Protein 2JN9 (pdb70)

Foldseek 3Di:
DADWKDWPHHTDAFDAWDFDPPPWTKIKTWDAADPPCFVVQLQAALPWKTFIAGVVVRDTDIATAPDGDPRRGDDPGNDHHHTDMRITTHHDCPVHDDDPPDDDD

Solvent-accessible surface area: 7684 Å² total; per-residue (Å²): 196,22,158,68,2,99,4,89,136,71,91,5,98,61,69,52,50,124,46,100,60,127,138,73,105,76,12,13,1,25,0,14,0,30,74,140,69,67,141,98,0,38,110,49,86,12,81,109,75,11,28,0,38,3,70,95,120,122,48,86,27,147,0,43,9,55,63,190,36,122,10,72,0,13,41,109,144,30,42,89,80,30,132,32,128,0,21,0,23,46,87,72,167,137,80,88,96,127,159,152,133,171,149,163,185

Organism: Bacillus subtilis (strain 168) (NCBI:txid224308)

Secondary structure (DSSP, 8-state):
-TT-EEETTEEE--SEEEEE-SSS-EEEEEEEE-TTTHHHHTT-BS-S-EEEEETTTTEEEEEB--S-SS--B--S-B-SSEEEEEEEB---S-S--S----S--

Structure (mmCIF, N/CA/C/O backbone):
data_2JN9
#
_entry.id   2JN9
#
loop_
_atom_site.group_PDB
_atom_site.id
_atom_site.type_symbol
_atom_site.label_atom_id
_atom_site.label_alt_id
_atom_site.label_comp_id
_atom_site.label_asym_id
_atom_site.label_entity_id
_atom_site.label_seq_id
_atom_site.pdbx_PDB_ins_code
_atom_site.Cartn_x
_atom_site.Cartn_y
_atom_site.Cartn_z
_atom_site.occupancy
_atom_site.B_iso_or_equiv
_atom_site.auth_seq_id
_atom_site.auth_comp_id
_atom_site.auth_asym_id
_atom_site.auth_atom_id
_atom_site.pdbx_PDB_model_num
ATOM 1 N N . MET A 1 1 ? 14.147 4.945 2.264 1.00 0.00 1 MET A N 1
ATOM 2 C CA . MET A 1 1 ? 13.010 5.888 2.355 1.00 0.00 1 MET A CA 1
ATOM 3 C C . MET A 1 1 ? 11.996 5.575 1.264 1.00 0.00 1 MET A C 1
ATOM 4 O O . MET A 1 1 ? 12.172 5.960 0.107 1.00 0.00 1 MET A O 1
ATOM 20 N N . VAL A 1 2 ? 10.938 4.874 1.637 1.00 0.00 2 VAL A N 1
ATOM 21 C CA . VAL A 1 2 ? 9.955 4.415 0.670 1.00 0.00 2 VAL A CA 1
ATOM 22 C C . VAL A 1 2 ? 9.031 5.552 0.252 1.00 0.00 2 VAL A C 1
ATOM 23 O O . VAL A 1 2 ? 7.946 5.724 0.803 1.00 0.00 2 VAL A O 1
ATOM 36 N N . LYS A 1 3 ? 9.499 6.360 -0.684 1.00 0.00 3 LYS A N 1
ATOM 37 C CA . LYS A 1 3 ? 8.679 7.405 -1.271 1.00 0.00 3 LYS A CA 1
ATOM 38 C C . LYS A 1 3 ? 8.199 6.963 -2.645 1.00 0.00 3 LYS A C 1
ATOM 39 O O . LYS A 1 3 ? 7.028 7.128 -2.995 1.00 0.00 3 LYS A O 1
ATOM 58 N N . THR A 1 4 ? 9.115 6.396 -3.417 1.00 0.00 4 THR A N 1
ATOM 59 C CA . THR A 1 4 ? 8.787 5.886 -4.735 1.00 0.00 4 THR A CA 1
ATOM 60 C C . THR A 1 4 ? 8.110 4.524 -4.619 1.00 0.00 4 THR A C 1
ATOM 61 O O . THR A 1 4 ? 8.770 3.484 -4.584 1.00 0.00 4 THR A O 1
ATOM 72 N N . LEU A 1 5 ? 6.794 4.548 -4.515 1.00 0.00 5 LEU A N 1
ATOM 73 C CA . LEU A 1 5 ? 6.016 3.333 -4.385 1.00 0.00 5 LEU A CA 1
ATOM 74 C C . LEU A 1 5 ? 5.020 3.241 -5.529 1.00 0.00 5 LEU A C 1
ATOM 75 O O . LEU A 1 5 ? 4.301 4.199 -5.808 1.00 0.00 5 LEU A O 1
ATOM 91 N N . ARG A 1 6 ? 4.992 2.106 -6.207 1.00 0.00 6 ARG A N 1
ATOM 92 C CA . ARG A 1 6 ? 4.060 1.917 -7.305 1.00 0.00 6 ARG A CA 1
ATOM 93 C C . ARG A 1 6 ? 3.223 0.666 -7.103 1.00 0.00 6 ARG A C 1
ATOM 94 O O . ARG A 1 6 ? 3.747 -0.408 -6.812 1.00 0.00 6 ARG A O 1
ATOM 115 N N . LEU A 1 7 ? 1.918 0.824 -7.256 1.00 0.00 7 LEU A N 1
ATOM 116 C CA . LEU A 1 7 ? 0.992 -0.289 -7.169 1.00 0.00 7 LEU A CA 1
ATOM 117 C C . LEU A 1 7 ? 0.498 -0.653 -8.560 1.00 0.00 7 LEU A C 1
ATOM 118 O O . LEU A 1 7 ? -0.505 -0.120 -9.032 1.00 0.00 7 LEU A O 1
ATOM 134 N N . ASN A 1 8 ? 1.241 -1.533 -9.219 1.00 0.00 8 ASN A N 1
ATOM 135 C CA . ASN A 1 8 ? 0.923 -1.978 -10.577 1.00 0.00 8 ASN A CA 1
ATOM 136 C C . ASN A 1 8 ? 0.798 -0.788 -11.534 1.00 0.00 8 ASN A C 1
ATOM 137 O O . ASN A 1 8 ? -0.303 -0.410 -11.931 1.00 0.00 8 ASN A O 1
ATOM 148 N N . ASN A 1 9 ? 1.947 -0.191 -11.868 1.00 0.00 9 ASN A N 1
ATOM 149 C CA . ASN A 1 9 ? 2.037 0.951 -12.798 1.00 0.00 9 ASN A CA 1
ATOM 150 C C . ASN A 1 9 ? 1.515 2.253 -12.185 1.00 0.00 9 ASN A C 1
ATOM 151 O O . ASN A 1 9 ? 1.797 3.337 -12.694 1.00 0.00 9 ASN A O 1
ATOM 162 N N . VAL A 1 10 ? 0.767 2.151 -11.098 1.00 0.00 10 VAL A N 1
ATOM 163 C CA . VAL A 1 10 ? 0.184 3.323 -10.465 1.00 0.00 10 VAL A CA 1
ATOM 164 C C . VAL A 1 10 ? 1.083 3.828 -9.346 1.00 0.00 10 VAL A C 1
ATOM 165 O O . VAL A 1 10 ? 1.230 3.175 -8.314 1.00 0.00 10 VAL A O 1
ATOM 178 N N . THR A 1 11 ? 1.701 4.977 -9.567 1.00 0.00 11 THR A N 1
ATOM 179 C CA . THR A 1 11 ? 2.554 5.576 -8.559 1.00 0.00 11 THR A CA 1
ATOM 180 C C . THR A 1 11 ? 1.703 6.100 -7.400 1.00 0.00 11 THR A C 1
ATOM 181 O O . THR A 1 11 ? 0.616 6.646 -7.613 1.00 0.00 11 THR A O 1
ATOM 192 N N . LEU A 1 12 ? 2.186 5.920 -6.180 1.00 0.00 12 LEU A N 1
ATOM 193 C CA . LEU A 1 12 ? 1.382 6.191 -5.002 1.00 0.00 12 LEU A CA 1
ATOM 194 C C . LEU A 1 12 ? 2.114 7.067 -3.991 1.00 0.00 12 LEU A C 1
ATOM 195 O O . LEU A 1 12 ? 3.331 6.976 -3.827 1.00 0.00 12 LEU A O 1
ATOM 211 N N . GLU A 1 13 ? 1.349 7.916 -3.323 1.00 0.00 13 GLU A N 1
ATOM 212 C CA . GLU A 1 13 ? 1.826 8.650 -2.165 1.00 0.00 13 GLU A CA 1
ATOM 213 C C . GLU A 1 13 ? 1.034 8.204 -0.939 1.00 0.00 13 GLU A C 1
ATOM 214 O O . GLU A 1 13 ? 0.011 7.535 -1.071 1.00 0.00 13 GLU A O 1
ATOM 226 N N . MET A 1 14 ? 1.491 8.573 0.245 1.00 0.00 14 MET A N 1
ATOM 227 C CA . MET A 1 14 ? 0.833 8.158 1.474 1.00 0.00 14 MET A CA 1
ATOM 228 C C . MET A 1 14 ? 1.154 9.124 2.598 1.00 0.00 14 MET A C 1
ATOM 229 O O . MET A 1 14 ? 1.873 10.105 2.404 1.00 0.00 14 MET A O 1
ATOM 243 N N . ALA A 1 15 ? 0.621 8.837 3.766 1.00 0.00 15 ALA A N 1
ATOM 244 C CA . ALA A 1 15 ? 0.841 9.672 4.928 1.00 0.00 15 ALA A CA 1
ATOM 245 C C . ALA A 1 15 ? 1.530 8.878 6.020 1.00 0.00 15 ALA A C 1
ATOM 246 O O . ALA A 1 15 ? 2.470 9.353 6.652 1.00 0.00 15 ALA A O 1
ATOM 253 N N . ALA A 1 16 ? 1.053 7.661 6.232 1.00 0.00 16 ALA A N 1
ATOM 254 C CA . ALA A 1 16 ? 1.653 6.767 7.202 1.00 0.00 16 ALA A CA 1
ATOM 255 C C . ALA A 1 16 ? 1.882 5.389 6.590 1.00 0.00 16 ALA A C 1
ATOM 256 O O . ALA A 1 16 ? 1.048 4.493 6.701 1.00 0.00 16 ALA A O 1
ATOM 263 N N . TYR A 1 17 ? 2.980 5.262 5.862 1.00 0.00 17 TYR A N 1
ATOM 264 C CA . TYR A 1 17 ? 3.434 3.965 5.377 1.00 0.00 17 TYR A CA 1
ATOM 265 C C . TYR A 1 17 ? 4.070 3.170 6.518 1.00 0.00 17 TYR A C 1
ATOM 266 O O . TYR A 1 17 ? 5.106 3.564 7.054 1.00 0.00 17 TYR A O 1
ATOM 284 N N . GLN A 1 18 ? 3.437 2.071 6.897 1.00 0.00 18 GLN A N 1
ATOM 285 C CA . GLN A 1 18 ? 3.957 1.217 7.955 1.00 0.00 18 GLN A CA 1
ATOM 286 C C . GLN A 1 18 ? 3.952 -0.244 7.519 1.00 0.00 18 GLN A C 1
ATOM 287 O O . GLN A 1 18 ? 2.896 -0.853 7.355 1.00 0.00 18 GLN A O 1
ATOM 301 N N . GLU A 1 19 ? 5.133 -0.800 7.312 1.00 0.00 19 GLU A N 1
ATOM 302 C CA . GLU A 1 19 ? 5.251 -2.198 6.933 1.00 0.00 19 GLU A CA 1
ATOM 303 C C . GLU A 1 19 ? 5.782 -3.023 8.095 1.00 0.00 19 GLU A C 1
ATOM 304 O O . GLU A 1 19 ? 6.763 -2.650 8.742 1.00 0.00 19 GLU A O 1
ATOM 316 N N . GLU A 1 20 ? 5.101 -4.119 8.383 1.00 0.00 20 GLU A N 1
ATOM 317 C CA . GLU A 1 20 ? 5.544 -5.040 9.409 1.00 0.00 20 GLU A CA 1
ATOM 318 C C . GLU A 1 20 ? 6.488 -6.045 8.779 1.00 0.00 20 GLU A C 1
ATOM 319 O O . GLU A 1 20 ? 6.073 -6.880 7.984 1.00 0.00 20 GLU A O 1
ATOM 331 N N . SER A 1 21 ? 7.760 -5.937 9.119 1.00 0.00 21 SER A N 1
ATOM 332 C CA . SER A 1 21 ? 8.798 -6.710 8.454 1.00 0.00 21 SER A CA 1
ATOM 333 C C . SER A 1 21 ? 8.913 -8.132 9.003 1.00 0.00 21 SER A C 1
ATOM 334 O O . SER A 1 21 ? 9.652 -8.952 8.455 1.00 0.00 21 SER A O 1
ATOM 342 N N . GLU A 1 22 ? 8.193 -8.431 10.078 1.00 0.00 22 GLU A N 1
ATOM 343 C CA . GLU A 1 22 ? 8.315 -9.740 10.718 1.00 0.00 22 GLU A CA 1
ATOM 344 C C . GLU A 1 22 ? 6.967 -10.404 10.906 1.00 0.00 22 GLU A C 1
ATOM 345 O O . GLU A 1 22 ? 5.946 -9.761 10.676 1.00 0.00 22 GLU A O 1
ATOM 357 N N . PRO A 1 23 ? 6.962 -11.622 11.512 1.00 0.00 23 PRO A N 1
ATOM 358 C CA . PRO A 1 23 ? 6.238 -12.815 11.092 1.00 0.00 23 PRO A CA 1
ATOM 359 C C . PRO A 1 23 ? 5.381 -12.764 9.814 1.00 0.00 23 PRO A C 1
ATOM 360 O O . PRO A 1 23 ? 5.176 -13.791 9.164 1.00 0.00 23 PRO A O 1
ATOM 371 N N . LYS A 1 24 ? 4.896 -11.608 9.457 1.00 0.00 24 LYS A N 1
ATOM 372 C CA . LYS A 1 24 ? 4.091 -11.425 8.276 1.00 0.00 24 LYS A CA 1
ATOM 373 C C . LYS A 1 24 ? 4.337 -10.041 7.728 1.00 0.00 24 LYS A C 1
ATOM 374 O O . LYS A 1 24 ? 3.951 -9.049 8.343 1.00 0.00 24 LYS A O 1
ATOM 393 N N . ARG A 1 25 ? 4.997 -9.970 6.586 1.00 0.00 25 ARG A N 1
ATOM 394 C CA . ARG A 1 25 ? 5.295 -8.683 5.981 1.00 0.00 25 ARG A CA 1
ATOM 395 C C . ARG A 1 25 ? 4.022 -8.028 5.473 1.00 0.00 25 ARG A C 1
ATOM 396 O O . ARG A 1 25 ? 3.588 -8.259 4.347 1.00 0.00 25 ARG A O 1
ATOM 417 N N . LYS A 1 26 ? 3.409 -7.240 6.341 1.00 0.00 26 LYS A N 1
ATOM 418 C CA . LYS A 1 26 ? 2.177 -6.555 6.010 1.00 0.00 26 LYS A CA 1
ATOM 419 C C . LYS A 1 26 ? 2.468 -5.100 5.699 1.00 0.00 26 LYS A C 1
ATOM 420 O O . LYS A 1 26 ? 2.909 -4.341 6.565 1.00 0.00 26 LYS A O 1
ATOM 439 N N . ILE A 1 27 ? 2.223 -4.721 4.461 1.00 0.00 27 ILE A N 1
ATOM 440 C CA . ILE A 1 27 ? 2.439 -3.364 4.021 1.00 0.00 27 ILE A CA 1
ATOM 441 C C . ILE A 1 27 ? 1.176 -2.546 4.254 1.00 0.00 27 ILE A C 1
ATOM 442 O O . ILE A 1 27 ? 0.242 -2.572 3.455 1.00 0.00 27 ILE A O 1
ATOM 458 N N . ALA A 1 28 ? 1.140 -1.863 5.384 1.00 0.00 28 ALA A N 1
ATOM 459 C CA . ALA A 1 28 ? -0.010 -1.063 5.754 1.00 0.00 28 ALA A CA 1
ATOM 460 C C . ALA A 1 28 ? 0.265 0.406 5.488 1.00 0.00 28 ALA A C 1
ATOM 461 O O . ALA A 1 28 ? 0.938 1.072 6.269 1.00 0.00 28 ALA A O 1
ATOM 468 N N . PHE A 1 29 ? -0.223 0.909 4.374 1.00 0.00 29 PHE A N 1
ATOM 469 C CA . PHE A 1 29 ? -0.034 2.314 4.071 1.00 0.00 29 PHE A CA 1
ATOM 470 C C . PHE A 1 29 ? -1.335 3.082 4.223 1.00 0.00 29 PHE A C 1
ATOM 471 O O . PHE A 1 29 ? -2.380 2.683 3.707 1.00 0.00 29 PHE A O 1
ATOM 488 N N . THR A 1 30 ? -1.266 4.170 4.971 1.00 0.00 30 THR A N 1
ATOM 489 C CA . THR A 1 30 ? -2.416 5.025 5.184 1.00 0.00 30 THR A CA 1
ATOM 490 C C . THR A 1 30 ? -2.599 5.974 4.005 1.00 0.00 30 THR A C 1
ATOM 491 O O . THR A 1 30 ? -1.787 6.880 3.785 1.00 0.00 30 THR A O 1
ATOM 502 N N . LEU A 1 31 ? -3.654 5.741 3.240 1.00 0.00 31 LEU A N 1
ATOM 503 C CA . LEU A 1 31 ? -3.940 6.526 2.049 1.00 0.00 31 LEU A CA 1
ATOM 504 C C . LEU A 1 31 ? -5.028 7.545 2.356 1.00 0.00 31 LEU A C 1
ATOM 505 O O . LEU A 1 31 ? -6.170 7.171 2.597 1.00 0.00 31 LEU A O 1
ATOM 521 N N . ASN A 1 32 ? -4.682 8.827 2.371 1.00 0.00 32 ASN A N 1
ATOM 522 C CA . ASN A 1 32 ? -5.666 9.855 2.670 1.00 0.00 32 ASN A CA 1
ATOM 523 C C . ASN A 1 32 ? -6.360 10.362 1.402 1.00 0.00 32 ASN A C 1
ATOM 524 O O . ASN A 1 32 ? -5.980 11.375 0.813 1.00 0.00 32 ASN A O 1
ATOM 535 N N . VAL A 1 33 ? -7.384 9.643 0.991 1.00 0.00 33 VAL A N 1
ATOM 536 C CA . VAL A 1 33 ? -8.163 10.001 -0.187 1.00 0.00 33 VAL A CA 1
ATOM 537 C C . VAL A 1 33 ? -9.017 11.222 0.130 1.00 0.00 33 VAL A C 1
ATOM 538 O O . VAL A 1 33 ? -9.392 11.424 1.274 1.00 0.00 33 VAL A O 1
ATOM 551 N N . THR A 1 34 ? -9.301 12.057 -0.849 1.00 0.00 34 THR A N 1
ATOM 552 C CA . THR A 1 34 ? -10.075 13.252 -0.576 1.00 0.00 34 THR A CA 1
ATOM 553 C C . THR A 1 34 ? -11.542 13.039 -0.955 1.00 0.00 34 THR A C 1
ATOM 554 O O . THR A 1 34 ? -11.876 12.092 -1.670 1.00 0.00 34 THR A O 1
ATOM 565 N N . SER A 1 35 ? -12.411 13.923 -0.484 1.00 0.00 35 SER A N 1
ATOM 566 C CA . SER A 1 35 ? -13.848 13.767 -0.673 1.00 0.00 35 SER A CA 1
ATOM 567 C C . SER A 1 35 ? -14.280 14.101 -2.101 1.00 0.00 35 SER A C 1
ATOM 568 O O . SER A 1 35 ? -15.454 13.964 -2.450 1.00 0.00 35 SER A O 1
ATOM 576 N N . GLU A 1 36 ? -13.320 14.504 -2.925 1.00 0.00 36 GLU A N 1
ATOM 577 C CA . GLU A 1 36 ? -13.583 14.864 -4.312 1.00 0.00 36 GLU A CA 1
ATOM 578 C C . GLU A 1 36 ? -14.164 13.675 -5.076 1.00 0.00 36 GLU A C 1
ATOM 579 O O . GLU A 1 36 ? -15.256 13.755 -5.638 1.00 0.00 36 GLU A O 1
ATOM 591 N N . THR A 1 37 ? -13.433 12.573 -5.070 1.00 0.00 37 THR A N 1
ATOM 592 C CA . THR A 1 37 ? -13.841 11.372 -5.783 1.00 0.00 37 THR A CA 1
ATOM 593 C C . THR A 1 37 ? -14.298 10.284 -4.812 1.00 0.00 37 THR A C 1
ATOM 594 O O . THR A 1 37 ? -14.639 9.171 -5.215 1.00 0.00 37 THR A O 1
ATOM 605 N N . TYR A 1 38 ? -14.335 10.639 -3.527 1.00 0.00 38 TYR A N 1
ATOM 606 C CA . TYR A 1 38 ? -14.629 9.700 -2.440 1.00 0.00 38 TYR A CA 1
ATOM 607 C C . TYR A 1 38 ? -15.979 8.999 -2.613 1.00 0.00 38 TYR A C 1
ATOM 608 O O . TYR A 1 38 ? -16.215 7.954 -2.014 1.00 0.00 38 TYR A O 1
ATOM 626 N N . HIS A 1 39 ? -16.843 9.562 -3.448 1.00 0.00 39 HIS A N 1
ATOM 627 C CA . HIS A 1 39 ? -18.195 9.033 -3.631 1.00 0.00 39 HIS A CA 1
ATOM 628 C C . HIS A 1 39 ? -18.169 7.553 -4.002 1.00 0.00 39 HIS A C 1
ATOM 629 O O . HIS A 1 39 ? -18.763 6.722 -3.314 1.00 0.00 39 HIS A O 1
ATOM 644 N N . ASP A 1 40 ? -17.465 7.224 -5.078 1.00 0.00 40 ASP A N 1
ATOM 645 C CA . ASP A 1 40 ? -17.354 5.841 -5.518 1.00 0.00 40 ASP A CA 1
ATOM 646 C C . ASP A 1 40 ? -16.373 5.078 -4.640 1.00 0.00 40 ASP A C 1
ATOM 647 O O . ASP A 1 40 ? -16.530 3.881 -4.406 1.00 0.00 40 ASP A O 1
ATOM 656 N N . ILE A 1 41 ? -15.375 5.793 -4.142 1.00 0.00 41 ILE A N 1
ATOM 657 C CA . ILE A 1 41 ? -14.305 5.192 -3.353 1.00 0.00 41 ILE A CA 1
ATOM 658 C C . ILE A 1 41 ? -14.828 4.655 -2.022 1.00 0.00 41 ILE A C 1
ATOM 659 O O . ILE A 1 41 ? -14.284 3.698 -1.472 1.00 0.00 41 ILE A O 1
ATOM 675 N N . ALA A 1 42 ? -15.895 5.267 -1.519 1.00 0.00 42 ALA A N 1
ATOM 676 C CA . ALA A 1 42 ? -16.545 4.800 -0.297 1.00 0.00 42 ALA A CA 1
ATOM 677 C C . ALA A 1 42 ? -17.154 3.418 -0.509 1.00 0.00 42 ALA A C 1
ATOM 678 O O . ALA A 1 42 ? -17.373 2.668 0.443 1.00 0.00 42 ALA A O 1
ATOM 685 N N . VAL A 1 43 ? -17.432 3.092 -1.764 1.00 0.00 43 VAL A N 1
ATOM 686 C CA . VAL A 1 43 ? -17.976 1.790 -2.114 1.00 0.00 43 VAL A CA 1
ATOM 687 C C . VAL A 1 43 ? -16.842 0.792 -2.323 1.00 0.00 43 VAL A C 1
ATOM 688 O O . VAL A 1 43 ? -16.995 -0.398 -2.062 1.00 0.00 43 VAL A O 1
ATOM 701 N N . LEU A 1 44 ? -15.701 1.293 -2.791 1.00 0.00 44 LEU A N 1
ATOM 702 C CA . LEU A 1 44 ? -14.517 0.463 -2.973 1.00 0.00 44 LEU A CA 1
ATOM 703 C C . LEU A 1 44 ? -13.946 0.034 -1.627 1.00 0.00 44 LEU A C 1
ATOM 704 O O . LEU A 1 44 ? -13.923 0.809 -0.669 1.00 0.00 44 LEU A O 1
ATOM 720 N N . LEU A 1 45 ? -13.485 -1.206 -1.564 1.00 0.00 45 LEU A N 1
ATOM 721 C CA . LEU A 1 45 ? -12.906 -1.748 -0.353 1.00 0.00 45 LEU A CA 1
ATOM 722 C C . LEU A 1 45 ? -12.063 -2.970 -0.692 1.00 0.00 45 LEU A C 1
ATOM 723 O O . LEU A 1 45 ? -12.587 -4.013 -1.093 1.00 0.00 45 LEU A O 1
ATOM 739 N N . TYR A 1 46 ? -10.747 -2.789 -0.595 1.00 0.00 46 TYR A N 1
ATOM 740 C CA . TYR A 1 46 ? -9.747 -3.858 -0.786 1.00 0.00 46 TYR A CA 1
ATOM 741 C C . TYR A 1 46 ? -9.632 -4.202 -2.263 1.00 0.00 46 TYR A C 1
ATOM 742 O O . TYR A 1 46 ? -8.583 -4.012 -2.876 1.00 0.00 46 TYR A O 1
ATOM 760 N N . GLU A 1 47 ? -10.729 -4.724 -2.804 1.00 0.00 47 GLU A N 1
ATOM 761 C CA . GLU A 1 47 ? -10.898 -4.950 -4.231 1.00 0.00 47 GLU A CA 1
ATOM 762 C C . GLU A 1 47 ? -10.169 -6.189 -4.724 1.00 0.00 47 GLU A C 1
ATOM 763 O O . GLU A 1 47 ? -10.782 -7.221 -4.993 1.00 0.00 47 GLU A O 1
ATOM 775 N N . LYS A 1 48 ? -8.858 -6.084 -4.824 1.00 0.00 48 LYS A N 1
ATOM 776 C CA . LYS A 1 48 ? -8.088 -7.035 -5.596 1.00 0.00 48 LYS A CA 1
ATOM 777 C C . LYS A 1 48 ? -6.718 -7.270 -4.964 1.00 0.00 48 LYS A C 1
ATOM 778 O O . LYS A 1 48 ? -6.463 -6.842 -3.838 1.00 0.00 48 LYS A O 1
ATOM 797 N N . THR A 1 49 ? -5.855 -7.965 -5.691 1.00 0.00 49 THR A N 1
ATOM 798 C CA . THR A 1 49 ? -4.467 -8.119 -5.297 1.00 0.00 49 THR A CA 1
ATOM 799 C C . THR A 1 49 ? -3.673 -6.908 -5.757 1.00 0.00 49 THR A C 1
ATOM 800 O O . THR A 1 49 ? -4.054 -6.230 -6.713 1.00 0.00 49 THR A O 1
ATOM 811 N N . PHE A 1 50 ? -2.584 -6.635 -5.072 1.00 0.00 50 PHE A N 1
ATOM 812 C CA . PHE A 1 50 ? -1.796 -5.448 -5.366 1.00 0.00 50 PHE A CA 1
ATOM 813 C C . PHE A 1 50 ? -0.360 -5.802 -5.691 1.00 0.00 50 PHE A C 1
ATOM 814 O O . PHE A 1 50 ? 0.284 -6.575 -4.978 1.00 0.00 50 PHE A O 1
ATOM 831 N N . ASN A 1 51 ? 0.138 -5.231 -6.775 1.00 0.00 51 ASN A N 1
ATOM 832 C CA . ASN A 1 51 ? 1.524 -5.409 -7.156 1.00 0.00 51 ASN A CA 1
ATOM 833 C C . ASN A 1 51 ? 2.356 -4.261 -6.597 1.00 0.00 51 ASN A C 1
ATOM 834 O O . ASN A 1 51 ? 2.532 -3.229 -7.247 1.00 0.00 51 ASN A O 1
ATOM 845 N N . VAL A 1 52 ? 2.821 -4.437 -5.370 1.00 0.00 52 VAL A N 1
ATOM 846 C CA . VAL A 1 52 ? 3.622 -3.430 -4.692 1.00 0.00 52 VAL A CA 1
ATOM 847 C C . VAL A 1 52 ? 5.055 -3.478 -5.199 1.00 0.00 52 VAL A C 1
ATOM 848 O O . VAL A 1 52 ? 5.782 -4.440 -4.944 1.00 0.00 52 VAL A O 1
ATOM 861 N N . GLU A 1 53 ? 5.452 -2.451 -5.924 1.00 0.00 53 GLU A N 1
ATOM 862 C CA . GLU A 1 53 ? 6.780 -2.406 -6.502 1.00 0.00 53 GLU A CA 1
ATOM 863 C C . GLU A 1 53 ? 7.529 -1.188 -6.010 1.00 0.00 53 GLU A C 1
ATOM 864 O O . GLU A 1 53 ? 7.065 -0.051 -6.132 1.00 0.00 53 GLU A O 1
ATOM 876 N N . VAL A 1 54 ? 8.683 -1.455 -5.433 1.00 0.00 54 VAL A N 1
ATOM 877 C CA . VAL A 1 54 ? 9.523 -0.423 -4.878 1.00 0.00 54 VAL A CA 1
ATOM 878 C C . VAL A 1 54 ? 10.972 -0.611 -5.343 1.00 0.00 54 VAL A C 1
ATOM 879 O O . VAL A 1 54 ? 11.621 -1.610 -5.021 1.00 0.00 54 VAL A O 1
ATOM 892 N N . PRO A 1 55 ? 11.487 0.346 -6.132 1.00 0.00 55 PRO A N 1
ATOM 893 C CA . PRO A 1 55 ? 12.827 0.254 -6.723 1.00 0.00 55 PRO A CA 1
ATOM 894 C C . PRO A 1 55 ? 13.951 0.357 -5.690 1.00 0.00 55 PRO A C 1
ATOM 895 O O . PRO A 1 55 ? 15.007 -0.254 -5.856 1.00 0.00 55 PRO A O 1
ATOM 906 N N . GLU A 1 56 ? 13.719 1.122 -4.624 1.00 0.00 56 GLU A N 1
ATOM 907 C CA . GLU A 1 56 ? 14.741 1.338 -3.598 1.00 0.00 56 GLU A CA 1
ATOM 908 C C . GLU A 1 56 ? 15.131 0.027 -2.919 1.00 0.00 56 GLU A C 1
ATOM 909 O O . GLU A 1 56 ? 16.286 -0.392 -2.967 1.00 0.00 56 GLU A O 1
ATOM 921 N N . ARG A 1 57 ? 14.158 -0.616 -2.291 1.00 0.00 57 ARG A N 1
ATOM 922 C CA . ARG A 1 57 ? 14.409 -1.835 -1.536 1.00 0.00 57 ARG A CA 1
ATOM 923 C C . ARG A 1 57 ? 14.401 -3.050 -2.455 1.00 0.00 57 ARG A C 1
ATOM 924 O O . ARG A 1 57 ? 14.620 -4.176 -2.007 1.00 0.00 57 ARG A O 1
ATOM 945 N N . ASP A 1 58 ? 14.153 -2.797 -3.741 1.00 0.00 58 ASP A N 1
ATOM 946 C CA . ASP A 1 58 ? 14.039 -3.848 -4.750 1.00 0.00 58 ASP A CA 1
ATOM 947 C C . ASP A 1 58 ? 12.986 -4.868 -4.348 1.00 0.00 58 ASP A C 1
ATOM 948 O O . ASP A 1 58 ? 13.290 -5.913 -3.771 1.00 0.00 58 ASP A O 1
ATOM 957 N N . LEU A 1 59 ? 11.738 -4.538 -4.611 1.00 0.00 59 LEU A N 1
ATOM 958 C CA . LEU A 1 59 ? 10.649 -5.436 -4.302 1.00 0.00 59 LEU A CA 1
ATOM 959 C C . LEU A 1 59 ? 9.565 -5.360 -5.358 1.00 0.00 59 LEU A C 1
ATOM 960 O O . LEU A 1 59 ? 8.771 -4.422 -5.378 1.00 0.00 59 LEU A O 1
ATOM 976 N N . ALA A 1 60 ? 9.573 -6.317 -6.268 1.00 0.00 60 ALA A N 1
ATOM 977 C CA . ALA A 1 60 ? 8.445 -6.516 -7.155 1.00 0.00 60 ALA A CA 1
ATOM 978 C C . ALA A 1 60 ? 7.516 -7.534 -6.517 1.00 0.00 60 ALA A C 1
ATOM 979 O O . ALA A 1 60 ? 7.578 -8.731 -6.806 1.00 0.00 60 ALA A O 1
ATOM 986 N N . PHE A 1 61 ? 6.684 -7.052 -5.612 1.00 0.00 61 PHE A N 1
ATOM 987 C CA . PHE A 1 61 ? 5.874 -7.920 -4.781 1.00 0.00 61 PHE A CA 1
ATOM 988 C C . PHE A 1 61 ? 4.431 -7.906 -5.243 1.00 0.00 61 PHE A C 1
ATOM 989 O O . PHE A 1 61 ? 3.921 -6.883 -5.686 1.00 0.00 61 PHE A O 1
ATOM 1006 N N . ARG A 1 62 ? 3.779 -9.045 -5.146 1.00 0.00 62 ARG A N 1
ATOM 1007 C CA . ARG A 1 62 ? 2.381 -9.148 -5.502 1.00 0.00 62 ARG A CA 1
ATOM 1008 C C . ARG A 1 62 ? 1.628 -9.808 -4.360 1.00 0.00 62 ARG A C 1
ATOM 1009 O O . ARG A 1 62 ? 1.522 -11.033 -4.289 1.00 0.00 62 ARG A O 1
ATOM 1030 N N . GLY A 1 63 ? 1.144 -8.982 -3.445 1.00 0.00 63 GLY A N 1
ATOM 1031 C CA . GLY A 1 63 ? 0.514 -9.486 -2.245 1.00 0.00 63 GLY A CA 1
ATOM 1032 C C . GLY A 1 63 ? -0.986 -9.506 -2.359 1.00 0.00 63 GLY A C 1
ATOM 1033 O O . GLY A 1 63 ? -1.557 -8.906 -3.272 1.00 0.00 63 GLY A O 1
ATOM 1037 N N . GLU A 1 64 ? -1.632 -10.182 -1.432 1.00 0.00 64 GLU A N 1
ATOM 1038 C CA . GLU A 1 64 ? -3.071 -10.304 -1.469 1.00 0.00 64 GLU A CA 1
ATOM 1039 C C . GLU A 1 64 ? -3.712 -9.455 -0.386 1.00 0.00 64 GLU A C 1
ATOM 1040 O O . GLU A 1 64 ? -3.143 -9.245 0.684 1.00 0.00 64 GLU A O 1
ATOM 1052 N N . MET A 1 65 ? -4.877 -8.921 -0.693 1.00 0.00 65 MET A N 1
ATOM 1053 C CA . MET A 1 65 ? -5.653 -8.211 0.293 1.00 0.00 65 MET A CA 1
ATOM 1054 C C . MET A 1 65 ? -6.623 -9.192 0.920 1.00 0.00 65 MET A C 1
ATOM 1055 O O . MET A 1 65 ? -7.496 -9.727 0.237 1.00 0.00 65 MET A O 1
ATOM 1069 N N . THR A 1 66 ? -6.450 -9.449 2.207 1.00 0.00 66 THR A N 1
ATOM 1070 C CA . THR A 1 66 ? -7.243 -10.451 2.899 1.00 0.00 66 THR A CA 1
ATOM 1071 C C . THR A 1 66 ? -8.722 -10.101 2.915 1.00 0.00 66 THR A C 1
ATOM 1072 O O . THR A 1 66 ? -9.560 -10.953 3.189 1.00 0.00 66 THR A O 1
ATOM 1083 N N . ASN A 1 67 ? -9.030 -8.842 2.620 1.00 0.00 67 ASN A N 1
ATOM 1084 C CA . ASN A 1 67 ? -10.414 -8.390 2.471 1.00 0.00 67 ASN A CA 1
ATOM 1085 C C . ASN A 1 67 ? -11.200 -8.437 3.785 1.00 0.00 67 ASN A C 1
ATOM 1086 O O . ASN A 1 67 ? -12.413 -8.239 3.788 1.00 0.00 67 ASN A O 1
ATOM 1097 N N . TYR A 1 68 ? -10.518 -8.684 4.898 1.00 0.00 68 TYR A N 1
ATOM 1098 C CA . TYR A 1 68 ? -11.191 -8.768 6.194 1.00 0.00 68 TYR A CA 1
ATOM 1099 C C . TYR A 1 68 ? -10.593 -7.766 7.176 1.00 0.00 68 TYR A C 1
ATOM 1100 O O . TYR A 1 68 ? -10.759 -7.890 8.390 1.00 0.00 68 TYR A O 1
ATOM 1118 N N . SER A 1 69 ? -9.920 -6.758 6.637 1.00 0.00 69 SER A N 1
ATOM 1119 C CA . SER A 1 69 ? -9.238 -5.756 7.452 1.00 0.00 69 SER A CA 1
ATOM 1120 C C . SER A 1 69 ? -10.229 -4.839 8.173 1.00 0.00 69 SER A C 1
ATOM 1121 O O . SER A 1 69 ? -9.868 -4.161 9.135 1.00 0.00 69 SER A O 1
ATOM 1129 N N . THR A 1 70 ? -11.474 -4.824 7.693 1.00 0.00 70 THR A N 1
ATOM 1130 C CA . THR A 1 70 ? -12.536 -3.984 8.262 1.00 0.00 70 THR A CA 1
ATOM 1131 C C . THR A 1 70 ? -12.325 -2.512 7.873 1.00 0.00 70 THR A C 1
ATOM 1132 O O . THR A 1 70 ? -13.058 -1.619 8.301 1.00 0.00 70 THR A O 1
ATOM 1143 N N . SER A 1 71 ? -11.326 -2.278 7.034 1.00 0.00 71 SER A N 1
ATOM 1144 C CA . SER A 1 71 ? -11.057 -0.955 6.503 1.00 0.00 71 SER A CA 1
ATOM 1145 C C . SER A 1 71 ? -11.836 -0.758 5.195 1.00 0.00 71 SER A C 1
ATOM 1146 O O . SER A 1 71 ? -12.607 -1.633 4.796 1.00 0.00 71 SER A O 1
ATOM 1154 N N . LEU A 1 72 ? -11.657 0.385 4.541 1.00 0.00 72 LEU A N 1
ATOM 1155 C CA . LEU A 1 72 ? -12.336 0.662 3.275 1.00 0.00 72 LEU A CA 1
ATOM 1156 C C . LEU A 1 72 ? -11.355 1.285 2.291 1.00 0.00 72 LEU A C 1
ATOM 1157 O O . LEU A 1 72 ? -10.171 1.409 2.605 1.00 0.00 72 LEU A O 1
ATOM 1173 N N . THR A 1 73 ? -11.853 1.670 1.108 1.00 0.00 73 THR A N 1
ATOM 1174 C CA . THR A 1 73 ? -11.051 2.404 0.128 1.00 0.00 73 THR A CA 1
ATOM 1175 C C . THR A 1 73 ? -10.091 1.455 -0.620 1.00 0.00 73 THR A C 1
ATOM 1176 O O . THR A 1 73 ? -9.974 0.276 -0.269 1.00 0.00 73 THR A O 1
ATOM 1187 N N . ASN A 1 74 ? -9.450 1.946 -1.680 1.00 0.00 74 ASN A N 1
ATOM 1188 C CA . ASN A 1 74 ? -8.618 1.099 -2.529 1.00 0.00 74 ASN A CA 1
ATOM 1189 C C . ASN A 1 74 ? -7.433 1.873 -3.106 1.00 0.00 74 ASN A C 1
ATOM 1190 O O . ASN A 1 74 ? -6.283 1.577 -2.798 1.00 0.00 74 ASN A O 1
ATOM 1201 N N . LEU A 1 75 ? -7.723 2.865 -3.932 1.00 0.00 75 LEU A N 1
ATOM 1202 C CA . LEU A 1 75 ? -6.685 3.672 -4.572 1.00 0.00 75 LEU A CA 1
ATOM 1203 C C . LEU A 1 75 ? -7.134 5.125 -4.645 1.00 0.00 75 LEU A C 1
ATOM 1204 O O . LEU A 1 75 ? -7.864 5.585 -3.766 1.00 0.00 75 LEU A O 1
ATOM 1220 N N . TYR A 1 76 ? -6.678 5.829 -5.692 1.00 0.00 76 TYR A N 1
ATOM 1221 C CA . TYR A 1 76 ? -7.085 7.192 -5.994 1.00 0.00 76 TYR A CA 1
ATOM 1222 C C . TYR A 1 76 ? -6.218 8.211 -5.281 1.00 0.00 76 TYR A C 1
ATOM 1223 O O . TYR A 1 76 ? -5.841 8.040 -4.123 1.00 0.00 76 TYR A O 1
ATOM 1241 N N . GLU A 1 77 ? -5.873 9.224 -6.061 1.00 0.00 77 GLU A N 1
ATOM 1242 C CA . GLU A 1 77 ? -5.071 10.385 -5.653 1.00 0.00 77 GLU A CA 1
ATOM 1243 C C . GLU A 1 77 ? -5.119 10.675 -4.148 1.00 0.00 77 GLU A C 1
ATOM 1244 O O . GLU A 1 77 ? -6.162 11.041 -3.597 1.00 0.00 77 GLU A O 1
ATOM 1256 N N . PRO A 1 78 ? -3.972 10.506 -3.473 1.00 0.00 78 PRO A N 1
ATOM 1257 C CA . PRO A 1 78 ? -3.826 10.801 -2.055 1.00 0.00 78 PRO A CA 1
ATOM 1258 C C . PRO A 1 78 ? -3.560 12.283 -1.803 1.00 0.00 78 PRO A C 1
ATOM 1259 O O . PRO A 1 78 ? -2.505 12.806 -2.166 1.00 0.00 78 PRO A O 1
ATOM 1270 N N . GLY A 1 79 ? -4.524 12.957 -1.198 1.00 0.00 79 GLY A N 1
ATOM 1271 C CA . GLY A 1 79 ? -4.331 14.344 -0.827 1.00 0.00 79 GLY A CA 1
ATOM 1272 C C . GLY A 1 79 ? -3.855 14.467 0.604 1.00 0.00 79 GLY A C 1
ATOM 1273 O O . GLY A 1 79 ? -2.677 14.255 0.894 1.00 0.00 79 GLY A O 1
ATOM 1277 N N . ALA A 1 80 ? -4.776 14.789 1.499 1.00 0.00 80 ALA A N 1
ATOM 1278 C CA . ALA A 1 80 ? -4.487 14.849 2.928 1.00 0.00 80 ALA A CA 1
ATOM 1279 C C . ALA A 1 80 ? -5.787 14.822 3.714 1.00 0.00 80 ALA A C 1
ATOM 1280 O O . ALA A 1 80 ? -5.931 15.503 4.727 1.00 0.00 80 ALA A O 1
ATOM 1287 N N . VAL A 1 81 ? -6.723 14.005 3.251 1.00 0.00 81 VAL A N 1
ATOM 1288 C CA . VAL A 1 81 ? -8.087 14.053 3.756 1.00 0.00 81 VAL A CA 1
ATOM 1289 C C . VAL A 1 81 ? -8.471 12.788 4.522 1.00 0.00 81 VAL A C 1
ATOM 1290 O O . VAL A 1 81 ? -8.242 12.683 5.727 1.00 0.00 81 VAL A O 1
ATOM 1303 N N . SER A 1 82 ? -9.024 11.818 3.810 1.00 0.00 82 SER A N 1
ATOM 1304 C CA . SER A 1 82 ? -9.556 10.623 4.425 1.00 0.00 82 SER A CA 1
ATOM 1305 C C . SER A 1 82 ? -8.488 9.547 4.551 1.00 0.00 82 SER A C 1
ATOM 1306 O O . SER A 1 82 ? -8.260 8.778 3.621 1.00 0.00 82 SER A O 1
ATOM 1314 N N . GLU A 1 83 ? -7.818 9.520 5.693 1.00 0.00 83 GLU A N 1
ATOM 1315 C CA . GLU A 1 83 ? -6.797 8.521 5.957 1.00 0.00 83 GLU A CA 1
ATOM 1316 C C . GLU A 1 83 ? -7.419 7.129 6.058 1.00 0.00 83 GLU A C 1
ATOM 1317 O O . GLU A 1 83 ? -8.182 6.836 6.979 1.00 0.00 83 GLU A O 1
ATOM 1329 N N . PHE A 1 84 ? -7.115 6.290 5.084 1.00 0.00 84 PHE A N 1
ATOM 1330 C CA . PHE A 1 84 ? -7.667 4.948 5.031 1.00 0.00 84 PHE A CA 1
ATOM 1331 C C . PHE A 1 84 ? -6.581 3.884 5.050 1.00 0.00 84 PHE A C 1
ATOM 1332 O O . PHE A 1 84 ? -5.398 4.182 4.888 1.00 0.00 84 PHE A O 1
ATOM 1349 N N . TYR A 1 85 ? -7.005 2.643 5.234 1.00 0.00 85 TYR A N 1
ATOM 1350 C CA . TYR A 1 85 ? -6.087 1.522 5.358 1.00 0.00 85 TYR A CA 1
ATOM 1351 C C . TYR A 1 85 ? -6.033 0.709 4.089 1.00 0.00 85 TYR A C 1
ATOM 1352 O O . TYR A 1 85 ? -7.058 0.238 3.603 1.00 0.00 85 TYR A O 1
ATOM 1370 N N . ILE A 1 86 ? -4.843 0.549 3.558 1.00 0.00 86 ILE A N 1
ATOM 1371 C CA . ILE A 1 86 ? -4.595 -0.495 2.594 1.00 0.00 86 ILE A CA 1
ATOM 1372 C C . ILE A 1 86 ? -3.449 -1.342 3.117 1.00 0.00 86 ILE A C 1
ATOM 1373 O O . ILE A 1 86 ? -2.286 -1.124 2.767 1.00 0.00 86 ILE A O 1
ATOM 1389 N N . GLU A 1 87 ? -3.769 -2.245 4.036 1.00 0.00 87 GLU A N 1
ATOM 1390 C CA . GLU A 1 87 ? -2.763 -3.115 4.609 1.00 0.00 87 GLU A CA 1
ATOM 1391 C C . GLU A 1 87 ? -2.739 -4.451 3.884 1.00 0.00 87 GLU A C 1
ATOM 1392 O O . GLU A 1 87 ? -3.650 -5.270 4.001 1.00 0.00 87 GLU A O 1
ATOM 1404 N N . ILE A 1 88 ? -1.692 -4.650 3.110 1.00 0.00 88 ILE A N 1
ATOM 1405 C CA . ILE A 1 88 ? -1.553 -5.851 2.313 1.00 0.00 88 ILE A CA 1
ATOM 1406 C C . ILE A 1 88 ? -0.638 -6.842 3.008 1.00 0.00 88 ILE A C 1
ATOM 1407 O O . ILE A 1 88 ? 0.508 -6.525 3.326 1.00 0.00 88 ILE A O 1
ATOM 1423 N N . THR A 1 89 ? -1.154 -8.028 3.254 1.00 0.00 89 THR A N 1
ATOM 1424 C CA . THR A 1 89 ? -0.407 -9.058 3.941 1.00 0.00 89 THR A CA 1
ATOM 1425 C C . THR A 1 89 ? 0.518 -9.807 2.990 1.00 0.00 89 THR A C 1
ATOM 1426 O O . THR A 1 89 ? 0.214 -9.959 1.804 1.00 0.00 89 THR A O 1
ATOM 1437 N N . GLU A 1 90 ? 1.671 -10.223 3.509 1.00 0.00 90 GLU A N 1
ATOM 1438 C CA . GLU A 1 90 ? 2.586 -11.081 2.772 1.00 0.00 90 GLU A CA 1
ATOM 1439 C C . GLU A 1 90 ? 1.844 -12.319 2.282 1.00 0.00 90 GLU A C 1
ATOM 1440 O O . GLU A 1 90 ? 1.421 -13.158 3.078 1.00 0.00 90 GLU A O 1
ATOM 1452 N N . ILE A 1 91 ? 1.680 -12.398 0.968 1.00 0.00 91 ILE A N 1
ATOM 1453 C CA . ILE A 1 91 ? 0.844 -13.409 0.335 1.00 0.00 91 ILE A CA 1
ATOM 1454 C C . ILE A 1 91 ? 1.249 -14.834 0.714 1.00 0.00 91 ILE A C 1
ATOM 1455 O O . ILE A 1 91 ? 2.431 -15.190 0.702 1.00 0.00 91 ILE A O 1
ATOM 1471 N N . ASP A 1 92 ? 0.254 -15.638 1.071 1.00 0.00 92 ASP A N 1
ATOM 1472 C CA . ASP A 1 92 ? 0.458 -17.064 1.292 1.00 0.00 92 ASP A CA 1
ATOM 1473 C C . ASP A 1 92 ? -0.193 -17.857 0.172 1.00 0.00 92 ASP A C 1
ATOM 1474 O O . ASP A 1 92 ? -0.977 -17.325 -0.614 1.00 0.00 92 ASP A O 1
ATOM 1483 N N . LYS A 1 93 ? 0.107 -19.141 0.126 1.00 0.00 93 LYS A N 1
ATOM 1484 C CA . LYS A 1 93 ? -0.517 -20.032 -0.836 1.00 0.00 93 LYS A CA 1
ATOM 1485 C C . LYS A 1 93 ? -1.697 -20.725 -0.169 1.00 0.00 93 LYS A C 1
ATOM 1486 O O . LYS A 1 93 ? -2.219 -21.732 -0.647 1.00 0.00 93 LYS A O 1
ATOM 1505 N N . ASN A 1 94 ? -2.111 -20.149 0.945 1.00 0.00 94 ASN A N 1
ATOM 1506 C CA . ASN A 1 94 ? -3.224 -20.665 1.732 1.00 0.00 94 ASN A CA 1
ATOM 1507 C C . ASN A 1 94 ? -4.526 -20.585 0.948 1.00 0.00 94 ASN A C 1
ATOM 1508 O O . ASN A 1 94 ? -5.292 -21.544 0.897 1.00 0.00 94 ASN A O 1
ATOM 1519 N N . ALA A 1 95 ? -4.758 -19.434 0.333 1.00 0.00 95 ALA A N 1
ATOM 1520 C CA . ALA A 1 95 ? -5.992 -19.196 -0.399 1.00 0.00 95 ALA A CA 1
ATOM 1521 C C . ALA A 1 95 ? -5.939 -19.818 -1.788 1.00 0.00 95 ALA A C 1
ATOM 1522 O O . ALA A 1 95 ? -5.415 -19.213 -2.729 1.00 0.00 95 ALA A O 1
ATOM 1529 N N . ASP A 1 96 ? -6.465 -21.037 -1.885 1.00 0.00 96 ASP A N 1
ATOM 1530 C CA . ASP A 1 96 ? -6.579 -21.771 -3.148 1.00 0.00 96 ASP A CA 1
ATOM 1531 C C . ASP A 1 96 ? -5.215 -22.149 -3.727 1.00 0.00 96 ASP A C 1
ATOM 1532 O O . ASP A 1 96 ? -4.171 -21.640 -3.315 1.00 0.00 96 ASP A O 1
ATOM 1541 N N . SER A 1 97 ? -5.235 -23.078 -4.666 1.00 0.00 97 SER A N 1
ATOM 1542 C CA . SER A 1 97 ? -4.025 -23.594 -5.272 1.00 0.00 97 SER A CA 1
ATOM 1543 C C . SER A 1 97 ? -4.142 -23.649 -6.792 1.00 0.00 97 SER A C 1
ATOM 1544 O O . SER A 1 97 ? -3.400 -24.368 -7.467 1.00 0.00 97 SER A O 1
ATOM 1552 N N . LEU A 1 98 ? -5.059 -22.869 -7.327 1.00 0.00 98 LEU A N 1
ATOM 1553 C CA . LEU A 1 98 ? -5.281 -22.828 -8.761 1.00 0.00 98 LEU A CA 1
ATOM 1554 C C . LEU A 1 98 ? -4.629 -21.586 -9.346 1.00 0.00 98 LEU A C 1
ATOM 1555 O O . LEU A 1 98 ? -4.727 -20.498 -8.776 1.00 0.00 98 LEU A O 1
ATOM 1571 N N . GLU A 1 99 ? -3.956 -21.743 -10.477 1.00 0.00 99 GLU A N 1
ATOM 1572 C CA . GLU A 1 99 ? -3.334 -20.611 -11.140 1.00 0.00 99 GLU A CA 1
ATOM 1573 C C . GLU A 1 99 ? -4.385 -19.786 -11.884 1.00 0.00 99 GLU A C 1
ATOM 1574 O O . GLU A 1 99 ? -4.496 -19.827 -13.111 1.00 0.00 99 GLU A O 1
ATOM 1586 N N . HIS A 1 100 ? -5.182 -19.054 -11.120 1.00 0.00 100 HIS A N 1
ATOM 15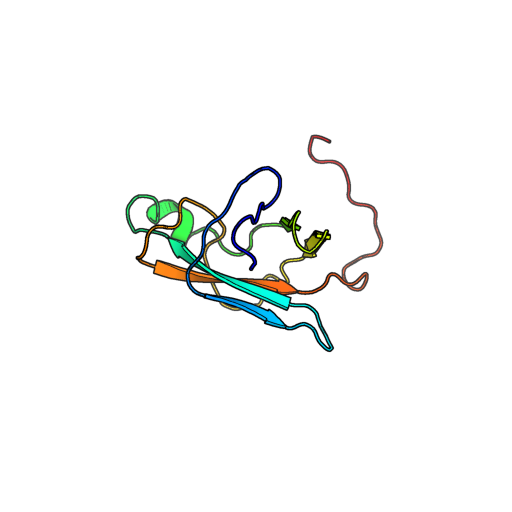87 C CA . HIS A 1 100 ? -6.208 -18.196 -11.692 1.00 0.00 100 HIS A CA 1
ATOM 1588 C C . HIS A 1 100 ? -5.578 -16.954 -12.320 1.00 0.00 100 HIS A C 1
ATOM 1589 O O . HIS A 1 100 ? -5.593 -15.863 -11.751 1.00 0.00 100 HIS A O 1
ATOM 1604 N N . HIS A 1 101 ? -4.982 -17.152 -13.485 1.00 0.00 101 HIS A N 1
ATOM 1605 C CA . HIS A 1 101 ? -4.353 -16.076 -14.226 1.00 0.00 101 HIS A CA 1
ATOM 1606 C C . HIS A 1 101 ? -4.998 -15.945 -15.600 1.00 0.00 101 HIS A C 1
ATOM 1607 O O . HIS A 1 101 ? -4.615 -16.642 -16.540 1.00 0.00 101 HIS A O 1
ATOM 1622 N N . HIS A 1 102 ? -6.003 -15.087 -15.693 1.00 0.00 102 HIS A N 1
ATOM 1623 C CA . HIS A 1 102 ? -6.609 -14.748 -16.974 1.00 0.00 102 HIS A CA 1
ATOM 1624 C C . HIS A 1 102 ? -7.634 -13.641 -16.798 1.00 0.00 102 HIS A C 1
ATOM 1625 O O . HIS A 1 102 ? -8.814 -13.904 -16.569 1.00 0.00 102 HIS A O 1
ATOM 1640 N N . HIS A 1 103 ? -7.177 -12.407 -16.872 1.00 0.00 103 HIS A N 1
ATOM 1641 C CA . HIS A 1 103 ? -8.081 -11.267 -16.867 1.00 0.00 103 HIS A CA 1
ATOM 1642 C C . HIS A 1 103 ? -8.101 -10.677 -18.270 1.00 0.00 103 HIS A C 1
ATOM 1643 O O . HIS A 1 103 ? -9.069 -10.833 -19.010 1.00 0.00 103 HIS A O 1
ATOM 1658 N N . HIS A 1 104 ? -7.014 -10.015 -18.629 1.00 0.00 104 HIS A N 1
ATOM 1659 C CA . HIS A 1 104 ? -6.750 -9.640 -20.014 1.00 0.00 104 HIS A CA 1
ATOM 1660 C C . HIS A 1 104 ? -5.280 -9.879 -20.316 1.00 0.00 104 HIS A C 1
ATOM 1661 O O . HIS A 1 104 ? -4.775 -9.523 -21.379 1.00 0.00 104 HIS A O 1
ATOM 1676 N N . HIS A 1 105 ? -4.609 -10.495 -19.356 1.00 0.00 105 HIS A N 1
ATOM 1677 C CA . HIS A 1 105 ? -3.207 -10.857 -19.470 1.00 0.00 105 HIS A CA 1
ATOM 1678 C C . HIS A 1 105 ? -2.993 -12.188 -18.777 1.00 0.00 105 HIS A C 1
ATOM 1679 O O . HIS A 1 105 ? -1.971 -12.851 -19.050 1.00 0.00 105 HIS A O 1
ATOM 1695 N N . MET A 1 1 ? 9.545 6.432 6.275 1.00 0.00 1 MET A N 2
ATOM 1696 C CA . MET A 1 1 ? 8.454 5.760 5.537 1.00 0.00 1 MET A CA 2
ATOM 1697 C C . MET A 1 1 ? 8.838 5.553 4.080 1.00 0.00 1 MET A C 2
ATOM 1698 O O . MET A 1 1 ? 9.859 6.062 3.616 1.00 0.00 1 MET A O 2
ATOM 1714 N N . VAL A 1 2 ? 8.010 4.807 3.369 1.00 0.00 2 VAL A N 2
ATOM 1715 C CA . VAL A 1 2 ? 8.149 4.661 1.930 1.00 0.00 2 VAL A CA 2
ATOM 1716 C C . VAL A 1 2 ? 7.376 5.779 1.237 1.00 0.00 2 VAL A C 2
ATOM 1717 O O . VAL A 1 2 ? 6.262 6.108 1.644 1.00 0.00 2 VAL A O 2
ATOM 1730 N N . LYS A 1 3 ? 7.969 6.371 0.213 1.00 0.00 3 LYS A N 2
ATOM 1731 C CA . LYS A 1 3 ? 7.353 7.503 -0.454 1.00 0.00 3 LYS A CA 2
ATOM 1732 C C . LYS A 1 3 ? 6.690 7.073 -1.752 1.00 0.00 3 LYS A C 2
ATOM 1733 O O . LYS A 1 3 ? 5.547 7.443 -2.030 1.00 0.00 3 LYS A O 2
ATOM 1752 N N . THR A 1 4 ? 7.399 6.285 -2.538 1.00 0.00 4 THR A N 2
ATOM 1753 C CA . THR A 1 4 ? 6.906 5.890 -3.842 1.00 0.00 4 THR A CA 2
ATOM 1754 C C . THR A 1 4 ? 6.255 4.515 -3.781 1.00 0.00 4 THR A C 2
ATOM 1755 O O . THR A 1 4 ? 6.937 3.492 -3.780 1.00 0.00 4 THR A O 2
ATOM 1766 N N . LEU A 1 5 ? 4.937 4.494 -3.693 1.00 0.00 5 LEU A N 2
ATOM 1767 C CA . LEU A 1 5 ? 4.209 3.240 -3.712 1.00 0.00 5 LEU A CA 2
ATOM 1768 C C . LEU A 1 5 ? 3.362 3.137 -4.975 1.00 0.00 5 LEU A C 2
ATOM 1769 O O . LEU A 1 5 ? 2.924 4.149 -5.531 1.00 0.00 5 LEU A O 2
ATOM 1785 N N . ARG A 1 6 ? 3.162 1.914 -5.441 1.00 0.00 6 ARG A N 2
ATOM 1786 C CA . ARG A 1 6 ? 2.312 1.655 -6.590 1.00 0.00 6 ARG A CA 2
ATOM 1787 C C . ARG A 1 6 ? 1.561 0.343 -6.392 1.00 0.00 6 ARG A C 2
ATOM 1788 O O . ARG A 1 6 ? 2.165 -0.687 -6.089 1.00 0.00 6 ARG A O 2
ATOM 1809 N N . LEU A 1 7 ? 0.244 0.395 -6.533 1.00 0.00 7 LEU A N 2
ATOM 1810 C CA . LEU A 1 7 ? -0.598 -0.781 -6.380 1.00 0.00 7 LEU A CA 2
ATOM 1811 C C . LEU A 1 7 ? -1.462 -0.970 -7.619 1.00 0.00 7 LEU A C 2
ATOM 1812 O O . LEU A 1 7 ? -2.289 -0.117 -7.936 1.00 0.00 7 LEU A O 2
ATOM 1828 N N . ASN A 1 8 ? -1.241 -2.077 -8.321 1.00 0.00 8 ASN A N 2
ATOM 1829 C CA . ASN A 1 8 ? -2.017 -2.417 -9.517 1.00 0.00 8 ASN A CA 2
ATOM 1830 C C . ASN A 1 8 ? -1.933 -1.310 -10.563 1.00 0.00 8 ASN A C 2
ATOM 1831 O O . ASN A 1 8 ? -2.951 -0.734 -10.947 1.00 0.00 8 ASN A O 2
ATOM 1842 N N . ASN A 1 9 ? -0.704 -1.006 -10.992 1.00 0.00 9 ASN A N 2
ATOM 1843 C CA . ASN A 1 9 ? -0.434 0.002 -12.034 1.00 0.00 9 ASN A CA 2
ATOM 1844 C C . ASN A 1 9 ? -0.646 1.434 -11.539 1.00 0.00 9 ASN A C 2
ATOM 1845 O O . ASN A 1 9 ? -0.167 2.386 -12.156 1.00 0.00 9 ASN A O 2
ATOM 1856 N N . VAL A 1 10 ? -1.345 1.592 -10.427 1.00 0.00 10 VAL A N 2
ATOM 1857 C CA . VAL A 1 10 ? -1.679 2.913 -9.923 1.00 0.00 10 VAL A CA 2
ATOM 1858 C C . VAL A 1 10 ? -0.739 3.312 -8.800 1.00 0.00 10 VAL A C 2
ATOM 1859 O O . VAL A 1 10 ? -0.654 2.631 -7.779 1.00 0.00 10 VAL A O 2
ATOM 1872 N N . THR A 1 11 ? -0.018 4.399 -8.998 1.00 0.00 11 THR A N 2
ATOM 1873 C CA . THR A 1 11 ? 0.850 4.920 -7.964 1.00 0.00 11 THR A CA 2
ATOM 1874 C C . THR A 1 11 ? 0.005 5.487 -6.822 1.00 0.00 11 THR A C 2
ATOM 1875 O O . THR A 1 11 ? -1.082 6.022 -7.048 1.00 0.00 11 THR A O 2
ATOM 1886 N N . LEU A 1 12 ? 0.494 5.352 -5.602 1.00 0.00 12 LEU A N 2
ATOM 1887 C CA . LEU A 1 12 ? -0.283 5.716 -4.436 1.00 0.00 12 LEU A CA 2
ATOM 1888 C C . LEU A 1 12 ? 0.552 6.515 -3.446 1.00 0.00 12 LEU A C 2
ATOM 1889 O O . LEU A 1 12 ? 1.766 6.324 -3.344 1.00 0.00 12 LEU A O 2
ATOM 1905 N N . GLU A 1 13 ? -0.107 7.417 -2.736 1.00 0.00 13 GLU A N 2
ATOM 1906 C CA . GLU A 1 13 ? 0.516 8.149 -1.647 1.00 0.00 13 GLU A CA 2
ATOM 1907 C C . GLU A 1 13 ? -0.230 7.849 -0.356 1.00 0.00 13 GLU A C 2
ATOM 1908 O O . GLU A 1 13 ? -1.431 7.575 -0.375 1.00 0.00 13 GLU A O 2
ATOM 1920 N N . MET A 1 14 ? 0.475 7.902 0.761 1.00 0.00 14 MET A N 2
ATOM 1921 C CA . MET A 1 14 ? -0.073 7.467 2.028 1.00 0.00 14 MET A CA 2
ATOM 1922 C C . MET A 1 14 ? 0.183 8.526 3.076 1.00 0.00 14 MET A C 2
ATOM 1923 O O . MET A 1 14 ? 1.143 9.290 2.980 1.00 0.00 14 MET A O 2
ATOM 1937 N N . ALA A 1 15 ? -0.671 8.571 4.068 1.00 0.00 15 ALA A N 2
ATOM 1938 C CA . ALA A 1 15 ? -0.511 9.513 5.154 1.00 0.00 15 ALA A CA 2
ATOM 1939 C C . ALA A 1 15 ? 0.217 8.850 6.311 1.00 0.00 15 ALA A C 2
ATOM 1940 O O . ALA A 1 15 ? 1.163 9.402 6.870 1.00 0.00 15 ALA A O 2
ATOM 1947 N N . ALA A 1 16 ? -0.219 7.648 6.650 1.00 0.00 16 ALA A N 2
ATOM 1948 C CA . ALA A 1 16 ? 0.443 6.867 7.672 1.00 0.00 16 ALA A CA 2
ATOM 1949 C C . ALA A 1 16 ? 0.783 5.493 7.126 1.00 0.00 16 ALA A C 2
ATOM 1950 O O . ALA A 1 16 ? -0.009 4.557 7.211 1.00 0.00 16 ALA A O 2
ATOM 1957 N N . TYR A 1 17 ? 1.940 5.400 6.500 1.00 0.00 17 TYR A N 2
ATOM 1958 C CA . TYR A 1 17 ? 2.415 4.136 5.963 1.00 0.00 17 TYR A CA 2
ATOM 1959 C C . TYR A 1 17 ? 3.106 3.339 7.062 1.00 0.00 17 TYR A C 2
ATOM 1960 O O . TYR A 1 17 ? 4.287 3.549 7.346 1.00 0.00 17 TYR A O 2
ATOM 1978 N N . GLN A 1 18 ? 2.360 2.447 7.697 1.00 0.00 18 GLN A N 2
ATOM 1979 C CA . GLN A 1 18 ? 2.888 1.653 8.793 1.00 0.00 18 GLN A CA 2
ATOM 1980 C C . GLN A 1 18 ? 3.171 0.230 8.331 1.00 0.00 18 GLN A C 2
ATOM 1981 O O . GLN A 1 18 ? 2.278 -0.615 8.280 1.00 0.00 18 GLN A O 2
ATOM 1995 N N . GLU A 1 19 ? 4.413 -0.024 7.974 1.00 0.00 19 GLU A N 2
ATOM 1996 C CA . GLU A 1 19 ? 4.810 -1.347 7.541 1.00 0.00 19 GLU A CA 2
ATOM 1997 C C . GLU A 1 19 ? 5.594 -2.022 8.653 1.00 0.00 19 GLU A C 2
ATOM 1998 O O . GLU A 1 19 ? 6.592 -1.486 9.144 1.00 0.00 19 GLU A O 2
ATOM 2010 N N . GLU A 1 20 ? 5.123 -3.181 9.053 1.00 0.00 20 GLU A N 2
ATOM 2011 C CA . GLU A 1 20 ? 5.706 -3.915 10.165 1.00 0.00 20 GLU A CA 2
ATOM 2012 C C . GLU A 1 20 ? 6.207 -5.257 9.678 1.00 0.00 20 GLU A C 2
ATOM 2013 O O . GLU A 1 20 ? 5.417 -6.130 9.333 1.00 0.00 20 GLU A O 2
ATOM 2025 N N . SER A 1 21 ? 7.521 -5.407 9.645 1.00 0.00 21 SER A N 2
ATOM 2026 C CA . SER A 1 21 ? 8.147 -6.585 9.072 1.00 0.00 21 SER A CA 2
ATOM 2027 C C . SER A 1 21 ? 8.505 -7.616 10.129 1.00 0.00 21 SER A C 2
ATOM 2028 O O . SER A 1 21 ? 9.219 -8.579 9.849 1.00 0.00 21 SER A O 2
ATOM 2036 N N . GLU A 1 22 ? 8.010 -7.430 11.335 1.00 0.00 22 GLU A N 2
ATOM 2037 C CA . GLU A 1 22 ? 8.459 -8.262 12.438 1.00 0.00 22 GLU A CA 2
ATOM 2038 C C . GLU A 1 22 ? 7.748 -9.561 12.597 1.00 0.00 22 GLU A C 2
ATOM 2039 O O . GLU A 1 22 ? 8.398 -10.606 12.579 1.00 0.00 22 GLU A O 2
ATOM 2051 N N . PRO A 1 23 ? 6.451 -9.580 12.787 1.00 0.00 23 PRO A N 2
ATOM 2052 C CA . PRO A 1 23 ? 5.780 -10.846 12.877 1.00 0.00 23 PRO A CA 2
ATOM 2053 C C . PRO A 1 23 ? 5.787 -11.530 11.514 1.00 0.00 23 PRO A C 2
ATOM 2054 O O . PRO A 1 23 ? 5.685 -12.751 11.390 1.00 0.00 23 PRO A O 2
ATOM 2065 N N . LYS A 1 24 ? 5.916 -10.680 10.512 1.00 0.00 24 LYS A N 2
ATOM 2066 C CA . LYS A 1 24 ? 5.921 -11.039 9.104 1.00 0.00 24 LYS A CA 2
ATOM 2067 C C . LYS A 1 24 ? 6.011 -9.717 8.370 1.00 0.00 24 LYS A C 2
ATOM 2068 O O . LYS A 1 24 ? 5.934 -8.685 9.022 1.00 0.00 24 LYS A O 2
ATOM 2087 N N . ARG A 1 25 ? 6.157 -9.706 7.060 1.00 0.00 25 ARG A N 2
ATOM 2088 C CA . ARG A 1 25 ? 6.109 -8.440 6.346 1.00 0.00 25 ARG A CA 2
ATOM 2089 C C . ARG A 1 25 ? 4.660 -8.029 6.107 1.00 0.00 25 ARG A C 2
ATOM 2090 O O . ARG A 1 25 ? 3.950 -8.620 5.288 1.00 0.00 25 ARG A O 2
ATOM 2111 N N . LYS A 1 26 ? 4.223 -7.033 6.864 1.00 0.00 26 LYS A N 2
ATOM 2112 C CA . LYS A 1 26 ? 2.838 -6.592 6.848 1.00 0.00 26 LYS A CA 2
ATOM 2113 C C . LYS A 1 26 ? 2.748 -5.117 6.473 1.00 0.00 26 LYS A C 2
ATOM 2114 O O . LYS A 1 26 ? 3.231 -4.251 7.205 1.00 0.00 26 LYS A O 2
ATOM 2133 N N . ILE A 1 27 ? 2.126 -4.837 5.340 1.00 0.00 27 ILE A N 2
ATOM 2134 C CA . ILE A 1 27 ? 1.995 -3.471 4.854 1.00 0.00 27 ILE A CA 2
ATOM 2135 C C . ILE A 1 27 ? 0.635 -2.896 5.232 1.00 0.00 27 ILE A C 2
ATOM 2136 O O . ILE A 1 27 ? -0.376 -3.198 4.599 1.00 0.00 27 ILE A O 2
ATOM 2152 N N . ALA A 1 28 ? 0.609 -2.084 6.278 1.00 0.00 28 ALA A N 2
ATOM 2153 C CA . ALA A 1 28 ? -0.621 -1.438 6.710 1.00 0.00 28 ALA A CA 2
ATOM 2154 C C . ALA A 1 28 ? -0.561 0.057 6.425 1.00 0.00 28 ALA A C 2
ATOM 2155 O O . ALA A 1 28 ? 0.005 0.830 7.199 1.00 0.00 28 ALA A O 2
ATOM 2162 N N . PHE A 1 29 ? -1.123 0.467 5.304 1.00 0.00 29 PHE A N 2
ATOM 2163 C CA . PHE A 1 29 ? -1.067 1.865 4.915 1.00 0.00 29 PHE A CA 2
ATOM 2164 C C . PHE A 1 29 ? -2.384 2.569 5.216 1.00 0.00 29 PHE A C 2
ATOM 2165 O O . PHE A 1 29 ? -3.466 2.044 4.946 1.00 0.00 29 PHE A O 2
ATOM 2182 N N . THR A 1 30 ? -2.274 3.742 5.817 1.00 0.00 30 THR A N 2
ATOM 2183 C CA . THR A 1 30 ? -3.427 4.564 6.117 1.00 0.00 30 THR A CA 2
ATOM 2184 C C . THR A 1 30 ? -3.577 5.656 5.064 1.00 0.00 30 THR A C 2
ATOM 2185 O O . THR A 1 30 ? -2.711 6.530 4.928 1.00 0.00 30 THR A O 2
ATOM 2196 N N . LEU A 1 31 ? -4.659 5.583 4.306 1.00 0.00 31 LEU A N 2
ATOM 2197 C CA . LEU A 1 31 ? -4.928 6.549 3.257 1.00 0.00 31 LEU A CA 2
ATOM 2198 C C . LEU A 1 31 ? -5.937 7.575 3.757 1.00 0.00 31 LEU A C 2
ATOM 2199 O O . LEU A 1 31 ? -7.026 7.214 4.197 1.00 0.00 31 LEU A O 2
ATOM 2215 N N . ASN A 1 32 ? -5.569 8.849 3.698 1.00 0.00 32 ASN A N 2
ATOM 2216 C CA . ASN A 1 32 ? -6.453 9.918 4.151 1.00 0.00 32 ASN A CA 2
ATOM 2217 C C . ASN A 1 32 ? -7.496 10.225 3.086 1.00 0.00 32 ASN A C 2
ATOM 2218 O O . ASN A 1 32 ? -7.188 10.762 2.020 1.00 0.00 32 ASN A O 2
ATOM 2229 N N . VAL A 1 33 ? -8.726 9.843 3.375 1.00 0.00 33 VAL A N 2
ATOM 2230 C CA . VAL A 1 33 ? -9.830 10.044 2.465 1.00 0.00 33 VAL A CA 2
ATOM 2231 C C . VAL A 1 33 ? -10.320 11.477 2.535 1.00 0.00 33 VAL A C 2
ATOM 2232 O O . VAL A 1 33 ? -10.803 11.919 3.574 1.00 0.00 33 VAL A O 2
ATOM 2245 N N . THR A 1 34 ? -10.174 12.199 1.445 1.00 0.00 34 THR A N 2
ATOM 2246 C CA . THR A 1 34 ? -10.703 13.543 1.356 1.00 0.00 34 THR A CA 2
ATOM 2247 C C . THR A 1 34 ? -11.799 13.580 0.309 1.00 0.00 34 THR A C 2
ATOM 2248 O O . THR A 1 34 ? -11.966 12.621 -0.439 1.00 0.00 34 THR A O 2
ATOM 2259 N N . SER A 1 35 ? -12.540 14.677 0.254 1.00 0.00 35 SER A N 2
ATOM 2260 C CA . SER A 1 35 ? -13.601 14.828 -0.733 1.00 0.00 35 SER A CA 2
ATOM 2261 C C . SER A 1 35 ? -13.026 14.677 -2.142 1.00 0.00 35 SER A C 2
ATOM 2262 O O . SER A 1 35 ? -13.710 14.234 -3.066 1.00 0.00 35 SER A O 2
ATOM 2270 N N . GLU A 1 36 ? -11.754 15.029 -2.277 1.00 0.00 36 GLU A N 2
ATOM 2271 C CA . GLU A 1 36 ? -11.036 14.908 -3.534 1.00 0.00 36 GLU A CA 2
ATOM 2272 C C . GLU A 1 36 ? -10.871 13.439 -3.938 1.00 0.00 36 GLU A C 2
ATOM 2273 O O . GLU A 1 36 ? -11.378 13.007 -4.972 1.00 0.00 36 GLU A O 2
ATOM 2285 N N . THR A 1 37 ? -10.187 12.665 -3.104 1.00 0.00 37 THR A N 2
ATOM 2286 C CA . THR A 1 37 ? -9.875 11.286 -3.432 1.00 0.00 37 THR A CA 2
ATOM 2287 C C . THR A 1 37 ? -11.088 10.374 -3.260 1.00 0.00 37 THR A C 2
ATOM 2288 O O . THR A 1 37 ? -11.134 9.288 -3.836 1.00 0.00 37 THR A O 2
ATOM 2299 N N . TYR A 1 38 ? -12.070 10.837 -2.483 1.00 0.00 38 TYR A N 2
ATOM 2300 C CA . TYR A 1 38 ? -13.283 10.066 -2.179 1.00 0.00 38 TYR A CA 2
ATOM 2301 C C . TYR A 1 38 ? -13.874 9.388 -3.413 1.00 0.00 38 TYR A C 2
ATOM 2302 O O . TYR A 1 38 ? -14.301 8.235 -3.346 1.00 0.00 38 TYR A O 2
ATOM 2320 N N . HIS A 1 39 ? -13.881 10.097 -4.538 1.00 0.00 39 HIS A N 2
ATOM 2321 C CA . HIS A 1 39 ? -14.488 9.588 -5.766 1.00 0.00 39 HIS A CA 2
ATOM 2322 C C . HIS A 1 39 ? -13.829 8.292 -6.227 1.00 0.00 39 HIS A C 2
ATOM 2323 O O . HIS A 1 39 ? -14.464 7.462 -6.876 1.00 0.00 39 HIS A O 2
ATOM 2338 N N . ASP A 1 40 ? -12.562 8.117 -5.884 1.00 0.00 40 ASP A N 2
ATOM 2339 C CA . ASP A 1 40 ? -11.822 6.929 -6.282 1.00 0.00 40 ASP A CA 2
ATOM 2340 C C . ASP A 1 40 ? -11.741 5.931 -5.127 1.00 0.00 40 ASP A C 2
ATOM 2341 O O . ASP A 1 40 ? -11.869 4.723 -5.326 1.00 0.00 40 ASP A O 2
ATOM 2350 N N . ILE A 1 41 ? -11.563 6.446 -3.911 1.00 0.00 41 ILE A N 2
ATOM 2351 C CA . ILE A 1 41 ? -11.396 5.594 -2.732 1.00 0.00 41 ILE A CA 2
ATOM 2352 C C . ILE A 1 41 ? -12.673 4.799 -2.444 1.00 0.00 41 ILE A C 2
ATOM 2353 O O . ILE A 1 41 ? -12.632 3.730 -1.838 1.00 0.00 41 ILE A O 2
ATOM 2369 N N . ALA A 1 42 ? -13.811 5.320 -2.890 1.00 0.00 42 ALA A N 2
ATOM 2370 C CA . ALA A 1 42 ? -15.085 4.634 -2.701 1.00 0.00 42 ALA A CA 2
ATOM 2371 C C . ALA A 1 42 ? -15.176 3.392 -3.583 1.00 0.00 42 ALA A C 2
ATOM 2372 O O . ALA A 1 42 ? -16.072 2.564 -3.424 1.00 0.00 42 ALA A O 2
ATOM 2379 N N . VAL A 1 43 ? -14.250 3.277 -4.523 1.00 0.00 43 VAL A N 2
ATOM 2380 C CA . VAL A 1 43 ? -14.147 2.085 -5.348 1.00 0.00 43 VAL A CA 2
ATOM 2381 C C . VAL A 1 43 ? -13.068 1.169 -4.778 1.00 0.00 43 VAL A C 2
ATOM 2382 O O . VAL A 1 43 ? -13.148 -0.058 -4.874 1.00 0.00 43 VAL A O 2
ATOM 2395 N N . LEU A 1 44 ? -12.065 1.785 -4.165 1.00 0.00 44 LEU A N 2
ATOM 2396 C CA . LEU A 1 44 ? -10.958 1.057 -3.573 1.00 0.00 44 LEU A CA 2
ATOM 2397 C C . LEU A 1 44 ? -11.226 0.787 -2.094 1.00 0.00 44 LEU A C 2
ATOM 2398 O O . LEU A 1 44 ? -10.708 1.479 -1.218 1.00 0.00 44 LEU A O 2
ATOM 2414 N N . LEU A 1 45 ? -12.045 -0.215 -1.821 1.00 0.00 45 LEU A N 2
ATOM 2415 C CA . LEU A 1 45 ? -12.378 -0.570 -0.458 1.00 0.00 45 LEU A CA 2
ATOM 2416 C C . LEU A 1 45 ? -12.143 -2.053 -0.231 1.00 0.00 45 LEU A C 2
ATOM 2417 O O . LEU A 1 45 ? -13.017 -2.887 -0.460 1.00 0.00 45 LEU A O 2
ATOM 2433 N N . TYR A 1 46 ? -10.934 -2.354 0.216 1.00 0.00 46 TYR A N 2
ATOM 2434 C CA . TYR A 1 46 ? -10.507 -3.727 0.479 1.00 0.00 46 TYR A CA 2
ATOM 2435 C C . TYR A 1 46 ? -10.611 -4.580 -0.766 1.00 0.00 46 TYR A C 2
ATOM 2436 O O . TYR A 1 46 ? -11.597 -5.291 -0.970 1.00 0.00 46 TYR A O 2
ATOM 2454 N N . GLU A 1 47 ? -9.607 -4.499 -1.616 1.00 0.00 47 GLU A N 2
ATOM 2455 C CA . GLU A 1 47 ? -9.608 -5.310 -2.807 1.00 0.00 47 GLU A CA 2
ATOM 2456 C C . GLU A 1 47 ? -9.068 -6.691 -2.517 1.00 0.00 47 GLU A C 2
ATOM 2457 O O . GLU A 1 47 ? -8.867 -7.071 -1.365 1.00 0.00 47 GLU A O 2
ATOM 2469 N N . LYS A 1 48 ? -8.820 -7.422 -3.576 1.00 0.00 48 LYS A N 2
ATOM 2470 C CA . LYS A 1 48 ? -8.501 -8.822 -3.478 1.00 0.00 48 LYS A CA 2
ATOM 2471 C C . LYS A 1 48 ? -7.007 -9.036 -3.673 1.00 0.00 48 LYS A C 2
ATOM 2472 O O . LYS A 1 48 ? -6.324 -9.532 -2.781 1.00 0.00 48 LYS A O 2
ATOM 2491 N N . THR A 1 49 ? -6.498 -8.645 -4.830 1.00 0.00 49 THR A N 2
ATOM 2492 C CA . THR A 1 49 ? -5.081 -8.771 -5.103 1.00 0.00 49 THR A CA 2
ATOM 2493 C C . THR A 1 49 ? -4.445 -7.408 -5.371 1.00 0.00 49 THR A C 2
ATOM 2494 O O . THR A 1 49 ? -4.847 -6.683 -6.283 1.00 0.00 49 THR A O 2
ATOM 2505 N N . PHE A 1 50 ? -3.476 -7.047 -4.546 1.00 0.00 50 PHE A N 2
ATOM 2506 C CA . PHE A 1 50 ? -2.731 -5.816 -4.741 1.00 0.00 50 PHE A CA 2
ATOM 2507 C C . PHE A 1 50 ? -1.327 -6.116 -5.257 1.00 0.00 50 PHE A C 2
ATOM 2508 O O . PHE A 1 50 ? -0.505 -6.685 -4.544 1.00 0.00 50 PHE A O 2
ATOM 2525 N N . ASN A 1 51 ? -1.065 -5.765 -6.507 1.00 0.00 51 ASN A N 2
ATOM 2526 C CA . ASN A 1 51 ? 0.284 -5.870 -7.044 1.00 0.00 51 ASN A CA 2
ATOM 2527 C C . ASN A 1 51 ? 1.145 -4.777 -6.434 1.00 0.00 51 ASN A C 2
ATOM 2528 O O . ASN A 1 51 ? 1.110 -3.628 -6.879 1.00 0.00 51 ASN A O 2
ATOM 2539 N N . VAL A 1 52 ? 1.882 -5.136 -5.392 1.00 0.00 52 VAL A N 2
ATOM 2540 C CA . VAL A 1 52 ? 2.685 -4.181 -4.648 1.00 0.00 52 VAL A CA 2
ATOM 2541 C C . VAL A 1 52 ? 3.998 -3.919 -5.367 1.00 0.00 52 VAL A C 2
ATOM 2542 O O . VAL A 1 52 ? 4.733 -4.854 -5.697 1.00 0.00 52 VAL A O 2
ATOM 2555 N N . GLU A 1 53 ? 4.273 -2.652 -5.616 1.00 0.00 53 GLU A N 2
ATOM 2556 C CA . GLU A 1 53 ? 5.496 -2.251 -6.278 1.00 0.00 53 GLU A CA 2
ATOM 2557 C C . GLU A 1 53 ? 6.079 -1.035 -5.597 1.00 0.00 53 GLU A C 2
ATOM 2558 O O . GLU A 1 53 ? 5.391 -0.037 -5.370 1.00 0.00 53 GLU A O 2
ATOM 2570 N N . VAL A 1 54 ? 7.347 -1.141 -5.246 1.00 0.00 54 VAL A N 2
ATOM 2571 C CA . VAL A 1 54 ? 8.026 -0.085 -4.534 1.00 0.00 54 VAL A CA 2
ATOM 2572 C C . VAL A 1 54 ? 9.482 0.042 -4.999 1.00 0.00 54 VAL A C 2
ATOM 2573 O O . VAL A 1 54 ? 10.270 -0.899 -4.880 1.00 0.00 54 VAL A O 2
ATOM 2586 N N . PRO A 1 55 ? 9.840 1.205 -5.567 1.00 0.00 55 PRO A N 2
ATOM 2587 C CA . PRO A 1 55 ? 11.181 1.468 -6.108 1.00 0.00 55 PRO A CA 2
ATOM 2588 C C . PRO A 1 55 ? 12.284 1.466 -5.048 1.00 0.00 55 PRO A C 2
ATOM 2589 O O . PRO A 1 55 ? 13.298 0.791 -5.215 1.00 0.00 55 PRO A O 2
ATOM 2600 N N . GLU A 1 56 ? 12.087 2.228 -3.969 1.00 0.00 56 GLU A N 2
ATOM 2601 C CA . GLU A 1 56 ? 13.106 2.383 -2.922 1.00 0.00 56 GLU A CA 2
ATOM 2602 C C . GLU A 1 56 ? 13.676 1.043 -2.448 1.00 0.00 56 GLU A C 2
ATOM 2603 O O . GLU A 1 56 ? 14.887 0.911 -2.268 1.00 0.00 56 GLU A O 2
ATOM 2615 N N . ARG A 1 57 ? 12.819 0.048 -2.264 1.00 0.00 57 ARG A N 2
ATOM 2616 C CA . ARG A 1 57 ? 13.269 -1.258 -1.792 1.00 0.00 57 ARG A CA 2
ATOM 2617 C C . ARG A 1 57 ? 13.302 -2.269 -2.935 1.00 0.00 57 ARG A C 2
ATOM 2618 O O . ARG A 1 57 ? 13.666 -3.429 -2.735 1.00 0.00 57 ARG A O 2
ATOM 2639 N N . ASP A 1 58 ? 12.941 -1.800 -4.131 1.00 0.00 58 ASP A N 2
ATOM 2640 C CA . ASP A 1 58 ? 12.827 -2.641 -5.327 1.00 0.00 58 ASP A CA 2
ATOM 2641 C C . ASP A 1 58 ? 12.084 -3.937 -5.019 1.00 0.00 58 ASP A C 2
ATOM 2642 O O . ASP A 1 58 ? 12.636 -5.036 -5.103 1.00 0.00 58 ASP A O 2
ATOM 2651 N N . LEU A 1 59 ? 10.826 -3.793 -4.646 1.00 0.00 59 LEU A N 2
ATOM 2652 C CA . LEU A 1 59 ? 10.008 -4.931 -4.270 1.00 0.00 59 LEU A CA 2
ATOM 2653 C C . LEU A 1 59 ? 8.791 -5.006 -5.179 1.00 0.00 59 LEU A C 2
ATOM 2654 O O . LEU A 1 59 ? 8.110 -4.001 -5.394 1.00 0.00 59 LEU A O 2
ATOM 2670 N N . ALA A 1 60 ? 8.534 -6.184 -5.725 1.00 0.00 60 ALA A N 2
ATOM 2671 C CA . ALA A 1 60 ? 7.388 -6.390 -6.592 1.00 0.00 60 ALA A CA 2
ATOM 2672 C C . ALA A 1 60 ? 6.795 -7.778 -6.385 1.00 0.00 60 ALA A C 2
ATOM 2673 O O . ALA A 1 60 ? 7.432 -8.790 -6.684 1.00 0.00 60 ALA A O 2
ATOM 2680 N N . PHE A 1 61 ? 5.589 -7.813 -5.843 1.00 0.00 61 PHE A N 2
ATOM 2681 C CA . PHE A 1 61 ? 4.857 -9.059 -5.649 1.00 0.00 61 PHE A CA 2
ATOM 2682 C C . PHE A 1 61 ? 3.374 -8.752 -5.553 1.00 0.00 61 PHE A C 2
ATOM 2683 O O . PHE A 1 61 ? 2.993 -7.656 -5.141 1.00 0.00 61 PHE A O 2
ATOM 2700 N N . ARG A 1 62 ? 2.532 -9.696 -5.929 1.00 0.00 62 ARG A N 2
ATOM 2701 C CA . ARG A 1 62 ? 1.104 -9.481 -5.826 1.00 0.00 62 ARG A CA 2
ATOM 2702 C C . ARG A 1 62 ? 0.616 -9.942 -4.463 1.00 0.00 62 ARG A C 2
ATOM 2703 O O . ARG A 1 62 ? 0.245 -11.102 -4.281 1.00 0.00 62 ARG A O 2
ATOM 2724 N N . GLY A 1 63 ? 0.647 -9.031 -3.504 1.00 0.00 63 GLY A N 2
ATOM 2725 C CA . GLY A 1 63 ? 0.182 -9.341 -2.176 1.00 0.00 63 GLY A CA 2
ATOM 2726 C C . GLY A 1 63 ? -1.316 -9.241 -2.093 1.00 0.00 63 GLY A C 2
ATOM 2727 O O . GLY A 1 63 ? -1.890 -8.180 -2.338 1.00 0.00 63 GLY A O 2
ATOM 2731 N N . GLU A 1 64 ? -1.963 -10.340 -1.773 1.00 0.00 64 GLU A N 2
ATOM 2732 C CA . GLU A 1 64 ? -3.404 -10.349 -1.727 1.00 0.00 64 GLU A CA 2
ATOM 2733 C C . GLU A 1 64 ? -3.890 -9.826 -0.378 1.00 0.00 64 GLU A C 2
ATOM 2734 O O . GLU A 1 64 ? -3.204 -9.951 0.637 1.00 0.00 64 GLU A O 2
ATOM 2746 N N . MET A 1 65 ? -5.061 -9.221 -0.383 1.00 0.00 65 MET A N 2
ATOM 2747 C CA . MET A 1 65 ? -5.613 -8.616 0.813 1.00 0.00 65 MET A CA 2
ATOM 2748 C C . MET A 1 65 ? -6.818 -9.413 1.274 1.00 0.00 65 MET A C 2
ATOM 2749 O O . MET A 1 65 ? -7.790 -9.579 0.539 1.00 0.00 65 MET A O 2
ATOM 2763 N N . THR A 1 66 ? -6.732 -9.921 2.482 1.00 0.00 66 THR A N 2
ATOM 2764 C CA . THR A 1 66 ? -7.757 -10.781 3.027 1.00 0.00 66 THR A CA 2
ATOM 2765 C C . THR A 1 66 ? -7.990 -10.418 4.494 1.00 0.00 66 THR A C 2
ATOM 2766 O O . THR A 1 66 ? -8.480 -11.216 5.296 1.00 0.00 66 THR A O 2
ATOM 2777 N N . ASN A 1 67 ? -7.650 -9.183 4.829 1.00 0.00 67 ASN A N 2
ATOM 2778 C CA . ASN A 1 67 ? -7.686 -8.737 6.215 1.00 0.00 67 ASN A CA 2
ATOM 2779 C C . ASN A 1 67 ? -8.835 -7.763 6.455 1.00 0.00 67 ASN A C 2
ATOM 2780 O O . ASN A 1 67 ? -9.346 -7.144 5.522 1.00 0.00 67 ASN A O 2
ATOM 2791 N N . TYR A 1 68 ? -9.251 -7.652 7.707 1.00 0.00 68 TYR A N 2
ATOM 2792 C CA . TYR A 1 68 ? -10.290 -6.710 8.098 1.00 0.00 68 TYR A CA 2
ATOM 2793 C C . TYR A 1 68 ? -9.752 -5.800 9.195 1.00 0.00 68 TYR A C 2
ATOM 2794 O O . TYR A 1 68 ? -9.755 -6.157 10.370 1.00 0.00 68 TYR A O 2
ATOM 2812 N N . SER A 1 69 ? -9.264 -4.638 8.802 1.00 0.00 69 SER A N 2
ATOM 2813 C CA . SER A 1 69 ? -8.615 -3.732 9.732 1.00 0.00 69 SER A CA 2
ATOM 2814 C C . SER A 1 69 ? -9.382 -2.419 9.825 1.00 0.00 69 SER A C 2
ATOM 2815 O O . SER A 1 69 ? -8.825 -1.399 10.228 1.00 0.00 69 SER A O 2
ATOM 2823 N N . THR A 1 70 ? -10.662 -2.468 9.455 1.00 0.00 70 THR A N 2
ATOM 2824 C CA . THR A 1 70 ? -11.532 -1.297 9.431 1.00 0.00 70 THR A CA 2
ATOM 2825 C C . THR A 1 70 ? -11.369 -0.440 10.683 1.00 0.00 70 THR A C 2
ATOM 2826 O O . THR A 1 70 ? -11.637 -0.886 11.801 1.00 0.00 70 THR A O 2
ATOM 2837 N N . SER A 1 71 ? -10.908 0.787 10.487 1.00 0.00 71 SER A N 2
ATOM 2838 C CA . SER A 1 71 ? -10.698 1.704 11.589 1.00 0.00 71 SER A CA 2
ATOM 2839 C C . SER A 1 71 ? -11.928 2.578 11.821 1.00 0.00 71 SER A C 2
ATOM 2840 O O . SER A 1 71 ? -12.823 2.210 12.582 1.00 0.00 71 SER A O 2
ATOM 2848 N N . LEU A 1 72 ? -11.987 3.720 11.143 1.00 0.00 72 LEU A N 2
ATOM 2849 C CA . LEU A 1 72 ? -13.095 4.655 11.318 1.00 0.00 72 LEU A CA 2
ATOM 2850 C C . LEU A 1 72 ? -13.800 4.935 9.995 1.00 0.00 72 LEU A C 2
ATOM 2851 O O . LEU A 1 72 ? -14.846 5.575 9.969 1.00 0.00 72 LEU A O 2
ATOM 2867 N N . THR A 1 73 ? -13.226 4.456 8.898 1.00 0.00 73 THR A N 2
ATOM 2868 C CA . THR A 1 73 ? -13.803 4.686 7.580 1.00 0.00 73 THR A CA 2
ATOM 2869 C C . THR A 1 73 ? -15.059 3.849 7.366 1.00 0.00 73 THR A C 2
ATOM 2870 O O . THR A 1 73 ? -15.993 4.289 6.702 1.00 0.00 73 THR A O 2
ATOM 2881 N N . ASN A 1 74 ? -15.054 2.637 7.922 1.00 0.00 74 ASN A N 2
ATOM 2882 C CA . ASN A 1 74 ? -16.193 1.702 7.837 1.00 0.00 74 ASN A CA 2
ATOM 2883 C C . ASN A 1 74 ? -16.380 1.140 6.424 1.00 0.00 74 ASN A C 2
ATOM 2884 O O . ASN A 1 74 ? -17.039 0.114 6.251 1.00 0.00 74 ASN A O 2
ATOM 2895 N N . LEU A 1 75 ? -15.789 1.813 5.432 1.00 0.00 75 LEU A N 2
ATOM 2896 C CA . LEU A 1 75 ? -15.908 1.441 4.019 1.00 0.00 75 LEU A CA 2
ATOM 2897 C C . LEU A 1 75 ? -17.313 1.739 3.495 1.00 0.00 75 LEU A C 2
ATOM 2898 O O . LEU A 1 75 ? -18.271 1.768 4.263 1.00 0.00 75 LEU A O 2
ATOM 2914 N N . TYR A 1 76 ? -17.404 1.983 2.181 1.00 0.00 76 TYR A N 2
ATOM 2915 C CA . TYR A 1 76 ? -18.654 2.375 1.495 1.00 0.00 76 TYR A CA 2
ATOM 2916 C C . TYR A 1 76 ? -19.411 3.495 2.227 1.00 0.00 76 TYR A C 2
ATOM 2917 O O . TYR A 1 76 ? -20.609 3.686 2.025 1.00 0.00 76 TYR A O 2
ATOM 2935 N N . GLU A 1 77 ? -18.687 4.262 3.033 1.00 0.00 77 GLU A N 2
ATOM 2936 C CA . GLU A 1 77 ? -19.259 5.384 3.764 1.00 0.00 77 GLU A CA 2
ATOM 2937 C C . GLU A 1 77 ? -18.863 6.706 3.113 1.00 0.00 77 GLU A C 2
ATOM 2938 O O . GLU A 1 77 ? -17.687 6.945 2.844 1.00 0.00 77 GLU A O 2
ATOM 2950 N N . PRO A 1 78 ? -19.844 7.574 2.831 1.00 0.00 78 PRO A N 2
ATOM 2951 C CA . PRO A 1 78 ? -19.579 8.896 2.270 1.00 0.00 78 PRO A CA 2
ATOM 2952 C C . PRO A 1 78 ? -18.988 9.847 3.309 1.00 0.00 78 PRO A C 2
ATOM 2953 O O . PRO A 1 78 ? -19.691 10.320 4.205 1.00 0.00 78 PRO A O 2
ATOM 2964 N N . GLY A 1 79 ? -17.697 10.110 3.197 1.00 0.00 79 GLY A N 2
ATOM 2965 C CA . GLY A 1 79 ? -17.030 10.975 4.146 1.00 0.00 79 GLY A CA 2
ATOM 2966 C C . GLY A 1 79 ? -16.256 12.084 3.467 1.00 0.00 79 GLY A C 2
ATOM 2967 O O . GLY A 1 79 ? -15.983 12.014 2.267 1.00 0.00 79 GLY A O 2
ATOM 2971 N N . ALA A 1 80 ? -15.906 13.105 4.236 1.00 0.00 80 ALA A N 2
ATOM 2972 C CA . ALA A 1 80 ? -15.130 14.224 3.726 1.00 0.00 80 ALA A CA 2
ATOM 2973 C C . ALA A 1 80 ? -13.673 14.080 4.139 1.00 0.00 80 ALA A C 2
ATOM 2974 O O . ALA A 1 80 ? -12.763 14.407 3.377 1.00 0.00 80 ALA A O 2
ATOM 2981 N N . VAL A 1 81 ? -13.461 13.598 5.360 1.00 0.00 81 VAL A N 2
ATOM 2982 C CA . VAL A 1 81 ? -12.121 13.307 5.860 1.00 0.00 81 VAL A CA 2
ATOM 2983 C C . VAL A 1 81 ? -12.143 12.018 6.643 1.00 0.00 81 VAL A C 2
ATOM 2984 O O . VAL A 1 81 ? -12.790 11.929 7.690 1.00 0.00 81 VAL A O 2
ATOM 2997 N N . SER A 1 82 ? -11.450 11.017 6.157 1.00 0.00 82 SER A N 2
ATOM 2998 C CA . SER A 1 82 ? -11.418 9.753 6.848 1.00 0.00 82 SER A CA 2
ATOM 2999 C C . SER A 1 82 ? -10.076 9.049 6.650 1.00 0.00 82 SER A C 2
ATOM 3000 O O . SER A 1 82 ? -9.238 9.514 5.888 1.00 0.00 82 SER A O 2
ATOM 3008 N N . GLU A 1 83 ? -9.870 7.940 7.349 1.00 0.00 83 GLU A N 2
ATOM 3009 C CA . GLU A 1 83 ? -8.638 7.163 7.217 1.00 0.00 83 GLU A CA 2
ATOM 3010 C C . GLU A 1 83 ? -8.938 5.742 6.746 1.00 0.00 83 GLU A C 2
ATOM 3011 O O . GLU A 1 83 ? -9.532 4.954 7.484 1.00 0.00 83 GLU A O 2
ATOM 3023 N N . PHE A 1 84 ? -8.547 5.419 5.518 1.00 0.00 84 PHE A N 2
ATOM 3024 C CA . PHE A 1 84 ? -8.703 4.061 5.006 1.00 0.00 84 PHE A CA 2
ATOM 3025 C C . PHE A 1 84 ? -7.574 3.185 5.516 1.00 0.00 84 PHE A C 2
ATOM 3026 O O . PHE A 1 84 ? -6.406 3.387 5.177 1.00 0.00 84 PHE A O 2
ATOM 3043 N N . TYR A 1 85 ? -7.936 2.228 6.351 1.00 0.00 85 TYR A N 2
ATOM 3044 C CA . TYR A 1 85 ? -6.976 1.327 6.959 1.00 0.00 85 TYR A CA 2
ATOM 3045 C C . TYR A 1 85 ? -6.924 0.037 6.155 1.00 0.00 85 TYR A C 2
ATOM 3046 O O . TYR A 1 85 ? -7.755 -0.850 6.340 1.00 0.00 85 TYR A O 2
ATOM 3064 N N . ILE A 1 86 ? -5.975 -0.049 5.240 1.00 0.00 86 ILE A N 2
ATOM 3065 C CA . ILE A 1 86 ? -5.849 -1.224 4.396 1.00 0.00 86 ILE A CA 2
ATOM 3066 C C . ILE A 1 86 ? -4.555 -1.958 4.724 1.00 0.00 86 ILE A C 2
ATOM 3067 O O . ILE A 1 86 ? -3.464 -1.510 4.371 1.00 0.00 86 ILE A O 2
ATOM 3083 N N . GLU A 1 87 ? -4.691 -3.065 5.438 1.00 0.00 87 GLU A N 2
ATOM 3084 C CA . GLU A 1 87 ? -3.548 -3.841 5.889 1.00 0.00 87 GLU A CA 2
ATOM 3085 C C . GLU A 1 87 ? -3.355 -5.081 5.018 1.00 0.00 87 GLU A C 2
ATOM 3086 O O . GLU A 1 87 ? -4.210 -5.967 4.977 1.00 0.00 87 GLU A O 2
ATOM 3098 N N . ILE A 1 88 ? -2.233 -5.134 4.316 1.00 0.00 88 ILE A N 2
ATOM 3099 C CA . ILE A 1 88 ? -1.930 -6.242 3.420 1.00 0.00 88 ILE A CA 2
ATOM 3100 C C . ILE A 1 88 ? -0.815 -7.104 3.996 1.00 0.00 88 ILE A C 2
ATOM 3101 O O . ILE A 1 88 ? 0.277 -6.611 4.292 1.00 0.00 88 ILE A O 2
ATOM 3117 N N . THR A 1 89 ? -1.095 -8.382 4.155 1.00 0.00 89 THR A N 2
ATOM 3118 C CA . THR A 1 89 ? -0.106 -9.331 4.625 1.00 0.00 89 THR A CA 2
ATOM 3119 C C . THR A 1 89 ? 0.533 -10.060 3.445 1.00 0.00 89 THR A C 2
ATOM 3120 O O . THR A 1 89 ? -0.169 -10.567 2.568 1.00 0.00 89 THR A O 2
ATOM 3131 N N . GLU A 1 90 ? 1.862 -10.088 3.417 1.00 0.00 90 GLU A N 2
ATOM 3132 C CA . GLU A 1 90 ? 2.597 -10.738 2.334 1.00 0.00 90 GLU A CA 2
ATOM 3133 C C . GLU A 1 90 ? 2.206 -12.212 2.206 1.00 0.00 90 GLU A C 2
ATOM 3134 O O . GLU A 1 90 ? 2.054 -12.917 3.210 1.00 0.00 90 GLU A O 2
ATOM 3146 N N . ILE A 1 91 ? 2.039 -12.662 0.967 1.00 0.00 91 ILE A N 2
ATOM 3147 C CA . ILE A 1 91 ? 1.723 -14.055 0.696 1.00 0.00 91 ILE A CA 2
ATOM 3148 C C . ILE A 1 91 ? 2.983 -14.910 0.733 1.00 0.00 91 ILE A C 2
ATOM 3149 O O . ILE A 1 91 ? 4.094 -14.406 0.567 1.00 0.00 91 ILE A O 2
ATOM 3165 N N . ASP A 1 92 ? 2.805 -16.203 0.949 1.00 0.00 92 ASP A N 2
ATOM 3166 C CA . ASP A 1 92 ? 3.925 -17.078 1.256 1.00 0.00 92 ASP A CA 2
ATOM 3167 C C . ASP A 1 92 ? 4.431 -17.828 0.030 1.00 0.00 92 ASP A C 2
ATOM 3168 O O . ASP A 1 92 ? 3.997 -17.581 -1.097 1.00 0.00 92 ASP A O 2
ATOM 3177 N N . LYS A 1 93 ? 5.356 -18.752 0.268 1.00 0.00 93 LYS A N 2
ATOM 3178 C CA . LYS A 1 93 ? 5.960 -19.542 -0.799 1.00 0.00 93 LYS A CA 2
ATOM 3179 C C . LYS A 1 93 ? 5.143 -20.807 -1.041 1.00 0.00 93 LYS A C 2
ATOM 3180 O O . LYS A 1 93 ? 5.556 -21.712 -1.765 1.00 0.00 93 LYS A O 2
ATOM 3199 N N . ASN A 1 94 ? 3.972 -20.835 -0.435 1.00 0.00 94 ASN A N 2
ATOM 3200 C CA . ASN A 1 94 ? 3.088 -21.995 -0.480 1.00 0.00 94 ASN A CA 2
ATOM 3201 C C . ASN A 1 94 ? 2.534 -22.207 -1.884 1.00 0.00 94 ASN A C 2
ATOM 3202 O O . ASN A 1 94 ? 2.224 -23.332 -2.279 1.00 0.00 94 ASN A O 2
ATOM 3213 N N . ALA A 1 95 ? 2.406 -21.120 -2.631 1.00 0.00 95 ALA A N 2
ATOM 3214 C CA . ALA A 1 95 ? 1.963 -21.198 -4.016 1.00 0.00 95 ALA A CA 2
ATOM 3215 C C . ALA A 1 95 ? 3.106 -21.676 -4.903 1.00 0.00 95 ALA A C 2
ATOM 3216 O O . ALA A 1 95 ? 3.082 -22.801 -5.406 1.00 0.00 95 ALA A O 2
ATOM 3223 N N . ASP A 1 96 ? 4.112 -20.817 -5.061 1.00 0.00 96 ASP A N 2
ATOM 3224 C CA . ASP A 1 96 ? 5.315 -21.137 -5.827 1.00 0.00 96 ASP A CA 2
ATOM 3225 C C . ASP A 1 96 ? 4.977 -21.421 -7.292 1.00 0.00 96 ASP A C 2
ATOM 3226 O O . ASP A 1 96 ? 3.851 -21.198 -7.744 1.00 0.00 96 ASP A O 2
ATOM 3235 N N . SER A 1 97 ? 5.959 -21.900 -8.028 1.00 0.00 97 SER A N 2
ATOM 3236 C CA . SER A 1 97 ? 5.801 -22.208 -9.431 1.00 0.00 97 SER A CA 2
ATOM 3237 C C . SER A 1 97 ? 6.544 -23.496 -9.779 1.00 0.00 97 SER A C 2
ATOM 3238 O O . SER A 1 97 ? 6.889 -23.748 -10.936 1.00 0.00 97 SER A O 2
ATOM 3246 N N . LEU A 1 98 ? 6.779 -24.305 -8.758 1.00 0.00 98 LEU A N 2
ATOM 3247 C CA . LEU A 1 98 ? 7.479 -25.572 -8.914 1.00 0.00 98 LEU A CA 2
ATOM 3248 C C . LEU A 1 98 ? 6.628 -26.547 -9.723 1.00 0.00 98 LEU A C 2
ATOM 3249 O O . LEU A 1 98 ? 5.406 -26.589 -9.565 1.00 0.00 98 LEU A O 2
ATOM 3265 N N . GLU A 1 99 ? 7.271 -27.320 -10.587 1.00 0.00 99 GLU A N 2
ATOM 3266 C CA . GLU A 1 99 ? 6.565 -28.219 -11.490 1.00 0.00 99 GLU A CA 2
ATOM 3267 C C . GLU A 1 99 ? 5.795 -29.298 -10.723 1.00 0.00 99 GLU A C 2
ATOM 3268 O O . GLU A 1 99 ? 6.273 -29.823 -9.713 1.00 0.00 99 GLU A O 2
ATOM 3280 N N . HIS A 1 100 ? 4.596 -29.611 -11.212 1.00 0.00 100 HIS A N 2
ATOM 3281 C CA . HIS A 1 100 ? 3.750 -30.649 -10.625 1.00 0.00 100 HIS A CA 2
ATOM 3282 C C . HIS A 1 100 ? 2.620 -31.021 -11.590 1.00 0.00 100 HIS A C 2
ATOM 3283 O O . HIS A 1 100 ? 1.805 -30.179 -11.965 1.00 0.00 100 HIS A O 2
ATOM 3298 N N . HIS A 1 101 ? 2.597 -32.280 -12.011 1.00 0.00 101 HIS A N 2
ATOM 3299 C CA . HIS A 1 101 ? 1.605 -32.757 -12.971 1.00 0.00 101 HIS A CA 2
ATOM 3300 C C . HIS A 1 101 ? 0.841 -33.956 -12.419 1.00 0.00 101 HIS A C 2
ATOM 3301 O O . HIS A 1 101 ? 0.983 -34.309 -11.246 1.00 0.00 101 HIS A O 2
ATOM 3316 N N . HIS A 1 102 ? 0.044 -34.578 -13.291 1.00 0.00 102 HIS A N 2
ATOM 3317 C CA . HIS A 1 102 ? -0.682 -35.813 -12.981 1.00 0.00 102 HIS A CA 2
ATOM 3318 C C . HIS A 1 102 ? -1.793 -35.587 -11.961 1.00 0.00 102 HIS A C 2
ATOM 3319 O O . HIS A 1 102 ? -2.930 -35.269 -12.319 1.00 0.00 102 HIS A O 2
ATOM 3334 N N . HIS A 1 103 ? -1.448 -35.730 -10.693 1.00 0.00 103 HIS A N 2
ATOM 3335 C CA . HIS A 1 103 ? -2.428 -35.717 -9.621 1.00 0.00 103 HIS A CA 2
ATOM 3336 C C . HIS A 1 103 ? -1.913 -34.866 -8.474 1.00 0.00 103 HIS A C 2
ATOM 3337 O O . HIS A 1 103 ? -0.721 -34.887 -8.169 1.00 0.00 103 HIS A O 2
ATOM 3352 N N . HIS A 1 104 ? -2.799 -34.112 -7.847 1.00 0.00 104 HIS A N 2
ATOM 3353 C CA . HIS A 1 104 ? -2.414 -33.317 -6.694 1.00 0.00 104 HIS A CA 2
ATOM 3354 C C . HIS A 1 104 ? -2.301 -34.232 -5.486 1.00 0.00 104 HIS A C 2
ATOM 3355 O O . HIS A 1 104 ? -3.315 -34.686 -4.951 1.00 0.00 104 HIS A O 2
ATOM 3370 N N . HIS A 1 105 ? -1.060 -34.500 -5.086 1.00 0.00 105 HIS A N 2
ATOM 3371 C CA . HIS A 1 105 ? -0.744 -35.492 -4.058 1.00 0.00 105 HIS A CA 2
ATOM 3372 C C . HIS A 1 105 ? -1.070 -36.889 -4.575 1.00 0.00 105 HIS A C 2
ATOM 3373 O O . HIS A 1 105 ? -0.180 -37.527 -5.172 1.00 0.00 105 HIS A O 2
ATOM 3389 N N . MET A 1 1 ? 8.886 3.121 6.103 1.00 0.00 1 MET A N 3
ATOM 3390 C CA . MET A 1 1 ? 7.852 4.178 6.045 1.00 0.00 1 MET A CA 3
ATOM 3391 C C . MET A 1 1 ? 7.199 4.203 4.671 1.00 0.00 1 MET A C 3
ATOM 3392 O O . MET A 1 1 ? 5.981 4.114 4.561 1.00 0.00 1 MET A O 3
ATOM 3408 N N . VAL A 1 2 ? 8.028 4.313 3.633 1.00 0.00 2 VAL A N 3
ATOM 3409 C CA . VAL A 1 2 ? 7.564 4.331 2.244 1.00 0.00 2 VAL A CA 3
ATOM 3410 C C . VAL A 1 2 ? 6.883 5.654 1.887 1.00 0.00 2 VAL A C 3
ATOM 3411 O O . VAL A 1 2 ? 5.954 6.093 2.559 1.00 0.00 2 VAL A O 3
ATOM 3424 N N . LYS A 1 3 ? 7.378 6.289 0.832 1.00 0.00 3 LYS A N 3
ATOM 3425 C CA . LYS A 1 3 ? 6.744 7.479 0.286 1.00 0.00 3 LYS A CA 3
ATOM 3426 C C . LYS A 1 3 ? 6.339 7.231 -1.162 1.00 0.00 3 LYS A C 3
ATOM 3427 O O . LYS A 1 3 ? 5.164 7.316 -1.513 1.00 0.00 3 LYS A O 3
ATOM 3446 N N . THR A 1 4 ? 7.317 6.914 -1.998 1.00 0.00 4 THR A N 3
ATOM 3447 C CA . THR A 1 4 ? 7.055 6.642 -3.399 1.00 0.00 4 THR A CA 3
ATOM 3448 C C . THR A 1 4 ? 6.499 5.226 -3.577 1.00 0.00 4 THR A C 3
ATOM 3449 O O . THR A 1 4 ? 7.259 4.257 -3.679 1.00 0.00 4 THR A O 3
ATOM 3460 N N . LEU A 1 5 ? 5.175 5.109 -3.587 1.00 0.00 5 LEU A N 3
ATOM 3461 C CA . LEU A 1 5 ? 4.514 3.819 -3.735 1.00 0.00 5 LEU A CA 3
ATOM 3462 C C . LEU A 1 5 ? 3.670 3.802 -5.004 1.00 0.00 5 LEU A C 3
ATOM 3463 O O . LEU A 1 5 ? 3.077 4.814 -5.381 1.00 0.00 5 LEU A O 3
ATOM 3479 N N . ARG A 1 6 ? 3.628 2.658 -5.665 1.00 0.00 6 ARG A N 3
ATOM 3480 C CA . ARG A 1 6 ? 2.807 2.496 -6.850 1.00 0.00 6 ARG A CA 3
ATOM 3481 C C . ARG A 1 6 ? 2.268 1.069 -6.920 1.00 0.00 6 ARG A C 3
ATOM 3482 O O . ARG A 1 6 ? 3.005 0.127 -7.214 1.00 0.00 6 ARG A O 3
ATOM 3503 N N . LEU A 1 7 ? 0.983 0.916 -6.631 1.00 0.00 7 LEU A N 3
ATOM 3504 C CA . LEU A 1 7 ? 0.346 -0.394 -6.633 1.00 0.00 7 LEU A CA 3
ATOM 3505 C C . LEU A 1 7 ? -0.199 -0.715 -8.015 1.00 0.00 7 LEU A C 3
ATOM 3506 O O . LEU A 1 7 ? -1.217 -0.162 -8.429 1.00 0.00 7 LEU A O 3
ATOM 3522 N N . ASN A 1 8 ? 0.501 -1.593 -8.723 1.00 0.00 8 ASN A N 3
ATOM 3523 C CA . ASN A 1 8 ? 0.099 -2.030 -10.058 1.00 0.00 8 ASN A CA 3
ATOM 3524 C C . ASN A 1 8 ? -0.151 -0.839 -10.981 1.00 0.00 8 ASN A C 3
ATOM 3525 O O . ASN A 1 8 ? -1.286 -0.577 -11.380 1.00 0.00 8 ASN A O 3
ATOM 3536 N N . ASN A 1 9 ? 0.917 -0.091 -11.267 1.00 0.00 9 ASN A N 3
ATOM 3537 C CA . ASN A 1 9 ? 0.872 1.043 -12.202 1.00 0.00 9 ASN A CA 3
ATOM 3538 C C . ASN A 1 9 ? 0.145 2.258 -11.603 1.00 0.00 9 ASN A C 3
ATOM 3539 O O . ASN A 1 9 ? 0.252 3.373 -12.120 1.00 0.00 9 ASN A O 3
ATOM 3550 N N . VAL A 1 10 ? -0.558 2.058 -10.496 1.00 0.00 10 VAL A N 3
ATOM 3551 C CA . VAL A 1 10 ? -1.315 3.132 -9.868 1.00 0.00 10 VAL A CA 3
ATOM 3552 C C . VAL A 1 10 ? -0.496 3.798 -8.776 1.00 0.00 10 VAL A C 3
ATOM 3553 O O . VAL A 1 10 ? -0.175 3.186 -7.756 1.00 0.00 10 VAL A O 3
ATOM 3566 N N . THR A 1 11 ? -0.143 5.046 -9.010 1.00 0.00 11 THR A N 3
ATOM 3567 C CA . THR A 1 11 ? 0.657 5.805 -8.071 1.00 0.00 11 THR A CA 3
ATOM 3568 C C . THR A 1 11 ? -0.147 6.113 -6.812 1.00 0.00 11 THR A C 3
ATOM 3569 O O . THR A 1 11 ? -1.248 6.661 -6.894 1.00 0.00 11 THR A O 3
ATOM 3580 N N . LEU A 1 12 ? 0.396 5.770 -5.654 1.00 0.00 12 LEU A N 3
ATOM 3581 C CA . LEU A 1 12 ? -0.347 5.901 -4.413 1.00 0.00 12 LEU A CA 3
ATOM 3582 C C . LEU A 1 12 ? 0.475 6.618 -3.350 1.00 0.00 12 LEU A C 3
ATOM 3583 O O . LEU A 1 12 ? 1.696 6.474 -3.291 1.00 0.00 12 LEU A O 3
ATOM 3599 N N . GLU A 1 13 ? -0.211 7.390 -2.523 1.00 0.00 13 GLU A N 3
ATOM 3600 C CA . GLU A 1 13 ? 0.413 8.085 -1.409 1.00 0.00 13 GLU A CA 3
ATOM 3601 C C . GLU A 1 13 ? -0.340 7.763 -0.123 1.00 0.00 13 GLU A C 3
ATOM 3602 O O . GLU A 1 13 ? -1.490 7.325 -0.166 1.00 0.00 13 GLU A O 3
ATOM 3614 N N . MET A 1 14 ? 0.303 7.983 1.011 1.00 0.00 14 MET A N 3
ATOM 3615 C CA . MET A 1 14 ? -0.228 7.554 2.291 1.00 0.00 14 MET A CA 3
ATOM 3616 C C . MET A 1 14 ? -0.039 8.637 3.331 1.00 0.00 14 MET A C 3
ATOM 3617 O O . MET A 1 14 ? 0.628 9.642 3.086 1.00 0.00 14 MET A O 3
ATOM 3631 N N . ALA A 1 15 ? -0.629 8.421 4.486 1.00 0.00 15 ALA A N 3
ATOM 3632 C CA . ALA A 1 15 ? -0.450 9.311 5.613 1.00 0.00 15 ALA A CA 3
ATOM 3633 C C . ALA A 1 15 ? 0.133 8.532 6.782 1.00 0.00 15 ALA A C 3
ATOM 3634 O O . ALA A 1 15 ? 1.174 8.896 7.331 1.00 0.00 15 ALA A O 3
ATOM 3641 N N . ALA A 1 16 ? -0.533 7.439 7.138 1.00 0.00 16 ALA A N 3
ATOM 3642 C CA . ALA A 1 16 ? -0.031 6.537 8.160 1.00 0.00 16 ALA A CA 3
ATOM 3643 C C . ALA A 1 16 ? 0.227 5.156 7.567 1.00 0.00 16 ALA A C 3
ATOM 3644 O O . ALA A 1 16 ? -0.633 4.276 7.601 1.00 0.00 16 ALA A O 3
ATOM 3651 N N . TYR A 1 17 ? 1.393 5.000 6.962 1.00 0.00 17 TYR A N 3
ATOM 3652 C CA . TYR A 1 17 ? 1.811 3.725 6.394 1.00 0.00 17 TYR A CA 3
ATOM 3653 C C . TYR A 1 17 ? 2.462 2.856 7.472 1.00 0.00 17 TYR A C 3
ATOM 3654 O O . TYR A 1 17 ? 3.656 2.980 7.740 1.00 0.00 17 TYR A O 3
ATOM 3672 N N . GLN A 1 18 ? 1.678 1.998 8.102 1.00 0.00 18 GLN A N 3
ATOM 3673 C CA . GLN A 1 18 ? 2.191 1.143 9.163 1.00 0.00 18 GLN A CA 3
ATOM 3674 C C . GLN A 1 18 ? 2.617 -0.199 8.578 1.00 0.00 18 GLN A C 3
ATOM 3675 O O . GLN A 1 18 ? 1.794 -0.950 8.062 1.00 0.00 18 GLN A O 3
ATOM 3689 N N . GLU A 1 19 ? 3.904 -0.492 8.638 1.00 0.00 19 GLU A N 3
ATOM 3690 C CA . GLU A 1 19 ? 4.413 -1.732 8.078 1.00 0.00 19 GLU A CA 3
ATOM 3691 C C . GLU A 1 19 ? 4.841 -2.708 9.175 1.00 0.00 19 GLU A C 3
ATOM 3692 O O . GLU A 1 19 ? 5.682 -2.394 10.018 1.00 0.00 19 GLU A O 3
ATOM 3704 N N . GLU A 1 20 ? 4.230 -3.885 9.172 1.00 0.00 20 GLU A N 3
ATOM 3705 C CA . GLU A 1 20 ? 4.644 -4.975 10.038 1.00 0.00 20 GLU A CA 3
ATOM 3706 C C . GLU A 1 20 ? 5.593 -5.878 9.267 1.00 0.00 20 GLU A C 3
ATOM 3707 O O . GLU A 1 20 ? 5.163 -6.641 8.404 1.00 0.00 20 GLU A O 3
ATOM 3719 N N . SER A 1 21 ? 6.878 -5.770 9.555 1.00 0.00 21 SER A N 3
ATOM 3720 C CA . SER A 1 21 ? 7.891 -6.484 8.797 1.00 0.00 21 SER A CA 3
ATOM 3721 C C . SER A 1 21 ? 8.498 -7.611 9.630 1.00 0.00 21 SER A C 3
ATOM 3722 O O . SER A 1 21 ? 9.462 -8.253 9.209 1.00 0.00 21 SER A O 3
ATOM 3730 N N . GLU A 1 22 ? 7.935 -7.855 10.806 1.00 0.00 22 GLU A N 3
ATOM 3731 C CA . GLU A 1 22 ? 8.469 -8.883 11.690 1.00 0.00 22 GLU A CA 3
ATOM 3732 C C . GLU A 1 22 ? 7.799 -10.212 11.530 1.00 0.00 22 GLU A C 3
ATOM 3733 O O . GLU A 1 22 ? 8.450 -11.178 11.143 1.00 0.00 22 GLU A O 3
ATOM 3745 N N . PRO A 1 23 ? 6.510 -10.321 11.813 1.00 0.00 23 PRO A N 3
ATOM 3746 C CA . PRO A 1 23 ? 5.885 -11.618 11.804 1.00 0.00 23 PRO A CA 3
ATOM 3747 C C . PRO A 1 23 ? 5.670 -12.101 10.381 1.00 0.00 23 PRO A C 3
ATOM 3748 O O . PRO A 1 23 ? 5.352 -13.265 10.130 1.00 0.00 23 PRO A O 3
ATOM 3759 N N . LYS A 1 24 ? 5.864 -11.168 9.464 1.00 0.00 24 LYS A N 3
ATOM 3760 C CA . LYS A 1 24 ? 5.677 -11.391 8.043 1.00 0.00 24 LYS A CA 3
ATOM 3761 C C . LYS A 1 24 ? 5.945 -10.069 7.346 1.00 0.00 24 LYS A C 3
ATOM 3762 O O . LYS A 1 24 ? 6.499 -9.160 7.957 1.00 0.00 24 LYS A O 3
ATOM 3781 N N . ARG A 1 25 ? 5.558 -9.951 6.095 1.00 0.00 25 ARG A N 3
ATOM 3782 C CA . ARG A 1 25 ? 5.545 -8.658 5.439 1.00 0.00 25 ARG A CA 3
ATOM 3783 C C . ARG A 1 25 ? 4.107 -8.193 5.259 1.00 0.00 25 ARG A C 3
ATOM 3784 O O . ARG A 1 25 ? 3.395 -8.647 4.366 1.00 0.00 25 ARG A O 3
ATOM 3805 N N . LYS A 1 26 ? 3.679 -7.321 6.159 1.00 0.00 26 LYS A N 3
ATOM 3806 C CA . LYS A 1 26 ? 2.305 -6.843 6.196 1.00 0.00 26 LYS A CA 3
ATOM 3807 C C . LYS A 1 26 ? 2.270 -5.320 6.206 1.00 0.00 26 LYS A C 3
ATOM 3808 O O . LYS A 1 26 ? 2.647 -4.689 7.189 1.00 0.00 26 LYS A O 3
ATOM 3827 N N . ILE A 1 27 ? 1.822 -4.732 5.111 1.00 0.00 27 ILE A N 3
ATOM 3828 C CA . ILE A 1 27 ? 1.801 -3.285 4.981 1.00 0.00 27 ILE A CA 3
ATOM 3829 C C . ILE A 1 27 ? 0.390 -2.731 5.173 1.00 0.00 27 ILE A C 3
ATOM 3830 O O . ILE A 1 27 ? -0.487 -2.908 4.328 1.00 0.00 27 ILE A O 3
ATOM 3846 N N . ALA A 1 28 ? 0.180 -2.074 6.299 1.00 0.00 28 ALA A N 3
ATOM 3847 C CA . ALA A 1 28 ? -1.115 -1.505 6.629 1.00 0.00 28 ALA A CA 3
ATOM 3848 C C . ALA A 1 28 ? -1.081 0.008 6.506 1.00 0.00 28 ALA A C 3
ATOM 3849 O O . ALA A 1 28 ? -0.694 0.709 7.440 1.00 0.00 28 ALA A O 3
ATOM 3856 N N . PHE A 1 29 ? -1.468 0.519 5.353 1.00 0.00 29 PHE A N 3
ATOM 3857 C CA . PHE A 1 29 ? -1.450 1.953 5.148 1.00 0.00 29 PHE A CA 3
ATOM 3858 C C . PHE A 1 29 ? -2.827 2.563 5.363 1.00 0.00 29 PHE A C 3
ATOM 3859 O O . PHE A 1 29 ? -3.843 2.057 4.874 1.00 0.00 29 PHE A O 3
ATOM 3876 N N . THR A 1 30 ? -2.837 3.630 6.144 1.00 0.00 30 THR A N 3
ATOM 3877 C CA . THR A 1 30 ? -4.034 4.397 6.397 1.00 0.00 30 THR A CA 3
ATOM 3878 C C . THR A 1 30 ? -4.052 5.623 5.485 1.00 0.00 30 THR A C 3
ATOM 3879 O O . THR A 1 30 ? -3.099 6.415 5.470 1.00 0.00 30 THR A O 3
ATOM 3890 N N . LEU A 1 31 ? -5.123 5.764 4.719 1.00 0.00 31 LEU A N 3
ATOM 3891 C CA . LEU A 1 31 ? -5.202 6.789 3.687 1.00 0.00 31 LEU A CA 3
ATOM 3892 C C . LEU A 1 31 ? -6.338 7.765 3.979 1.00 0.00 31 LEU A C 3
ATOM 3893 O O . LEU A 1 31 ? -7.438 7.358 4.333 1.00 0.00 31 LEU A O 3
ATOM 3909 N N . ASN A 1 32 ? -6.061 9.054 3.828 1.00 0.00 32 ASN A N 3
ATOM 3910 C CA . ASN A 1 32 ? -7.061 10.094 4.049 1.00 0.00 32 ASN A CA 3
ATOM 3911 C C . ASN A 1 32 ? -8.045 10.173 2.888 1.00 0.00 32 ASN A C 3
ATOM 3912 O O . ASN A 1 32 ? -7.719 10.717 1.833 1.00 0.00 32 ASN A O 3
ATOM 3923 N N . VAL A 1 33 ? -9.234 9.619 3.066 1.00 0.00 33 VAL A N 3
ATOM 3924 C CA . VAL A 1 33 ? -10.294 9.791 2.087 1.00 0.00 33 VAL A CA 3
ATOM 3925 C C . VAL A 1 33 ? -10.999 11.121 2.328 1.00 0.00 33 VAL A C 3
ATOM 3926 O O . VAL A 1 33 ? -11.869 11.234 3.192 1.00 0.00 33 VAL A O 3
ATOM 3939 N N . THR A 1 34 ? -10.576 12.139 1.599 1.00 0.00 34 THR A N 3
ATOM 3940 C CA . THR A 1 34 ? -11.115 13.475 1.761 1.00 0.00 34 THR A CA 3
ATOM 3941 C C . THR A 1 34 ? -12.102 13.781 0.639 1.00 0.00 34 THR A C 3
ATOM 3942 O O . THR A 1 34 ? -12.503 12.881 -0.093 1.00 0.00 34 THR A O 3
ATOM 3953 N N . SER A 1 35 ? -12.481 15.045 0.499 1.00 0.00 35 SER A N 3
ATOM 3954 C CA . SER A 1 35 ? -13.422 15.454 -0.539 1.00 0.00 35 SER A CA 3
ATOM 3955 C C . SER A 1 35 ? -12.854 15.207 -1.942 1.00 0.00 35 SER A C 3
ATOM 3956 O O . SER A 1 35 ? -13.602 15.067 -2.910 1.00 0.00 35 SER A O 3
ATOM 3964 N N . GLU A 1 36 ? -11.533 15.139 -2.041 1.00 0.00 36 GLU A N 3
ATOM 3965 C CA . GLU A 1 36 ? -10.874 14.959 -3.327 1.00 0.00 36 GLU A CA 3
ATOM 3966 C C . GLU A 1 36 ? -10.595 13.480 -3.598 1.00 0.00 36 GLU A C 3
ATOM 3967 O O . GLU A 1 36 ? -10.972 12.947 -4.643 1.00 0.00 36 GLU A O 3
ATOM 3979 N N . THR A 1 37 ? -9.967 12.811 -2.637 1.00 0.00 37 THR A N 3
ATOM 3980 C CA . THR A 1 37 ? -9.559 11.419 -2.803 1.00 0.00 37 THR A CA 3
ATOM 3981 C C . THR A 1 37 ? -10.735 10.456 -2.628 1.00 0.00 37 THR A C 3
ATOM 3982 O O . THR A 1 37 ? -10.579 9.239 -2.722 1.00 0.00 37 THR A O 3
ATOM 3993 N N . TYR A 1 38 ? -11.910 11.017 -2.383 1.00 0.00 38 TYR A N 3
ATOM 3994 C CA . TYR A 1 38 ? -13.125 10.238 -2.167 1.00 0.00 38 TYR A CA 3
ATOM 3995 C C . TYR A 1 38 ? -13.488 9.394 -3.386 1.00 0.00 38 TYR A C 3
ATOM 3996 O O . TYR A 1 38 ? -13.911 8.249 -3.253 1.00 0.00 38 TYR A O 3
ATOM 4014 N N . HIS A 1 39 ? -13.274 9.956 -4.565 1.00 0.00 39 HIS A N 3
ATOM 4015 C CA . HIS A 1 39 ? -13.814 9.404 -5.807 1.00 0.00 39 HIS A CA 3
ATOM 4016 C C . HIS A 1 39 ? -13.403 7.953 -6.055 1.00 0.00 39 HIS A C 3
ATOM 4017 O O . HIS A 1 39 ? -14.220 7.041 -5.933 1.00 0.00 39 HIS A O 3
ATOM 4032 N N . ASP A 1 40 ? -12.140 7.747 -6.397 1.00 0.00 40 ASP A N 3
ATOM 4033 C CA . ASP A 1 40 ? -11.672 6.441 -6.850 1.00 0.00 40 ASP A CA 3
ATOM 4034 C C . ASP A 1 40 ? -11.460 5.484 -5.687 1.00 0.00 40 ASP A C 3
ATOM 4035 O O . ASP A 1 40 ? -11.676 4.276 -5.808 1.00 0.00 40 ASP A O 3
ATOM 4044 N N . ILE A 1 41 ? -11.042 6.027 -4.558 1.00 0.00 41 ILE A N 3
ATOM 4045 C CA . ILE A 1 41 ? -10.666 5.208 -3.414 1.00 0.00 41 ILE A CA 3
ATOM 4046 C C . ILE A 1 41 ? -11.901 4.645 -2.705 1.00 0.00 41 ILE A C 3
ATOM 4047 O O . ILE A 1 41 ? -11.812 3.674 -1.959 1.00 0.00 41 ILE A O 3
ATOM 4063 N N . ALA A 1 42 ? -13.059 5.242 -2.963 1.00 0.00 42 ALA A N 3
ATOM 4064 C CA . ALA A 1 42 ? -14.314 4.712 -2.444 1.00 0.00 42 ALA A CA 3
ATOM 4065 C C . ALA A 1 42 ? -14.793 3.539 -3.293 1.00 0.00 42 ALA A C 3
ATOM 4066 O O . ALA A 1 42 ? -15.699 2.805 -2.901 1.00 0.00 42 ALA A O 3
ATOM 4073 N N . VAL A 1 43 ? -14.186 3.377 -4.463 1.00 0.00 43 VAL A N 3
ATOM 4074 C CA . VAL A 1 43 ? -14.560 2.311 -5.379 1.00 0.00 43 VAL A CA 3
ATOM 4075 C C . VAL A 1 43 ? -13.684 1.081 -5.162 1.00 0.00 43 VAL A C 3
ATOM 4076 O O . VAL A 1 43 ? -14.152 -0.054 -5.260 1.00 0.00 43 VAL A O 3
ATOM 4089 N N . LEU A 1 44 ? -12.411 1.308 -4.864 1.00 0.00 44 LEU A N 3
ATOM 4090 C CA . LEU A 1 44 ? -11.480 0.211 -4.637 1.00 0.00 44 LEU A CA 3
ATOM 4091 C C . LEU A 1 44 ? -11.553 -0.268 -3.196 1.00 0.00 44 LEU A C 3
ATOM 4092 O O . LEU A 1 44 ? -11.308 0.494 -2.264 1.00 0.00 44 LEU A O 3
ATOM 4108 N N . LEU A 1 45 ? -11.878 -1.538 -3.024 1.00 0.00 45 LEU A N 3
ATOM 4109 C CA . LEU A 1 45 ? -12.064 -2.101 -1.704 1.00 0.00 45 LEU A CA 3
ATOM 4110 C C . LEU A 1 45 ? -11.422 -3.484 -1.649 1.00 0.00 45 LEU A C 3
ATOM 4111 O O . LEU A 1 45 ? -12.057 -4.479 -1.984 1.00 0.00 45 LEU A O 3
ATOM 4127 N N . TYR A 1 46 ? -10.148 -3.505 -1.244 1.00 0.00 46 TYR A N 3
ATOM 4128 C CA . TYR A 1 46 ? -9.349 -4.739 -1.085 1.00 0.00 46 TYR A CA 3
ATOM 4129 C C . TYR A 1 46 ? -9.217 -5.530 -2.386 1.00 0.00 46 TYR A C 3
ATOM 4130 O O . TYR A 1 46 ? -8.163 -5.565 -3.015 1.00 0.00 46 TYR A O 3
ATOM 4148 N N . GLU A 1 47 ? -10.317 -6.169 -2.746 1.00 0.00 47 GLU A N 3
ATOM 4149 C CA . GLU A 1 47 ? -10.388 -7.149 -3.811 1.00 0.00 47 GLU A CA 3
ATOM 4150 C C . GLU A 1 47 ? -9.602 -8.408 -3.453 1.00 0.00 47 GLU A C 3
ATOM 4151 O O . GLU A 1 47 ? -10.174 -9.373 -2.947 1.00 0.00 47 GLU A O 3
ATOM 4163 N N . LYS A 1 48 ? -8.296 -8.396 -3.709 1.00 0.00 48 LYS A N 3
ATOM 4164 C CA . LYS A 1 48 ? -7.456 -9.557 -3.435 1.00 0.00 48 LYS A CA 3
ATOM 4165 C C . LYS A 1 48 ? -5.963 -9.225 -3.540 1.00 0.00 48 LYS A C 3
ATOM 4166 O O . LYS A 1 48 ? -5.349 -8.806 -2.562 1.00 0.00 48 LYS A O 3
ATOM 4185 N N . THR A 1 49 ? -5.393 -9.381 -4.725 1.00 0.00 49 THR A N 3
ATOM 4186 C CA . THR A 1 49 ? -3.953 -9.281 -4.900 1.00 0.00 49 THR A CA 3
ATOM 4187 C C . THR A 1 49 ? -3.526 -7.925 -5.450 1.00 0.00 49 THR A C 3
ATOM 4188 O O . THR A 1 49 ? -3.941 -7.526 -6.540 1.00 0.00 49 THR A O 3
ATOM 4199 N N . PHE A 1 50 ? -2.697 -7.227 -4.690 1.00 0.00 50 PHE A N 3
ATOM 4200 C CA . PHE A 1 50 ? -2.087 -5.992 -5.155 1.00 0.00 50 PHE A CA 3
ATOM 4201 C C . PHE A 1 50 ? -0.620 -6.221 -5.467 1.00 0.00 50 PHE A C 3
ATOM 4202 O O . PHE A 1 50 ? 0.132 -6.717 -4.627 1.00 0.00 50 PHE A O 3
ATOM 4219 N N . ASN A 1 51 ? -0.220 -5.875 -6.675 1.00 0.00 51 ASN A N 3
ATOM 4220 C CA . ASN A 1 51 ? 1.182 -5.923 -7.047 1.00 0.00 51 ASN A CA 3
ATOM 4221 C C . ASN A 1 51 ? 1.904 -4.726 -6.446 1.00 0.00 51 ASN A C 3
ATOM 4222 O O . ASN A 1 51 ? 1.915 -3.632 -7.020 1.00 0.00 51 ASN A O 3
ATOM 4233 N N . VAL A 1 52 ? 2.467 -4.933 -5.266 1.00 0.00 52 VAL A N 3
ATOM 4234 C CA . VAL A 1 52 ? 3.115 -3.866 -4.523 1.00 0.00 52 VAL A CA 3
ATOM 4235 C C . VAL A 1 52 ? 4.508 -3.615 -5.065 1.00 0.00 52 VAL A C 3
ATOM 4236 O O . VAL A 1 52 ? 5.453 -4.344 -4.758 1.00 0.00 52 VAL A O 3
ATOM 4249 N N . GLU A 1 53 ? 4.622 -2.601 -5.896 1.00 0.00 53 GLU A N 3
ATOM 4250 C CA . GLU A 1 53 ? 5.906 -2.210 -6.435 1.00 0.00 53 GLU A CA 3
ATOM 4251 C C . GLU A 1 53 ? 6.289 -0.858 -5.901 1.00 0.00 53 GLU A C 3
ATOM 4252 O O . GLU A 1 53 ? 5.742 0.173 -6.296 1.00 0.00 53 GLU A O 3
ATOM 4264 N N . VAL A 1 54 ? 7.220 -0.878 -4.987 1.00 0.00 54 VAL A N 3
ATOM 4265 C CA . VAL A 1 54 ? 7.668 0.321 -4.349 1.00 0.00 54 VAL A CA 3
ATOM 4266 C C . VAL A 1 54 ? 9.097 0.655 -4.788 1.00 0.00 54 VAL A C 3
ATOM 4267 O O . VAL A 1 54 ? 10.062 0.031 -4.351 1.00 0.00 54 VAL A O 3
ATOM 4280 N N . PRO A 1 55 ? 9.245 1.627 -5.702 1.00 0.00 55 PRO A N 3
ATOM 4281 C CA . PRO A 1 55 ? 10.557 2.057 -6.194 1.00 0.00 55 PRO A CA 3
ATOM 4282 C C . PRO A 1 55 ? 11.355 2.770 -5.111 1.00 0.00 55 PRO A C 3
ATOM 4283 O O . PRO A 1 55 ? 12.569 2.931 -5.213 1.00 0.00 55 PRO A O 3
ATOM 4294 N N . GLU A 1 56 ? 10.647 3.179 -4.064 1.00 0.00 56 GLU A N 3
ATOM 4295 C CA . GLU A 1 56 ? 11.250 3.845 -2.920 1.00 0.00 56 GLU A CA 3
ATOM 4296 C C . GLU A 1 56 ? 12.317 2.960 -2.282 1.00 0.00 56 GLU A C 3
ATOM 4297 O O . GLU A 1 56 ? 13.418 3.413 -1.977 1.00 0.00 56 GLU A O 3
ATOM 4309 N N . ARG A 1 57 ? 11.980 1.690 -2.094 1.00 0.00 57 ARG A N 3
ATOM 4310 C CA . ARG A 1 57 ? 12.866 0.748 -1.431 1.00 0.00 57 ARG A CA 3
ATOM 4311 C C . ARG A 1 57 ? 13.285 -0.356 -2.393 1.00 0.00 57 ARG A C 3
ATOM 4312 O O . ARG A 1 57 ? 13.942 -1.320 -2.000 1.00 0.00 57 ARG A O 3
ATOM 4333 N N . ASP A 1 58 ? 12.904 -0.180 -3.658 1.00 0.00 58 ASP A N 3
ATOM 4334 C CA . ASP A 1 58 ? 13.062 -1.200 -4.698 1.00 0.00 58 ASP A CA 3
ATOM 4335 C C . ASP A 1 58 ? 12.518 -2.550 -4.235 1.00 0.00 58 ASP A C 3
ATOM 4336 O O . ASP A 1 58 ? 13.269 -3.460 -3.876 1.00 0.00 58 ASP A O 3
ATOM 4345 N N . LEU A 1 59 ? 11.202 -2.655 -4.215 1.00 0.00 59 LEU A N 3
ATOM 4346 C CA . LEU A 1 59 ? 10.536 -3.887 -3.836 1.00 0.00 59 LEU A CA 3
ATOM 4347 C C . LEU A 1 59 ? 9.389 -4.141 -4.797 1.00 0.00 59 LEU A C 3
ATOM 4348 O O . LEU A 1 59 ? 8.440 -3.360 -4.854 1.00 0.00 59 LEU A O 3
ATOM 4364 N N . ALA A 1 60 ? 9.494 -5.204 -5.571 1.00 0.00 60 ALA A N 3
ATOM 4365 C CA . ALA A 1 60 ? 8.445 -5.566 -6.508 1.00 0.00 60 ALA A CA 3
ATOM 4366 C C . ALA A 1 60 ? 7.841 -6.906 -6.119 1.00 0.00 60 ALA A C 3
ATOM 4367 O O . ALA A 1 60 ? 8.333 -7.960 -6.521 1.00 0.00 60 ALA A O 3
ATOM 4374 N N . PHE A 1 61 ? 6.790 -6.861 -5.313 1.00 0.00 61 PHE A N 3
ATOM 4375 C CA . PHE A 1 61 ? 6.194 -8.072 -4.773 1.00 0.00 61 PHE A CA 3
ATOM 4376 C C . PHE A 1 61 ? 4.679 -7.952 -4.732 1.00 0.00 61 PHE A C 3
ATOM 4377 O O . PHE A 1 61 ? 4.135 -6.945 -4.291 1.00 0.00 61 PHE A O 3
ATOM 4394 N N . ARG A 1 62 ? 4.009 -8.991 -5.176 1.00 0.00 62 ARG A N 3
ATOM 4395 C CA . ARG A 1 62 ? 2.557 -8.990 -5.240 1.00 0.00 62 ARG A CA 3
ATOM 4396 C C . ARG A 1 62 ? 1.969 -9.759 -4.063 1.00 0.00 62 ARG A C 3
ATOM 4397 O O . ARG A 1 62 ? 2.092 -10.982 -3.978 1.00 0.00 62 ARG A O 3
ATOM 4418 N N . GLY A 1 63 ? 1.342 -9.025 -3.155 1.00 0.00 63 GLY A N 3
ATOM 4419 C CA . GLY A 1 63 ? 0.746 -9.633 -1.983 1.00 0.00 63 GLY A CA 3
ATOM 4420 C C . GLY A 1 63 ? -0.759 -9.732 -2.103 1.00 0.00 63 GLY A C 3
ATOM 4421 O O . GLY A 1 63 ? -1.318 -9.455 -3.168 1.00 0.00 63 GLY A O 3
ATOM 4425 N N . GLU A 1 64 ? -1.419 -10.101 -1.018 1.00 0.00 64 GLU A N 3
ATOM 4426 C CA . GLU A 1 64 ? -2.862 -10.284 -1.040 1.00 0.00 64 GLU A CA 3
ATOM 4427 C C . GLU A 1 64 ? -3.515 -9.699 0.205 1.00 0.00 64 GLU A C 3
ATOM 4428 O O . GLU A 1 64 ? -2.923 -9.677 1.290 1.00 0.00 64 GLU A O 3
ATOM 4440 N N . MET A 1 65 ? -4.731 -9.206 0.032 1.00 0.00 65 MET A N 3
ATOM 4441 C CA . MET A 1 65 ? -5.555 -8.790 1.152 1.00 0.00 65 MET A CA 3
ATOM 4442 C C . MET A 1 65 ? -6.186 -10.019 1.787 1.00 0.00 65 MET A C 3
ATOM 4443 O O . MET A 1 65 ? -7.110 -10.606 1.228 1.00 0.00 65 MET A O 3
ATOM 4457 N N . THR A 1 66 ? -5.690 -10.409 2.944 1.00 0.00 66 THR A N 3
ATOM 4458 C CA . THR A 1 66 ? -6.124 -11.645 3.570 1.00 0.00 66 THR A CA 3
ATOM 4459 C C . THR A 1 66 ? -7.373 -11.447 4.409 1.00 0.00 66 THR A C 3
ATOM 4460 O O . THR A 1 66 ? -7.999 -12.418 4.837 1.00 0.00 66 THR A O 3
ATOM 4471 N N . ASN A 1 67 ? -7.745 -10.194 4.643 1.00 0.00 67 ASN A N 3
ATOM 4472 C CA . ASN A 1 67 ? -8.850 -9.906 5.540 1.00 0.00 67 ASN A CA 3
ATOM 4473 C C . ASN A 1 67 ? -9.484 -8.557 5.239 1.00 0.00 67 ASN A C 3
ATOM 4474 O O . ASN A 1 67 ? -8.955 -7.764 4.461 1.00 0.00 67 ASN A O 3
ATOM 4485 N N . TYR A 1 68 ? -10.623 -8.319 5.873 1.00 0.00 68 TYR A N 3
ATOM 4486 C CA . TYR A 1 68 ? -11.333 -7.055 5.779 1.00 0.00 68 TYR A CA 3
ATOM 4487 C C . TYR A 1 68 ? -11.524 -6.493 7.183 1.00 0.00 68 TYR A C 3
ATOM 4488 O O . TYR A 1 68 ? -11.957 -7.212 8.085 1.00 0.00 68 TYR A O 3
ATOM 4506 N N . SER A 1 69 ? -11.188 -5.230 7.380 1.00 0.00 69 SER A N 3
ATOM 4507 C CA . SER A 1 69 ? -11.240 -4.638 8.708 1.00 0.00 69 SER A CA 3
ATOM 4508 C C . SER A 1 69 ? -11.611 -3.158 8.645 1.00 0.00 69 SER A C 3
ATOM 4509 O O . SER A 1 69 ? -10.953 -2.363 7.972 1.00 0.00 69 SER A O 3
ATOM 4517 N N . THR A 1 70 ? -12.674 -2.798 9.351 1.00 0.00 70 THR A N 3
ATOM 4518 C CA . THR A 1 70 ? -13.112 -1.413 9.424 1.00 0.00 70 THR A CA 3
ATOM 4519 C C . THR A 1 70 ? -12.616 -0.761 10.714 1.00 0.00 70 THR A C 3
ATOM 4520 O O . THR A 1 70 ? -13.251 -0.862 11.765 1.00 0.00 70 THR A O 3
ATOM 4531 N N . SER A 1 71 ? -11.450 -0.131 10.644 1.00 0.00 71 SER A N 3
ATOM 4532 C CA . SER A 1 71 ? -10.871 0.519 11.810 1.00 0.00 71 SER A CA 3
ATOM 4533 C C . SER A 1 71 ? -11.286 1.988 11.894 1.00 0.00 71 SER A C 3
ATOM 4534 O O . SER A 1 71 ? -11.357 2.558 12.984 1.00 0.00 71 SER A O 3
ATOM 4542 N N . LEU A 1 72 ? -11.569 2.591 10.744 1.00 0.00 72 LEU A N 3
ATOM 4543 C CA . LEU A 1 72 ? -11.990 3.989 10.699 1.00 0.00 72 LEU A CA 3
ATOM 4544 C C . LEU A 1 72 ? -13.076 4.158 9.642 1.00 0.00 72 LEU A C 3
ATOM 4545 O O . LEU A 1 72 ? -14.230 4.435 9.969 1.00 0.00 72 LEU A O 3
ATOM 4561 N N . THR A 1 73 ? -12.699 3.987 8.380 1.00 0.00 73 THR A N 3
ATOM 4562 C CA . THR A 1 73 ? -13.656 4.041 7.284 1.00 0.00 73 THR A CA 3
ATOM 4563 C C . THR A 1 73 ? -14.642 2.879 7.370 1.00 0.00 73 THR A C 3
ATOM 4564 O O . THR A 1 73 ? -14.325 1.822 7.918 1.00 0.00 73 THR A O 3
ATOM 4575 N N . ASN A 1 74 ? -15.837 3.086 6.835 1.00 0.00 74 ASN A N 3
ATOM 4576 C CA . ASN A 1 74 ? -16.871 2.060 6.858 1.00 0.00 74 ASN A CA 3
ATOM 4577 C C . ASN A 1 74 ? -16.753 1.170 5.628 1.00 0.00 74 ASN A C 3
ATOM 4578 O O . ASN A 1 74 ? -17.410 0.135 5.539 1.00 0.00 74 ASN A O 3
ATOM 4589 N N . LEU A 1 75 ? -15.896 1.592 4.697 1.00 0.00 75 LEU A N 3
ATOM 4590 C CA . LEU A 1 75 ? -15.700 0.900 3.424 1.00 0.00 75 LEU A CA 3
ATOM 4591 C C . LEU A 1 75 ? -17.034 0.556 2.770 1.00 0.00 75 LEU A C 3
ATOM 4592 O O . LEU A 1 75 ? -17.401 -0.612 2.630 1.00 0.00 75 LEU A O 3
ATOM 4608 N N . TYR A 1 76 ? -17.757 1.600 2.400 1.00 0.00 76 TYR A N 3
ATOM 4609 C CA . TYR A 1 76 ? -19.054 1.470 1.753 1.00 0.00 76 TYR A CA 3
ATOM 4610 C C . TYR A 1 76 ? -19.462 2.826 1.201 1.00 0.00 76 TYR A C 3
ATOM 4611 O O . TYR A 1 76 ? -19.873 2.949 0.050 1.00 0.00 76 TYR A O 3
ATOM 4629 N N . GLU A 1 77 ? -19.328 3.842 2.044 1.00 0.00 77 GLU A N 3
ATOM 4630 C CA . GLU A 1 77 ? -19.590 5.218 1.651 1.00 0.00 77 GLU A CA 3
ATOM 4631 C C . GLU A 1 77 ? -19.006 6.173 2.689 1.00 0.00 77 GLU A C 3
ATOM 4632 O O . GLU A 1 77 ? -19.632 6.450 3.714 1.00 0.00 77 GLU A O 3
ATOM 4644 N N . PRO A 1 78 ? -17.768 6.636 2.466 1.00 0.00 78 PRO A N 3
ATOM 4645 C CA . PRO A 1 78 ? -17.106 7.604 3.346 1.00 0.00 78 PRO A CA 3
ATOM 4646 C C . PRO A 1 78 ? -17.691 9.009 3.202 1.00 0.00 78 PRO A C 3
ATOM 4647 O O . PRO A 1 78 ? -18.652 9.217 2.457 1.00 0.00 78 PRO A O 3
ATOM 4658 N N . GLY A 1 79 ? -17.110 9.965 3.911 1.00 0.00 79 GLY A N 3
ATOM 4659 C CA . GLY A 1 79 ? -17.587 11.331 3.839 1.00 0.00 79 GLY A CA 3
ATOM 4660 C C . GLY A 1 79 ? -16.464 12.318 3.608 1.00 0.00 79 GLY A C 3
ATOM 4661 O O . GLY A 1 79 ? -16.245 12.767 2.480 1.00 0.00 79 GLY A O 3
ATOM 4665 N N . ALA A 1 80 ? -15.752 12.648 4.674 1.00 0.00 80 ALA A N 3
ATOM 4666 C CA . ALA A 1 80 ? -14.629 13.566 4.602 1.00 0.00 80 ALA A CA 3
ATOM 4667 C C . ALA A 1 80 ? -13.619 13.235 5.691 1.00 0.00 80 ALA A C 3
ATOM 4668 O O . ALA A 1 80 ? -13.998 12.984 6.838 1.00 0.00 80 ALA A O 3
ATOM 4675 N N . VAL A 1 81 ? -12.336 13.244 5.327 1.00 0.00 81 VAL A N 3
ATOM 4676 C CA . VAL A 1 81 ? -11.257 12.869 6.244 1.00 0.00 81 VAL A CA 3
ATOM 4677 C C . VAL A 1 81 ? -11.502 11.465 6.754 1.00 0.00 81 VAL A C 3
ATOM 4678 O O . VAL A 1 81 ? -11.532 11.214 7.959 1.00 0.00 81 VAL A O 3
ATOM 4691 N N . SER A 1 82 ? -11.737 10.559 5.834 1.00 0.00 82 SER A N 3
ATOM 4692 C CA . SER A 1 82 ? -12.039 9.205 6.199 1.00 0.00 82 SER A CA 3
ATOM 4693 C C . SER A 1 82 ? -10.827 8.305 5.984 1.00 0.00 82 SER A C 3
ATOM 4694 O O . SER A 1 82 ? -10.472 7.988 4.855 1.00 0.00 82 SER A O 3
ATOM 4702 N N . GLU A 1 83 ? -10.187 7.910 7.067 1.00 0.00 83 GLU A N 3
ATOM 4703 C CA . GLU A 1 83 ? -8.999 7.072 6.988 1.00 0.00 83 GLU A CA 3
ATOM 4704 C C . GLU A 1 83 ? -9.334 5.668 6.491 1.00 0.00 83 GLU A C 3
ATOM 4705 O O . GLU A 1 83 ? -9.970 4.881 7.197 1.00 0.00 83 GLU A O 3
ATOM 4717 N N . PHE A 1 84 ? -8.916 5.372 5.264 1.00 0.00 84 PHE A N 3
ATOM 4718 C CA . PHE A 1 84 ? -9.138 4.062 4.668 1.00 0.00 84 PHE A CA 3
ATOM 4719 C C . PHE A 1 84 ? -8.138 3.061 5.216 1.00 0.00 84 PHE A C 3
ATOM 4720 O O . PHE A 1 84 ? -7.027 3.429 5.603 1.00 0.00 84 PHE A O 3
ATOM 4737 N N . TYR A 1 85 ? -8.532 1.802 5.237 1.00 0.00 85 TYR A N 3
ATOM 4738 C CA . TYR A 1 85 ? -7.754 0.770 5.895 1.00 0.00 85 TYR A CA 3
ATOM 4739 C C . TYR A 1 85 ? -7.384 -0.339 4.914 1.00 0.00 85 TYR A C 3
ATOM 4740 O O . TYR A 1 85 ? -8.221 -1.178 4.575 1.00 0.00 85 TYR A O 3
ATOM 4758 N N . ILE A 1 86 ? -6.142 -0.328 4.441 1.00 0.00 86 ILE A N 3
ATOM 4759 C CA . ILE A 1 86 ? -5.664 -1.368 3.531 1.00 0.00 86 ILE A CA 3
ATOM 4760 C C . ILE A 1 86 ? -4.399 -2.010 4.101 1.00 0.00 86 ILE A C 3
ATOM 4761 O O . ILE A 1 86 ? -3.327 -1.404 4.069 1.00 0.00 86 ILE A O 3
ATOM 4777 N N . GLU A 1 87 ? -4.524 -3.213 4.650 1.00 0.00 87 GLU A N 3
ATOM 4778 C CA . GLU A 1 87 ? -3.359 -3.921 5.167 1.00 0.00 87 GLU A CA 3
ATOM 4779 C C . GLU A 1 87 ? -3.050 -5.154 4.330 1.00 0.00 87 GLU A C 3
ATOM 4780 O O . GLU A 1 87 ? -3.640 -6.220 4.511 1.00 0.00 87 GLU A O 3
ATOM 4792 N N . ILE A 1 88 ? -2.119 -4.998 3.411 1.00 0.00 88 ILE A N 3
ATOM 4793 C CA . ILE A 1 88 ? -1.763 -6.067 2.502 1.00 0.00 88 ILE A CA 3
ATOM 4794 C C . ILE A 1 88 ? -0.710 -6.963 3.120 1.00 0.00 88 ILE A C 3
ATOM 4795 O O . ILE A 1 88 ? 0.371 -6.511 3.498 1.00 0.00 88 ILE A O 3
ATOM 4811 N N . THR A 1 89 ? -1.050 -8.223 3.236 1.00 0.00 89 THR A N 3
ATOM 4812 C CA . THR A 1 89 ? -0.144 -9.213 3.766 1.00 0.00 89 THR A CA 3
ATOM 4813 C C . THR A 1 89 ? 0.590 -9.937 2.648 1.00 0.00 89 THR A C 3
ATOM 4814 O O . THR A 1 89 ? 0.103 -10.012 1.517 1.00 0.00 89 THR A O 3
ATOM 4825 N N . GLU A 1 90 ? 1.772 -10.439 2.968 1.00 0.00 90 GLU A N 3
ATOM 4826 C CA . GLU A 1 90 ? 2.532 -11.269 2.051 1.00 0.00 90 GLU A CA 3
ATOM 4827 C C . GLU A 1 90 ? 1.666 -12.435 1.579 1.00 0.00 90 GLU A C 3
ATOM 4828 O O . GLU A 1 90 ? 0.946 -13.035 2.380 1.00 0.00 90 GLU A O 3
ATOM 4840 N N . ILE A 1 91 ? 1.741 -12.728 0.286 1.00 0.00 91 ILE A N 3
ATOM 4841 C CA . ILE A 1 91 ? 0.842 -13.684 -0.360 1.00 0.00 91 ILE A CA 3
ATOM 4842 C C . ILE A 1 91 ? 0.883 -15.067 0.294 1.00 0.00 91 ILE A C 3
ATOM 4843 O O . ILE A 1 91 ? 1.943 -15.551 0.703 1.00 0.00 91 ILE A O 3
ATOM 4859 N N . ASP A 1 92 ? -0.289 -15.685 0.398 1.00 0.00 92 ASP A N 3
ATOM 4860 C CA . ASP A 1 92 ? -0.416 -17.035 0.925 1.00 0.00 92 ASP A CA 3
ATOM 4861 C C . ASP A 1 92 ? -0.993 -17.945 -0.158 1.00 0.00 92 ASP A C 3
ATOM 4862 O O . ASP A 1 92 ? -0.825 -17.686 -1.351 1.00 0.00 92 ASP A O 3
ATOM 4871 N N . LYS A 1 93 ? -1.659 -19.016 0.247 1.00 0.00 93 LYS A N 3
ATOM 4872 C CA . LYS A 1 93 ? -2.259 -19.948 -0.699 1.00 0.00 93 LYS A CA 3
ATOM 4873 C C . LYS A 1 93 ? -3.726 -19.607 -0.916 1.00 0.00 93 LYS A C 3
ATOM 4874 O O . LYS A 1 93 ? -4.503 -20.406 -1.435 1.00 0.00 93 LYS A O 3
ATOM 4893 N N . ASN A 1 94 ? -4.079 -18.402 -0.518 1.00 0.00 94 ASN A N 3
ATOM 4894 C CA . ASN A 1 94 ? -5.448 -17.920 -0.599 1.00 0.00 94 ASN A CA 3
ATOM 4895 C C . ASN A 1 94 ? -5.725 -17.352 -1.981 1.00 0.00 94 ASN A C 3
ATOM 4896 O O . ASN A 1 94 ? -6.819 -17.514 -2.525 1.00 0.00 94 ASN A O 3
ATOM 4907 N N . ALA A 1 95 ? -4.716 -16.671 -2.526 1.00 0.00 95 ALA A N 3
ATOM 4908 C CA . ALA A 1 95 ? -4.822 -15.984 -3.811 1.00 0.00 95 ALA A CA 3
ATOM 4909 C C . ALA A 1 95 ? -5.359 -16.891 -4.916 1.00 0.00 95 ALA A C 3
ATOM 4910 O O . ALA A 1 95 ? -6.128 -16.448 -5.774 1.00 0.00 95 ALA A O 3
ATOM 4917 N N . ASP A 1 96 ? -4.963 -18.155 -4.900 1.00 0.00 96 ASP A N 3
ATOM 4918 C CA . ASP A 1 96 ? -5.408 -19.085 -5.922 1.00 0.00 96 ASP A CA 3
ATOM 4919 C C . ASP A 1 96 ? -6.280 -20.181 -5.333 1.00 0.00 96 ASP A C 3
ATOM 4920 O O . ASP A 1 96 ? -6.224 -20.480 -4.140 1.00 0.00 96 ASP A O 3
ATOM 4929 N N . SER A 1 97 ? -7.053 -20.781 -6.214 1.00 0.00 97 SER A N 3
ATOM 4930 C CA . SER A 1 97 ? -8.046 -21.777 -5.886 1.00 0.00 97 SER A CA 3
ATOM 4931 C C . SER A 1 97 ? -8.785 -22.091 -7.166 1.00 0.00 97 SER A C 3
ATOM 4932 O O . SER A 1 97 ? -9.841 -22.726 -7.162 1.00 0.00 97 SER A O 3
ATOM 4940 N N . LEU A 1 98 ? -8.180 -21.636 -8.263 1.00 0.00 98 LEU A N 3
ATOM 4941 C CA . LEU A 1 98 ? -8.767 -21.724 -9.582 1.00 0.00 98 LEU A CA 3
ATOM 4942 C C . LEU A 1 98 ? -10.152 -21.083 -9.581 1.00 0.00 98 LEU A C 3
ATOM 4943 O O . LEU A 1 98 ? -11.169 -21.758 -9.752 1.00 0.00 98 LEU A O 3
ATOM 4959 N N . GLU A 1 99 ? -10.169 -19.770 -9.363 1.00 0.00 99 GLU A N 3
ATOM 4960 C CA . GLU A 1 99 ? -11.414 -19.021 -9.243 1.00 0.00 99 GLU A CA 3
ATOM 4961 C C . GLU A 1 99 ? -12.261 -19.155 -10.504 1.00 0.00 99 GLU A C 3
ATOM 4962 O O . GLU A 1 99 ? -11.743 -19.109 -11.621 1.00 0.00 99 GLU A O 3
ATOM 4974 N N . HIS A 1 100 ? -13.562 -19.342 -10.302 1.00 0.00 100 HIS A N 3
ATOM 4975 C CA . HIS A 1 100 ? -14.522 -19.518 -11.394 1.00 0.00 100 HIS A CA 3
ATOM 4976 C C . HIS A 1 100 ? -14.164 -20.749 -12.218 1.00 0.00 100 HIS A C 3
ATOM 4977 O O . HIS A 1 100 ? -13.670 -20.634 -13.344 1.00 0.00 100 HIS A O 3
ATOM 4992 N N . HIS A 1 101 ? -14.389 -21.925 -11.639 1.00 0.00 101 HIS A N 3
ATOM 4993 C CA . HIS A 1 101 ? -14.085 -23.191 -12.302 1.00 0.00 101 HIS A CA 3
ATOM 4994 C C . HIS A 1 101 ? -14.826 -23.269 -13.631 1.00 0.00 101 HIS A C 3
ATOM 4995 O O . HIS A 1 101 ? -14.267 -23.681 -14.646 1.00 0.00 101 HIS A O 3
ATOM 5010 N N . HIS A 1 102 ? -16.090 -22.882 -13.606 1.00 0.00 102 HIS A N 3
ATOM 5011 C CA . HIS A 1 102 ? -16.843 -22.644 -14.826 1.00 0.00 102 HIS A CA 3
ATOM 5012 C C . HIS A 1 102 ? -17.000 -21.141 -14.996 1.00 0.00 102 HIS A C 3
ATOM 5013 O O . HIS A 1 102 ? -17.030 -20.413 -14.003 1.00 0.00 102 HIS A O 3
ATOM 5028 N N . HIS A 1 103 ? -17.078 -20.675 -16.234 1.00 0.00 103 HIS A N 3
ATOM 5029 C CA . HIS A 1 103 ? -17.147 -19.241 -16.504 1.00 0.00 103 HIS A CA 3
ATOM 5030 C C . HIS A 1 103 ? -18.424 -18.638 -15.919 1.00 0.00 103 HIS A C 3
ATOM 5031 O O . HIS A 1 103 ? -18.377 -17.983 -14.880 1.00 0.00 103 HIS A O 3
ATOM 5046 N N . HIS A 1 104 ? -19.559 -18.874 -16.580 1.00 0.00 104 HIS A N 3
ATOM 5047 C CA . HIS A 1 104 ? -20.846 -18.365 -16.110 1.00 0.00 104 HIS A CA 3
ATOM 5048 C C . HIS A 1 104 ? -21.942 -18.694 -17.115 1.00 0.00 104 HIS A C 3
ATOM 5049 O O . HIS A 1 104 ? -21.747 -18.563 -18.323 1.00 0.00 104 HIS A O 3
ATOM 5064 N N . HIS A 1 105 ? -23.082 -19.128 -16.619 1.00 0.00 105 HIS A N 3
ATOM 5065 C CA . HIS A 1 105 ? -24.242 -19.364 -17.464 1.00 0.00 105 HIS A CA 3
ATOM 5066 C C . HIS A 1 105 ? -25.510 -19.131 -16.661 1.00 0.00 105 HIS A C 3
ATOM 5067 O O . HIS A 1 105 ? -25.802 -19.949 -15.769 1.00 0.00 105 HIS A O 3
ATOM 5083 N N . MET A 1 1 ? 10.313 5.340 4.744 1.00 0.00 1 MET A N 4
ATOM 5084 C CA . MET A 1 1 ? 8.978 5.978 4.770 1.00 0.00 1 MET A CA 4
ATOM 5085 C C . MET A 1 1 ? 8.185 5.613 3.520 1.00 0.00 1 MET A C 4
ATOM 5086 O O . MET A 1 1 ? 6.955 5.641 3.533 1.00 0.00 1 MET A O 4
ATOM 5102 N N . VAL A 1 2 ? 8.898 5.245 2.458 1.00 0.00 2 VAL A N 4
ATOM 5103 C CA . VAL A 1 2 ? 8.284 4.895 1.180 1.00 0.00 2 VAL A CA 4
ATOM 5104 C C . VAL A 1 2 ? 7.608 6.109 0.554 1.00 0.00 2 VAL A C 4
ATOM 5105 O O . VAL A 1 2 ? 6.408 6.334 0.709 1.00 0.00 2 VAL A O 4
ATOM 5118 N N . LYS A 1 3 ? 8.408 6.916 -0.127 1.00 0.00 3 LYS A N 4
ATOM 5119 C CA . LYS A 1 3 ? 7.899 8.103 -0.797 1.00 0.00 3 LYS A CA 4
ATOM 5120 C C . LYS A 1 3 ? 7.299 7.752 -2.150 1.00 0.00 3 LYS A C 4
ATOM 5121 O O . LYS A 1 3 ? 6.345 8.384 -2.600 1.00 0.00 3 LYS A O 4
ATOM 5140 N N . THR A 1 4 ? 7.871 6.756 -2.807 1.00 0.00 4 THR A N 4
ATOM 5141 C CA . THR A 1 4 ? 7.357 6.312 -4.086 1.00 0.00 4 THR A CA 4
ATOM 5142 C C . THR A 1 4 ? 6.797 4.897 -3.990 1.00 0.00 4 THR A C 4
ATOM 5143 O O . THR A 1 4 ? 7.547 3.917 -3.999 1.00 0.00 4 THR A O 4
ATOM 5154 N N . LEU A 1 5 ? 5.486 4.805 -3.860 1.00 0.00 5 LEU A N 4
ATOM 5155 C CA . LEU A 1 5 ? 4.803 3.522 -3.867 1.00 0.00 5 LEU A CA 4
ATOM 5156 C C . LEU A 1 5 ? 3.810 3.480 -5.016 1.00 0.00 5 LEU A C 4
ATOM 5157 O O . LEU A 1 5 ? 3.146 4.473 -5.300 1.00 0.00 5 LEU A O 4
ATOM 5173 N N . ARG A 1 6 ? 3.730 2.346 -5.691 1.00 0.00 6 ARG A N 4
ATOM 5174 C CA . ARG A 1 6 ? 2.747 2.166 -6.747 1.00 0.00 6 ARG A CA 4
ATOM 5175 C C . ARG A 1 6 ? 2.127 0.778 -6.678 1.00 0.00 6 ARG A C 4
ATOM 5176 O O . ARG A 1 6 ? 2.802 -0.208 -6.382 1.00 0.00 6 ARG A O 4
ATOM 5197 N N . LEU A 1 7 ? 0.830 0.719 -6.926 1.00 0.00 7 LEU A N 4
ATOM 5198 C CA . LEU A 1 7 ? 0.109 -0.540 -6.937 1.00 0.00 7 LEU A CA 4
ATOM 5199 C C . LEU A 1 7 ? -0.333 -0.860 -8.356 1.00 0.00 7 LEU A C 4
ATOM 5200 O O . LEU A 1 7 ? -1.271 -0.254 -8.872 1.00 0.00 7 LEU A O 4
ATOM 5216 N N . ASN A 1 8 ? 0.368 -1.799 -8.978 1.00 0.00 8 ASN A N 4
ATOM 5217 C CA . ASN A 1 8 ? 0.117 -2.179 -10.366 1.00 0.00 8 ASN A CA 4
ATOM 5218 C C . ASN A 1 8 ? 0.260 -0.962 -11.277 1.00 0.00 8 ASN A C 4
ATOM 5219 O O . ASN A 1 8 ? -0.720 -0.478 -11.846 1.00 0.00 8 ASN A O 4
ATOM 5230 N N . ASN A 1 9 ? 1.486 -0.438 -11.350 1.00 0.00 9 ASN A N 4
ATOM 5231 C CA . ASN A 1 9 ? 1.828 0.692 -12.222 1.00 0.00 9 ASN A CA 4
ATOM 5232 C C . ASN A 1 9 ? 1.246 2.024 -11.722 1.00 0.00 9 ASN A C 4
ATOM 5233 O O . ASN A 1 9 ? 1.792 3.089 -12.007 1.00 0.00 9 ASN A O 4
ATOM 5244 N N . VAL A 1 10 ? 0.171 1.970 -10.948 1.00 0.00 10 VAL A N 4
ATOM 5245 C CA . VAL A 1 10 ? -0.504 3.177 -10.497 1.00 0.00 10 VAL A CA 4
ATOM 5246 C C . VAL A 1 10 ? 0.139 3.692 -9.221 1.00 0.00 10 VAL A C 4
ATOM 5247 O O . VAL A 1 10 ? 0.064 3.047 -8.173 1.00 0.00 10 VAL A O 4
ATOM 5260 N N . THR A 1 11 ? 0.788 4.841 -9.321 1.00 0.00 11 THR A N 4
ATOM 5261 C CA . THR A 1 11 ? 1.468 5.432 -8.185 1.00 0.00 11 THR A CA 4
ATOM 5262 C C . THR A 1 11 ? 0.454 5.877 -7.126 1.00 0.00 11 THR A C 4
ATOM 5263 O O . THR A 1 11 ? -0.674 6.258 -7.449 1.00 0.00 11 THR A O 4
ATOM 5274 N N . LEU A 1 12 ? 0.852 5.811 -5.864 1.00 0.00 12 LEU A N 4
ATOM 5275 C CA . LEU A 1 12 ? -0.051 6.093 -4.763 1.00 0.00 12 LEU A CA 4
ATOM 5276 C C . LEU A 1 12 ? 0.674 6.857 -3.661 1.00 0.00 12 LEU A C 4
ATOM 5277 O O . LEU A 1 12 ? 1.905 6.843 -3.586 1.00 0.00 12 LEU A O 4
ATOM 5293 N N . GLU A 1 13 ? -0.095 7.529 -2.815 1.00 0.00 13 GLU A N 4
ATOM 5294 C CA . GLU A 1 13 ? 0.453 8.221 -1.661 1.00 0.00 13 GLU A CA 4
ATOM 5295 C C . GLU A 1 13 ? -0.268 7.760 -0.402 1.00 0.00 13 GLU A C 4
ATOM 5296 O O . GLU A 1 13 ? -1.425 7.340 -0.457 1.00 0.00 13 GLU A O 4
ATOM 5308 N N . MET A 1 14 ? 0.411 7.845 0.731 1.00 0.00 14 MET A N 4
ATOM 5309 C CA . MET A 1 14 ? -0.132 7.359 1.981 1.00 0.00 14 MET A CA 4
ATOM 5310 C C . MET A 1 14 ? 0.010 8.430 3.037 1.00 0.00 14 MET A C 4
ATOM 5311 O O . MET A 1 14 ? 0.982 9.186 3.045 1.00 0.00 14 MET A O 4
ATOM 5325 N N . ALA A 1 15 ? -0.954 8.491 3.925 1.00 0.00 15 ALA A N 4
ATOM 5326 C CA . ALA A 1 15 ? -0.923 9.451 5.009 1.00 0.00 15 ALA A CA 4
ATOM 5327 C C . ALA A 1 15 ? -0.396 8.785 6.266 1.00 0.00 15 ALA A C 4
ATOM 5328 O O . ALA A 1 15 ? 0.514 9.290 6.921 1.00 0.00 15 ALA A O 4
ATOM 5335 N N . ALA A 1 16 ? -0.965 7.635 6.586 1.00 0.00 16 ALA A N 4
ATOM 5336 C CA . ALA A 1 16 ? -0.480 6.831 7.689 1.00 0.00 16 ALA A CA 4
ATOM 5337 C C . ALA A 1 16 ? 0.013 5.490 7.169 1.00 0.00 16 ALA A C 4
ATOM 5338 O O . ALA A 1 16 ? -0.750 4.532 7.049 1.00 0.00 16 ALA A O 4
ATOM 5345 N N . TYR A 1 17 ? 1.279 5.457 6.793 1.00 0.00 17 TYR A N 4
ATOM 5346 C CA . TYR A 1 17 ? 1.902 4.239 6.301 1.00 0.00 17 TYR A CA 4
ATOM 5347 C C . TYR A 1 17 ? 2.287 3.328 7.464 1.00 0.00 17 TYR A C 4
ATOM 5348 O O . TYR A 1 17 ? 3.296 3.550 8.130 1.00 0.00 17 TYR A O 4
ATOM 5366 N N . GLN A 1 18 ? 1.463 2.322 7.717 1.00 0.00 18 GLN A N 4
ATOM 5367 C CA . GLN A 1 18 ? 1.713 1.364 8.783 1.00 0.00 18 GLN A CA 4
ATOM 5368 C C . GLN A 1 18 ? 2.193 0.039 8.204 1.00 0.00 18 GLN A C 4
ATOM 5369 O O . GLN A 1 18 ? 1.416 -0.700 7.600 1.00 0.00 18 GLN A O 4
ATOM 5383 N N . GLU A 1 19 ? 3.465 -0.267 8.373 1.00 0.00 19 GLU A N 4
ATOM 5384 C CA . GLU A 1 19 ? 3.984 -1.533 7.888 1.00 0.00 19 GLU A CA 4
ATOM 5385 C C . GLU A 1 19 ? 4.581 -2.350 9.024 1.00 0.00 19 GLU A C 4
ATOM 5386 O O . GLU A 1 19 ? 5.365 -1.850 9.832 1.00 0.00 19 GLU A O 4
ATOM 5398 N N . GLU A 1 20 ? 4.191 -3.603 9.067 1.00 0.00 20 GLU A N 4
ATOM 5399 C CA . GLU A 1 20 ? 4.779 -4.575 9.969 1.00 0.00 20 GLU A CA 4
ATOM 5400 C C . GLU A 1 20 ? 5.505 -5.594 9.120 1.00 0.00 20 GLU A C 4
ATOM 5401 O O . GLU A 1 20 ? 4.881 -6.446 8.498 1.00 0.00 20 GLU A O 4
ATOM 5413 N N . SER A 1 21 ? 6.817 -5.460 9.066 1.00 0.00 21 SER A N 4
ATOM 5414 C CA . SER A 1 21 ? 7.629 -6.174 8.093 1.00 0.00 21 SER A CA 4
ATOM 5415 C C . SER A 1 21 ? 8.196 -7.472 8.652 1.00 0.00 21 SER A C 4
ATOM 5416 O O . SER A 1 21 ? 8.788 -8.256 7.912 1.00 0.00 21 SER A O 4
ATOM 5424 N N . GLU A 1 22 ? 8.036 -7.712 9.948 1.00 0.00 22 GLU A N 4
ATOM 5425 C CA . GLU A 1 22 ? 8.703 -8.867 10.539 1.00 0.00 22 GLU A CA 4
ATOM 5426 C C . GLU A 1 22 ? 7.846 -9.998 11.015 1.00 0.00 22 GLU A C 4
ATOM 5427 O O . GLU A 1 22 ? 8.375 -11.097 11.194 1.00 0.00 22 GLU A O 4
ATOM 5439 N N . PRO A 1 23 ? 6.565 -9.844 11.260 1.00 0.00 23 PRO A N 4
ATOM 5440 C CA . PRO A 1 23 ? 5.791 -11.024 11.464 1.00 0.00 23 PRO A CA 4
ATOM 5441 C C . PRO A 1 23 ? 5.386 -11.621 10.120 1.00 0.00 23 PRO A C 4
ATOM 5442 O O . PRO A 1 23 ? 5.054 -12.800 10.005 1.00 0.00 23 PRO A O 4
ATOM 5453 N N . LYS A 1 24 ? 5.441 -10.745 9.124 1.00 0.00 24 LYS A N 4
ATOM 5454 C CA . LYS A 1 24 ? 5.180 -11.023 7.732 1.00 0.00 24 LYS A CA 4
ATOM 5455 C C . LYS A 1 24 ? 5.373 -9.703 7.013 1.00 0.00 24 LYS A C 4
ATOM 5456 O O . LYS A 1 24 ? 5.746 -8.730 7.652 1.00 0.00 24 LYS A O 4
ATOM 5475 N N . ARG A 1 25 ? 5.136 -9.634 5.722 1.00 0.00 25 ARG A N 4
ATOM 5476 C CA . ARG A 1 25 ? 5.080 -8.331 5.079 1.00 0.00 25 ARG A CA 4
ATOM 5477 C C . ARG A 1 25 ? 3.652 -7.802 5.104 1.00 0.00 25 ARG A C 4
ATOM 5478 O O . ARG A 1 25 ? 2.881 -8.010 4.167 1.00 0.00 25 ARG A O 4
ATOM 5499 N N . LYS A 1 26 ? 3.291 -7.154 6.203 1.00 0.00 26 LYS A N 4
ATOM 5500 C CA . LYS A 1 26 ? 1.951 -6.607 6.352 1.00 0.00 26 LYS A CA 4
ATOM 5501 C C . LYS A 1 26 ? 1.977 -5.098 6.173 1.00 0.00 26 LYS A C 4
ATOM 5502 O O . LYS A 1 26 ? 2.394 -4.362 7.068 1.00 0.00 26 LYS A O 4
ATOM 5521 N N . ILE A 1 27 ? 1.537 -4.646 5.019 1.00 0.00 27 ILE A N 4
ATOM 5522 C CA . ILE A 1 27 ? 1.484 -3.226 4.728 1.00 0.00 27 ILE A CA 4
ATOM 5523 C C . ILE A 1 27 ? 0.046 -2.720 4.823 1.00 0.00 27 ILE A C 4
ATOM 5524 O O . ILE A 1 27 ? -0.815 -3.082 4.022 1.00 0.00 27 ILE A O 4
ATOM 5540 N N . ALA A 1 28 ? -0.205 -1.908 5.831 1.00 0.00 28 ALA A N 4
ATOM 5541 C CA . ALA A 1 28 ? -1.520 -1.338 6.050 1.00 0.00 28 ALA A CA 4
ATOM 5542 C C . ALA A 1 28 ? -1.450 0.175 5.945 1.00 0.00 28 ALA A C 4
ATOM 5543 O O . ALA A 1 28 ? -0.995 0.849 6.869 1.00 0.00 28 ALA A O 4
ATOM 5550 N N . PHE A 1 29 ? -1.874 0.711 4.821 1.00 0.00 29 PHE A N 4
ATOM 5551 C CA . PHE A 1 29 ? -1.791 2.140 4.616 1.00 0.00 29 PHE A CA 4
ATOM 5552 C C . PHE A 1 29 ? -3.148 2.807 4.772 1.00 0.00 29 PHE A C 4
ATOM 5553 O O . PHE A 1 29 ? -4.169 2.325 4.268 1.00 0.00 29 PHE A O 4
ATOM 5570 N N . THR A 1 30 ? -3.144 3.898 5.518 1.00 0.00 30 THR A N 4
ATOM 5571 C CA . THR A 1 30 ? -4.312 4.734 5.668 1.00 0.00 30 THR A CA 4
ATOM 5572 C C . THR A 1 30 ? -4.301 5.815 4.590 1.00 0.00 30 THR A C 4
ATOM 5573 O O . THR A 1 30 ? -3.433 6.699 4.588 1.00 0.00 30 THR A O 4
ATOM 5584 N N . LEU A 1 31 ? -5.242 5.724 3.666 1.00 0.00 31 LEU A N 4
ATOM 5585 C CA . LEU A 1 31 ? -5.307 6.646 2.541 1.00 0.00 31 LEU A CA 4
ATOM 5586 C C . LEU A 1 31 ? -6.214 7.829 2.881 1.00 0.00 31 LEU A C 4
ATOM 5587 O O . LEU A 1 31 ? -7.311 7.646 3.407 1.00 0.00 31 LEU A O 4
ATOM 5603 N N . ASN A 1 32 ? -5.745 9.038 2.583 1.00 0.00 32 ASN A N 4
ATOM 5604 C CA . ASN A 1 32 ? -6.500 10.252 2.887 1.00 0.00 32 ASN A CA 4
ATOM 5605 C C . ASN A 1 32 ? -7.628 10.450 1.879 1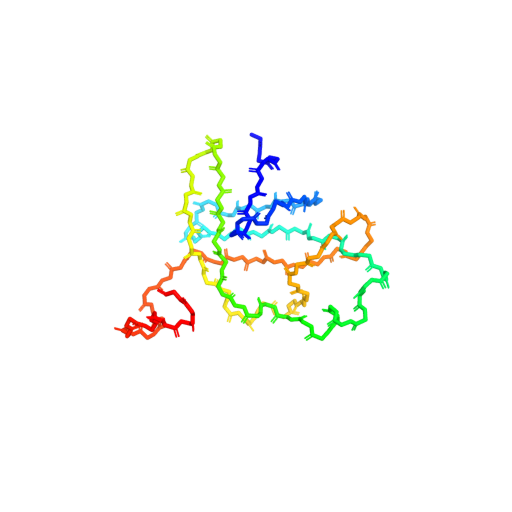.00 0.00 32 ASN A C 4
ATOM 5606 O O . ASN A 1 32 ? -7.396 10.833 0.730 1.00 0.00 32 ASN A O 4
ATOM 5617 N N . VAL A 1 33 ? -8.843 10.174 2.325 1.00 0.00 33 VAL A N 4
ATOM 5618 C CA . VAL A 1 33 ? -10.025 10.253 1.481 1.00 0.00 33 VAL A CA 4
ATOM 5619 C C . VAL A 1 33 ? -10.925 11.403 1.919 1.00 0.00 33 VAL A C 4
ATOM 5620 O O . VAL A 1 33 ? -11.678 11.284 2.882 1.00 0.00 33 VAL A O 4
ATOM 5633 N N . THR A 1 34 ? -10.831 12.531 1.240 1.00 0.00 34 THR A N 4
ATOM 5634 C CA . THR A 1 34 ? -11.705 13.645 1.547 1.00 0.00 34 THR A CA 4
ATOM 5635 C C . THR A 1 34 ? -12.952 13.562 0.677 1.00 0.00 34 THR A C 4
ATOM 5636 O O . THR A 1 34 ? -12.960 12.858 -0.331 1.00 0.00 34 THR A O 4
ATOM 5647 N N . SER A 1 35 ? -13.993 14.292 1.048 1.00 0.00 35 SER A N 4
ATOM 5648 C CA . SER A 1 35 ? -15.260 14.245 0.331 1.00 0.00 35 SER A CA 4
ATOM 5649 C C . SER A 1 35 ? -15.143 14.804 -1.093 1.00 0.00 35 SER A C 4
ATOM 5650 O O . SER A 1 35 ? -16.069 14.684 -1.893 1.00 0.00 35 SER A O 4
ATOM 5658 N N . GLU A 1 36 ? -13.993 15.386 -1.409 1.00 0.00 36 GLU A N 4
ATOM 5659 C CA . GLU A 1 36 ? -13.775 15.991 -2.717 1.00 0.00 36 GLU A CA 4
ATOM 5660 C C . GLU A 1 36 ? -13.201 14.975 -3.697 1.00 0.00 36 GLU A C 4
ATOM 5661 O O . GLU A 1 36 ? -13.217 15.191 -4.907 1.00 0.00 36 GLU A O 4
ATOM 5673 N N . THR A 1 37 ? -12.692 13.869 -3.172 1.00 0.00 37 THR A N 4
ATOM 5674 C CA . THR A 1 37 ? -12.001 12.886 -3.994 1.00 0.00 37 THR A CA 4
ATOM 5675 C C . THR A 1 37 ? -12.377 11.463 -3.569 1.00 0.00 37 THR A C 4
ATOM 5676 O O . THR A 1 37 ? -11.786 10.480 -4.015 1.00 0.00 37 THR A O 4
ATOM 5687 N N . TYR A 1 38 ? -13.400 11.359 -2.730 1.00 0.00 38 TYR A N 4
ATOM 5688 C CA . TYR A 1 38 ? -13.757 10.086 -2.126 1.00 0.00 38 TYR A CA 4
ATOM 5689 C C . TYR A 1 38 ? -14.492 9.177 -3.111 1.00 0.00 38 TYR A C 4
ATOM 5690 O O . TYR A 1 38 ? -14.467 7.959 -2.969 1.00 0.00 38 TYR A O 4
ATOM 5708 N N . HIS A 1 39 ? -15.129 9.768 -4.116 1.00 0.00 39 HIS A N 4
ATOM 5709 C CA . HIS A 1 39 ? -16.023 9.017 -4.992 1.00 0.00 39 HIS A CA 4
ATOM 5710 C C . HIS A 1 39 ? -15.245 8.027 -5.851 1.00 0.00 39 HIS A C 4
ATOM 5711 O O . HIS A 1 39 ? -15.700 6.910 -6.084 1.00 0.00 39 HIS A O 4
ATOM 5726 N N . ASP A 1 40 ? -14.073 8.441 -6.306 1.00 0.00 40 ASP A N 4
ATOM 5727 C CA . ASP A 1 40 ? -13.210 7.581 -7.109 1.00 0.00 40 ASP A CA 4
ATOM 5728 C C . ASP A 1 40 ? -12.698 6.411 -6.274 1.00 0.00 40 ASP A C 4
ATOM 5729 O O . ASP A 1 40 ? -12.671 5.265 -6.723 1.00 0.00 40 ASP A O 4
ATOM 5738 N N . ILE A 1 41 ? -12.323 6.715 -5.041 1.00 0.00 41 ILE A N 4
ATOM 5739 C CA . ILE A 1 41 ? -11.785 5.719 -4.126 1.00 0.00 41 ILE A CA 4
ATOM 5740 C C . ILE A 1 41 ? -12.899 4.806 -3.607 1.00 0.00 41 ILE A C 4
ATOM 5741 O O . ILE A 1 41 ? -12.653 3.682 -3.176 1.00 0.00 41 ILE A O 4
ATOM 5757 N N . ALA A 1 42 ? -14.128 5.299 -3.663 1.00 0.00 42 ALA A N 4
ATOM 5758 C CA . ALA A 1 42 ? -15.293 4.496 -3.316 1.00 0.00 42 ALA A CA 4
ATOM 5759 C C . ALA A 1 42 ? -15.517 3.414 -4.364 1.00 0.00 42 ALA A C 4
ATOM 5760 O O . ALA A 1 42 ? -16.104 2.368 -4.084 1.00 0.00 42 ALA A O 4
ATOM 5767 N N . VAL A 1 43 ? -15.052 3.684 -5.579 1.00 0.00 43 VAL A N 4
ATOM 5768 C CA . VAL A 1 43 ? -15.102 2.704 -6.653 1.00 0.00 43 VAL A CA 4
ATOM 5769 C C . VAL A 1 43 ? -13.952 1.717 -6.492 1.00 0.00 43 VAL A C 4
ATOM 5770 O O . VAL A 1 43 ? -14.128 0.505 -6.633 1.00 0.00 43 VAL A O 4
ATOM 5783 N N . LEU A 1 44 ? -12.781 2.253 -6.170 1.00 0.00 44 LEU A N 4
ATOM 5784 C CA . LEU A 1 44 ? -11.607 1.436 -5.897 1.00 0.00 44 LEU A CA 4
ATOM 5785 C C . LEU A 1 44 ? -11.654 0.929 -4.455 1.00 0.00 44 LEU A C 4
ATOM 5786 O O . LEU A 1 44 ? -10.949 1.431 -3.578 1.00 0.00 44 LEU A O 4
ATOM 5802 N N . LEU A 1 45 ? -12.486 -0.072 -4.217 1.00 0.00 45 LEU A N 4
ATOM 5803 C CA . LEU A 1 45 ? -12.777 -0.513 -2.871 1.00 0.00 45 LEU A CA 4
ATOM 5804 C C . LEU A 1 45 ? -12.031 -1.803 -2.573 1.00 0.00 45 LEU A C 4
ATOM 5805 O O . LEU A 1 45 ? -12.532 -2.895 -2.826 1.00 0.00 45 LEU A O 4
ATOM 5821 N N . TYR A 1 46 ? -10.820 -1.617 -2.050 1.00 0.00 46 TYR A N 4
ATOM 5822 C CA . TYR A 1 46 ? -9.915 -2.695 -1.602 1.00 0.00 46 TYR A CA 4
ATOM 5823 C C . TYR A 1 46 ? -9.977 -3.945 -2.494 1.00 0.00 46 TYR A C 4
ATOM 5824 O O . TYR A 1 46 ? -10.832 -4.815 -2.332 1.00 0.00 46 TYR A O 4
ATOM 5842 N N . GLU A 1 47 ? -9.060 -4.020 -3.448 1.00 0.00 47 GLU A N 4
ATOM 5843 C CA . GLU A 1 47 ? -9.022 -5.135 -4.383 1.00 0.00 47 GLU A CA 4
ATOM 5844 C C . GLU A 1 47 ? -8.566 -6.430 -3.719 1.00 0.00 47 GLU A C 4
ATOM 5845 O O . GLU A 1 47 ? -8.078 -6.438 -2.592 1.00 0.00 47 GLU A O 4
ATOM 5857 N N . LYS A 1 48 ? -8.731 -7.517 -4.454 1.00 0.00 48 LYS A N 4
ATOM 5858 C CA . LYS A 1 48 ? -8.385 -8.856 -3.989 1.00 0.00 48 LYS A CA 4
ATOM 5859 C C . LYS A 1 48 ? -6.870 -9.047 -3.881 1.00 0.00 48 LYS A C 4
ATOM 5860 O O . LYS A 1 48 ? -6.351 -9.426 -2.830 1.00 0.00 48 LYS A O 4
ATOM 5879 N N . THR A 1 49 ? -6.169 -8.787 -4.974 1.00 0.00 49 THR A N 4
ATOM 5880 C CA . THR A 1 49 ? -4.727 -8.946 -5.013 1.00 0.00 49 THR A CA 4
ATOM 5881 C C . THR A 1 49 ? -4.060 -7.666 -5.495 1.00 0.00 49 THR A C 4
ATOM 5882 O O . THR A 1 49 ? -4.417 -7.127 -6.544 1.00 0.00 49 THR A O 4
ATOM 5893 N N . PHE A 1 50 ? -3.098 -7.186 -4.725 1.00 0.00 50 PHE A N 4
ATOM 5894 C CA . PHE A 1 50 ? -2.400 -5.951 -5.051 1.00 0.00 50 PHE A CA 4
ATOM 5895 C C . PHE A 1 50 ? -0.997 -6.235 -5.558 1.00 0.00 50 PHE A C 4
ATOM 5896 O O . PHE A 1 50 ? -0.220 -6.941 -4.913 1.00 0.00 50 PHE A O 4
ATOM 5913 N N . ASN A 1 51 ? -0.682 -5.688 -6.718 1.00 0.00 51 ASN A N 4
ATOM 5914 C CA . ASN A 1 51 ? 0.657 -5.797 -7.272 1.00 0.00 51 ASN A CA 4
ATOM 5915 C C . ASN A 1 51 ? 1.513 -4.657 -6.728 1.00 0.00 51 ASN A C 4
ATOM 5916 O O . ASN A 1 51 ? 1.604 -3.590 -7.335 1.00 0.00 51 ASN A O 4
ATOM 5927 N N . VAL A 1 52 ? 2.098 -4.881 -5.562 1.00 0.00 52 VAL A N 4
ATOM 5928 C CA . VAL A 1 52 ? 2.830 -3.844 -4.847 1.00 0.00 52 VAL A CA 4
ATOM 5929 C C . VAL A 1 52 ? 4.225 -3.659 -5.429 1.00 0.00 52 VAL A C 4
ATOM 5930 O O . VAL A 1 52 ? 5.040 -4.585 -5.434 1.00 0.00 52 VAL A O 4
ATOM 5943 N N . GLU A 1 53 ? 4.488 -2.462 -5.927 1.00 0.00 53 GLU A N 4
ATOM 5944 C CA . GLU A 1 53 ? 5.776 -2.138 -6.508 1.00 0.00 53 GLU A CA 4
ATOM 5945 C C . GLU A 1 53 ? 6.365 -0.939 -5.803 1.00 0.00 53 GLU A C 4
ATOM 5946 O O . GLU A 1 53 ? 5.804 0.158 -5.828 1.00 0.00 53 GLU A O 4
ATOM 5958 N N . VAL A 1 54 ? 7.492 -1.155 -5.158 1.00 0.00 54 VAL A N 4
ATOM 5959 C CA . VAL A 1 54 ? 8.123 -0.109 -4.397 1.00 0.00 54 VAL A CA 4
ATOM 5960 C C . VAL A 1 54 ? 9.610 0.003 -4.745 1.00 0.00 54 VAL A C 4
ATOM 5961 O O . VAL A 1 54 ? 10.420 -0.843 -4.372 1.00 0.00 54 VAL A O 4
ATOM 5974 N N . PRO A 1 55 ? 9.977 1.046 -5.506 1.00 0.00 55 PRO A N 4
ATOM 5975 C CA . PRO A 1 55 ? 11.365 1.275 -5.923 1.00 0.00 55 PRO A CA 4
ATOM 5976 C C . PRO A 1 55 ? 12.286 1.632 -4.756 1.00 0.00 55 PRO A C 4
ATOM 5977 O O . PRO A 1 55 ? 13.483 1.349 -4.794 1.00 0.00 55 PRO A O 4
ATOM 5988 N N . GLU A 1 56 ? 11.720 2.245 -3.718 1.00 0.00 56 GLU A N 4
ATOM 5989 C CA . GLU A 1 56 ? 12.505 2.667 -2.561 1.00 0.00 56 GLU A CA 4
ATOM 5990 C C . GLU A 1 56 ? 13.035 1.459 -1.796 1.00 0.00 56 GLU A C 4
ATOM 5991 O O . GLU A 1 56 ? 14.206 1.413 -1.421 1.00 0.00 56 GLU A O 4
ATOM 6003 N N . ARG A 1 57 ? 12.171 0.479 -1.569 1.00 0.00 57 ARG A N 4
ATOM 6004 C CA . ARG A 1 57 ? 12.566 -0.718 -0.839 1.00 0.00 57 ARG A CA 4
ATOM 6005 C C . ARG A 1 57 ? 13.030 -1.790 -1.815 1.00 0.00 57 ARG A C 4
ATOM 6006 O O . ARG A 1 57 ? 13.497 -2.853 -1.408 1.00 0.00 57 ARG A O 4
ATOM 6027 N N . ASP A 1 58 ? 12.904 -1.475 -3.104 1.00 0.00 58 ASP A N 4
ATOM 6028 C CA . ASP A 1 58 ? 13.255 -2.386 -4.191 1.00 0.00 58 ASP A CA 4
ATOM 6029 C C . ASP A 1 58 ? 12.504 -3.706 -4.040 1.00 0.00 58 ASP A C 4
ATOM 6030 O O . ASP A 1 58 ? 13.087 -4.746 -3.724 1.00 0.00 58 ASP A O 4
ATOM 6039 N N . LEU A 1 59 ? 11.195 -3.648 -4.241 1.00 0.00 59 LEU A N 4
ATOM 6040 C CA . LEU A 1 59 ? 10.336 -4.799 -4.025 1.00 0.00 59 LEU A CA 4
ATOM 6041 C C . LEU A 1 59 ? 9.223 -4.838 -5.070 1.00 0.00 59 LEU A C 4
ATOM 6042 O O . LEU A 1 59 ? 8.481 -3.867 -5.233 1.00 0.00 59 LEU A O 4
ATOM 6058 N N . ALA A 1 60 ? 9.131 -5.950 -5.785 1.00 0.00 60 ALA A N 4
ATOM 6059 C CA . ALA A 1 60 ? 8.024 -6.201 -6.695 1.00 0.00 60 ALA A CA 4
ATOM 6060 C C . ALA A 1 60 ? 7.255 -7.422 -6.209 1.00 0.00 60 ALA A C 4
ATOM 6061 O O . ALA A 1 60 ? 7.664 -8.562 -6.442 1.00 0.00 60 ALA A O 4
ATOM 6068 N N . PHE A 1 61 ? 6.157 -7.183 -5.516 1.00 0.00 61 PHE A N 4
ATOM 6069 C CA . PHE A 1 61 ? 5.470 -8.242 -4.794 1.00 0.00 61 PHE A CA 4
ATOM 6070 C C . PHE A 1 61 ? 3.962 -8.147 -4.952 1.00 0.00 61 PHE A C 4
ATOM 6071 O O . PHE A 1 61 ? 3.371 -7.089 -4.775 1.00 0.00 61 PHE A O 4
ATOM 6088 N N . ARG A 1 62 ? 3.348 -9.268 -5.270 1.00 0.00 62 ARG A N 4
ATOM 6089 C CA . ARG A 1 62 ? 1.900 -9.331 -5.394 1.00 0.00 62 ARG A CA 4
ATOM 6090 C C . ARG A 1 62 ? 1.304 -9.913 -4.123 1.00 0.00 62 ARG A C 4
ATOM 6091 O O . ARG A 1 62 ? 1.409 -11.113 -3.869 1.00 0.00 62 ARG A O 4
ATOM 6112 N N . GLY A 1 63 ? 0.693 -9.059 -3.324 1.00 0.00 63 GLY A N 4
ATOM 6113 C CA . GLY A 1 63 ? 0.163 -9.487 -2.051 1.00 0.00 63 GLY A CA 4
ATOM 6114 C C . GLY A 1 63 ? -1.330 -9.696 -2.094 1.00 0.00 63 GLY A C 4
ATOM 6115 O O . GLY A 1 63 ? -2.031 -9.070 -2.893 1.00 0.00 63 GLY A O 4
ATOM 6119 N N . GLU A 1 64 ? -1.817 -10.581 -1.244 1.00 0.00 64 GLU A N 4
ATOM 6120 C CA . GLU A 1 64 ? -3.239 -10.848 -1.154 1.00 0.00 64 GLU A CA 4
ATOM 6121 C C . GLU A 1 64 ? -3.817 -10.131 0.056 1.00 0.00 64 GLU A C 4
ATOM 6122 O O . GLU A 1 64 ? -3.153 -10.002 1.089 1.00 0.00 64 GLU A O 4
ATOM 6134 N N . MET A 1 65 ? -5.031 -9.635 -0.072 1.00 0.00 65 MET A N 4
ATOM 6135 C CA . MET A 1 65 ? -5.653 -8.908 1.018 1.00 0.00 65 MET A CA 4
ATOM 6136 C C . MET A 1 65 ? -6.406 -9.866 1.928 1.00 0.00 65 MET A C 4
ATOM 6137 O O . MET A 1 65 ? -7.372 -10.504 1.511 1.00 0.00 65 MET A O 4
ATOM 6151 N N . THR A 1 66 ? -5.947 -9.984 3.165 1.00 0.00 66 THR A N 4
ATOM 6152 C CA . THR A 1 66 ? -6.611 -10.827 4.145 1.00 0.00 66 THR A CA 4
ATOM 6153 C C . THR A 1 66 ? -7.730 -10.052 4.827 1.00 0.00 66 THR A C 4
ATOM 6154 O O . THR A 1 66 ? -8.581 -10.622 5.509 1.00 0.00 66 THR A O 4
ATOM 6165 N N . ASN A 1 67 ? -7.715 -8.743 4.620 1.00 0.00 67 ASN A N 4
ATOM 6166 C CA . ASN A 1 67 ? -8.702 -7.853 5.207 1.00 0.00 67 ASN A CA 4
ATOM 6167 C C . ASN A 1 67 ? -10.063 -8.038 4.547 1.00 0.00 67 ASN A C 4
ATOM 6168 O O . ASN A 1 67 ? -10.259 -7.667 3.389 1.00 0.00 67 ASN A O 4
ATOM 6179 N N . TYR A 1 68 ? -10.999 -8.617 5.283 1.00 0.00 68 TYR A N 4
ATOM 6180 C CA . TYR A 1 68 ? -12.359 -8.785 4.790 1.00 0.00 68 TYR A CA 4
ATOM 6181 C C . TYR A 1 68 ? -13.165 -7.503 4.994 1.00 0.00 68 TYR A C 4
ATOM 6182 O O . TYR A 1 68 ? -14.329 -7.425 4.602 1.00 0.00 68 TYR A O 4
ATOM 6200 N N . SER A 1 69 ? -12.522 -6.512 5.612 1.00 0.00 69 SER A N 4
ATOM 6201 C CA . SER A 1 69 ? -13.105 -5.191 5.824 1.00 0.00 69 SER A CA 4
ATOM 6202 C C . SER A 1 69 ? -14.291 -5.245 6.779 1.00 0.00 69 SER A C 4
ATOM 6203 O O . SER A 1 69 ? -15.444 -5.354 6.365 1.00 0.00 69 SER A O 4
ATOM 6211 N N . THR A 1 70 ? -13.991 -5.201 8.064 1.00 0.00 70 THR A N 4
ATOM 6212 C CA . THR A 1 70 ? -15.018 -5.054 9.077 1.00 0.00 70 THR A CA 4
ATOM 6213 C C . THR A 1 70 ? -15.039 -3.608 9.559 1.00 0.00 70 THR A C 4
ATOM 6214 O O . THR A 1 70 ? -16.046 -3.112 10.065 1.00 0.00 70 THR A O 4
ATOM 6225 N N . SER A 1 71 ? -13.909 -2.936 9.385 1.00 0.00 71 SER A N 4
ATOM 6226 C CA . SER A 1 71 ? -13.799 -1.529 9.717 1.00 0.00 71 SER A CA 4
ATOM 6227 C C . SER A 1 71 ? -14.225 -0.681 8.522 1.00 0.00 71 SER A C 4
ATOM 6228 O O . SER A 1 71 ? -14.180 -1.139 7.375 1.00 0.00 71 SER A O 4
ATOM 6236 N N . LEU A 1 72 ? -14.646 0.545 8.797 1.00 0.00 72 LEU A N 4
ATOM 6237 C CA . LEU A 1 72 ? -15.079 1.463 7.754 1.00 0.00 72 LEU A CA 4
ATOM 6238 C C . LEU A 1 72 ? -13.894 2.292 7.266 1.00 0.00 72 LEU A C 4
ATOM 6239 O O . LEU A 1 72 ? -12.744 1.854 7.352 1.00 0.00 72 LEU A O 4
ATOM 6255 N N . THR A 1 73 ? -14.169 3.483 6.748 1.00 0.00 73 THR A N 4
ATOM 6256 C CA . THR A 1 73 ? -13.118 4.353 6.239 1.00 0.00 73 THR A CA 4
ATOM 6257 C C . THR A 1 73 ? -12.380 5.045 7.386 1.00 0.00 73 THR A C 4
ATOM 6258 O O . THR A 1 73 ? -12.481 6.259 7.570 1.00 0.00 73 THR A O 4
ATOM 6269 N N . ASN A 1 74 ? -11.676 4.246 8.179 1.00 0.00 74 ASN A N 4
ATOM 6270 C CA . ASN A 1 74 ? -10.821 4.751 9.244 1.00 0.00 74 ASN A CA 4
ATOM 6271 C C . ASN A 1 74 ? -9.831 3.672 9.665 1.00 0.00 74 ASN A C 4
ATOM 6272 O O . ASN A 1 74 ? -10.224 2.537 9.945 1.00 0.00 74 ASN A O 4
ATOM 6283 N N . LEU A 1 75 ? -8.551 4.018 9.692 1.00 0.00 75 LEU A N 4
ATOM 6284 C CA . LEU A 1 75 ? -7.517 3.069 10.081 1.00 0.00 75 LEU A CA 4
ATOM 6285 C C . LEU A 1 75 ? -6.588 3.659 11.118 1.00 0.00 75 LEU A C 4
ATOM 6286 O O . LEU A 1 75 ? -5.726 4.484 10.803 1.00 0.00 75 LEU A O 4
ATOM 6302 N N . TYR A 1 76 ? -6.800 3.233 12.349 1.00 0.00 76 TYR A N 4
ATOM 6303 C CA . TYR A 1 76 ? -5.913 3.506 13.465 1.00 0.00 76 TYR A CA 4
ATOM 6304 C C . TYR A 1 76 ? -6.055 4.945 13.961 1.00 0.00 76 TYR A C 4
ATOM 6305 O O . TYR A 1 76 ? -6.434 5.185 15.108 1.00 0.00 76 TYR A O 4
ATOM 6323 N N . GLU A 1 77 ? -5.779 5.890 13.084 1.00 0.00 77 GLU A N 4
ATOM 6324 C CA . GLU A 1 77 ? -5.835 7.305 13.420 1.00 0.00 77 GLU A CA 4
ATOM 6325 C C . GLU A 1 77 ? -7.249 7.822 13.173 1.00 0.00 77 GLU A C 4
ATOM 6326 O O . GLU A 1 77 ? -7.787 7.649 12.087 1.00 0.00 77 GLU A O 4
ATOM 6338 N N . PRO A 1 78 ? -7.895 8.403 14.192 1.00 0.00 78 PRO A N 4
ATOM 6339 C CA . PRO A 1 78 ? -9.243 8.929 14.077 1.00 0.00 78 PRO A CA 4
ATOM 6340 C C . PRO A 1 78 ? -9.282 10.434 13.805 1.00 0.00 78 PRO A C 4
ATOM 6341 O O . PRO A 1 78 ? -9.296 11.242 14.738 1.00 0.00 78 PRO A O 4
ATOM 6352 N N . GLY A 1 79 ? -9.288 10.808 12.533 1.00 0.00 79 GLY A N 4
ATOM 6353 C CA . GLY A 1 79 ? -9.386 12.209 12.169 1.00 0.00 79 GLY A CA 4
ATOM 6354 C C . GLY A 1 79 ? -10.802 12.607 11.785 1.00 0.00 79 GLY A C 4
ATOM 6355 O O . GLY A 1 79 ? -11.769 11.972 12.210 1.00 0.00 79 GLY A O 4
ATOM 6359 N N . ALA A 1 80 ? -10.926 13.668 10.996 1.00 0.00 80 ALA A N 4
ATOM 6360 C CA . ALA A 1 80 ? -12.227 14.137 10.527 1.00 0.00 80 ALA A CA 4
ATOM 6361 C C . ALA A 1 80 ? -12.422 13.758 9.063 1.00 0.00 80 ALA A C 4
ATOM 6362 O O . ALA A 1 80 ? -13.544 13.552 8.600 1.00 0.00 80 ALA A O 4
ATOM 6369 N N . VAL A 1 81 ? -11.312 13.688 8.343 1.00 0.00 81 VAL A N 4
ATOM 6370 C CA . VAL A 1 81 ? -11.304 13.209 6.970 1.00 0.00 81 VAL A CA 4
ATOM 6371 C C . VAL A 1 81 ? -11.572 11.702 6.954 1.00 0.00 81 VAL A C 4
ATOM 6372 O O . VAL A 1 81 ? -11.362 11.028 7.963 1.00 0.00 81 VAL A O 4
ATOM 6385 N N . SER A 1 82 ? -12.060 11.173 5.844 1.00 0.00 82 SER A N 4
ATOM 6386 C CA . SER A 1 82 ? -12.238 9.740 5.726 1.00 0.00 82 SER A CA 4
ATOM 6387 C C . SER A 1 82 ? -10.879 9.094 5.465 1.00 0.00 82 SER A C 4
ATOM 6388 O O . SER A 1 82 ? -10.176 9.459 4.529 1.00 0.00 82 SER A O 4
ATOM 6396 N N . GLU A 1 83 ? -10.498 8.157 6.305 1.00 0.00 83 GLU A N 4
ATOM 6397 C CA . GLU A 1 83 ? -9.165 7.586 6.239 1.00 0.00 83 GLU A CA 4
ATOM 6398 C C . GLU A 1 83 ? -9.227 6.112 5.846 1.00 0.00 83 GLU A C 4
ATOM 6399 O O . GLU A 1 83 ? -9.442 5.243 6.683 1.00 0.00 83 GLU A O 4
ATOM 6411 N N . PHE A 1 84 ? -9.041 5.845 4.554 1.00 0.00 84 PHE A N 4
ATOM 6412 C CA . PHE A 1 84 ? -9.251 4.509 3.992 1.00 0.00 84 PHE A CA 4
ATOM 6413 C C . PHE A 1 84 ? -8.352 3.467 4.642 1.00 0.00 84 PHE A C 4
ATOM 6414 O O . PHE A 1 84 ? -7.150 3.675 4.811 1.00 0.00 84 PHE A O 4
ATOM 6431 N N . TYR A 1 85 ? -8.962 2.345 4.989 1.00 0.00 85 TYR A N 4
ATOM 6432 C CA . TYR A 1 85 ? -8.282 1.252 5.661 1.00 0.00 85 TYR A CA 4
ATOM 6433 C C . TYR A 1 85 ? -7.929 0.147 4.666 1.00 0.00 85 TYR A C 4
ATOM 6434 O O . TYR A 1 85 ? -8.770 -0.681 4.308 1.00 0.00 85 TYR A O 4
ATOM 6452 N N . ILE A 1 86 ? -6.687 0.162 4.193 1.00 0.00 86 ILE A N 4
ATOM 6453 C CA . ILE A 1 86 ? -6.213 -0.859 3.270 1.00 0.00 86 ILE A CA 4
ATOM 6454 C C . ILE A 1 86 ? -5.052 -1.645 3.889 1.00 0.00 86 ILE A C 4
ATOM 6455 O O . ILE A 1 86 ? -3.913 -1.182 3.891 1.00 0.00 86 ILE A O 4
ATOM 6471 N N . GLU A 1 87 ? -5.350 -2.822 4.432 1.00 0.00 87 GLU A N 4
ATOM 6472 C CA . GLU A 1 87 ? -4.327 -3.659 5.049 1.00 0.00 87 GLU A CA 4
ATOM 6473 C C . GLU A 1 87 ? -4.014 -4.866 4.166 1.00 0.00 87 GLU A C 4
ATOM 6474 O O . GLU A 1 87 ? -4.873 -5.717 3.924 1.00 0.00 87 GLU A O 4
ATOM 6486 N N . ILE A 1 88 ? -2.784 -4.917 3.677 1.00 0.00 88 ILE A N 4
ATOM 6487 C CA . ILE A 1 88 ? -2.339 -5.993 2.801 1.00 0.00 88 ILE A CA 4
ATOM 6488 C C . ILE A 1 88 ? -1.421 -6.937 3.568 1.00 0.00 88 ILE A C 4
ATOM 6489 O O . ILE A 1 88 ? -0.732 -6.522 4.501 1.00 0.00 88 ILE A O 4
ATOM 6505 N N . THR A 1 89 ? -1.418 -8.201 3.183 1.00 0.00 89 THR A N 4
ATOM 6506 C CA . THR A 1 89 ? -0.594 -9.190 3.847 1.00 0.00 89 THR A CA 4
ATOM 6507 C C . THR A 1 89 ? 0.265 -9.935 2.828 1.00 0.00 89 THR A C 4
ATOM 6508 O O . THR A 1 89 ? -0.140 -10.106 1.674 1.00 0.00 89 THR A O 4
ATOM 6519 N N . GLU A 1 90 ? 1.459 -10.332 3.250 1.00 0.00 90 GLU A N 4
ATOM 6520 C CA . GLU A 1 90 ? 2.333 -11.157 2.431 1.00 0.00 90 GLU A CA 4
ATOM 6521 C C . GLU A 1 90 ? 1.604 -12.436 2.036 1.00 0.00 90 GLU A C 4
ATOM 6522 O O . GLU A 1 90 ? 1.058 -13.136 2.890 1.00 0.00 90 GLU A O 4
ATOM 6534 N N . ILE A 1 91 ? 1.574 -12.709 0.739 1.00 0.00 91 ILE A N 4
ATOM 6535 C CA . ILE A 1 91 ? 0.826 -13.839 0.203 1.00 0.00 91 ILE A CA 4
ATOM 6536 C C . ILE A 1 91 ? 1.345 -15.164 0.750 1.00 0.00 91 ILE A C 4
ATOM 6537 O O . ILE A 1 91 ? 2.551 -15.416 0.775 1.00 0.00 91 ILE A O 4
ATOM 6553 N N . ASP A 1 92 ? 0.427 -16.006 1.195 1.00 0.00 92 ASP A N 4
ATOM 6554 C CA . ASP A 1 92 ? 0.787 -17.339 1.644 1.00 0.00 92 ASP A CA 4
ATOM 6555 C C . ASP A 1 92 ? 0.362 -18.358 0.612 1.00 0.00 92 ASP A C 4
ATOM 6556 O O . ASP A 1 92 ? -0.514 -18.101 -0.216 1.00 0.00 92 ASP A O 4
ATOM 6565 N N . LYS A 1 93 ? 0.978 -19.517 0.674 1.00 0.00 93 LYS A N 4
ATOM 6566 C CA . LYS A 1 93 ? 0.632 -20.608 -0.217 1.00 0.00 93 LYS A CA 4
ATOM 6567 C C . LYS A 1 93 ? -0.063 -21.698 0.561 1.00 0.00 93 LYS A C 4
ATOM 6568 O O . LYS A 1 93 ? -0.540 -22.688 0.007 1.00 0.00 93 LYS A O 4
ATOM 6587 N N . ASN A 1 94 ? -0.124 -21.446 1.853 1.00 0.00 94 ASN A N 4
ATOM 6588 C CA . ASN A 1 94 ? -0.737 -22.324 2.851 1.00 0.00 94 ASN A CA 4
ATOM 6589 C C . ASN A 1 94 ? 0.059 -23.619 2.992 1.00 0.00 94 ASN A C 4
ATOM 6590 O O . ASN A 1 94 ? 0.544 -23.957 4.069 1.00 0.00 94 ASN A O 4
ATOM 6601 N N . ALA A 1 95 ? 0.187 -24.321 1.888 1.00 0.00 95 ALA A N 4
ATOM 6602 C CA . ALA A 1 95 ? 1.040 -25.489 1.791 1.00 0.00 95 ALA A CA 4
ATOM 6603 C C . ALA A 1 95 ? 2.070 -25.232 0.704 1.00 0.00 95 ALA A C 4
ATOM 6604 O O . ALA A 1 95 ? 3.264 -25.097 0.973 1.00 0.00 95 ALA A O 4
ATOM 6611 N N . ASP A 1 96 ? 1.579 -25.119 -0.521 1.00 0.00 96 ASP A N 4
ATOM 6612 C CA . ASP A 1 96 ? 2.392 -24.706 -1.652 1.00 0.00 96 ASP A CA 4
ATOM 6613 C C . ASP A 1 96 ? 1.472 -24.315 -2.796 1.00 0.00 96 ASP A C 4
ATOM 6614 O O . ASP A 1 96 ? 0.261 -24.212 -2.610 1.00 0.00 96 ASP A O 4
ATOM 6623 N N . SER A 1 97 ? 2.036 -24.112 -3.969 1.00 0.00 97 SER A N 4
ATOM 6624 C CA . SER A 1 97 ? 1.262 -23.676 -5.117 1.00 0.00 97 SER A CA 4
ATOM 6625 C C . SER A 1 97 ? 2.052 -23.933 -6.392 1.00 0.00 97 SER A C 4
ATOM 6626 O O . SER A 1 97 ? 2.248 -23.038 -7.218 1.00 0.00 97 SER A O 4
ATOM 6634 N N . LEU A 1 98 ? 2.510 -25.167 -6.547 1.00 0.00 98 LEU A N 4
ATOM 6635 C CA . LEU A 1 98 ? 3.282 -25.549 -7.715 1.00 0.00 98 LEU A CA 4
ATOM 6636 C C . LEU A 1 98 ? 2.344 -25.892 -8.869 1.00 0.00 98 LEU A C 4
ATOM 6637 O O . LEU A 1 98 ? 2.175 -27.061 -9.232 1.00 0.00 98 LEU A O 4
ATOM 6653 N N . GLU A 1 99 ? 1.711 -24.861 -9.409 1.00 0.00 99 GLU A N 4
ATOM 6654 C CA . GLU A 1 99 ? 0.759 -25.017 -10.496 1.00 0.00 99 GLU A CA 4
ATOM 6655 C C . GLU A 1 99 ? 1.454 -25.505 -11.759 1.00 0.00 99 GLU A C 4
ATOM 6656 O O . GLU A 1 99 ? 2.267 -24.793 -12.347 1.00 0.00 99 GLU A O 4
ATOM 6668 N N . HIS A 1 100 ? 1.139 -26.726 -12.159 1.00 0.00 100 HIS A N 4
ATOM 6669 C CA . HIS A 1 100 ? 1.665 -27.284 -13.397 1.00 0.00 100 HIS A CA 4
ATOM 6670 C C . HIS A 1 100 ? 0.522 -27.556 -14.368 1.00 0.00 100 HIS A C 4
ATOM 6671 O O . HIS A 1 100 ? 0.658 -28.305 -15.336 1.00 0.00 100 HIS A O 4
ATOM 6686 N N . HIS A 1 101 ? -0.611 -26.932 -14.074 1.00 0.00 101 HIS A N 4
ATOM 6687 C CA . HIS A 1 101 ? -1.733 -26.856 -14.993 1.00 0.00 101 HIS A CA 4
ATOM 6688 C C . HIS A 1 101 ? -2.024 -25.377 -15.223 1.00 0.00 101 HIS A C 4
ATOM 6689 O O . HIS A 1 101 ? -2.402 -24.666 -14.293 1.00 0.00 101 HIS A O 4
ATOM 6704 N N . HIS A 1 102 ? -1.850 -24.924 -16.458 1.00 0.00 102 HIS A N 4
ATOM 6705 C CA . HIS A 1 102 ? -1.780 -23.488 -16.757 1.00 0.00 102 HIS A CA 4
ATOM 6706 C C . HIS A 1 102 ? -3.153 -22.812 -16.695 1.00 0.00 102 HIS A C 4
ATOM 6707 O O . HIS A 1 102 ? -3.276 -21.620 -16.975 1.00 0.00 102 HIS A O 4
ATOM 6722 N N . HIS A 1 103 ? -4.168 -23.574 -16.294 1.00 0.00 103 HIS A N 4
ATOM 6723 C CA . HIS A 1 103 ? -5.547 -23.080 -16.212 1.00 0.00 103 HIS A CA 4
ATOM 6724 C C . HIS A 1 103 ? -6.069 -22.785 -17.620 1.00 0.00 103 HIS A C 4
ATOM 6725 O O . HIS A 1 103 ? -5.345 -22.951 -18.602 1.00 0.00 103 HIS A O 4
ATOM 6740 N N . HIS A 1 104 ? -7.324 -22.366 -17.731 1.00 0.00 104 HIS A N 4
ATOM 6741 C CA . HIS A 1 104 ? -7.889 -22.067 -19.047 1.00 0.00 104 HIS A CA 4
ATOM 6742 C C . HIS A 1 104 ? -9.104 -21.147 -18.951 1.00 0.00 104 HIS A C 4
ATOM 6743 O O . HIS A 1 104 ? -9.515 -20.561 -19.952 1.00 0.00 104 HIS A O 4
ATOM 6758 N N . HIS A 1 105 ? -9.656 -21.014 -17.747 1.00 0.00 105 HIS A N 4
ATOM 6759 C CA . HIS A 1 105 ? -10.916 -20.300 -17.540 1.00 0.00 105 HIS A CA 4
ATOM 6760 C C . HIS A 1 105 ? -12.044 -21.015 -18.270 1.00 0.00 105 HIS A C 4
ATOM 6761 O O . HIS A 1 105 ? -12.477 -20.533 -19.335 1.00 0.00 105 HIS A O 4
ATOM 6777 N N . MET A 1 1 ? 11.279 6.839 4.226 1.00 0.00 1 MET A N 5
ATOM 6778 C CA . MET A 1 1 ? 10.332 7.645 3.426 1.00 0.00 1 MET A CA 5
ATOM 6779 C C . MET A 1 1 ? 9.962 6.901 2.152 1.00 0.00 1 MET A C 5
ATOM 6780 O O . MET A 1 1 ? 10.820 6.306 1.501 1.00 0.00 1 MET A O 5
ATOM 6796 N N . VAL A 1 2 ? 8.685 6.921 1.808 1.00 0.00 2 VAL A N 5
ATOM 6797 C CA . VAL A 1 2 ? 8.205 6.248 0.609 1.00 0.00 2 VAL A CA 5
ATOM 6798 C C . VAL A 1 2 ? 7.374 7.210 -0.226 1.00 0.00 2 VAL A C 5
ATOM 6799 O O . VAL A 1 2 ? 6.234 7.515 0.120 1.00 0.00 2 VAL A O 5
ATOM 6812 N N . LYS A 1 3 ? 7.957 7.710 -1.307 1.00 0.00 3 LYS A N 5
ATOM 6813 C CA . LYS A 1 3 ? 7.255 8.640 -2.176 1.00 0.00 3 LYS A CA 5
ATOM 6814 C C . LYS A 1 3 ? 6.633 7.910 -3.356 1.00 0.00 3 LYS A C 5
ATOM 6815 O O . LYS A 1 3 ? 5.438 8.039 -3.623 1.00 0.00 3 LYS A O 5
ATOM 6834 N N . THR A 1 4 ? 7.447 7.147 -4.068 1.00 0.00 4 THR A N 5
ATOM 6835 C CA . THR A 1 4 ? 6.972 6.448 -5.249 1.00 0.00 4 THR A CA 5
ATOM 6836 C C . THR A 1 4 ? 6.519 5.026 -4.911 1.00 0.00 4 THR A C 5
ATOM 6837 O O . THR A 1 4 ? 7.267 4.062 -5.080 1.00 0.00 4 THR A O 5
ATOM 6848 N N . LEU A 1 5 ? 5.312 4.916 -4.385 1.00 0.00 5 LEU A N 5
ATOM 6849 C CA . LEU A 1 5 ? 4.665 3.626 -4.208 1.00 0.00 5 LEU A CA 5
ATOM 6850 C C . LEU A 1 5 ? 3.582 3.505 -5.262 1.00 0.00 5 LEU A C 5
ATOM 6851 O O . LEU A 1 5 ? 2.812 4.437 -5.459 1.00 0.00 5 LEU A O 5
ATOM 6867 N N . ARG A 1 6 ? 3.534 2.389 -5.964 1.00 0.00 6 ARG A N 5
ATOM 6868 C CA . ARG A 1 6 ? 2.610 2.268 -7.075 1.00 0.00 6 ARG A CA 5
ATOM 6869 C C . ARG A 1 6 ? 1.864 0.942 -7.031 1.00 0.00 6 ARG A C 5
ATOM 6870 O O . ARG A 1 6 ? 2.464 -0.131 -7.126 1.00 0.00 6 ARG A O 5
ATOM 6891 N N . LEU A 1 7 ? 0.555 1.024 -6.876 1.00 0.00 7 LEU A N 5
ATOM 6892 C CA . LEU A 1 7 ? -0.287 -0.159 -6.897 1.00 0.00 7 LEU A CA 5
ATOM 6893 C C . LEU A 1 7 ? -0.764 -0.412 -8.315 1.00 0.00 7 LEU A C 5
ATOM 6894 O O . LEU A 1 7 ? -1.588 0.340 -8.841 1.00 0.00 7 LEU A O 5
ATOM 6910 N N . ASN A 1 8 ? -0.220 -1.454 -8.933 1.00 0.00 8 ASN A N 5
ATOM 6911 C CA . ASN A 1 8 ? -0.523 -1.798 -10.322 1.00 0.00 8 ASN A CA 5
ATOM 6912 C C . ASN A 1 8 ? 0.055 -0.752 -11.271 1.00 0.00 8 ASN A C 5
ATOM 6913 O O . ASN A 1 8 ? 1.063 -0.993 -11.934 1.00 0.00 8 ASN A O 5
ATOM 6924 N N . ASN A 1 9 ? -0.576 0.409 -11.322 1.00 0.00 9 ASN A N 5
ATOM 6925 C CA . ASN A 1 9 ? -0.129 1.479 -12.200 1.00 0.00 9 ASN A CA 5
ATOM 6926 C C . ASN A 1 9 ? -0.418 2.842 -11.590 1.00 0.00 9 ASN A C 5
ATOM 6927 O O . ASN A 1 9 ? 0.065 3.857 -12.082 1.00 0.00 9 ASN A O 5
ATOM 6938 N N . VAL A 1 10 ? -1.180 2.868 -10.504 1.00 0.00 10 VAL A N 5
ATOM 6939 C CA . VAL A 1 10 ? -1.553 4.115 -9.881 1.00 0.00 10 VAL A CA 5
ATOM 6940 C C . VAL A 1 10 ? -0.590 4.445 -8.752 1.00 0.00 10 VAL A C 5
ATOM 6941 O O . VAL A 1 10 ? -0.341 3.619 -7.873 1.00 0.00 10 VAL A O 5
ATOM 6954 N N . THR A 1 11 ? -0.013 5.631 -8.808 1.00 0.00 11 THR A N 5
ATOM 6955 C CA . THR A 1 11 ? 0.905 6.068 -7.777 1.00 0.00 11 THR A CA 5
ATOM 6956 C C . THR A 1 11 ? 0.136 6.359 -6.492 1.00 0.00 11 THR A C 5
ATOM 6957 O O . THR A 1 11 ? -1.021 6.792 -6.532 1.00 0.00 11 THR A O 5
ATOM 6968 N N . LEU A 1 12 ? 0.764 6.106 -5.361 1.00 0.00 12 LEU A N 5
ATOM 6969 C CA . LEU A 1 12 ? 0.094 6.231 -4.083 1.00 0.00 12 LEU A CA 5
ATOM 6970 C C . LEU A 1 12 ? 0.904 7.071 -3.109 1.00 0.00 12 LEU A C 5
ATOM 6971 O O . LEU A 1 12 ? 2.124 6.933 -3.007 1.00 0.00 12 LEU A O 5
ATOM 6987 N N . GLU A 1 13 ? 0.203 7.939 -2.404 1.00 0.00 13 GLU A N 5
ATOM 6988 C CA . GLU A 1 13 ? 0.798 8.761 -1.365 1.00 0.00 13 GLU A CA 5
ATOM 6989 C C . GLU A 1 13 ? 0.144 8.435 -0.028 1.00 0.00 13 GLU A C 5
ATOM 6990 O O . GLU A 1 13 ? -1.081 8.340 0.067 1.00 0.00 13 GLU A O 5
ATOM 7002 N N . MET A 1 14 ? 0.957 8.249 1.000 1.00 0.00 14 MET A N 5
ATOM 7003 C CA . MET A 1 14 ? 0.464 7.780 2.281 1.00 0.00 14 MET A CA 5
ATOM 7004 C C . MET A 1 14 ? 0.714 8.812 3.358 1.00 0.00 14 MET A C 5
ATOM 7005 O O . MET A 1 14 ? 1.521 9.729 3.190 1.00 0.00 14 MET A O 5
ATOM 7019 N N . ALA A 1 15 ? 0.021 8.645 4.463 1.00 0.00 15 ALA A N 5
ATOM 7020 C CA . ALA A 1 15 ? 0.213 9.488 5.621 1.00 0.00 15 ALA A CA 5
ATOM 7021 C C . ALA A 1 15 ? 0.572 8.623 6.816 1.00 0.00 15 ALA A C 5
ATOM 7022 O O . ALA A 1 15 ? 1.553 8.878 7.515 1.00 0.00 15 ALA A O 5
ATOM 7029 N N . ALA A 1 16 ? -0.221 7.584 7.029 1.00 0.00 16 ALA A N 5
ATOM 7030 C CA . ALA A 1 16 ? 0.082 6.585 8.039 1.00 0.00 16 ALA A CA 5
ATOM 7031 C C . ALA A 1 16 ? 0.402 5.254 7.368 1.00 0.00 16 ALA A C 5
ATOM 7032 O O . ALA A 1 16 ? -0.480 4.424 7.154 1.00 0.00 16 ALA A O 5
ATOM 7039 N N . TYR A 1 17 ? 1.658 5.093 6.981 1.00 0.00 17 TYR A N 5
ATOM 7040 C CA . TYR A 1 17 ? 2.126 3.863 6.357 1.00 0.00 17 TYR A CA 5
ATOM 7041 C C . TYR A 1 17 ? 2.929 3.044 7.358 1.00 0.00 17 TYR A C 5
ATOM 7042 O O . TYR A 1 17 ? 4.061 3.397 7.693 1.00 0.00 17 TYR A O 5
ATOM 7060 N N . GLN A 1 18 ? 2.336 1.975 7.864 1.00 0.00 18 GLN A N 5
ATOM 7061 C CA . GLN A 1 18 ? 3.034 1.075 8.755 1.00 0.00 18 GLN A CA 5
ATOM 7062 C C . GLN A 1 18 ? 3.231 -0.271 8.076 1.00 0.00 18 GLN A C 5
ATOM 7063 O O . GLN A 1 18 ? 2.350 -0.753 7.363 1.00 0.00 18 GLN A O 5
ATOM 7077 N N . GLU A 1 19 ? 4.383 -0.880 8.290 1.00 0.00 19 GLU A N 5
ATOM 7078 C CA . GLU A 1 19 ? 4.737 -2.081 7.559 1.00 0.00 19 GLU A CA 5
ATOM 7079 C C . GLU A 1 19 ? 5.529 -3.062 8.408 1.00 0.00 19 GLU A C 5
ATOM 7080 O O . GLU A 1 19 ? 6.428 -2.679 9.162 1.00 0.00 19 GLU A O 5
ATOM 7092 N N . GLU A 1 20 ? 5.173 -4.324 8.270 1.00 0.00 20 GLU A N 5
ATOM 7093 C CA . GLU A 1 20 ? 5.961 -5.417 8.804 1.00 0.00 20 GLU A CA 5
ATOM 7094 C C . GLU A 1 20 ? 6.859 -5.938 7.699 1.00 0.00 20 GLU A C 5
ATOM 7095 O O . GLU A 1 20 ? 6.401 -6.569 6.751 1.00 0.00 20 GLU A O 5
ATOM 7107 N N . SER A 1 21 ? 8.134 -5.621 7.804 1.00 0.00 21 SER A N 5
ATOM 7108 C CA . SER A 1 21 ? 9.075 -5.915 6.741 1.00 0.00 21 SER A CA 5
ATOM 7109 C C . SER A 1 21 ? 9.537 -7.369 6.779 1.00 0.00 21 SER A C 5
ATOM 7110 O O . SER A 1 21 ? 9.883 -7.936 5.741 1.00 0.00 21 SER A O 5
ATOM 7118 N N . GLU A 1 22 ? 9.541 -7.988 7.959 1.00 0.00 22 GLU A N 5
ATOM 7119 C CA . GLU A 1 22 ? 10.163 -9.312 8.066 1.00 0.00 22 GLU A CA 5
ATOM 7120 C C . GLU A 1 22 ? 9.542 -10.315 8.997 1.00 0.00 22 GLU A C 5
ATOM 7121 O O . GLU A 1 22 ? 10.126 -11.381 9.179 1.00 0.00 22 GLU A O 5
ATOM 7133 N N . PRO A 1 23 ? 8.405 -10.085 9.617 1.00 0.00 23 PRO A N 5
ATOM 7134 C CA . PRO A 1 23 ? 7.684 -11.220 10.096 1.00 0.00 23 PRO A CA 5
ATOM 7135 C C . PRO A 1 23 ? 6.902 -11.828 8.940 1.00 0.00 23 PRO A C 5
ATOM 7136 O O . PRO A 1 23 ? 6.754 -13.045 8.809 1.00 0.00 23 PRO A O 5
ATOM 7147 N N . LYS A 1 24 ? 6.442 -10.915 8.105 1.00 0.00 24 LYS A N 5
ATOM 7148 C CA . LYS A 1 24 ? 5.696 -11.180 6.892 1.00 0.00 24 LYS A CA 5
ATOM 7149 C C . LYS A 1 24 ? 5.396 -9.827 6.294 1.00 0.00 24 LYS A C 5
ATOM 7150 O O . LYS A 1 24 ? 5.113 -8.894 7.042 1.00 0.00 24 LYS A O 5
ATOM 7169 N N . ARG A 1 25 ? 5.471 -9.698 4.987 1.00 0.00 25 ARG A N 5
ATOM 7170 C CA . ARG A 1 25 ? 5.233 -8.411 4.352 1.00 0.00 25 ARG A CA 5
ATOM 7171 C C . ARG A 1 25 ? 3.773 -8.001 4.491 1.00 0.00 25 ARG A C 5
ATOM 7172 O O . ARG A 1 25 ? 2.925 -8.344 3.667 1.00 0.00 25 ARG A O 5
ATOM 7193 N N . LYS A 1 26 ? 3.490 -7.307 5.577 1.00 0.00 26 LYS A N 5
ATOM 7194 C CA . LYS A 1 26 ? 2.166 -6.785 5.844 1.00 0.00 26 LYS A CA 5
ATOM 7195 C C . LYS A 1 26 ? 2.217 -5.268 5.847 1.00 0.00 26 LYS A C 5
ATOM 7196 O O . LYS A 1 26 ? 2.747 -4.654 6.774 1.00 0.00 26 LYS A O 5
ATOM 7215 N N . ILE A 1 27 ? 1.695 -4.672 4.795 1.00 0.00 27 ILE A N 5
ATOM 7216 C CA . ILE A 1 27 ? 1.667 -3.225 4.685 1.00 0.00 27 ILE A CA 5
ATOM 7217 C C . ILE A 1 27 ? 0.281 -2.698 5.022 1.00 0.00 27 ILE A C 5
ATOM 7218 O O . ILE A 1 27 ? -0.704 -3.052 4.381 1.00 0.00 27 ILE A O 5
ATOM 7234 N N . ALA A 1 28 ? 0.212 -1.880 6.056 1.00 0.00 28 ALA A N 5
ATOM 7235 C CA . ALA A 1 28 ? -1.043 -1.294 6.489 1.00 0.00 28 ALA A CA 5
ATOM 7236 C C . ALA A 1 28 ? -0.967 0.216 6.364 1.00 0.00 28 ALA A C 5
ATOM 7237 O O . ALA A 1 28 ? -0.186 0.866 7.060 1.00 0.00 28 ALA A O 5
ATOM 7244 N N . PHE A 1 29 ? -1.748 0.776 5.466 1.00 0.00 29 PHE A N 5
ATOM 7245 C CA . PHE A 1 29 ? -1.701 2.206 5.238 1.00 0.00 29 PHE A CA 5
ATOM 7246 C C . PHE A 1 29 ? -3.076 2.834 5.412 1.00 0.00 29 PHE A C 5
ATOM 7247 O O . PHE A 1 29 ? -4.086 2.292 4.957 1.00 0.00 29 PHE A O 5
ATOM 7264 N N . THR A 1 30 ? -3.104 3.959 6.103 1.00 0.00 30 THR A N 5
ATOM 7265 C CA . THR A 1 30 ? -4.321 4.725 6.274 1.00 0.00 30 THR A CA 5
ATOM 7266 C C . THR A 1 30 ? -4.391 5.825 5.219 1.00 0.00 30 THR A C 5
ATOM 7267 O O . THR A 1 30 ? -3.669 6.825 5.298 1.00 0.00 30 THR A O 5
ATOM 7278 N N . LEU A 1 31 ? -5.229 5.615 4.215 1.00 0.00 31 LEU A N 5
ATOM 7279 C CA . LEU A 1 31 ? -5.402 6.578 3.138 1.00 0.00 31 LEU A CA 5
ATOM 7280 C C . LEU A 1 31 ? -6.597 7.470 3.448 1.00 0.00 31 LEU A C 5
ATOM 7281 O O . LEU A 1 31 ? -7.742 7.032 3.372 1.00 0.00 31 LEU A O 5
ATOM 7297 N N . ASN A 1 32 ? -6.331 8.714 3.803 1.00 0.00 32 ASN A N 5
ATOM 7298 C CA . ASN A 1 32 ? -7.391 9.647 4.128 1.00 0.00 32 ASN A CA 5
ATOM 7299 C C . ASN A 1 32 ? -8.080 10.147 2.860 1.00 0.00 32 ASN A C 5
ATOM 7300 O O . ASN A 1 32 ? -7.592 11.045 2.178 1.00 0.00 32 ASN A O 5
ATOM 7311 N N . VAL A 1 33 ? -9.204 9.522 2.533 1.00 0.00 33 VAL A N 5
ATOM 7312 C CA . VAL A 1 33 ? -9.998 9.911 1.379 1.00 0.00 33 VAL A CA 5
ATOM 7313 C C . VAL A 1 33 ? -10.519 11.328 1.540 1.00 0.00 33 VAL A C 5
ATOM 7314 O O . VAL A 1 33 ? -11.219 11.628 2.501 1.00 0.00 33 VAL A O 5
ATOM 7327 N N . THR A 1 34 ? -10.143 12.194 0.619 1.00 0.00 34 THR A N 5
ATOM 7328 C CA . THR A 1 34 ? -10.653 13.549 0.590 1.00 0.00 34 THR A CA 5
ATOM 7329 C C . THR A 1 34 ? -11.317 13.819 -0.753 1.00 0.00 34 THR A C 5
ATOM 7330 O O . THR A 1 34 ? -11.010 13.148 -1.744 1.00 0.00 34 THR A O 5
ATOM 7341 N N . SER A 1 35 ? -12.196 14.813 -0.799 1.00 0.00 35 SER A N 5
ATOM 7342 C CA . SER A 1 35 ? -12.956 15.125 -2.007 1.00 0.00 35 SER A CA 5
ATOM 7343 C C . SER A 1 35 ? -12.058 15.662 -3.129 1.00 0.00 35 SER A C 5
ATOM 7344 O O . SER A 1 35 ? -12.542 16.048 -4.192 1.00 0.00 35 SER A O 5
ATOM 7352 N N . GLU A 1 36 ? -10.752 15.667 -2.895 1.00 0.00 36 GLU A N 5
ATOM 7353 C CA . GLU A 1 36 ? -9.797 16.124 -3.891 1.00 0.00 36 GLU A CA 5
ATOM 7354 C C . GLU A 1 36 ? -9.584 15.051 -4.955 1.00 0.00 36 GLU A C 5
ATOM 7355 O O . GLU A 1 36 ? -9.221 15.351 -6.092 1.00 0.00 36 GLU A O 5
ATOM 7367 N N . THR A 1 37 ? -9.808 13.797 -4.578 1.00 0.00 37 THR A N 5
ATOM 7368 C CA . THR A 1 37 ? -9.595 12.678 -5.488 1.00 0.00 37 THR A CA 5
ATOM 7369 C C . THR A 1 37 ? -10.359 11.438 -5.002 1.00 0.00 37 THR A C 5
ATOM 7370 O O . THR A 1 37 ? -10.045 10.302 -5.370 1.00 0.00 37 THR A O 5
ATOM 7381 N N . TYR A 1 38 ? -11.403 11.678 -4.216 1.00 0.00 38 TYR A N 5
ATOM 7382 C CA . TYR A 1 38 ? -12.144 10.607 -3.565 1.00 0.00 38 TYR A CA 5
ATOM 7383 C C . TYR A 1 38 ? -12.849 9.708 -4.576 1.00 0.00 38 TYR A C 5
ATOM 7384 O O . TYR A 1 38 ? -13.010 8.516 -4.340 1.00 0.00 38 TYR A O 5
ATOM 7402 N N . HIS A 1 39 ? -13.259 10.277 -5.706 1.00 0.00 39 HIS A N 5
ATOM 7403 C CA . HIS A 1 39 ? -14.056 9.541 -6.684 1.00 0.00 39 HIS A CA 5
ATOM 7404 C C . HIS A 1 39 ? -13.214 8.486 -7.395 1.00 0.00 39 HIS A C 5
ATOM 7405 O O . HIS A 1 39 ? -13.740 7.492 -7.888 1.00 0.00 39 HIS A O 5
ATOM 7420 N N . ASP A 1 40 ? -11.907 8.696 -7.428 1.00 0.00 40 ASP A N 5
ATOM 7421 C CA . ASP A 1 40 ? -10.998 7.743 -8.055 1.00 0.00 40 ASP A CA 5
ATOM 7422 C C . ASP A 1 40 ? -10.728 6.588 -7.095 1.00 0.00 40 ASP A C 5
ATOM 7423 O O . ASP A 1 40 ? -10.728 5.415 -7.478 1.00 0.00 40 ASP A O 5
ATOM 7432 N N . ILE A 1 41 ? -10.544 6.935 -5.828 1.00 0.00 41 ILE A N 5
ATOM 7433 C CA . ILE A 1 41 ? -10.294 5.952 -4.780 1.00 0.00 41 ILE A CA 5
ATOM 7434 C C . ILE A 1 41 ? -11.588 5.211 -4.426 1.00 0.00 41 ILE A C 5
ATOM 7435 O O . ILE A 1 41 ? -11.571 4.159 -3.797 1.00 0.00 41 ILE A O 5
ATOM 7451 N N . ALA A 1 42 ? -12.716 5.766 -4.853 1.00 0.00 42 ALA A N 5
ATOM 7452 C CA . ALA A 1 42 ? -14.007 5.114 -4.668 1.00 0.00 42 ALA A CA 5
ATOM 7453 C C . ALA A 1 42 ? -14.191 4.004 -5.690 1.00 0.00 42 ALA A C 5
ATOM 7454 O O . ALA A 1 42 ? -15.197 3.300 -5.694 1.00 0.00 42 ALA A O 5
ATOM 7461 N N . VAL A 1 43 ? -13.223 3.878 -6.579 1.00 0.00 43 VAL A N 5
ATOM 7462 C CA . VAL A 1 43 ? -13.182 2.765 -7.506 1.00 0.00 43 VAL A CA 5
ATOM 7463 C C . VAL A 1 43 ? -12.135 1.766 -7.025 1.00 0.00 43 VAL A C 5
ATOM 7464 O O . VAL A 1 43 ? -12.324 0.548 -7.100 1.00 0.00 43 VAL A O 5
ATOM 7477 N N . LEU A 1 44 ? -11.034 2.301 -6.513 1.00 0.00 44 LEU A N 5
ATOM 7478 C CA . LEU A 1 44 ? -9.979 1.488 -5.925 1.00 0.00 44 LEU A CA 5
ATOM 7479 C C . LEU A 1 44 ? -10.222 1.313 -4.430 1.00 0.00 44 LEU A C 5
ATOM 7480 O O . LEU A 1 44 ? -9.712 2.078 -3.613 1.00 0.00 44 LEU A O 5
ATOM 7496 N N . LEU A 1 45 ? -10.993 0.297 -4.071 1.00 0.00 45 LEU A N 5
ATOM 7497 C CA . LEU A 1 45 ? -11.390 0.103 -2.699 1.00 0.00 45 LEU A CA 5
ATOM 7498 C C . LEU A 1 45 ? -11.329 -1.370 -2.346 1.00 0.00 45 LEU A C 5
ATOM 7499 O O . LEU A 1 45 ? -12.053 -2.199 -2.898 1.00 0.00 45 LEU A O 5
ATOM 7515 N N . TYR A 1 46 ? -10.374 -1.680 -1.493 1.00 0.00 46 TYR A N 5
ATOM 7516 C CA . TYR A 1 46 ? -10.259 -2.995 -0.863 1.00 0.00 46 TYR A CA 5
ATOM 7517 C C . TYR A 1 46 ? -9.718 -4.038 -1.840 1.00 0.00 46 TYR A C 5
ATOM 7518 O O . TYR A 1 46 ? -8.557 -4.423 -1.741 1.00 0.00 46 TYR A O 5
ATOM 7536 N N . GLU A 1 47 ? -10.559 -4.457 -2.796 1.00 0.00 47 GLU A N 5
ATOM 7537 C CA . GLU A 1 47 ? -10.218 -5.521 -3.744 1.00 0.00 47 GLU A CA 5
ATOM 7538 C C . GLU A 1 47 ? -9.598 -6.707 -3.007 1.00 0.00 47 GLU A C 5
ATOM 7539 O O . GLU A 1 47 ? -10.194 -7.227 -2.064 1.00 0.00 47 GLU A O 5
ATOM 7551 N N . LYS A 1 48 ? -8.410 -7.130 -3.445 1.00 0.00 48 LYS A N 5
ATOM 7552 C CA . LYS A 1 48 ? -7.633 -8.124 -2.713 1.00 0.00 48 LYS A CA 5
ATOM 7553 C C . LYS A 1 48 ? -6.233 -8.288 -3.304 1.00 0.00 48 LYS A C 5
ATOM 7554 O O . LYS A 1 48 ? -5.243 -8.195 -2.583 1.00 0.00 48 LYS A O 5
ATOM 7573 N N . THR A 1 49 ? -6.136 -8.507 -4.607 1.00 0.00 49 THR A N 5
ATOM 7574 C CA . THR A 1 49 ? -4.839 -8.710 -5.240 1.00 0.00 49 THR A CA 5
ATOM 7575 C C . THR A 1 49 ? -4.254 -7.399 -5.750 1.00 0.00 49 THR A C 5
ATOM 7576 O O . THR A 1 49 ? -4.827 -6.754 -6.628 1.00 0.00 49 THR A O 5
ATOM 7587 N N . PHE A 1 50 ? -3.121 -7.007 -5.186 1.00 0.00 50 PHE A N 5
ATOM 7588 C CA . PHE A 1 50 ? -2.422 -5.806 -5.619 1.00 0.00 50 PHE A CA 5
ATOM 7589 C C . PHE A 1 50 ? -0.961 -6.109 -5.907 1.00 0.00 50 PHE A C 5
ATOM 7590 O O . PHE A 1 50 ? -0.252 -6.647 -5.056 1.00 0.00 50 PHE A O 5
ATOM 7607 N N . ASN A 1 51 ? -0.511 -5.780 -7.108 1.00 0.00 51 ASN A N 5
ATOM 7608 C CA . ASN A 1 51 ? 0.905 -5.855 -7.420 1.00 0.00 51 ASN A CA 5
ATOM 7609 C C . ASN A 1 51 ? 1.606 -4.628 -6.863 1.00 0.00 51 ASN A C 5
ATOM 7610 O O . ASN A 1 51 ? 1.477 -3.519 -7.387 1.00 0.00 51 ASN A O 5
ATOM 7621 N N . VAL A 1 52 ? 2.313 -4.837 -5.767 1.00 0.00 52 VAL A N 5
ATOM 7622 C CA . VAL A 1 52 ? 3.002 -3.766 -5.078 1.00 0.00 52 VAL A CA 5
ATOM 7623 C C . VAL A 1 52 ? 4.371 -3.541 -5.699 1.00 0.00 52 VAL A C 5
ATOM 7624 O O . VAL A 1 52 ? 5.321 -4.286 -5.437 1.00 0.00 52 VAL A O 5
ATOM 7637 N N . GLU A 1 53 ? 4.455 -2.541 -6.556 1.00 0.00 53 GLU A N 5
ATOM 7638 C CA . GLU A 1 53 ? 5.706 -2.194 -7.195 1.00 0.00 53 GLU A CA 5
ATOM 7639 C C . GLU A 1 53 ? 6.174 -0.845 -6.707 1.00 0.00 53 GLU A C 5
ATOM 7640 O O . GLU A 1 53 ? 5.514 0.178 -6.893 1.00 0.00 53 GLU A O 5
ATOM 7652 N N . VAL A 1 54 ? 7.313 -0.865 -6.053 1.00 0.00 54 VAL A N 5
ATOM 7653 C CA . VAL A 1 54 ? 7.834 0.309 -5.410 1.00 0.00 54 VAL A CA 5
ATOM 7654 C C . VAL A 1 54 ? 9.321 0.492 -5.724 1.00 0.00 54 VAL A C 5
ATOM 7655 O O . VAL A 1 54 ? 10.182 -0.211 -5.193 1.00 0.00 54 VAL A O 5
ATOM 7668 N N . PRO A 1 55 ? 9.631 1.436 -6.622 1.00 0.00 55 PRO A N 5
ATOM 7669 C CA . PRO A 1 55 ? 11.011 1.736 -7.028 1.00 0.00 55 PRO A CA 5
ATOM 7670 C C . PRO A 1 55 ? 11.861 2.223 -5.860 1.00 0.00 55 PRO A C 5
ATOM 7671 O O . PRO A 1 55 ? 13.087 2.123 -5.885 1.00 0.00 55 PRO A O 5
ATOM 7682 N N . GLU A 1 56 ? 11.192 2.732 -4.828 1.00 0.00 56 GLU A N 5
ATOM 7683 C CA . GLU A 1 56 ? 11.867 3.218 -3.631 1.00 0.00 56 GLU A CA 5
ATOM 7684 C C . GLU A 1 56 ? 12.600 2.078 -2.928 1.00 0.00 56 GLU A C 5
ATOM 7685 O O . GLU A 1 56 ? 13.624 2.289 -2.278 1.00 0.00 56 GLU A O 5
ATOM 7697 N N . ARG A 1 57 ? 12.063 0.871 -3.056 1.00 0.00 57 ARG A N 5
ATOM 7698 C CA . ARG A 1 57 ? 12.642 -0.298 -2.413 1.00 0.00 57 ARG A CA 5
ATOM 7699 C C . ARG A 1 57 ? 13.053 -1.341 -3.448 1.00 0.00 57 ARG A C 5
ATOM 7700 O O . ARG A 1 57 ? 13.465 -2.447 -3.090 1.00 0.00 57 ARG A O 5
ATOM 7721 N N . ASP A 1 58 ? 12.933 -0.976 -4.728 1.00 0.00 58 ASP A N 5
ATOM 7722 C CA . ASP A 1 58 ? 13.236 -1.881 -5.846 1.00 0.00 58 ASP A CA 5
ATOM 7723 C C . ASP A 1 58 ? 12.367 -3.141 -5.761 1.00 0.00 58 ASP A C 5
ATOM 7724 O O . ASP A 1 58 ? 12.744 -4.224 -6.206 1.00 0.00 58 ASP A O 5
ATOM 7733 N N . LEU A 1 59 ? 11.170 -2.979 -5.218 1.00 0.00 59 LEU A N 5
ATOM 7734 C CA . LEU A 1 59 ? 10.298 -4.111 -4.966 1.00 0.00 59 LEU A CA 5
ATOM 7735 C C . LEU A 1 59 ? 9.234 -4.243 -6.043 1.00 0.00 59 LEU A C 5
ATOM 7736 O O . LEU A 1 59 ? 8.694 -3.249 -6.528 1.00 0.00 59 LEU A O 5
ATOM 7752 N N . ALA A 1 60 ? 8.960 -5.481 -6.416 1.00 0.00 60 ALA A N 5
ATOM 7753 C CA . ALA A 1 60 ? 7.881 -5.803 -7.331 1.00 0.00 60 ALA A CA 5
ATOM 7754 C C . ALA A 1 60 ? 7.237 -7.108 -6.887 1.00 0.00 60 ALA A C 5
ATOM 7755 O O . ALA A 1 60 ? 7.655 -8.191 -7.297 1.00 0.00 60 ALA A O 5
ATOM 7762 N N . PHE A 1 61 ? 6.250 -7.002 -6.011 1.00 0.00 61 PHE A N 5
ATOM 7763 C CA . PHE A 1 61 ? 5.671 -8.174 -5.374 1.00 0.00 61 PHE A CA 5
ATOM 7764 C C . PHE A 1 61 ? 4.154 -8.077 -5.343 1.00 0.00 61 PHE A C 5
ATOM 7765 O O . PHE A 1 61 ? 3.597 -7.058 -4.948 1.00 0.00 61 PHE A O 5
ATOM 7782 N N . ARG A 1 62 ? 3.492 -9.139 -5.755 1.00 0.00 62 ARG A N 5
ATOM 7783 C CA . ARG A 1 62 ? 2.039 -9.157 -5.779 1.00 0.00 62 ARG A CA 5
ATOM 7784 C C . ARG A 1 62 ? 1.502 -9.651 -4.442 1.00 0.00 62 ARG A C 5
ATOM 7785 O O . ARG A 1 62 ? 1.590 -10.834 -4.118 1.00 0.00 62 ARG A O 5
ATOM 7806 N N . GLY A 1 63 ? 0.949 -8.732 -3.672 1.00 0.00 63 GLY A N 5
ATOM 7807 C CA . GLY A 1 63 ? 0.380 -9.087 -2.393 1.00 0.00 63 GLY A CA 5
ATOM 7808 C C . GLY A 1 63 ? -1.112 -9.304 -2.496 1.00 0.00 63 GLY A C 5
ATOM 7809 O O . GLY A 1 63 ? -1.725 -8.975 -3.516 1.00 0.00 63 GLY A O 5
ATOM 7813 N N . GLU A 1 64 ? -1.700 -9.859 -1.457 1.00 0.00 64 GLU A N 5
ATOM 7814 C CA . GLU A 1 64 ? -3.124 -10.122 -1.448 1.00 0.00 64 GLU A CA 5
ATOM 7815 C C . GLU A 1 64 ? -3.715 -9.805 -0.081 1.00 0.00 64 GLU A C 5
ATOM 7816 O O . GLU A 1 64 ? -3.446 -10.490 0.904 1.00 0.00 64 GLU A O 5
ATOM 7828 N N . MET A 1 65 ? -4.494 -8.738 -0.017 1.00 0.00 65 MET A N 5
ATOM 7829 C CA . MET A 1 65 ? -5.155 -8.369 1.220 1.00 0.00 65 MET A CA 5
ATOM 7830 C C . MET A 1 65 ? -6.256 -9.379 1.508 1.00 0.00 65 MET A C 5
ATOM 7831 O O . MET A 1 65 ? -7.159 -9.594 0.699 1.00 0.00 65 MET A O 5
ATOM 7845 N N . THR A 1 66 ? -6.139 -10.042 2.640 1.00 0.00 66 THR A N 5
ATOM 7846 C CA . THR A 1 66 ? -7.013 -11.154 2.963 1.00 0.00 66 THR A CA 5
ATOM 7847 C C . THR A 1 66 ? -7.995 -10.757 4.053 1.00 0.00 66 THR A C 5
ATOM 7848 O O . THR A 1 66 ? -8.709 -11.591 4.613 1.00 0.00 66 THR A O 5
ATOM 7859 N N . ASN A 1 67 ? -8.029 -9.468 4.331 1.00 0.00 67 ASN A N 5
ATOM 7860 C CA . ASN A 1 67 ? -8.830 -8.934 5.420 1.00 0.00 67 ASN A CA 5
ATOM 7861 C C . ASN A 1 67 ? -10.266 -8.714 4.971 1.00 0.00 67 ASN A C 5
ATOM 7862 O O . ASN A 1 67 ? -10.513 -8.019 3.986 1.00 0.00 67 ASN A O 5
ATOM 7873 N N . TYR A 1 68 ? -11.205 -9.309 5.690 1.00 0.00 68 TYR A N 5
ATOM 7874 C CA . TYR A 1 68 ? -12.618 -9.099 5.417 1.00 0.00 68 TYR A CA 5
ATOM 7875 C C . TYR A 1 68 ? -13.011 -7.679 5.813 1.00 0.00 68 TYR A C 5
ATOM 7876 O O . TYR A 1 68 ? -12.361 -7.079 6.671 1.00 0.00 68 TYR A O 5
ATOM 7894 N N . SER A 1 69 ? -14.054 -7.152 5.174 1.00 0.00 69 SER A N 5
ATOM 7895 C CA . SER A 1 69 ? -14.543 -5.797 5.425 1.00 0.00 69 SER A CA 5
ATOM 7896 C C . SER A 1 69 ? -14.728 -5.530 6.919 1.00 0.00 69 SER A C 5
ATOM 7897 O O . SER A 1 69 ? -15.727 -5.934 7.519 1.00 0.00 69 SER A O 5
ATOM 7905 N N . THR A 1 70 ? -13.751 -4.859 7.515 1.00 0.00 70 THR A N 5
ATOM 7906 C CA . THR A 1 70 ? -13.788 -4.552 8.939 1.00 0.00 70 THR A CA 5
ATOM 7907 C C . THR A 1 70 ? -13.425 -3.086 9.184 1.00 0.00 70 THR A C 5
ATOM 7908 O O . THR A 1 70 ? -13.922 -2.454 10.118 1.00 0.00 70 THR A O 5
ATOM 7919 N N . SER A 1 71 ? -12.563 -2.548 8.334 1.00 0.00 71 SER A N 5
ATOM 7920 C CA . SER A 1 71 ? -12.152 -1.161 8.443 1.00 0.00 71 SER A CA 5
ATOM 7921 C C . SER A 1 71 ? -13.221 -0.238 7.854 1.00 0.00 71 SER A C 5
ATOM 7922 O O . SER A 1 71 ? -13.487 -0.257 6.651 1.00 0.00 71 SER A O 5
ATOM 7930 N N . LEU A 1 72 ? -13.842 0.561 8.711 1.00 0.00 72 LEU A N 5
ATOM 7931 C CA . LEU A 1 72 ? -14.946 1.411 8.291 1.00 0.00 72 LEU A CA 5
ATOM 7932 C C . LEU A 1 72 ? -14.454 2.715 7.664 1.00 0.00 72 LEU A C 5
ATOM 7933 O O . LEU A 1 72 ? -14.194 3.702 8.351 1.00 0.00 72 LEU A O 5
ATOM 7949 N N . THR A 1 73 ? -14.287 2.689 6.352 1.00 0.00 73 THR A N 5
ATOM 7950 C CA . THR A 1 73 ? -13.991 3.892 5.590 1.00 0.00 73 THR A CA 5
ATOM 7951 C C . THR A 1 73 ? -15.255 4.370 4.883 1.00 0.00 73 THR A C 5
ATOM 7952 O O . THR A 1 73 ? -15.777 5.447 5.172 1.00 0.00 73 THR A O 5
ATOM 7963 N N . ASN A 1 74 ? -15.735 3.537 3.965 1.00 0.00 74 ASN A N 5
ATOM 7964 C CA . ASN A 1 74 ? -16.965 3.792 3.223 1.00 0.00 74 ASN A CA 5
ATOM 7965 C C . ASN A 1 74 ? -17.294 2.583 2.350 1.00 0.00 74 ASN A C 5
ATOM 7966 O O . ASN A 1 74 ? -18.433 2.112 2.328 1.00 0.00 74 ASN A O 5
ATOM 7977 N N . LEU A 1 75 ? -16.283 2.106 1.623 1.00 0.00 75 LEU A N 5
ATOM 7978 C CA . LEU A 1 75 ? -16.323 0.826 0.907 1.00 0.00 75 LEU A CA 5
ATOM 7979 C C . LEU A 1 75 ? -17.374 0.786 -0.208 1.00 0.00 75 LEU A C 5
ATOM 7980 O O . LEU A 1 75 ? -17.593 -0.270 -0.806 1.00 0.00 75 LEU A O 5
ATOM 7996 N N . TYR A 1 76 ? -17.991 1.932 -0.499 1.00 0.00 76 TYR A N 5
ATOM 7997 C CA . TYR A 1 76 ? -19.021 2.021 -1.538 1.00 0.00 76 TYR A CA 5
ATOM 7998 C C . TYR A 1 76 ? -19.653 3.409 -1.539 1.00 0.00 76 TYR A C 5
ATOM 7999 O O . TYR A 1 76 ? -19.825 4.031 -2.585 1.00 0.00 76 TYR A O 5
ATOM 8017 N N . GLU A 1 77 ? -19.989 3.885 -0.350 1.00 0.00 77 GLU A N 5
ATOM 8018 C CA . GLU A 1 77 ? -20.678 5.154 -0.191 1.00 0.00 77 GLU A CA 5
ATOM 8019 C C . GLU A 1 77 ? -19.696 6.323 -0.217 1.00 0.00 77 GLU A C 5
ATOM 8020 O O . GLU A 1 77 ? -18.779 6.384 0.595 1.00 0.00 77 GLU A O 5
ATOM 8032 N N . PRO A 1 78 ? -19.877 7.264 -1.148 1.00 0.00 78 PRO A N 5
ATOM 8033 C CA . PRO A 1 78 ? -19.029 8.459 -1.240 1.00 0.00 78 PRO A CA 5
ATOM 8034 C C . PRO A 1 78 ? -19.129 9.331 0.012 1.00 0.00 78 PRO A C 5
ATOM 8035 O O . PRO A 1 78 ? -20.212 9.502 0.579 1.00 0.00 78 PRO A O 5
ATOM 8046 N N . GLY A 1 79 ? -17.998 9.879 0.439 1.00 0.00 79 GLY A N 5
ATOM 8047 C CA . GLY A 1 79 ? -17.970 10.726 1.616 1.00 0.00 79 GLY A CA 5
ATOM 8048 C C . GLY A 1 79 ? -17.061 11.920 1.421 1.00 0.00 79 GLY A C 5
ATOM 8049 O O . GLY A 1 79 ? -16.559 12.138 0.319 1.00 0.00 79 GLY A O 5
ATOM 8053 N N . ALA A 1 80 ? -16.857 12.700 2.477 1.00 0.00 80 ALA A N 5
ATOM 8054 C CA . ALA A 1 80 ? -15.982 13.861 2.405 1.00 0.00 80 ALA A CA 5
ATOM 8055 C C . ALA A 1 80 ? -14.571 13.465 2.806 1.00 0.00 80 ALA A C 5
ATOM 8056 O O . ALA A 1 80 ? -13.630 13.570 2.020 1.00 0.00 80 ALA A O 5
ATOM 8063 N N . VAL A 1 81 ? -14.438 13.007 4.041 1.00 0.00 81 VAL A N 5
ATOM 8064 C CA . VAL A 1 81 ? -13.185 12.464 4.528 1.00 0.00 81 VAL A CA 5
ATOM 8065 C C . VAL A 1 81 ? -13.397 11.032 4.959 1.00 0.00 81 VAL A C 5
ATOM 8066 O O . VAL A 1 81 ? -14.284 10.743 5.763 1.00 0.00 81 VAL A O 5
ATOM 8079 N N . SER A 1 82 ? -12.616 10.131 4.413 1.00 0.00 82 SER A N 5
ATOM 8080 C CA . SER A 1 82 ? -12.758 8.739 4.762 1.00 0.00 82 SER A CA 5
ATOM 8081 C C . SER A 1 82 ? -11.404 8.039 4.834 1.00 0.00 82 SER A C 5
ATOM 8082 O O . SER A 1 82 ? -10.751 7.831 3.821 1.00 0.00 82 SER A O 5
ATOM 8090 N N . GLU A 1 83 ? -10.989 7.662 6.028 1.00 0.00 83 GLU A N 5
ATOM 8091 C CA . GLU A 1 83 ? -9.682 7.044 6.211 1.00 0.00 83 GLU A CA 5
ATOM 8092 C C . GLU A 1 83 ? -9.714 5.566 5.838 1.00 0.00 83 GLU A C 5
ATOM 8093 O O . GLU A 1 83 ? -10.240 4.740 6.586 1.00 0.00 83 GLU A O 5
ATOM 8105 N N . PHE A 1 84 ? -9.169 5.244 4.665 1.00 0.00 84 PHE A N 5
ATOM 8106 C CA . PHE A 1 84 ? -9.081 3.863 4.204 1.00 0.00 84 PHE A CA 5
ATOM 8107 C C . PHE A 1 84 ? -7.990 3.120 4.946 1.00 0.00 84 PHE A C 5
ATOM 8108 O O . PHE A 1 84 ? -6.804 3.333 4.701 1.00 0.00 84 PHE A O 5
ATOM 8125 N N . TYR A 1 85 ? -8.394 2.267 5.865 1.00 0.00 85 TYR A N 5
ATOM 8126 C CA . TYR A 1 85 ? -7.460 1.393 6.545 1.00 0.00 85 TYR A CA 5
ATOM 8127 C C . TYR A 1 85 ? -7.355 0.088 5.769 1.00 0.00 85 TYR A C 5
ATOM 8128 O O . TYR A 1 85 ? -8.126 -0.847 5.986 1.00 0.00 85 TYR A O 5
ATOM 8146 N N . ILE A 1 86 ? -6.435 0.054 4.820 1.00 0.00 86 ILE A N 5
ATOM 8147 C CA . ILE A 1 86 ? -6.265 -1.111 3.972 1.00 0.00 86 ILE A CA 5
ATOM 8148 C C . ILE A 1 86 ? -4.894 -1.729 4.203 1.00 0.00 86 ILE A C 5
ATOM 8149 O O . ILE A 1 86 ? -3.873 -1.140 3.852 1.00 0.00 86 ILE A O 5
ATOM 8165 N N . GLU A 1 87 ? -4.871 -2.892 4.831 1.00 0.00 87 GLU A N 5
ATOM 8166 C CA . GLU A 1 87 ? -3.631 -3.623 5.006 1.00 0.00 87 GLU A CA 5
ATOM 8167 C C . GLU A 1 87 ? -3.580 -4.789 4.029 1.00 0.00 87 GLU A C 5
ATOM 8168 O O . GLU A 1 87 ? -4.589 -5.446 3.779 1.00 0.00 87 GLU A O 5
ATOM 8180 N N . ILE A 1 88 ? -2.413 -5.021 3.456 1.00 0.00 88 ILE A N 5
ATOM 8181 C CA . ILE A 1 88 ? -2.240 -6.069 2.464 1.00 0.00 88 ILE A CA 5
ATOM 8182 C C . ILE A 1 88 ? -1.205 -7.079 2.927 1.00 0.00 88 ILE A C 5
ATOM 8183 O O . ILE A 1 88 ? -0.036 -6.743 3.128 1.00 0.00 88 ILE A O 5
ATOM 8199 N N . THR A 1 89 ? -1.651 -8.306 3.118 1.00 0.00 89 THR A N 5
ATOM 8200 C CA . THR A 1 89 ? -0.764 -9.398 3.450 1.00 0.00 89 THR A CA 5
ATOM 8201 C C . THR A 1 89 ? -0.087 -9.926 2.191 1.00 0.00 89 THR A C 5
ATOM 8202 O O . THR A 1 89 ? -0.743 -10.134 1.172 1.00 0.00 89 THR A O 5
ATOM 8213 N N . GLU A 1 90 ? 1.227 -10.096 2.244 1.00 0.00 90 GLU A N 5
ATOM 8214 C CA . GLU A 1 90 ? 1.966 -10.648 1.115 1.00 0.00 90 GLU A CA 5
ATOM 8215 C C . GLU A 1 90 ? 1.439 -12.037 0.776 1.00 0.00 90 GLU A C 5
ATOM 8216 O O . GLU A 1 90 ? 0.918 -12.738 1.651 1.00 0.00 90 GLU A O 5
ATOM 8228 N N . ILE A 1 91 ? 1.558 -12.427 -0.485 1.00 0.00 91 ILE A N 5
ATOM 8229 C CA . ILE A 1 91 ? 1.110 -13.741 -0.909 1.00 0.00 91 ILE A CA 5
ATOM 8230 C C . ILE A 1 91 ? 1.925 -14.816 -0.195 1.00 0.00 91 ILE A C 5
ATOM 8231 O O . ILE A 1 91 ? 3.103 -14.615 0.099 1.00 0.00 91 ILE A O 5
ATOM 8247 N N . ASP A 1 92 ? 1.302 -15.941 0.105 1.00 0.00 92 ASP A N 5
ATOM 8248 C CA . ASP A 1 92 ? 1.981 -16.982 0.854 1.00 0.00 92 ASP A CA 5
ATOM 8249 C C . ASP A 1 92 ? 2.476 -18.090 -0.048 1.00 0.00 92 ASP A C 5
ATOM 8250 O O . ASP A 1 92 ? 2.049 -18.224 -1.199 1.00 0.00 92 ASP A O 5
ATOM 8259 N N . LYS A 1 93 ? 3.349 -18.909 0.515 1.00 0.00 93 LYS A N 5
ATOM 8260 C CA . LYS A 1 93 ? 3.904 -20.068 -0.173 1.00 0.00 93 LYS A CA 5
ATOM 8261 C C . LYS A 1 93 ? 2.864 -21.155 -0.342 1.00 0.00 93 LYS A C 5
ATOM 8262 O O . LYS A 1 93 ? 3.097 -22.187 -0.971 1.00 0.00 93 LYS A O 5
ATOM 8281 N N . ASN A 1 94 ? 1.734 -20.902 0.254 1.00 0.00 94 ASN A N 5
ATOM 8282 C CA . ASN A 1 94 ? 0.621 -21.827 0.255 1.00 0.00 94 ASN A CA 5
ATOM 8283 C C . ASN A 1 94 ? -0.271 -21.577 -0.954 1.00 0.00 94 ASN A C 5
ATOM 8284 O O . ASN A 1 94 ? -1.023 -22.454 -1.378 1.00 0.00 94 ASN A O 5
ATOM 8295 N N . ALA A 1 95 ? -0.182 -20.373 -1.506 1.00 0.00 95 ALA A N 5
ATOM 8296 C CA . ALA A 1 95 ? -0.967 -20.016 -2.677 1.00 0.00 95 ALA A CA 5
ATOM 8297 C C . ALA A 1 95 ? -0.195 -20.337 -3.946 1.00 0.00 95 ALA A C 5
ATOM 8298 O O . ALA A 1 95 ? -0.730 -20.938 -4.878 1.00 0.00 95 ALA A O 5
ATOM 8305 N N . ASP A 1 96 ? 1.069 -19.941 -3.972 1.00 0.00 96 ASP A N 5
ATOM 8306 C CA . ASP A 1 96 ? 1.938 -20.226 -5.105 1.00 0.00 96 ASP A CA 5
ATOM 8307 C C . ASP A 1 96 ? 3.369 -20.381 -4.621 1.00 0.00 96 ASP A C 5
ATOM 8308 O O . ASP A 1 96 ? 3.681 -20.057 -3.475 1.00 0.00 96 ASP A O 5
ATOM 8317 N N . SER A 1 97 ? 4.228 -20.876 -5.490 1.00 0.00 97 SER A N 5
ATOM 8318 C CA . SER A 1 97 ? 5.607 -21.149 -5.120 1.00 0.00 97 SER A CA 5
ATOM 8319 C C . SER A 1 97 ? 6.509 -21.096 -6.347 1.00 0.00 97 SER A C 5
ATOM 8320 O O . SER A 1 97 ? 7.597 -21.671 -6.361 1.00 0.00 97 SER A O 5
ATOM 8328 N N . LEU A 1 98 ? 6.063 -20.377 -7.363 1.00 0.00 98 LEU A N 5
ATOM 8329 C CA . LEU A 1 98 ? 6.810 -20.266 -8.603 1.00 0.00 98 LEU A CA 5
ATOM 8330 C C . LEU A 1 98 ? 7.057 -18.804 -8.939 1.00 0.00 98 LEU A C 5
ATOM 8331 O O . LEU A 1 98 ? 6.256 -18.164 -9.620 1.00 0.00 98 LEU A O 5
ATOM 8347 N N . GLU A 1 99 ? 8.164 -18.284 -8.440 1.00 0.00 99 GLU A N 5
ATOM 8348 C CA . GLU A 1 99 ? 8.483 -16.871 -8.590 1.00 0.00 99 GLU A CA 5
ATOM 8349 C C . GLU A 1 99 ? 9.217 -16.598 -9.901 1.00 0.00 99 GLU A C 5
ATOM 8350 O O . GLU A 1 99 ? 9.965 -17.440 -10.405 1.00 0.00 99 GLU A O 5
ATOM 8362 N N . HIS A 1 100 ? 8.981 -15.414 -10.451 1.00 0.00 100 HIS A N 5
ATOM 8363 C CA . HIS A 1 100 ? 9.599 -15.002 -11.702 1.00 0.00 100 HIS A CA 5
ATOM 8364 C C . HIS A 1 100 ? 10.414 -13.727 -11.482 1.00 0.00 100 HIS A C 5
ATOM 8365 O O . HIS A 1 100 ? 10.121 -12.962 -10.560 1.00 0.00 100 HIS A O 5
ATOM 8380 N N . HIS A 1 101 ? 11.442 -13.525 -12.319 1.00 0.00 101 HIS A N 5
ATOM 8381 C CA . HIS A 1 101 ? 12.298 -12.326 -12.277 1.00 0.00 101 HIS A CA 5
ATOM 8382 C C . HIS A 1 101 ? 13.339 -12.441 -11.160 1.00 0.00 101 HIS A C 5
ATOM 8383 O O . HIS A 1 101 ? 14.137 -11.532 -10.930 1.00 0.00 101 HIS A O 5
ATOM 8398 N N . HIS A 1 102 ? 13.345 -13.581 -10.486 1.00 0.00 102 HIS A N 5
ATOM 8399 C CA . HIS A 1 102 ? 14.308 -13.834 -9.427 1.00 0.00 102 HIS A CA 5
ATOM 8400 C C . HIS A 1 102 ? 15.579 -14.441 -10.016 1.00 0.00 102 HIS A C 5
ATOM 8401 O O . HIS A 1 102 ? 15.684 -15.654 -10.184 1.00 0.00 102 HIS A O 5
ATOM 8416 N N . HIS A 1 103 ? 16.537 -13.587 -10.339 1.00 0.00 103 HIS A N 5
ATOM 8417 C CA . HIS A 1 103 ? 17.755 -14.026 -11.013 1.00 0.00 103 HIS A CA 5
ATOM 8418 C C . HIS A 1 103 ? 18.836 -14.435 -10.013 1.00 0.00 103 HIS A C 5
ATOM 8419 O O . HIS A 1 103 ? 19.686 -13.631 -9.630 1.00 0.00 103 HIS A O 5
ATOM 8434 N N . HIS A 1 104 ? 18.757 -15.695 -9.578 1.00 0.00 104 HIS A N 5
ATOM 8435 C CA . HIS A 1 104 ? 19.765 -16.309 -8.710 1.00 0.00 104 HIS A CA 5
ATOM 8436 C C . HIS A 1 104 ? 19.318 -17.723 -8.347 1.00 0.00 104 HIS A C 5
ATOM 8437 O O . HIS A 1 104 ? 20.116 -18.659 -8.326 1.00 0.00 104 HIS A O 5
ATOM 8452 N N . HIS A 1 105 ? 18.031 -17.865 -8.059 1.00 0.00 105 HIS A N 5
ATOM 8453 C CA . HIS A 1 105 ? 17.434 -19.159 -7.748 1.00 0.00 105 HIS A CA 5
ATOM 8454 C C . HIS A 1 105 ? 16.064 -19.258 -8.390 1.00 0.00 105 HIS A C 5
ATOM 8455 O O . HIS A 1 105 ? 15.891 -20.095 -9.293 1.00 0.00 105 HIS A O 5
ATOM 8471 N N . MET A 1 1 ? 8.192 3.294 5.407 1.00 0.00 1 MET A N 6
ATOM 8472 C CA . MET A 1 1 ? 9.377 4.053 4.946 1.00 0.00 1 MET A CA 6
ATOM 8473 C C . MET A 1 1 ? 9.545 3.915 3.439 1.00 0.00 1 MET A C 6
ATOM 8474 O O . MET A 1 1 ? 10.388 3.153 2.961 1.00 0.00 1 MET A O 6
ATOM 8490 N N . VAL A 1 2 ? 8.713 4.633 2.696 1.00 0.00 2 VAL A N 6
ATOM 8491 C CA . VAL A 1 2 ? 8.757 4.613 1.244 1.00 0.00 2 VAL A CA 6
ATOM 8492 C C . VAL A 1 2 ? 7.814 5.682 0.702 1.00 0.00 2 VAL A C 6
ATOM 8493 O O . VAL A 1 2 ? 6.915 6.128 1.419 1.00 0.00 2 VAL A O 6
ATOM 8506 N N . LYS A 1 3 ? 8.023 6.110 -0.535 1.00 0.00 3 LYS A N 6
ATOM 8507 C CA . LYS A 1 3 ? 7.111 7.062 -1.149 1.00 0.00 3 LYS A CA 6
ATOM 8508 C C . LYS A 1 3 ? 6.769 6.645 -2.573 1.00 0.00 3 LYS A C 6
ATOM 8509 O O . LYS A 1 3 ? 5.624 6.782 -3.005 1.00 0.00 3 LYS A O 6
ATOM 8528 N N . THR A 1 4 ? 7.745 6.123 -3.301 1.00 0.00 4 THR A N 6
ATOM 8529 C CA . THR A 1 4 ? 7.489 5.656 -4.648 1.00 0.00 4 THR A CA 6
ATOM 8530 C C . THR A 1 4 ? 6.955 4.230 -4.616 1.00 0.00 4 THR A C 6
ATOM 8531 O O . THR A 1 4 ? 7.696 3.264 -4.790 1.00 0.00 4 THR A O 6
ATOM 8542 N N . LEU A 1 5 ? 5.668 4.106 -4.343 1.00 0.00 5 LEU A N 6
ATOM 8543 C CA . LEU A 1 5 ? 5.013 2.811 -4.350 1.00 0.00 5 LEU A CA 6
ATOM 8544 C C . LEU A 1 5 ? 3.982 2.770 -5.462 1.00 0.00 5 LEU A C 6
ATOM 8545 O O . LEU A 1 5 ? 3.209 3.711 -5.636 1.00 0.00 5 LEU A O 6
ATOM 8561 N N . ARG A 1 6 ? 3.983 1.695 -6.228 1.00 0.00 6 ARG A N 6
ATOM 8562 C CA . ARG A 1 6 ? 3.081 1.569 -7.356 1.00 0.00 6 ARG A CA 6
ATOM 8563 C C . ARG A 1 6 ? 2.294 0.273 -7.252 1.00 0.00 6 ARG A C 6
ATOM 8564 O O . ARG A 1 6 ? 2.832 -0.758 -6.851 1.00 0.00 6 ARG A O 6
ATOM 8585 N N . LEU A 1 7 ? 1.021 0.331 -7.591 1.00 0.00 7 LEU A N 6
ATOM 8586 C CA . LEU A 1 7 ? 0.184 -0.855 -7.589 1.00 0.00 7 LEU A CA 6
ATOM 8587 C C . LEU A 1 7 ? -0.077 -1.282 -9.022 1.00 0.00 7 LEU A C 6
ATOM 8588 O O . LEU A 1 7 ? -1.126 -0.983 -9.589 1.00 0.00 7 LEU A O 6
ATOM 8604 N N . ASN A 1 8 ? 0.905 -1.967 -9.599 1.00 0.00 8 ASN A N 6
ATOM 8605 C CA . ASN A 1 8 ? 0.900 -2.321 -11.014 1.00 0.00 8 ASN A CA 6
ATOM 8606 C C . ASN A 1 8 ? 0.908 -1.061 -11.882 1.00 0.00 8 ASN A C 6
ATOM 8607 O O . ASN A 1 8 ? -0.130 -0.621 -12.380 1.00 0.00 8 ASN A O 6
ATOM 8618 N N . ASN A 1 9 ? 2.098 -0.475 -12.007 1.00 0.00 9 ASN A N 6
ATOM 8619 C CA . ASN A 1 9 ? 2.350 0.703 -12.852 1.00 0.00 9 ASN A CA 6
ATOM 8620 C C . ASN A 1 9 ? 1.786 2.000 -12.263 1.00 0.00 9 ASN A C 6
ATOM 8621 O O . ASN A 1 9 ? 2.456 3.030 -12.286 1.00 0.00 9 ASN A O 6
ATOM 8632 N N . VAL A 1 10 ? 0.578 1.967 -11.732 1.00 0.00 10 VAL A N 6
ATOM 8633 C CA . VAL A 1 10 ? -0.055 3.174 -11.253 1.00 0.00 10 VAL A CA 6
ATOM 8634 C C . VAL A 1 10 ? 0.497 3.547 -9.888 1.00 0.00 10 VAL A C 6
ATOM 8635 O O . VAL A 1 10 ? 0.573 2.713 -8.983 1.00 0.00 10 VAL A O 6
ATOM 8648 N N . THR A 1 11 ? 0.916 4.792 -9.755 1.00 0.00 11 THR A N 6
ATOM 8649 C CA . THR A 1 11 ? 1.561 5.236 -8.540 1.00 0.00 11 THR A CA 6
ATOM 8650 C C . THR A 1 11 ? 0.527 5.474 -7.440 1.00 0.00 11 THR A C 6
ATOM 8651 O O . THR A 1 11 ? -0.612 5.860 -7.715 1.00 0.00 11 THR A O 6
ATOM 8662 N N . LEU A 1 12 ? 0.935 5.236 -6.204 1.00 0.00 12 LEU A N 6
ATOM 8663 C CA . LEU A 1 12 ? 0.042 5.327 -5.064 1.00 0.00 12 LEU A CA 6
ATOM 8664 C C . LEU A 1 12 ? 0.088 6.715 -4.428 1.00 0.00 12 LEU A C 6
ATOM 8665 O O . LEU A 1 12 ? 1.035 7.474 -4.634 1.00 0.00 12 LEU A O 6
ATOM 8681 N N . GLU A 1 13 ? -0.952 7.029 -3.663 1.00 0.00 13 GLU A N 6
ATOM 8682 C CA . GLU A 1 13 ? -1.044 8.283 -2.930 1.00 0.00 13 GLU A CA 6
ATOM 8683 C C . GLU A 1 13 ? -1.233 7.985 -1.443 1.00 0.00 13 GLU A C 6
ATOM 8684 O O . GLU A 1 13 ? -2.274 7.469 -1.033 1.00 0.00 13 GLU A O 6
ATOM 8696 N N . MET A 1 14 ? -0.227 8.297 -0.639 1.00 0.00 14 MET A N 6
ATOM 8697 C CA . MET A 1 14 ? -0.253 7.974 0.788 1.00 0.00 14 MET A CA 6
ATOM 8698 C C . MET A 1 14 ? 0.350 9.091 1.624 1.00 0.00 14 MET A C 6
ATOM 8699 O O . MET A 1 14 ? 0.627 10.186 1.131 1.00 0.00 14 MET A O 6
ATOM 8713 N N . ALA A 1 15 ? 0.542 8.793 2.897 1.00 0.00 15 ALA A N 6
ATOM 8714 C CA . ALA A 1 15 ? 1.154 9.716 3.832 1.00 0.00 15 ALA A CA 6
ATOM 8715 C C . ALA A 1 15 ? 1.948 8.930 4.858 1.00 0.00 15 ALA A C 6
ATOM 8716 O O . ALA A 1 15 ? 3.143 9.152 5.042 1.00 0.00 15 ALA A O 6
ATOM 8723 N N . ALA A 1 16 ? 1.281 7.987 5.509 1.00 0.00 16 ALA A N 6
ATOM 8724 C CA . ALA A 1 16 ? 1.944 7.123 6.462 1.00 0.00 16 ALA A CA 6
ATOM 8725 C C . ALA A 1 16 ? 1.919 5.672 5.994 1.00 0.00 16 ALA A C 6
ATOM 8726 O O . ALA A 1 16 ? 0.994 4.918 6.297 1.00 0.00 16 ALA A O 6
ATOM 8733 N N . TYR A 1 17 ? 2.918 5.311 5.204 1.00 0.00 17 TYR A N 6
ATOM 8734 C CA . TYR A 1 17 ? 3.161 3.918 4.851 1.00 0.00 17 TYR A CA 6
ATOM 8735 C C . TYR A 1 17 ? 3.668 3.161 6.082 1.00 0.00 17 TYR A C 6
ATOM 8736 O O . TYR A 1 17 ? 4.869 3.136 6.363 1.00 0.00 17 TYR A O 6
ATOM 8754 N N . GLN A 1 18 ? 2.740 2.584 6.842 1.00 0.00 18 GLN A N 6
ATOM 8755 C CA . GLN A 1 18 ? 3.090 1.843 8.045 1.00 0.00 18 GLN A CA 6
ATOM 8756 C C . GLN A 1 18 ? 3.293 0.380 7.694 1.00 0.00 18 GLN A C 6
ATOM 8757 O O . GLN A 1 18 ? 2.372 -0.294 7.235 1.00 0.00 18 GLN A O 6
ATOM 8771 N N . GLU A 1 19 ? 4.496 -0.110 7.900 1.00 0.00 19 GLU A N 6
ATOM 8772 C CA . GLU A 1 19 ? 4.840 -1.440 7.448 1.00 0.00 19 GLU A CA 6
ATOM 8773 C C . GLU A 1 19 ? 5.422 -2.288 8.566 1.00 0.00 19 GLU A C 6
ATOM 8774 O O . GLU A 1 19 ? 6.147 -1.799 9.436 1.00 0.00 19 GLU A O 6
ATOM 8786 N N . GLU A 1 20 ? 5.072 -3.557 8.543 1.00 0.00 20 GLU A N 6
ATOM 8787 C CA . GLU A 1 20 ? 5.688 -4.543 9.396 1.00 0.00 20 GLU A CA 6
ATOM 8788 C C . GLU A 1 20 ? 6.144 -5.678 8.507 1.00 0.00 20 GLU A C 6
ATOM 8789 O O . GLU A 1 20 ? 5.345 -6.499 8.067 1.00 0.00 20 GLU A O 6
ATOM 8801 N N . SER A 1 21 ? 7.432 -5.680 8.218 1.00 0.00 21 SER A N 6
ATOM 8802 C CA . SER A 1 21 ? 7.990 -6.511 7.168 1.00 0.00 21 SER A CA 6
ATOM 8803 C C . SER A 1 21 ? 8.293 -7.926 7.646 1.00 0.00 21 SER A C 6
ATOM 8804 O O . SER A 1 21 ? 8.519 -8.818 6.828 1.00 0.00 21 SER A O 6
ATOM 8812 N N . GLU A 1 22 ? 8.296 -8.160 8.954 1.00 0.00 22 GLU A N 6
ATOM 8813 C CA . GLU A 1 22 ? 8.745 -9.469 9.428 1.00 0.00 22 GLU A CA 6
ATOM 8814 C C . GLU A 1 22 ? 7.856 -10.214 10.387 1.00 0.00 22 GLU A C 6
ATOM 8815 O O . GLU A 1 22 ? 8.358 -11.023 11.166 1.00 0.00 22 GLU A O 6
ATOM 8827 N N . PRO A 1 23 ? 6.558 -10.027 10.378 1.00 0.00 23 PRO A N 6
ATOM 8828 C CA . PRO A 1 23 ? 5.733 -11.149 10.669 1.00 0.00 23 PRO A CA 6
ATOM 8829 C C . PRO A 1 23 ? 5.364 -11.834 9.353 1.00 0.00 23 PRO A C 6
ATOM 8830 O O . PRO A 1 23 ? 5.358 -13.060 9.226 1.00 0.00 23 PRO A O 6
ATOM 8841 N N . LYS A 1 24 ? 5.131 -10.966 8.381 1.00 0.00 24 LYS A N 6
ATOM 8842 C CA . LYS A 1 24 ? 4.883 -11.248 6.994 1.00 0.00 24 LYS A CA 6
ATOM 8843 C C . LYS A 1 24 ? 5.091 -9.898 6.318 1.00 0.00 24 LYS A C 6
ATOM 8844 O O . LYS A 1 24 ? 5.416 -8.945 7.017 1.00 0.00 24 LYS A O 6
ATOM 8863 N N . ARG A 1 25 ? 4.911 -9.766 5.017 1.00 0.00 25 ARG A N 6
ATOM 8864 C CA . ARG A 1 25 ? 4.889 -8.423 4.440 1.00 0.00 25 ARG A CA 6
ATOM 8865 C C . ARG A 1 25 ? 3.547 -7.763 4.727 1.00 0.00 25 ARG A C 6
ATOM 8866 O O . ARG A 1 25 ? 2.626 -7.830 3.919 1.00 0.00 25 ARG A O 6
ATOM 8887 N N . LYS A 1 26 ? 3.431 -7.157 5.901 1.00 0.00 26 LYS A N 6
ATOM 8888 C CA . LYS A 1 26 ? 2.183 -6.541 6.318 1.00 0.00 26 LYS A CA 6
ATOM 8889 C C . LYS A 1 26 ? 2.285 -5.033 6.186 1.00 0.00 26 LYS A C 6
ATOM 8890 O O . LYS A 1 26 ? 2.987 -4.377 6.956 1.00 0.00 26 LYS A O 6
ATOM 8909 N N . ILE A 1 27 ? 1.595 -4.484 5.208 1.00 0.00 27 ILE A N 6
ATOM 8910 C CA . ILE A 1 27 ? 1.674 -3.063 4.944 1.00 0.00 27 ILE A CA 6
ATOM 8911 C C . ILE A 1 27 ? 0.319 -2.383 5.121 1.00 0.00 27 ILE A C 6
ATOM 8912 O O . ILE A 1 27 ? -0.603 -2.558 4.324 1.00 0.00 27 ILE A O 6
ATOM 8928 N N . ALA A 1 28 ? 0.206 -1.622 6.194 1.00 0.00 28 ALA A N 6
ATOM 8929 C CA . ALA A 1 28 ? -0.994 -0.859 6.476 1.00 0.00 28 ALA A CA 6
ATOM 8930 C C . ALA A 1 28 ? -0.704 0.622 6.284 1.00 0.00 28 ALA A C 6
ATOM 8931 O O . ALA A 1 28 ? -0.143 1.281 7.163 1.00 0.00 28 ALA A O 6
ATOM 8938 N N . PHE A 1 29 ? -1.052 1.146 5.129 1.00 0.00 29 PHE A N 6
ATOM 8939 C CA . PHE A 1 29 ? -0.727 2.521 4.817 1.00 0.00 29 PHE A CA 6
ATOM 8940 C C . PHE A 1 29 ? -1.977 3.370 4.679 1.00 0.00 29 PHE A C 6
ATOM 8941 O O . PHE A 1 29 ? -3.049 2.882 4.302 1.00 0.00 29 PHE A O 6
ATOM 8958 N N . THR A 1 30 ? -1.831 4.635 5.027 1.00 0.00 30 THR A N 6
ATOM 8959 C CA . THR A 1 30 ? -2.915 5.581 4.931 1.00 0.00 30 THR A CA 6
ATOM 8960 C C . THR A 1 30 ? -2.970 6.206 3.558 1.00 0.00 30 THR A C 6
ATOM 8961 O O . THR A 1 30 ? -1.978 6.748 3.065 1.00 0.00 30 THR A O 6
ATOM 8972 N N . LEU A 1 31 ? -4.128 6.118 2.939 1.00 0.00 31 LEU A N 6
ATOM 8973 C CA . LEU A 1 31 ? -4.323 6.703 1.637 1.00 0.00 31 LEU A CA 6
ATOM 8974 C C . LEU A 1 31 ? -5.081 8.015 1.783 1.00 0.00 31 LEU A C 6
ATOM 8975 O O . LEU A 1 31 ? -6.056 8.090 2.527 1.00 0.00 31 LEU A O 6
ATOM 8991 N N . ASN A 1 32 ? -4.622 9.045 1.087 1.00 0.00 32 ASN A N 6
ATOM 8992 C CA . ASN A 1 32 ? -5.214 10.372 1.218 1.00 0.00 32 ASN A CA 6
ATOM 8993 C C . ASN A 1 32 ? -6.610 10.411 0.606 1.00 0.00 32 ASN A C 6
ATOM 8994 O O . ASN A 1 32 ? -6.772 10.593 -0.600 1.00 0.00 32 ASN A O 6
ATOM 9005 N N . VAL A 1 33 ? -7.613 10.201 1.442 1.00 0.00 33 VAL A N 6
ATOM 9006 C CA . VAL A 1 33 ? -8.993 10.270 1.007 1.00 0.00 33 VAL A CA 6
ATOM 9007 C C . VAL A 1 33 ? -9.641 11.559 1.492 1.00 0.00 33 VAL A C 6
ATOM 9008 O O . VAL A 1 33 ? -9.928 11.734 2.677 1.00 0.00 33 VAL A O 6
ATOM 9021 N N . THR A 1 34 ? -9.828 12.478 0.568 1.00 0.00 34 THR A N 6
ATOM 9022 C CA . THR A 1 34 ? -10.482 13.729 0.869 1.00 0.00 34 THR A CA 6
ATOM 9023 C C . THR A 1 34 ? -11.955 13.664 0.468 1.00 0.00 34 THR A C 6
ATOM 9024 O O . THR A 1 34 ? -12.385 12.712 -0.186 1.00 0.00 34 THR A O 6
ATOM 9035 N N . SER A 1 35 ? -12.705 14.682 0.863 1.00 0.00 35 SER A N 6
ATOM 9036 C CA . SER A 1 35 ? -14.156 14.733 0.689 1.00 0.00 35 SER A CA 6
ATOM 9037 C C . SER A 1 35 ? -14.631 14.307 -0.711 1.00 0.00 35 SER A C 6
ATOM 9038 O O . SER A 1 35 ? -15.525 13.465 -0.836 1.00 0.00 35 SER A O 6
ATOM 9046 N N . GLU A 1 36 ? -14.031 14.861 -1.757 1.00 0.00 36 GLU A N 6
ATOM 9047 C CA . GLU A 1 36 ? -14.606 14.750 -3.098 1.00 0.00 36 GLU A CA 6
ATOM 9048 C C . GLU A 1 36 ? -14.305 13.406 -3.764 1.00 0.00 36 GLU A C 6
ATOM 9049 O O . GLU A 1 36 ? -15.003 13.003 -4.693 1.00 0.00 36 GLU A O 6
ATOM 9061 N N . THR A 1 37 ? -13.288 12.704 -3.291 1.00 0.00 37 THR A N 6
ATOM 9062 C CA . THR A 1 37 ? -12.893 11.447 -3.913 1.00 0.00 37 THR A CA 6
ATOM 9063 C C . THR A 1 37 ? -13.185 10.264 -2.999 1.00 0.00 37 THR A C 6
ATOM 9064 O O . THR A 1 37 ? -12.941 9.107 -3.354 1.00 0.00 37 THR A O 6
ATOM 9075 N N . TYR A 1 38 ? -13.744 10.565 -1.836 1.00 0.00 38 TYR A N 6
ATOM 9076 C CA . TYR A 1 38 ? -13.897 9.580 -0.775 1.00 0.00 38 TYR A CA 6
ATOM 9077 C C . TYR A 1 38 ? -14.792 8.404 -1.191 1.00 0.00 38 TYR A C 6
ATOM 9078 O O . TYR A 1 38 ? -14.448 7.246 -0.950 1.00 0.00 38 TYR A O 6
ATOM 9096 N N . HIS A 1 39 ? -15.920 8.688 -1.837 1.00 0.00 39 HIS A N 6
ATOM 9097 C CA . HIS A 1 39 ? -16.910 7.649 -2.109 1.00 0.00 39 HIS A CA 6
ATOM 9098 C C . HIS A 1 39 ? -16.519 6.840 -3.343 1.00 0.00 39 HIS A C 6
ATOM 9099 O O . HIS A 1 39 ? -17.102 5.794 -3.628 1.00 0.00 39 HIS A O 6
ATOM 9114 N N . ASP A 1 40 ? -15.522 7.324 -4.064 1.00 0.00 40 ASP A N 6
ATOM 9115 C CA . ASP A 1 40 ? -15.034 6.632 -5.247 1.00 0.00 40 ASP A CA 6
ATOM 9116 C C . ASP A 1 40 ? -13.954 5.634 -4.858 1.00 0.00 40 ASP A C 6
ATOM 9117 O O . ASP A 1 40 ? -14.082 4.430 -5.101 1.00 0.00 40 ASP A O 6
ATOM 9126 N N . ILE A 1 41 ? -12.911 6.140 -4.212 1.00 0.00 41 ILE A N 6
ATOM 9127 C CA . ILE A 1 41 ? -11.774 5.321 -3.812 1.00 0.00 41 ILE A CA 6
ATOM 9128 C C . ILE A 1 41 ? -12.194 4.205 -2.856 1.00 0.00 41 ILE A C 6
ATOM 9129 O O . ILE A 1 41 ? -11.632 3.113 -2.889 1.00 0.00 41 ILE A O 6
ATOM 9145 N N . ALA A 1 42 ? -13.205 4.476 -2.031 1.00 0.00 42 ALA A N 6
ATOM 9146 C CA . ALA A 1 42 ? -13.698 3.500 -1.055 1.00 0.00 42 ALA A CA 6
ATOM 9147 C C . ALA A 1 42 ? -14.104 2.176 -1.711 1.00 0.00 42 ALA A C 6
ATOM 9148 O O . ALA A 1 42 ? -14.106 1.128 -1.063 1.00 0.00 42 ALA A O 6
ATOM 9155 N N . VAL A 1 43 ? -14.448 2.225 -2.991 1.00 0.00 43 VAL A N 6
ATOM 9156 C CA . VAL A 1 43 ? -14.871 1.031 -3.716 1.00 0.00 43 VAL A CA 6
ATOM 9157 C C . VAL A 1 43 ? -13.767 0.548 -4.660 1.00 0.00 43 VAL A C 6
ATOM 9158 O O . VAL A 1 43 ? -13.670 -0.639 -4.974 1.00 0.00 43 VAL A O 6
ATOM 9171 N N . LEU A 1 44 ? -12.928 1.472 -5.098 1.00 0.00 44 LEU A N 6
ATOM 9172 C CA . LEU A 1 44 ? -11.900 1.164 -6.085 1.00 0.00 44 LEU A CA 6
ATOM 9173 C C . LEU A 1 44 ? -10.616 0.668 -5.437 1.00 0.00 44 LEU A C 6
ATOM 9174 O O . LEU A 1 44 ? -9.967 -0.240 -5.954 1.00 0.00 44 LEU A O 6
ATOM 9190 N N . LEU A 1 45 ? -10.256 1.250 -4.308 1.00 0.00 45 LEU A N 6
ATOM 9191 C CA . LEU A 1 45 ? -9.043 0.874 -3.623 1.00 0.00 45 LEU A CA 6
ATOM 9192 C C . LEU A 1 45 ? -9.395 0.426 -2.221 1.00 0.00 45 LEU A C 6
ATOM 9193 O O . LEU A 1 45 ? -9.468 1.227 -1.290 1.00 0.00 45 LEU A O 6
ATOM 9209 N N . TYR A 1 46 ? -9.638 -0.863 -2.111 1.00 0.00 46 TYR A N 6
ATOM 9210 C CA . TYR A 1 46 ? -9.986 -1.502 -0.849 1.00 0.00 46 TYR A CA 6
ATOM 9211 C C . TYR A 1 46 ? -10.134 -3.001 -1.068 1.00 0.00 46 TYR A C 6
ATOM 9212 O O . TYR A 1 46 ? -9.891 -3.805 -0.168 1.00 0.00 46 TYR A O 6
ATOM 9230 N N . GLU A 1 47 ? -10.528 -3.368 -2.280 1.00 0.00 47 GLU A N 6
ATOM 9231 C CA . GLU A 1 47 ? -10.711 -4.763 -2.637 1.00 0.00 47 GLU A CA 6
ATOM 9232 C C . GLU A 1 47 ? -9.755 -5.173 -3.749 1.00 0.00 47 GLU A C 6
ATOM 9233 O O . GLU A 1 47 ? -8.991 -4.353 -4.249 1.00 0.00 47 GLU A O 6
ATOM 9245 N N . LYS A 1 48 ? -9.830 -6.449 -4.131 1.00 0.00 48 LYS A N 6
ATOM 9246 C CA . LYS A 1 48 ? -9.067 -7.007 -5.252 1.00 0.00 48 LYS A CA 6
ATOM 9247 C C . LYS A 1 48 ? -7.594 -7.218 -4.911 1.00 0.00 48 LYS A C 6
ATOM 9248 O O . LYS A 1 48 ? -7.169 -7.059 -3.764 1.00 0.00 48 LYS A O 6
ATOM 9267 N N . THR A 1 49 ? -6.825 -7.593 -5.930 1.00 0.00 49 THR A N 6
ATOM 9268 C CA . THR A 1 49 ? -5.426 -7.927 -5.759 1.00 0.00 49 THR A CA 6
ATOM 9269 C C . THR A 1 49 ? -4.547 -6.837 -6.365 1.00 0.00 49 THR A C 6
ATOM 9270 O O . THR A 1 49 ? -4.712 -6.468 -7.528 1.00 0.00 49 THR A O 6
ATOM 9281 N N . PHE A 1 50 ? -3.630 -6.308 -5.572 1.00 0.00 50 PHE A N 6
ATOM 9282 C CA . PHE A 1 50 ? -2.784 -5.222 -6.027 1.00 0.00 50 PHE A CA 6
ATOM 9283 C C . PHE A 1 50 ? -1.353 -5.699 -6.206 1.00 0.00 50 PHE A C 6
ATOM 9284 O O . PHE A 1 50 ? -0.795 -6.355 -5.333 1.00 0.00 50 PHE A O 6
ATOM 9301 N N . ASN A 1 51 ? -0.768 -5.387 -7.349 1.00 0.00 51 ASN A N 6
ATOM 9302 C CA . ASN A 1 51 ? 0.621 -5.739 -7.602 1.00 0.00 51 ASN A CA 6
ATOM 9303 C C . ASN A 1 51 ? 1.535 -4.711 -6.953 1.00 0.00 51 ASN A C 6
ATOM 9304 O O . ASN A 1 51 ? 1.712 -3.613 -7.477 1.00 0.00 51 ASN A O 6
ATOM 9315 N N . VAL A 1 52 ? 2.086 -5.062 -5.805 1.00 0.00 52 VAL A N 6
ATOM 9316 C CA . VAL A 1 52 ? 2.932 -4.149 -5.053 1.00 0.00 52 VAL A CA 6
ATOM 9317 C C . VAL A 1 52 ? 4.302 -4.033 -5.705 1.00 0.00 52 VAL A C 6
ATOM 9318 O O . VAL A 1 52 ? 5.091 -4.980 -5.695 1.00 0.00 52 VAL A O 6
ATOM 9331 N N . GLU A 1 53 ? 4.562 -2.877 -6.294 1.00 0.00 53 GLU A N 6
ATOM 9332 C CA . GLU A 1 53 ? 5.836 -2.615 -6.934 1.00 0.00 53 GLU A CA 6
ATOM 9333 C C . GLU A 1 53 ? 6.496 -1.410 -6.309 1.00 0.00 53 GLU A C 6
ATOM 9334 O O . GLU A 1 53 ? 5.955 -0.303 -6.317 1.00 0.00 53 GLU A O 6
ATOM 9346 N N . VAL A 1 54 ? 7.665 -1.640 -5.756 1.00 0.00 54 VAL A N 6
ATOM 9347 C CA . VAL A 1 54 ? 8.411 -0.591 -5.111 1.00 0.00 54 VAL A CA 6
ATOM 9348 C C . VAL A 1 54 ? 9.848 -0.561 -5.633 1.00 0.00 54 VAL A C 6
ATOM 9349 O O . VAL A 1 54 ? 10.636 -1.474 -5.380 1.00 0.00 54 VAL A O 6
ATOM 9362 N N . PRO A 1 55 ? 10.190 0.484 -6.405 1.00 0.00 55 PRO A N 6
ATOM 9363 C CA . PRO A 1 55 ? 11.516 0.633 -7.015 1.00 0.00 55 PRO A CA 6
ATOM 9364 C C . PRO A 1 55 ? 12.646 0.658 -5.989 1.00 0.00 55 PRO A C 6
ATOM 9365 O O . PRO A 1 55 ? 13.663 -0.013 -6.170 1.00 0.00 55 PRO A O 6
ATOM 9376 N N . GLU A 1 56 ? 12.456 1.420 -4.913 1.00 0.00 56 GLU A N 6
ATOM 9377 C CA . GLU A 1 56 ? 13.468 1.558 -3.862 1.00 0.00 56 GLU A CA 6
ATOM 9378 C C . GLU A 1 56 ? 13.934 0.202 -3.324 1.00 0.00 56 GLU A C 6
ATOM 9379 O O . GLU A 1 56 ? 15.062 0.073 -2.850 1.00 0.00 56 GLU A O 6
ATOM 9391 N N . ARG A 1 57 ? 13.070 -0.805 -3.392 1.00 0.00 57 ARG A N 6
ATOM 9392 C CA . ARG A 1 57 ? 13.403 -2.121 -2.856 1.00 0.00 57 ARG A CA 6
ATOM 9393 C C . ARG A 1 57 ? 13.275 -3.198 -3.928 1.00 0.00 57 ARG A C 6
ATOM 9394 O O . ARG A 1 57 ? 13.335 -4.387 -3.624 1.00 0.00 57 ARG A O 6
ATOM 9415 N N . ASP A 1 58 ? 13.081 -2.753 -5.175 1.00 0.00 58 ASP A N 6
ATOM 9416 C CA . ASP A 1 58 ? 12.869 -3.630 -6.344 1.00 0.00 58 ASP A CA 6
ATOM 9417 C C . ASP A 1 58 ? 11.886 -4.777 -6.059 1.00 0.00 58 ASP A C 6
ATOM 9418 O O . ASP A 1 58 ? 11.916 -5.812 -6.725 1.00 0.00 58 ASP A O 6
ATOM 9427 N N . LEU A 1 59 ? 10.976 -4.563 -5.117 1.00 0.00 59 LEU A N 6
ATOM 9428 C CA . LEU A 1 59 ? 10.037 -5.606 -4.726 1.00 0.00 59 LEU A CA 6
ATOM 9429 C C . LEU A 1 59 ? 8.881 -5.648 -5.717 1.00 0.00 59 LEU A C 6
ATOM 9430 O O . LEU A 1 59 ? 8.224 -4.632 -5.960 1.00 0.00 59 LEU A O 6
ATOM 9446 N N . ALA A 1 60 ? 8.670 -6.811 -6.310 1.00 0.00 60 ALA A N 6
ATOM 9447 C CA . ALA A 1 60 ? 7.546 -7.032 -7.200 1.00 0.00 60 ALA A CA 6
ATOM 9448 C C . ALA A 1 60 ? 6.763 -8.253 -6.737 1.00 0.00 60 ALA A C 6
ATOM 9449 O O . ALA A 1 60 ? 7.170 -9.393 -6.971 1.00 0.00 60 ALA A O 6
ATOM 9456 N N . PHE A 1 61 ? 5.664 -8.010 -6.046 1.00 0.00 61 PHE A N 6
ATOM 9457 C CA . PHE A 1 61 ? 4.867 -9.080 -5.473 1.00 0.00 61 PHE A CA 6
ATOM 9458 C C . PHE A 1 61 ? 3.408 -8.667 -5.408 1.00 0.00 61 PHE A C 6
ATOM 9459 O O . PHE A 1 61 ? 3.090 -7.527 -5.073 1.00 0.00 61 PHE A O 6
ATOM 9476 N N . ARG A 1 62 ? 2.522 -9.588 -5.733 1.00 0.00 62 ARG A N 6
ATOM 9477 C CA . ARG A 1 62 ? 1.105 -9.283 -5.756 1.00 0.00 62 ARG A CA 6
ATOM 9478 C C . ARG A 1 62 ? 0.507 -9.436 -4.364 1.00 0.00 62 ARG A C 6
ATOM 9479 O O . ARG A 1 62 ? 0.353 -10.549 -3.854 1.00 0.00 62 ARG A O 6
ATOM 9500 N N . GLY A 1 63 ? 0.193 -8.312 -3.754 1.00 0.00 63 GLY A N 6
ATOM 9501 C CA . GLY A 1 63 ? -0.415 -8.315 -2.448 1.00 0.00 63 GLY A CA 6
ATOM 9502 C C . GLY A 1 63 ? -1.845 -7.830 -2.509 1.00 0.00 63 GLY A C 6
ATOM 9503 O O . GLY A 1 63 ? -2.103 -6.662 -2.797 1.00 0.00 63 GLY A O 6
ATOM 9507 N N . GLU A 1 64 ? -2.773 -8.734 -2.271 1.00 0.00 64 GLU A N 6
ATOM 9508 C CA . GLU A 1 64 ? -4.184 -8.390 -2.278 1.00 0.00 64 GLU A CA 6
ATOM 9509 C C . GLU A 1 64 ? -4.591 -7.832 -0.927 1.00 0.00 64 GLU A C 6
ATOM 9510 O O . GLU A 1 64 ? -4.024 -8.207 0.098 1.00 0.00 64 GLU A O 6
ATOM 9522 N N . MET A 1 65 ? -5.559 -6.927 -0.922 1.00 0.00 65 MET A N 6
ATOM 9523 C CA . MET A 1 65 ? -6.053 -6.386 0.328 1.00 0.00 65 MET A CA 6
ATOM 9524 C C . MET A 1 65 ? -6.891 -7.429 1.039 1.00 0.00 65 MET A C 6
ATOM 9525 O O . MET A 1 65 ? -8.033 -7.697 0.669 1.00 0.00 65 MET A O 6
ATOM 9539 N N . THR A 1 66 ? -6.279 -8.045 2.029 1.00 0.00 66 THR A N 6
ATOM 9540 C CA . THR A 1 66 ? -6.913 -9.079 2.816 1.00 0.00 66 THR A CA 6
ATOM 9541 C C . THR A 1 66 ? -7.939 -8.493 3.759 1.00 0.00 66 THR A C 6
ATOM 9542 O O . THR A 1 66 ? -9.007 -9.075 3.970 1.00 0.00 66 THR A O 6
ATOM 9553 N N . ASN A 1 67 ? -7.602 -7.327 4.294 1.00 0.00 67 ASN A N 6
ATOM 9554 C CA . ASN A 1 67 ? -8.417 -6.643 5.287 1.00 0.00 67 ASN A CA 6
ATOM 9555 C C . ASN A 1 67 ? -8.504 -7.459 6.576 1.00 0.00 67 ASN A C 6
ATOM 9556 O O . ASN A 1 67 ? -8.222 -8.658 6.590 1.00 0.00 67 ASN A O 6
ATOM 9567 N N . TYR A 1 68 ? -8.894 -6.818 7.666 1.00 0.00 68 TYR A N 6
ATOM 9568 C CA . TYR A 1 68 ? -9.075 -7.536 8.916 1.00 0.00 68 TYR A CA 6
ATOM 9569 C C . TYR A 1 68 ? -10.183 -6.903 9.743 1.00 0.00 68 TYR A C 6
ATOM 9570 O O . TYR A 1 68 ? -11.200 -7.538 10.019 1.00 0.00 68 TYR A O 6
ATOM 9588 N N . SER A 1 69 ? -9.996 -5.647 10.121 1.00 0.00 69 SER A N 6
ATOM 9589 C CA . SER A 1 69 ? -10.957 -4.958 10.965 1.00 0.00 69 SER A CA 6
ATOM 9590 C C . SER A 1 69 ? -11.857 -4.038 10.141 1.00 0.00 69 SER A C 6
ATOM 9591 O O . SER A 1 69 ? -11.560 -3.732 8.986 1.00 0.00 69 SER A O 6
ATOM 9599 N N . THR A 1 70 ? -12.969 -3.622 10.731 1.00 0.00 70 THR A N 6
ATOM 9600 C CA . THR A 1 70 ? -13.881 -2.697 10.079 1.00 0.00 70 THR A CA 6
ATOM 9601 C C . THR A 1 70 ? -13.452 -1.261 10.364 1.00 0.00 70 THR A C 6
ATOM 9602 O O . THR A 1 70 ? -13.467 -0.814 11.514 1.00 0.00 70 THR A O 6
ATOM 9613 N N . SER A 1 71 ? -13.044 -0.545 9.324 1.00 0.00 71 SER A N 6
ATOM 9614 C CA . SER A 1 71 ? -12.557 0.812 9.486 1.00 0.00 71 SER A CA 6
ATOM 9615 C C . SER A 1 71 ? -12.786 1.651 8.224 1.00 0.00 71 SER A C 6
ATOM 9616 O O . SER A 1 71 ? -13.285 2.772 8.306 1.00 0.00 71 SER A O 6
ATOM 9624 N N . LEU A 1 72 ? -12.422 1.095 7.067 1.00 0.00 72 LEU A N 6
ATOM 9625 C CA . LEU A 1 72 ? -12.595 1.759 5.762 1.00 0.00 72 LEU A CA 6
ATOM 9626 C C . LEU A 1 72 ? -11.788 3.065 5.667 1.00 0.00 72 LEU A C 6
ATOM 9627 O O . LEU A 1 72 ? -10.658 3.069 5.181 1.00 0.00 72 LEU A O 6
ATOM 9643 N N . THR A 1 73 ? -12.366 4.169 6.126 1.00 0.00 73 THR A N 6
ATOM 9644 C CA . THR A 1 73 ? -11.690 5.461 6.093 1.00 0.00 73 THR A CA 6
ATOM 9645 C C . THR A 1 73 ? -11.074 5.799 7.446 1.00 0.00 73 THR A C 6
ATOM 9646 O O . THR A 1 73 ? -10.466 6.856 7.616 1.00 0.00 73 THR A O 6
ATOM 9657 N N . ASN A 1 74 ? -11.245 4.906 8.409 1.00 0.00 74 ASN A N 6
ATOM 9658 C CA . ASN A 1 74 ? -10.701 5.122 9.742 1.00 0.00 74 ASN A CA 6
ATOM 9659 C C . ASN A 1 74 ? -9.390 4.370 9.925 1.00 0.00 74 ASN A C 6
ATOM 9660 O O . ASN A 1 74 ? -9.343 3.148 9.834 1.00 0.00 74 ASN A O 6
ATOM 9671 N N . LEU A 1 75 ? -8.337 5.117 10.177 1.00 0.00 75 LEU A N 6
ATOM 9672 C CA . LEU A 1 75 ? -7.023 4.552 10.452 1.00 0.00 75 LEU A CA 6
ATOM 9673 C C . LEU A 1 75 ? -6.197 5.614 11.151 1.00 0.00 75 LEU A C 6
ATOM 9674 O O . LEU A 1 75 ? -5.417 5.336 12.061 1.00 0.00 75 LEU A O 6
ATOM 9690 N N . TYR A 1 76 ? -6.398 6.842 10.703 1.00 0.00 76 TYR A N 6
ATOM 9691 C CA . TYR A 1 76 ? -5.851 8.016 11.350 1.00 0.00 76 TYR A CA 6
ATOM 9692 C C . TYR A 1 76 ? -6.690 9.224 10.956 1.00 0.00 76 TYR A C 6
ATOM 9693 O O . TYR A 1 76 ? -6.432 9.857 9.942 1.00 0.00 76 TYR A O 6
ATOM 9711 N N . GLU A 1 77 ? -7.732 9.505 11.723 1.00 0.00 77 GLU A N 6
ATOM 9712 C CA . GLU A 1 77 ? -8.621 10.616 11.410 1.00 0.00 77 GLU A CA 6
ATOM 9713 C C . GLU A 1 77 ? -8.175 11.890 12.122 1.00 0.00 77 GLU A C 6
ATOM 9714 O O . GLU A 1 77 ? -8.347 12.024 13.336 1.00 0.00 77 GLU A O 6
ATOM 9726 N N . PRO A 1 78 ? -7.582 12.836 11.380 1.00 0.00 78 PRO A N 6
ATOM 9727 C CA . PRO A 1 78 ? -7.198 14.134 11.918 1.00 0.00 78 PRO A CA 6
ATOM 9728 C C . PRO A 1 78 ? -8.398 15.071 12.000 1.00 0.00 78 PRO A C 6
ATOM 9729 O O . PRO A 1 78 ? -8.458 15.956 12.853 1.00 0.00 78 PRO A O 6
ATOM 9740 N N . GLY A 1 79 ? -9.365 14.854 11.116 1.00 0.00 79 GLY A N 6
ATOM 9741 C CA . GLY A 1 79 ? -10.555 15.675 11.106 1.00 0.00 79 GLY A CA 6
ATOM 9742 C C . GLY A 1 79 ? -11.141 15.840 9.719 1.00 0.00 79 GLY A C 6
ATOM 9743 O O . GLY A 1 79 ? -11.917 15.002 9.268 1.00 0.00 79 GLY A O 6
ATOM 9747 N N . ALA A 1 80 ? -10.739 16.900 9.030 1.00 0.00 80 ALA A N 6
ATOM 9748 C CA . ALA A 1 80 ? -11.324 17.256 7.735 1.00 0.00 80 ALA A CA 6
ATOM 9749 C C . ALA A 1 80 ? -10.775 16.412 6.576 1.00 0.00 80 ALA A C 6
ATOM 9750 O O . ALA A 1 80 ? -10.840 16.826 5.418 1.00 0.00 80 ALA A O 6
ATOM 9757 N N . VAL A 1 81 ? -10.260 15.231 6.879 1.00 0.00 81 VAL A N 6
ATOM 9758 C CA . VAL A 1 81 ? -9.729 14.337 5.854 1.00 0.00 81 VAL A CA 6
ATOM 9759 C C . VAL A 1 81 ? -9.749 12.896 6.357 1.00 0.00 81 VAL A C 6
ATOM 9760 O O . VAL A 1 81 ? -9.539 12.644 7.547 1.00 0.00 81 VAL A O 6
ATOM 9773 N N . SER A 1 82 ? -10.032 11.961 5.462 1.00 0.00 82 SER A N 6
ATOM 9774 C CA . SER A 1 82 ? -10.093 10.559 5.821 1.00 0.00 82 SER A CA 6
ATOM 9775 C C . SER A 1 82 ? -8.830 9.832 5.374 1.00 0.00 82 SER A C 6
ATOM 9776 O O . SER A 1 82 ? -8.703 9.448 4.214 1.00 0.00 82 SER A O 6
ATOM 9784 N N . GLU A 1 83 ? -7.884 9.672 6.286 1.00 0.00 83 GLU A N 6
ATOM 9785 C CA . GLU A 1 83 ? -6.715 8.853 6.011 1.00 0.00 83 GLU A CA 6
ATOM 9786 C C . GLU A 1 83 ? -7.151 7.400 5.887 1.00 0.00 83 GLU A C 6
ATOM 9787 O O . GLU A 1 83 ? -7.455 6.743 6.885 1.00 0.00 83 GLU A O 6
ATOM 9799 N N . PHE A 1 84 ? -7.196 6.917 4.653 1.00 0.00 84 PHE A N 6
ATOM 9800 C CA . PHE A 1 84 ? -7.818 5.641 4.342 1.00 0.00 84 PHE A CA 6
ATOM 9801 C C . PHE A 1 84 ? -7.092 4.474 4.987 1.00 0.00 84 PHE A C 6
ATOM 9802 O O . PHE A 1 84 ? -5.864 4.448 5.078 1.00 0.00 84 PHE A O 6
ATOM 9819 N N . TYR A 1 85 ? -7.880 3.507 5.409 1.00 0.00 85 TYR A N 6
ATOM 9820 C CA . TYR A 1 85 ? -7.385 2.314 6.054 1.00 0.00 85 TYR A CA 6
ATOM 9821 C C . TYR A 1 85 ? -7.072 1.246 5.010 1.00 0.00 85 TYR A C 6
ATOM 9822 O O . TYR A 1 85 ? -7.902 0.392 4.693 1.00 0.00 85 TYR A O 6
ATOM 9840 N N . ILE A 1 86 ? -5.883 1.337 4.431 1.00 0.00 86 ILE A N 6
ATOM 9841 C CA . ILE A 1 86 ? -5.443 0.347 3.468 1.00 0.00 86 ILE A CA 6
ATOM 9842 C C . ILE A 1 86 ? -4.540 -0.665 4.149 1.00 0.00 86 ILE A C 6
ATOM 9843 O O . ILE A 1 86 ? -3.345 -0.430 4.329 1.00 0.00 86 ILE A O 6
ATOM 9859 N N . GLU A 1 87 ? -5.124 -1.776 4.556 1.00 0.00 87 GLU A N 6
ATOM 9860 C CA . GLU A 1 87 ? -4.377 -2.818 5.223 1.00 0.00 87 GLU A CA 6
ATOM 9861 C C . GLU A 1 87 ? -4.102 -3.954 4.255 1.00 0.00 87 GLU A C 6
ATOM 9862 O O . GLU A 1 87 ? -5.033 -4.568 3.725 1.00 0.00 87 GLU A O 6
ATOM 9874 N N . ILE A 1 88 ? -2.831 -4.210 4.005 1.00 0.00 88 ILE A N 6
ATOM 9875 C CA . ILE A 1 88 ? -2.439 -5.327 3.176 1.00 0.00 88 ILE A CA 6
ATOM 9876 C C . ILE A 1 88 ? -1.445 -6.212 3.914 1.00 0.00 88 ILE A C 6
ATOM 9877 O O . ILE A 1 88 ? -0.233 -6.005 3.826 1.00 0.00 88 ILE A O 6
ATOM 9893 N N . THR A 1 89 ? -1.948 -7.159 4.687 1.00 0.00 89 THR A N 6
ATOM 9894 C CA . THR A 1 89 ? -1.086 -8.178 5.240 1.00 0.00 89 THR A CA 6
ATOM 9895 C C . THR A 1 89 ? -0.742 -9.172 4.137 1.00 0.00 89 THR A C 6
ATOM 9896 O O . THR A 1 89 ? -1.574 -9.448 3.266 1.00 0.00 89 THR A O 6
ATOM 9907 N N . GLU A 1 90 ? 0.495 -9.654 4.148 1.00 0.00 90 GLU A N 6
ATOM 9908 C CA . GLU A 1 90 ? 0.974 -10.597 3.146 1.00 0.00 90 GLU A CA 6
ATOM 9909 C C . GLU A 1 90 ? -0.037 -11.712 2.932 1.00 0.00 90 GLU A C 6
ATOM 9910 O O . GLU A 1 90 ? -0.454 -12.368 3.891 1.00 0.00 90 GLU A O 6
ATOM 9922 N N . ILE A 1 91 ? -0.430 -11.907 1.676 1.00 0.00 91 ILE A N 6
ATOM 9923 C CA . ILE A 1 91 ? -1.399 -12.933 1.314 1.00 0.00 91 ILE A CA 6
ATOM 9924 C C . ILE A 1 91 ? -0.995 -14.283 1.904 1.00 0.00 91 ILE A C 6
ATOM 9925 O O . ILE A 1 91 ? 0.191 -14.620 1.954 1.00 0.00 91 ILE A O 6
ATOM 9941 N N . ASP A 1 92 ? -1.966 -15.044 2.379 1.00 0.00 92 ASP A N 6
ATOM 9942 C CA . ASP A 1 92 ? -1.667 -16.311 3.019 1.00 0.00 92 ASP A CA 6
ATOM 9943 C C . ASP A 1 92 ? -1.744 -17.460 2.048 1.00 0.00 92 ASP A C 6
ATOM 9944 O O . ASP A 1 92 ? -2.310 -17.353 0.961 1.00 0.00 92 ASP A O 6
ATOM 9953 N N . LYS A 1 93 ? -1.196 -18.578 2.481 1.00 0.00 93 LYS A N 6
ATOM 9954 C CA . LYS A 1 93 ? -1.212 -19.800 1.698 1.00 0.00 93 LYS A CA 6
ATOM 9955 C C . LYS A 1 93 ? -2.386 -20.648 2.126 1.00 0.00 93 LYS A C 6
ATOM 9956 O O . LYS A 1 93 ? -2.577 -21.782 1.691 1.00 0.00 93 LYS A O 6
ATOM 9975 N N . ASN A 1 94 ? -3.163 -20.045 2.989 1.00 0.00 94 ASN A N 6
ATOM 9976 C CA . ASN A 1 94 ? -4.411 -20.610 3.471 1.00 0.00 94 ASN A CA 6
ATOM 9977 C C . ASN A 1 94 ? -5.557 -20.070 2.620 1.00 0.00 94 ASN A C 6
ATOM 9978 O O . ASN A 1 94 ? -6.729 -20.321 2.890 1.00 0.00 94 ASN A O 6
ATOM 9989 N N . ALA A 1 95 ? -5.194 -19.317 1.579 1.00 0.00 95 ALA A N 6
ATOM 9990 C CA . ALA A 1 95 ? -6.169 -18.752 0.651 1.00 0.00 95 ALA A CA 6
ATOM 9991 C C . ALA A 1 95 ? -6.935 -19.863 -0.057 1.00 0.00 95 ALA A C 6
ATOM 9992 O O . ALA A 1 95 ? -8.103 -19.701 -0.410 1.00 0.00 95 ALA A O 6
ATOM 9999 N N . ASP A 1 96 ? -6.263 -20.989 -0.262 1.00 0.00 96 ASP A N 6
ATOM 10000 C CA . ASP A 1 96 ? -6.906 -22.165 -0.825 1.00 0.00 96 ASP A CA 6
ATOM 10001 C C . ASP A 1 96 ? -7.067 -23.230 0.244 1.00 0.00 96 ASP A C 6
ATOM 10002 O O . ASP A 1 96 ? -6.387 -23.211 1.2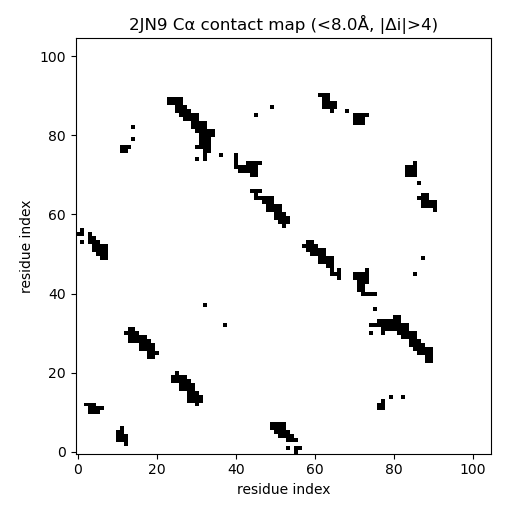71 1.00 0.00 96 ASP A O 6
ATOM 10011 N N . SER A 1 97 ? -7.957 -24.153 -0.023 1.00 0.00 97 SER A N 6
ATOM 10012 C CA . SER A 1 97 ? -8.271 -25.228 0.901 1.00 0.00 97 SER A CA 6
ATOM 10013 C C . SER A 1 97 ? -9.052 -26.301 0.151 1.00 0.00 97 SER A C 6
ATOM 10014 O O . SER A 1 97 ? -9.833 -27.058 0.736 1.00 0.00 97 SER A O 6
ATOM 10022 N N . LEU A 1 98 ? -8.810 -26.374 -1.153 1.00 0.00 98 LEU A N 6
ATOM 10023 C CA . LEU A 1 98 ? -9.563 -27.264 -2.021 1.00 0.00 98 LEU A CA 6
ATOM 10024 C C . LEU A 1 98 ? -8.817 -28.566 -2.248 1.00 0.00 98 LEU A C 6
ATOM 10025 O O . LEU A 1 98 ? -9.169 -29.361 -3.118 1.00 0.00 98 LEU A O 6
ATOM 10041 N N . GLU A 1 99 ? -7.800 -28.776 -1.441 1.00 0.00 99 GLU A N 6
ATOM 10042 C CA . GLU A 1 99 ? -7.041 -30.014 -1.474 1.00 0.00 99 GLU A CA 6
ATOM 10043 C C . GLU A 1 99 ? -7.653 -30.995 -0.485 1.00 0.00 99 GLU A C 6
ATOM 10044 O O . GLU A 1 99 ? -8.246 -32.001 -0.875 1.00 0.00 99 GLU A O 6
ATOM 10056 N N . HIS A 1 100 ? -7.537 -30.685 0.797 1.00 0.00 100 HIS A N 6
ATOM 10057 C CA . HIS A 1 100 ? -8.127 -31.518 1.824 1.00 0.00 100 HIS A CA 6
ATOM 10058 C C . HIS A 1 100 ? -9.536 -31.038 2.133 1.00 0.00 100 HIS A C 6
ATOM 10059 O O . HIS A 1 100 ? -9.748 -30.217 3.029 1.00 0.00 100 HIS A O 6
ATOM 10074 N N . HIS A 1 101 ? -10.485 -31.519 1.347 1.00 0.00 101 HIS A N 6
ATOM 10075 C CA . HIS A 1 101 ? -11.893 -31.223 1.566 1.00 0.00 101 HIS A CA 6
ATOM 10076 C C . HIS A 1 101 ? -12.335 -31.727 2.939 1.00 0.00 101 HIS A C 6
ATOM 10077 O O . HIS A 1 101 ? -12.174 -32.904 3.264 1.00 0.00 101 HIS A O 6
ATOM 10092 N N . HIS A 1 102 ? -12.867 -30.827 3.745 1.00 0.00 102 HIS A N 6
ATOM 10093 C CA . HIS A 1 102 ? -13.286 -31.173 5.096 1.00 0.00 102 HIS A CA 6
ATOM 10094 C C . HIS A 1 102 ? -14.720 -30.724 5.342 1.00 0.00 102 HIS A C 6
ATOM 10095 O O . HIS A 1 102 ? -15.220 -29.832 4.660 1.00 0.00 102 HIS A O 6
ATOM 10110 N N . HIS A 1 103 ? -15.375 -31.341 6.317 1.00 0.00 103 HIS A N 6
ATOM 10111 C CA . HIS A 1 103 ? -16.762 -31.012 6.633 1.00 0.00 103 HIS A CA 6
ATOM 10112 C C . HIS A 1 103 ? -16.846 -29.951 7.724 1.00 0.00 103 HIS A C 6
ATOM 10113 O O . HIS A 1 103 ? -17.743 -29.111 7.715 1.00 0.00 103 HIS A O 6
ATOM 10128 N N . HIS A 1 104 ? -15.908 -29.988 8.662 1.00 0.00 104 HIS A N 6
ATOM 10129 C CA . HIS A 1 104 ? -15.974 -29.115 9.830 1.00 0.00 104 HIS A CA 6
ATOM 10130 C C . HIS A 1 104 ? -14.951 -27.989 9.771 1.00 0.00 104 HIS A C 6
ATOM 10131 O O . HIS A 1 104 ? -13.746 -28.236 9.735 1.00 0.00 104 HIS A O 6
ATOM 10146 N N . HIS A 1 105 ? -15.469 -26.761 9.745 1.00 0.00 105 HIS A N 6
ATOM 10147 C CA . HIS A 1 105 ? -14.675 -25.536 9.877 1.00 0.00 105 HIS A CA 6
ATOM 10148 C C . HIS A 1 105 ? -13.544 -25.461 8.850 1.00 0.00 105 HIS A C 6
ATOM 10149 O O . HIS A 1 105 ? -13.799 -25.032 7.706 1.00 0.00 105 HIS A O 6
ATOM 10165 N N . MET A 1 1 ? 10.236 6.144 4.537 1.00 0.00 1 MET A N 7
ATOM 10166 C CA . MET A 1 1 ? 9.031 6.924 4.178 1.00 0.00 1 MET A CA 7
ATOM 10167 C C . MET A 1 1 ? 8.138 6.144 3.227 1.00 0.00 1 MET A C 7
ATOM 10168 O O . MET A 1 1 ? 6.984 5.867 3.547 1.00 0.00 1 MET A O 7
ATOM 10184 N N . VAL A 1 2 ? 8.690 5.782 2.072 1.00 0.00 2 VAL A N 7
ATOM 10185 C CA . VAL A 1 2 ? 7.932 5.124 1.012 1.00 0.00 2 VAL A CA 7
ATOM 10186 C C . VAL A 1 2 ? 6.832 6.048 0.495 1.00 0.00 2 VAL A C 7
ATOM 10187 O O . VAL A 1 2 ? 5.724 6.084 1.028 1.00 0.00 2 VAL A O 7
ATOM 10200 N N . LYS A 1 3 ? 7.161 6.830 -0.518 1.00 0.00 3 LYS A N 7
ATOM 10201 C CA . LYS A 1 3 ? 6.204 7.750 -1.108 1.00 0.00 3 LYS A CA 7
ATOM 10202 C C . LYS A 1 3 ? 5.910 7.335 -2.544 1.00 0.00 3 LYS A C 7
ATOM 10203 O O . LYS A 1 3 ? 4.877 7.688 -3.115 1.00 0.00 3 LYS A O 7
ATOM 10222 N N . THR A 1 4 ? 6.832 6.582 -3.118 1.00 0.00 4 THR A N 7
ATOM 10223 C CA . THR A 1 4 ? 6.679 6.083 -4.467 1.00 0.00 4 THR A CA 7
ATOM 10224 C C . THR A 1 4 ? 6.163 4.645 -4.445 1.00 0.00 4 THR A C 7
ATOM 10225 O O . THR A 1 4 ? 6.946 3.692 -4.389 1.00 0.00 4 THR A O 7
ATOM 10236 N N . LEU A 1 5 ? 4.845 4.498 -4.446 1.00 0.00 5 LEU A N 7
ATOM 10237 C CA . LEU A 1 5 ? 4.215 3.187 -4.420 1.00 0.00 5 LEU A CA 7
ATOM 10238 C C . LEU A 1 5 ? 3.099 3.119 -5.454 1.00 0.00 5 LEU A C 7
ATOM 10239 O O . LEU A 1 5 ? 2.349 4.080 -5.635 1.00 0.00 5 LEU A O 7
ATOM 10255 N N . ARG A 1 6 ? 3.007 1.993 -6.142 1.00 0.00 6 ARG A N 7
ATOM 10256 C CA . ARG A 1 6 ? 2.005 1.800 -7.176 1.00 0.00 6 ARG A CA 7
ATOM 10257 C C . ARG A 1 6 ? 1.335 0.439 -7.022 1.00 0.00 6 ARG A C 7
ATOM 10258 O O . ARG A 1 6 ? 2.006 -0.588 -6.888 1.00 0.00 6 ARG A O 7
ATOM 10279 N N . LEU A 1 7 ? 0.014 0.438 -7.024 1.00 0.00 7 LEU A N 7
ATOM 10280 C CA . LEU A 1 7 ? -0.750 -0.797 -6.988 1.00 0.00 7 LEU A CA 7
ATOM 10281 C C . LEU A 1 7 ? -1.202 -1.135 -8.399 1.00 0.00 7 LEU A C 7
ATOM 10282 O O . LEU A 1 7 ? -2.017 -0.420 -8.970 1.00 0.00 7 LEU A O 7
ATOM 10298 N N . ASN A 1 8 ? -0.654 -2.220 -8.946 1.00 0.00 8 ASN A N 7
ATOM 10299 C CA . ASN A 1 8 ? -0.844 -2.613 -10.352 1.00 0.00 8 ASN A CA 7
ATOM 10300 C C . ASN A 1 8 ? -0.605 -1.438 -11.314 1.00 0.00 8 ASN A C 7
ATOM 10301 O O . ASN A 1 8 ? 0.537 -1.146 -11.658 1.00 0.00 8 ASN A O 7
ATOM 10312 N N . ASN A 1 9 ? -1.661 -0.757 -11.726 1.00 0.00 9 ASN A N 7
ATOM 10313 C CA . ASN A 1 9 ? -1.542 0.359 -12.658 1.00 0.00 9 ASN A CA 7
ATOM 10314 C C . ASN A 1 9 ? -1.860 1.674 -11.950 1.00 0.00 9 ASN A C 7
ATOM 10315 O O . ASN A 1 9 ? -1.702 2.759 -12.504 1.00 0.00 9 ASN A O 7
ATOM 10326 N N . VAL A 1 10 ? -2.260 1.569 -10.697 1.00 0.00 10 VAL A N 7
ATOM 10327 C CA . VAL A 1 10 ? -2.756 2.708 -9.956 1.00 0.00 10 VAL A CA 7
ATOM 10328 C C . VAL A 1 10 ? -1.687 3.241 -9.015 1.00 0.00 10 VAL A C 7
ATOM 10329 O O . VAL A 1 10 ? -1.360 2.604 -8.014 1.00 0.00 10 VAL A O 7
ATOM 10342 N N . THR A 1 11 ? -1.120 4.388 -9.358 1.00 0.00 11 THR A N 7
ATOM 10343 C CA . THR A 1 11 ? -0.190 5.064 -8.471 1.00 0.00 11 THR A CA 7
ATOM 10344 C C . THR A 1 11 ? -0.905 5.409 -7.162 1.00 0.00 11 THR A C 7
ATOM 10345 O O . THR A 1 11 ? -2.044 5.883 -7.171 1.00 0.00 11 THR A O 7
ATOM 10356 N N . LEU A 1 12 ? -0.254 5.146 -6.043 1.00 0.00 12 LEU A N 7
ATOM 10357 C CA . LEU A 1 12 ? -0.916 5.230 -4.751 1.00 0.00 12 LEU A CA 7
ATOM 10358 C C . LEU A 1 12 ? -0.450 6.440 -3.948 1.00 0.00 12 LEU A C 7
ATOM 10359 O O . LEU A 1 12 ? 0.707 6.847 -4.027 1.00 0.00 12 LEU A O 7
ATOM 10375 N N . GLU A 1 13 ? -1.370 7.005 -3.180 1.00 0.00 13 GLU A N 7
ATOM 10376 C CA . GLU A 1 13 ? -1.056 8.082 -2.257 1.00 0.00 13 GLU A CA 7
ATOM 10377 C C . GLU A 1 13 ? -1.460 7.651 -0.852 1.00 0.00 13 GLU A C 7
ATOM 10378 O O . GLU A 1 13 ? -2.382 6.851 -0.685 1.00 0.00 13 GLU A O 7
ATOM 10390 N N . MET A 1 14 ? -0.773 8.170 0.153 1.00 0.00 14 MET A N 7
ATOM 10391 C CA . MET A 1 14 ? -0.968 7.718 1.517 1.00 0.00 14 MET A CA 7
ATOM 10392 C C . MET A 1 14 ? -0.793 8.861 2.497 1.00 0.00 14 MET A C 7
ATOM 10393 O O . MET A 1 14 ? -0.243 9.911 2.159 1.00 0.00 14 MET A O 7
ATOM 10407 N N . ALA A 1 15 ? -1.266 8.646 3.708 1.00 0.00 15 ALA A N 7
ATOM 10408 C CA . ALA A 1 15 ? -1.136 9.630 4.767 1.00 0.00 15 ALA A CA 7
ATOM 10409 C C . ALA A 1 15 ? -0.265 9.085 5.887 1.00 0.00 15 ALA A C 7
ATOM 10410 O O . ALA A 1 15 ? 0.630 9.768 6.382 1.00 0.00 15 ALA A O 7
ATOM 10417 N N . ALA A 1 16 ? -0.528 7.842 6.272 1.00 0.00 16 ALA A N 7
ATOM 10418 C CA . ALA A 1 16 ? 0.265 7.176 7.290 1.00 0.00 16 ALA A CA 7
ATOM 10419 C C . ALA A 1 16 ? 0.581 5.745 6.871 1.00 0.00 16 ALA A C 7
ATOM 10420 O O . ALA A 1 16 ? -0.168 4.814 7.163 1.00 0.00 16 ALA A O 7
ATOM 10427 N N . TYR A 1 17 ? 1.662 5.596 6.126 1.00 0.00 17 TYR A N 7
ATOM 10428 C CA . TYR A 1 17 ? 2.164 4.281 5.741 1.00 0.00 17 TYR A CA 7
ATOM 10429 C C . TYR A 1 17 ? 2.811 3.590 6.938 1.00 0.00 17 TYR A C 7
ATOM 10430 O O . TYR A 1 17 ? 3.811 4.066 7.470 1.00 0.00 17 TYR A O 7
ATOM 10448 N N . GLN A 1 18 ? 2.229 2.479 7.366 1.00 0.00 18 GLN A N 7
ATOM 10449 C CA . GLN A 1 18 ? 2.729 1.758 8.524 1.00 0.00 18 GLN A CA 7
ATOM 10450 C C . GLN A 1 18 ? 2.835 0.263 8.234 1.00 0.00 18 GLN A C 7
ATOM 10451 O O . GLN A 1 18 ? 1.829 -0.444 8.204 1.00 0.00 18 GLN A O 7
ATOM 10465 N N . GLU A 1 19 ? 4.044 -0.221 7.996 1.00 0.00 19 GLU A N 7
ATOM 10466 C CA . GLU A 1 19 ? 4.245 -1.649 7.815 1.00 0.00 19 GLU A CA 7
ATOM 10467 C C . GLU A 1 19 ? 5.101 -2.214 8.938 1.00 0.00 19 GLU A C 7
ATOM 10468 O O . GLU A 1 19 ? 6.067 -1.587 9.378 1.00 0.00 19 GLU A O 7
ATOM 10480 N N . GLU A 1 20 ? 4.711 -3.373 9.432 1.00 0.00 20 GLU A N 7
ATOM 10481 C CA . GLU A 1 20 ? 5.497 -4.082 10.425 1.00 0.00 20 GLU A CA 7
ATOM 10482 C C . GLU A 1 20 ? 6.449 -5.024 9.704 1.00 0.00 20 GLU A C 7
ATOM 10483 O O . GLU A 1 20 ? 6.024 -6.010 9.106 1.00 0.00 20 GLU A O 7
ATOM 10495 N N . SER A 1 21 ? 7.729 -4.684 9.730 1.00 0.00 21 SER A N 7
ATOM 10496 C CA . SER A 1 21 ? 8.738 -5.415 8.979 1.00 0.00 21 SER A CA 7
ATOM 10497 C C . SER A 1 21 ? 9.062 -6.761 9.612 1.00 0.00 21 SER A C 7
ATOM 10498 O O . SER A 1 21 ? 9.562 -7.668 8.945 1.00 0.00 21 SER A O 7
ATOM 10506 N N . GLU A 1 22 ? 8.770 -6.885 10.890 1.00 0.00 22 GLU A N 7
ATOM 10507 C CA . GLU A 1 22 ? 9.147 -8.067 11.641 1.00 0.00 22 GLU A CA 7
ATOM 10508 C C . GLU A 1 22 ? 8.114 -9.157 11.523 1.00 0.00 22 GLU A C 7
ATOM 10509 O O . GLU A 1 22 ? 6.990 -8.888 11.114 1.00 0.00 22 GLU A O 7
ATOM 10521 N N . PRO A 1 23 ? 8.452 -10.346 12.074 1.00 0.00 23 PRO A N 7
ATOM 10522 C CA . PRO A 1 23 ? 8.265 -11.675 11.523 1.00 0.00 23 PRO A CA 7
ATOM 10523 C C . PRO A 1 23 ? 7.569 -11.859 10.157 1.00 0.00 23 PRO A C 7
ATOM 10524 O O . PRO A 1 23 ? 7.745 -12.900 9.518 1.00 0.00 23 PRO A O 7
ATOM 10535 N N . LYS A 1 24 ? 6.807 -10.889 9.719 1.00 0.00 24 LYS A N 7
ATOM 10536 C CA . LYS A 1 24 ? 6.070 -10.959 8.476 1.00 0.00 24 LYS A CA 7
ATOM 10537 C C . LYS A 1 24 ? 5.560 -9.574 8.130 1.00 0.00 24 LYS A C 7
ATOM 10538 O O . LYS A 1 24 ? 4.774 -9.002 8.881 1.00 0.00 24 LYS A O 7
ATOM 10557 N N . ARG A 1 25 ? 6.019 -9.045 7.003 1.00 0.00 25 ARG A N 7
ATOM 10558 C CA . ARG A 1 25 ? 5.714 -7.676 6.615 1.00 0.00 25 ARG A CA 7
ATOM 10559 C C . ARG A 1 25 ? 4.215 -7.434 6.543 1.00 0.00 25 ARG A C 7
ATOM 10560 O O . ARG A 1 25 ? 3.536 -7.878 5.619 1.00 0.00 25 ARG A O 7
ATOM 10581 N N . LYS A 1 26 ? 3.704 -6.752 7.548 1.00 0.00 26 LYS A N 7
ATOM 10582 C CA . LYS A 1 26 ? 2.302 -6.397 7.595 1.00 0.00 26 LYS A CA 7
ATOM 10583 C C . LYS A 1 26 ? 2.133 -4.953 7.147 1.00 0.00 26 LYS A C 7
ATOM 10584 O O . LYS A 1 26 ? 2.396 -4.028 7.914 1.00 0.00 26 LYS A O 7
ATOM 10603 N N . ILE A 1 27 ? 1.719 -4.761 5.904 1.00 0.00 27 ILE A N 7
ATOM 10604 C CA . ILE A 1 27 ? 1.611 -3.423 5.342 1.00 0.00 27 ILE A CA 7
ATOM 10605 C C . ILE A 1 27 ? 0.228 -2.845 5.589 1.00 0.00 27 ILE A C 7
ATOM 10606 O O . ILE A 1 27 ? -0.737 -3.218 4.933 1.00 0.00 27 ILE A O 7
ATOM 10622 N N . ALA A 1 28 ? 0.133 -1.947 6.549 1.00 0.00 28 ALA A N 7
ATOM 10623 C CA . ALA A 1 28 ? -1.116 -1.267 6.829 1.00 0.00 28 ALA A CA 7
ATOM 10624 C C . ALA A 1 28 ? -0.977 0.212 6.514 1.00 0.00 28 ALA A C 7
ATOM 10625 O O . ALA A 1 28 ? -0.510 0.993 7.343 1.00 0.00 28 ALA A O 7
ATOM 10632 N N . PHE A 1 29 ? -1.341 0.602 5.305 1.00 0.00 29 PHE A N 7
ATOM 10633 C CA . PHE A 1 29 ? -1.190 1.991 4.918 1.00 0.00 29 PHE A CA 7
ATOM 10634 C C . PHE A 1 29 ? -2.493 2.749 5.110 1.00 0.00 29 PHE A C 7
ATOM 10635 O O . PHE A 1 29 ? -3.566 2.310 4.684 1.00 0.00 29 PHE A O 7
ATOM 10652 N N . THR A 1 30 ? -2.383 3.870 5.796 1.00 0.00 30 THR A N 7
ATOM 10653 C CA . THR A 1 30 ? -3.515 4.729 6.059 1.00 0.00 30 THR A CA 7
ATOM 10654 C C . THR A 1 30 ? -3.705 5.708 4.907 1.00 0.00 30 THR A C 7
ATOM 10655 O O . THR A 1 30 ? -2.874 6.595 4.690 1.00 0.00 30 THR A O 7
ATOM 10666 N N . LEU A 1 31 ? -4.780 5.520 4.160 1.00 0.00 31 LEU A N 7
ATOM 10667 C CA . LEU A 1 31 ? -5.082 6.364 3.014 1.00 0.00 31 LEU A CA 7
ATOM 10668 C C . LEU A 1 31 ? -6.052 7.476 3.417 1.00 0.00 31 LEU A C 7
ATOM 10669 O O . LEU A 1 31 ? -6.980 7.247 4.192 1.00 0.00 31 LEU A O 7
ATOM 10685 N N . ASN A 1 32 ? -5.831 8.675 2.892 1.00 0.00 32 ASN A N 7
ATOM 10686 C CA . ASN A 1 32 ? -6.646 9.836 3.243 1.00 0.00 32 ASN A CA 7
ATOM 10687 C C . ASN A 1 32 ? -7.926 9.875 2.411 1.00 0.00 32 ASN A C 7
ATOM 10688 O O . ASN A 1 32 ? -7.881 10.046 1.189 1.00 0.00 32 ASN A O 7
ATOM 10699 N N . VAL A 1 33 ? -9.062 9.714 3.072 1.00 0.00 33 VAL A N 7
ATOM 10700 C CA . VAL A 1 33 ? -10.349 9.696 2.391 1.00 0.00 33 VAL A CA 7
ATOM 10701 C C . VAL A 1 33 ? -11.051 11.038 2.531 1.00 0.00 33 VAL A C 7
ATOM 10702 O O . VAL A 1 33 ? -11.683 11.313 3.550 1.00 0.00 33 VAL A O 7
ATOM 10715 N N . THR A 1 34 ? -10.916 11.876 1.523 1.00 0.00 34 THR A N 7
ATOM 10716 C CA . THR A 1 34 ? -11.603 13.153 1.504 1.00 0.00 34 THR A CA 7
ATOM 10717 C C . THR A 1 34 ? -12.626 13.169 0.379 1.00 0.00 34 THR A C 7
ATOM 10718 O O . THR A 1 34 ? -12.777 12.179 -0.343 1.00 0.00 34 THR A O 7
ATOM 10729 N N . SER A 1 35 ? -13.313 14.291 0.209 1.00 0.00 35 SER A N 7
ATOM 10730 C CA . SER A 1 35 ? -14.259 14.445 -0.886 1.00 0.00 35 SER A CA 7
ATOM 10731 C C . SER A 1 35 ? -13.516 14.520 -2.223 1.00 0.00 35 SER A C 7
ATOM 10732 O O . SER A 1 35 ? -14.124 14.487 -3.295 1.00 0.00 35 SER A O 7
ATOM 10740 N N . GLU A 1 36 ? -12.195 14.613 -2.141 1.00 0.00 36 GLU A N 7
ATOM 10741 C CA . GLU A 1 36 ? -11.345 14.666 -3.319 1.00 0.00 36 GLU A CA 7
ATOM 10742 C C . GLU A 1 36 ? -11.066 13.258 -3.831 1.00 0.00 36 GLU A C 7
ATOM 10743 O O . GLU A 1 36 ? -11.439 12.901 -4.951 1.00 0.00 36 GLU A O 7
ATOM 10755 N N . THR A 1 37 ? -10.429 12.458 -2.987 1.00 0.00 37 THR A N 7
ATOM 10756 C CA . THR A 1 37 ? -9.979 11.130 -3.365 1.00 0.00 37 THR A CA 7
ATOM 10757 C C . THR A 1 37 ? -11.140 10.146 -3.483 1.00 0.00 37 THR A C 7
ATOM 10758 O O . THR A 1 37 ? -11.028 9.123 -4.160 1.00 0.00 37 THR A O 7
ATOM 10769 N N . TYR A 1 38 ? -12.258 10.477 -2.841 1.00 0.00 38 TYR A N 7
ATOM 10770 C CA . TYR A 1 38 ? -13.439 9.616 -2.835 1.00 0.00 38 TYR A CA 7
ATOM 10771 C C . TYR A 1 38 ? -13.871 9.230 -4.252 1.00 0.00 38 TYR A C 7
ATOM 10772 O O . TYR A 1 38 ? -14.372 8.132 -4.468 1.00 0.00 38 TYR A O 7
ATOM 10790 N N . HIS A 1 39 ? -13.654 10.126 -5.212 1.00 0.00 39 HIS A N 7
ATOM 10791 C CA . HIS A 1 39 ? -14.094 9.904 -6.593 1.00 0.00 39 HIS A CA 7
ATOM 10792 C C . HIS A 1 39 ? -13.510 8.616 -7.171 1.00 0.00 39 HIS A C 7
ATOM 10793 O O . HIS A 1 39 ? -14.234 7.786 -7.718 1.00 0.00 39 HIS A O 7
ATOM 10808 N N . ASP A 1 40 ? -12.203 8.448 -7.029 1.00 0.00 40 ASP A N 7
ATOM 10809 C CA . ASP A 1 40 ? -11.502 7.334 -7.645 1.00 0.00 40 ASP A CA 7
ATOM 10810 C C . ASP A 1 40 ? -11.560 6.093 -6.769 1.00 0.00 40 ASP A C 7
ATOM 10811 O O . ASP A 1 40 ? -11.772 4.980 -7.254 1.00 0.00 40 ASP A O 7
ATOM 10820 N N . ILE A 1 41 ? -11.389 6.291 -5.472 1.00 0.00 41 ILE A N 7
ATOM 10821 C CA . ILE A 1 41 ? -11.229 5.176 -4.546 1.00 0.00 41 ILE A CA 7
ATOM 10822 C C . ILE A 1 41 ? -12.577 4.551 -4.179 1.00 0.00 41 ILE A C 7
ATOM 10823 O O . ILE A 1 41 ? -12.631 3.503 -3.545 1.00 0.00 41 ILE A O 7
ATOM 10839 N N . ALA A 1 42 ? -13.669 5.188 -4.586 1.00 0.00 42 ALA A N 7
ATOM 10840 C CA . ALA A 1 42 ? -14.992 4.596 -4.416 1.00 0.00 42 ALA A CA 7
ATOM 10841 C C . ALA A 1 42 ? -15.191 3.473 -5.424 1.00 0.00 42 ALA A C 7
ATOM 10842 O O . ALA A 1 42 ? -16.113 2.665 -5.312 1.00 0.00 42 ALA A O 7
ATOM 10849 N N . VAL A 1 43 ? -14.322 3.446 -6.426 1.00 0.00 43 VAL A N 7
ATOM 10850 C CA . VAL A 1 43 ? -14.300 2.368 -7.393 1.00 0.00 43 VAL A CA 7
ATOM 10851 C C . VAL A 1 43 ? -13.274 1.326 -6.961 1.00 0.00 43 VAL A C 7
ATOM 10852 O O . VAL A 1 43 ? -13.548 0.125 -6.965 1.00 0.00 43 VAL A O 7
ATOM 10865 N N . LEU A 1 44 ? -12.096 1.802 -6.566 1.00 0.00 44 LEU A N 7
ATOM 10866 C CA . LEU A 1 44 ? -11.042 0.931 -6.068 1.00 0.00 44 LEU A CA 7
ATOM 10867 C C . LEU A 1 44 ? -11.229 0.693 -4.571 1.00 0.00 44 LEU A C 7
ATOM 10868 O O . LEU A 1 44 ? -10.698 1.429 -3.743 1.00 0.00 44 LEU A O 7
ATOM 10884 N N . LEU A 1 45 ? -11.980 -0.341 -4.230 1.00 0.00 45 LEU A N 7
ATOM 10885 C CA . LEU A 1 45 ? -12.357 -0.583 -2.854 1.00 0.00 45 LEU A CA 7
ATOM 10886 C C . LEU A 1 45 ? -11.705 -1.846 -2.330 1.00 0.00 45 LEU A C 7
ATOM 10887 O O . LEU A 1 45 ? -12.239 -2.939 -2.509 1.00 0.00 45 LEU A O 7
ATOM 10903 N N . TYR A 1 46 ? -10.538 -1.664 -1.717 1.00 0.00 46 TYR A N 7
ATOM 10904 C CA . TYR A 1 46 ? -9.840 -2.710 -0.939 1.00 0.00 46 TYR A CA 7
ATOM 10905 C C . TYR A 1 46 ? -9.980 -4.105 -1.566 1.00 0.00 46 TYR A C 7
ATOM 10906 O O . TYR A 1 46 ? -10.711 -4.959 -1.066 1.00 0.00 46 TYR A O 7
ATOM 10924 N N . GLU A 1 47 ? -9.288 -4.324 -2.672 1.00 0.00 47 GLU A N 7
ATOM 10925 C CA . GLU A 1 47 ? -9.394 -5.583 -3.398 1.00 0.00 47 GLU A CA 7
ATOM 10926 C C . GLU A 1 47 ? -8.835 -6.763 -2.616 1.00 0.00 47 GLU A C 7
ATOM 10927 O O . GLU A 1 47 ? -8.182 -6.611 -1.583 1.00 0.00 47 GLU A O 7
ATOM 10939 N N . LYS A 1 48 ? -9.115 -7.940 -3.147 1.00 0.00 48 LYS A N 7
ATOM 10940 C CA . LYS A 1 48 ? -8.645 -9.197 -2.593 1.00 0.00 48 LYS A CA 7
ATOM 10941 C C . LYS A 1 48 ? -7.121 -9.246 -2.598 1.00 0.00 48 LYS A C 7
ATOM 10942 O O . LYS A 1 48 ? -6.484 -9.524 -1.579 1.00 0.00 48 LYS A O 7
ATOM 10961 N N . THR A 1 49 ? -6.553 -8.965 -3.761 1.00 0.00 49 THR A N 7
ATOM 10962 C CA . THR A 1 49 ? -5.118 -8.977 -3.948 1.00 0.00 49 THR A CA 7
ATOM 10963 C C . THR A 1 49 ? -4.643 -7.653 -4.534 1.00 0.00 49 THR A C 7
ATOM 10964 O O . THR A 1 49 ? -5.397 -6.963 -5.222 1.00 0.00 49 THR A O 7
ATOM 10975 N N . PHE A 1 50 ? -3.401 -7.300 -4.250 1.00 0.00 50 PHE A N 7
ATOM 10976 C CA . PHE A 1 50 ? -2.819 -6.062 -4.746 1.00 0.00 50 PHE A CA 7
ATOM 10977 C C . PHE A 1 50 ? -1.441 -6.327 -5.335 1.00 0.00 50 PHE A C 7
ATOM 10978 O O . PHE A 1 50 ? -0.592 -6.929 -4.680 1.00 0.00 50 PHE A O 7
ATOM 10995 N N . ASN A 1 51 ? -1.221 -5.900 -6.568 1.00 0.00 51 ASN A N 7
ATOM 10996 C CA . ASN A 1 51 ? 0.115 -5.941 -7.144 1.00 0.00 51 ASN A CA 7
ATOM 10997 C C . ASN A 1 51 ? 0.923 -4.771 -6.602 1.00 0.00 51 ASN A C 7
ATOM 10998 O O . ASN A 1 51 ? 0.875 -3.665 -7.144 1.00 0.00 51 ASN A O 7
ATOM 11009 N N . VAL A 1 52 ? 1.638 -5.019 -5.518 1.00 0.00 52 VAL A N 7
ATOM 11010 C CA . VAL A 1 52 ? 2.366 -3.976 -4.813 1.00 0.00 52 VAL A CA 7
ATOM 11011 C C . VAL A 1 52 ? 3.727 -3.730 -5.452 1.00 0.00 52 VAL A C 7
ATOM 11012 O O . VAL A 1 52 ? 4.662 -4.512 -5.274 1.00 0.00 52 VAL A O 7
ATOM 11025 N N . GLU A 1 53 ? 3.825 -2.653 -6.212 1.00 0.00 53 GLU A N 7
ATOM 11026 C CA . GLU A 1 53 ? 5.082 -2.269 -6.821 1.00 0.00 53 GLU A CA 7
ATOM 11027 C C . GLU A 1 53 ? 5.615 -1.031 -6.153 1.00 0.00 53 GLU A C 7
ATOM 11028 O O . GLU A 1 53 ? 5.019 0.046 -6.223 1.00 0.00 53 GLU A O 7
ATOM 11040 N N . VAL A 1 54 ? 6.731 -1.196 -5.487 1.00 0.00 54 VAL A N 7
ATOM 11041 C CA . VAL A 1 54 ? 7.381 -0.092 -4.842 1.00 0.00 54 VAL A CA 7
ATOM 11042 C C . VAL A 1 54 ? 8.778 0.115 -5.426 1.00 0.00 54 VAL A C 7
ATOM 11043 O O . VAL A 1 54 ? 9.754 -0.510 -5.005 1.00 0.00 54 VAL A O 7
ATOM 11056 N N . PRO A 1 55 ? 8.879 0.982 -6.442 1.00 0.00 55 PRO A N 7
ATOM 11057 C CA . PRO A 1 55 ? 10.146 1.272 -7.115 1.00 0.00 55 PRO A CA 7
ATOM 11058 C C . PRO A 1 55 ? 11.132 1.966 -6.185 1.00 0.00 55 PRO A C 7
ATOM 11059 O O . PRO A 1 55 ? 12.343 1.922 -6.398 1.00 0.00 55 PRO A O 7
ATOM 11070 N N . GLU A 1 56 ? 10.596 2.586 -5.139 1.00 0.00 56 GLU A N 7
ATOM 11071 C CA . GLU A 1 56 ? 11.407 3.289 -4.152 1.00 0.00 56 GLU A CA 7
ATOM 11072 C C . GLU A 1 56 ? 12.225 2.293 -3.325 1.00 0.00 56 GLU A C 7
ATOM 11073 O O . GLU A 1 56 ? 13.223 2.654 -2.702 1.00 0.00 56 GLU A O 7
ATOM 11085 N N . ARG A 1 57 ? 11.790 1.034 -3.327 1.00 0.00 57 ARG A N 7
ATOM 11086 C CA . ARG A 1 57 ? 12.513 -0.033 -2.638 1.00 0.00 57 ARG A CA 7
ATOM 11087 C C . ARG A 1 57 ? 12.796 -1.189 -3.595 1.00 0.00 57 ARG A C 7
ATOM 11088 O O . ARG A 1 57 ? 13.183 -2.280 -3.169 1.00 0.00 57 ARG A O 7
ATOM 11109 N N . ASP A 1 58 ? 12.609 -0.921 -4.893 1.00 0.00 58 ASP A N 7
ATOM 11110 C CA . ASP A 1 58 ? 12.821 -1.910 -5.956 1.00 0.00 58 ASP A CA 7
ATOM 11111 C C . ASP A 1 58 ? 12.140 -3.234 -5.639 1.00 0.00 58 ASP A C 7
ATOM 11112 O O . ASP A 1 58 ? 12.741 -4.301 -5.775 1.00 0.00 58 ASP A O 7
ATOM 11121 N N . LEU A 1 59 ? 10.882 -3.172 -5.233 1.00 0.00 59 LEU A N 7
ATOM 11122 C CA . LEU A 1 59 ? 10.160 -4.372 -4.857 1.00 0.00 59 LEU A CA 7
ATOM 11123 C C . LEU A 1 59 ? 8.918 -4.550 -5.721 1.00 0.00 59 LEU A C 7
ATOM 11124 O O . LEU A 1 59 ? 7.949 -3.806 -5.583 1.00 0.00 59 LEU A O 7
ATOM 11140 N N . ALA A 1 60 ? 8.971 -5.513 -6.627 1.00 0.00 60 ALA A N 7
ATOM 11141 C CA . ALA A 1 60 ? 7.802 -5.907 -7.396 1.00 0.00 60 ALA A CA 7
ATOM 11142 C C . ALA A 1 60 ? 7.158 -7.116 -6.735 1.00 0.00 60 ALA A C 7
ATOM 11143 O O . ALA A 1 60 ? 7.643 -8.245 -6.866 1.00 0.00 60 ALA A O 7
ATOM 11150 N N . PHE A 1 61 ? 6.085 -6.882 -6.004 1.00 0.00 61 PHE A N 7
ATOM 11151 C CA . PHE A 1 61 ? 5.496 -7.913 -5.174 1.00 0.00 61 PHE A CA 7
ATOM 11152 C C . PHE A 1 61 ? 3.983 -7.955 -5.370 1.00 0.00 61 PHE A C 7
ATOM 11153 O O . PHE A 1 61 ? 3.402 -7.057 -5.969 1.00 0.00 61 PHE A O 7
ATOM 11170 N N . ARG A 1 62 ? 3.354 -9.011 -4.887 1.00 0.00 62 ARG A N 7
ATOM 11171 C CA . ARG A 1 62 ? 1.905 -9.096 -4.883 1.00 0.00 62 ARG A CA 7
ATOM 11172 C C . ARG A 1 62 ? 1.441 -9.468 -3.486 1.00 0.00 62 ARG A C 7
ATOM 11173 O O . ARG A 1 62 ? 1.991 -10.377 -2.877 1.00 0.00 62 ARG A O 7
ATOM 11194 N N . GLY A 1 63 ? 0.459 -8.749 -2.972 1.00 0.00 63 GLY A N 7
ATOM 11195 C CA . GLY A 1 63 ? -0.033 -9.022 -1.639 1.00 0.00 63 GLY A CA 7
ATOM 11196 C C . GLY A 1 63 ? -1.512 -9.325 -1.631 1.00 0.00 63 GLY A C 7
ATOM 11197 O O . GLY A 1 63 ? -2.189 -9.144 -2.642 1.00 0.00 63 GLY A O 7
ATOM 11201 N N . GLU A 1 64 ? -2.013 -9.788 -0.497 1.00 0.00 64 GLU A N 7
ATOM 11202 C CA . GLU A 1 64 ? -3.428 -10.081 -0.344 1.00 0.00 64 GLU A CA 7
ATOM 11203 C C . GLU A 1 64 ? -3.883 -9.697 1.056 1.00 0.00 64 GLU A C 7
ATOM 11204 O O . GLU A 1 64 ? -3.086 -9.724 1.996 1.00 0.00 64 GLU A O 7
ATOM 11216 N N . MET A 1 65 ? -5.145 -9.318 1.199 1.00 0.00 65 MET A N 7
ATOM 11217 C CA . MET A 1 65 ? -5.691 -9.071 2.524 1.00 0.00 65 MET A CA 7
ATOM 11218 C C . MET A 1 65 ? -5.859 -10.397 3.251 1.00 0.00 65 MET A C 7
ATOM 11219 O O . MET A 1 65 ? -6.807 -11.138 2.998 1.00 0.00 65 MET A O 7
ATOM 11233 N N . THR A 1 66 ? -4.924 -10.699 4.128 1.00 0.00 66 THR A N 7
ATOM 11234 C CA . THR A 1 66 ? -4.885 -11.989 4.791 1.00 0.00 66 THR A CA 7
ATOM 11235 C C . THR A 1 66 ? -5.706 -11.997 6.077 1.00 0.00 66 THR A C 7
ATOM 11236 O O . THR A 1 66 ? -5.959 -13.053 6.657 1.00 0.00 66 THR A O 7
ATOM 11247 N N . ASN A 1 67 ? -6.142 -10.821 6.510 1.00 0.00 67 ASN A N 7
ATOM 11248 C CA . ASN A 1 67 ? -6.841 -10.695 7.781 1.00 0.00 67 ASN A CA 7
ATOM 11249 C C . ASN A 1 67 ? -8.085 -9.840 7.619 1.00 0.00 67 ASN A C 7
ATOM 11250 O O . ASN A 1 67 ? -8.222 -9.107 6.638 1.00 0.00 67 ASN A O 7
ATOM 11261 N N . TYR A 1 68 ? -8.989 -9.941 8.581 1.00 0.00 68 TYR A N 7
ATOM 11262 C CA . TYR A 1 68 ? -10.152 -9.069 8.628 1.00 0.00 68 TYR A CA 7
ATOM 11263 C C . TYR A 1 68 ? -9.782 -7.800 9.383 1.00 0.00 68 TYR A C 7
ATOM 11264 O O . TYR A 1 68 ? -10.080 -7.656 10.568 1.00 0.00 68 TYR A O 7
ATOM 11282 N N . SER A 1 69 ? -9.089 -6.902 8.705 1.00 0.00 69 SER A N 7
ATOM 11283 C CA . SER A 1 69 ? -8.590 -5.701 9.345 1.00 0.00 69 SER A CA 7
ATOM 11284 C C . SER A 1 69 ? -9.286 -4.470 8.780 1.00 0.00 69 SER A C 7
ATOM 11285 O O . SER A 1 69 ? -9.338 -4.274 7.566 1.00 0.00 69 SER A O 7
ATOM 11293 N N . THR A 1 70 ? -9.842 -3.662 9.669 1.00 0.00 70 THR A N 7
ATOM 11294 C CA . THR A 1 70 ? -10.534 -2.447 9.279 1.00 0.00 70 THR A CA 7
ATOM 11295 C C . THR A 1 70 ? -10.506 -1.436 10.421 1.00 0.00 70 THR A C 7
ATOM 11296 O O . THR A 1 70 ? -10.993 -1.712 11.517 1.00 0.00 70 THR A O 7
ATOM 11307 N N . SER A 1 71 ? -9.906 -0.283 10.172 1.00 0.00 71 SER A N 7
ATOM 11308 C CA . SER A 1 71 ? -9.912 0.792 11.143 1.00 0.00 71 SER A CA 7
ATOM 11309 C C . SER A 1 71 ? -10.560 2.032 10.538 1.00 0.00 71 SER A C 7
ATOM 11310 O O . SER A 1 71 ? -10.043 2.604 9.578 1.00 0.00 71 SER A O 7
ATOM 11318 N N . LEU A 1 72 ? -11.707 2.418 11.095 1.00 0.00 72 LEU A N 7
ATOM 11319 C CA . LEU A 1 72 ? -12.492 3.557 10.604 1.00 0.00 72 LEU A CA 7
ATOM 11320 C C . LEU A 1 72 ? -13.023 3.307 9.188 1.00 0.00 72 LEU A C 7
ATOM 11321 O O . LEU A 1 72 ? -12.773 2.254 8.603 1.00 0.00 72 LEU A O 7
ATOM 11337 N N . THR A 1 73 ? -13.790 4.280 8.679 1.00 0.00 73 THR A N 7
ATOM 11338 C CA . THR A 1 73 ? -14.437 4.250 7.346 1.00 0.00 73 THR A CA 7
ATOM 11339 C C . THR A 1 73 ? -15.474 3.130 7.194 1.00 0.00 73 THR A C 7
ATOM 11340 O O . THR A 1 73 ? -16.413 3.260 6.407 1.00 0.00 73 THR A O 7
ATOM 11351 N N . ASN A 1 74 ? -15.287 2.022 7.913 1.00 0.00 74 ASN A N 7
ATOM 11352 C CA . ASN A 1 74 ? -16.227 0.899 7.906 1.00 0.00 74 ASN A CA 7
ATOM 11353 C C . ASN A 1 74 ? -16.248 0.246 6.535 1.00 0.00 74 ASN A C 7
ATOM 11354 O O . ASN A 1 74 ? -17.091 -0.605 6.250 1.00 0.00 74 ASN A O 7
ATOM 11365 N N . LEU A 1 75 ? -15.300 0.667 5.691 1.00 0.00 75 LEU A N 7
ATOM 11366 C CA . LEU A 1 75 ? -15.190 0.192 4.320 1.00 0.00 75 LEU A CA 7
ATOM 11367 C C . LEU A 1 75 ? -16.432 0.560 3.504 1.00 0.00 75 LEU A C 7
ATOM 11368 O O . LEU A 1 75 ? -16.675 -0.006 2.438 1.00 0.00 75 LEU A O 7
ATOM 11384 N N . TYR A 1 76 ? -17.200 1.527 3.995 1.00 0.00 76 TYR A N 7
ATOM 11385 C CA . TYR A 1 76 ? -18.416 1.949 3.313 1.00 0.00 76 TYR A CA 7
ATOM 11386 C C . TYR A 1 76 ? -18.764 3.395 3.646 1.00 0.00 76 TYR A C 7
ATOM 11387 O O . TYR A 1 76 ? -18.708 4.270 2.785 1.00 0.00 76 TYR A O 7
ATOM 11405 N N . GLU A 1 77 ? -19.116 3.639 4.899 1.00 0.00 77 GLU A N 7
ATOM 11406 C CA . GLU A 1 77 ? -19.575 4.957 5.325 1.00 0.00 77 GLU A CA 7
ATOM 11407 C C . GLU A 1 77 ? -18.499 5.668 6.148 1.00 0.00 77 GLU A C 7
ATOM 11408 O O . GLU A 1 77 ? -18.286 5.345 7.320 1.00 0.00 77 GLU A O 7
ATOM 11420 N N . PRO A 1 78 ? -17.793 6.632 5.533 1.00 0.00 78 PRO A N 7
ATOM 11421 C CA . PRO A 1 78 ? -16.694 7.351 6.164 1.00 0.00 78 PRO A CA 7
ATOM 11422 C C . PRO A 1 78 ? -17.150 8.580 6.958 1.00 0.00 78 PRO A C 7
ATOM 11423 O O . PRO A 1 78 ? -17.284 8.525 8.182 1.00 0.00 78 PRO A O 7
ATOM 11434 N N . GLY A 1 79 ? -17.392 9.681 6.253 1.00 0.00 79 GLY A N 7
ATOM 11435 C CA . GLY A 1 79 ? -17.767 10.926 6.898 1.00 0.00 79 GLY A CA 7
ATOM 11436 C C . GLY A 1 79 ? -17.492 12.121 6.003 1.00 0.00 79 GLY A C 7
ATOM 11437 O O . GLY A 1 79 ? -18.079 12.233 4.927 1.00 0.00 79 GLY A O 7
ATOM 11441 N N . ALA A 1 80 ? -16.598 13.003 6.436 1.00 0.00 80 ALA A N 7
ATOM 11442 C CA . ALA A 1 80 ? -16.178 14.135 5.620 1.00 0.00 80 ALA A CA 7
ATOM 11443 C C . ALA A 1 80 ? -14.720 13.948 5.243 1.00 0.00 80 ALA A C 7
ATOM 11444 O O . ALA A 1 80 ? -14.312 14.185 4.106 1.00 0.00 80 ALA A O 7
ATOM 11451 N N . VAL A 1 81 ? -13.949 13.519 6.227 1.00 0.00 81 VAL A N 7
ATOM 11452 C CA . VAL A 1 81 ? -12.585 13.082 6.021 1.00 0.00 81 VAL A CA 7
ATOM 11453 C C . VAL A 1 81 ? -12.360 11.827 6.852 1.00 0.00 81 VAL A C 7
ATOM 11454 O O . VAL A 1 81 ? -12.810 11.746 7.997 1.00 0.00 81 VAL A O 7
ATOM 11467 N N . SER A 1 82 ? -11.724 10.830 6.275 1.00 0.00 82 SER A N 7
ATOM 11468 C CA . SER A 1 82 ? -11.568 9.554 6.946 1.00 0.00 82 SER A CA 7
ATOM 11469 C C . SER A 1 82 ? -10.279 8.862 6.532 1.00 0.00 82 SER A C 7
ATOM 11470 O O . SER A 1 82 ? -9.551 9.350 5.668 1.00 0.00 82 SER A O 7
ATOM 11478 N N . GLU A 1 83 ? -10.000 7.728 7.156 1.00 0.00 83 GLU A N 7
ATOM 11479 C CA . GLU A 1 83 ? -8.785 6.984 6.884 1.00 0.00 83 GLU A CA 7
ATOM 11480 C C . GLU A 1 83 ? -9.106 5.589 6.354 1.00 0.00 83 GLU A C 7
ATOM 11481 O O . GLU A 1 83 ? -9.728 4.785 7.050 1.00 0.00 83 GLU A O 7
ATOM 11493 N N . PHE A 1 84 ? -8.701 5.311 5.121 1.00 0.00 84 PHE A N 7
ATOM 11494 C CA . PHE A 1 84 ? -8.825 3.967 4.571 1.00 0.00 84 PHE A CA 7
ATOM 11495 C C . PHE A 1 84 ? -7.682 3.107 5.071 1.00 0.00 84 PHE A C 7
ATOM 11496 O O . PHE A 1 84 ? -6.525 3.292 4.686 1.00 0.00 84 PHE A O 7
ATOM 11513 N N . TYR A 1 85 ? -8.016 2.187 5.948 1.00 0.00 85 TYR A N 7
ATOM 11514 C CA . TYR A 1 85 ? -7.038 1.313 6.554 1.00 0.00 85 TYR A CA 7
ATOM 11515 C C . TYR A 1 85 ? -6.879 0.046 5.722 1.00 0.00 85 TYR A C 7
ATOM 11516 O O . TYR A 1 85 ? -7.562 -0.954 5.950 1.00 0.00 85 TYR A O 7
ATOM 11534 N N . ILE A 1 86 ? -5.998 0.109 4.735 1.00 0.00 86 ILE A N 7
ATOM 11535 C CA . ILE A 1 86 ? -5.764 -1.016 3.841 1.00 0.00 86 ILE A CA 7
ATOM 11536 C C . ILE A 1 86 ? -4.635 -1.878 4.396 1.00 0.00 86 ILE A C 7
ATOM 11537 O O . ILE A 1 86 ? -3.459 -1.530 4.260 1.00 0.00 86 ILE A O 7
ATOM 11553 N N . GLU A 1 87 ? -4.988 -2.969 5.061 1.00 0.00 87 GLU A N 7
ATOM 11554 C CA . GLU A 1 87 ? -3.989 -3.842 5.660 1.00 0.00 87 GLU A CA 7
ATOM 11555 C C . GLU A 1 87 ? -3.694 -5.025 4.754 1.00 0.00 87 GLU A C 7
ATOM 11556 O O . GLU A 1 87 ? -4.591 -5.778 4.371 1.00 0.00 87 GLU A O 7
ATOM 11568 N N . ILE A 1 88 ? -2.427 -5.164 4.402 1.00 0.00 88 ILE A N 7
ATOM 11569 C CA . ILE A 1 88 ? -1.967 -6.243 3.554 1.00 0.00 88 ILE A CA 7
ATOM 11570 C C . ILE A 1 88 ? -0.752 -6.912 4.178 1.00 0.00 88 ILE A C 7
ATOM 11571 O O . ILE A 1 88 ? 0.380 -6.459 3.997 1.00 0.00 88 ILE A O 7
ATOM 11587 N N . THR A 1 89 ? -0.986 -7.950 4.957 1.00 0.00 89 THR A N 7
ATOM 11588 C CA . THR A 1 89 ? 0.102 -8.758 5.468 1.00 0.00 89 THR A CA 7
ATOM 11589 C C . THR A 1 89 ? 0.697 -9.575 4.320 1.00 0.00 89 THR A C 7
ATOM 11590 O O . THR A 1 89 ? -0.031 -9.951 3.397 1.00 0.00 89 THR A O 7
ATOM 11601 N N . GLU A 1 90 ? 2.012 -9.808 4.374 1.00 0.00 90 GLU A N 7
ATOM 11602 C CA . GLU A 1 90 ? 2.755 -10.453 3.289 1.00 0.00 90 GLU A CA 7
ATOM 11603 C C . GLU A 1 90 ? 1.997 -11.661 2.728 1.00 0.00 90 GLU A C 7
ATOM 11604 O O . GLU A 1 90 ? 1.433 -12.462 3.478 1.00 0.00 90 GLU A O 7
ATOM 11616 N N . ILE A 1 91 ? 2.000 -11.765 1.402 1.00 0.00 91 ILE A N 7
ATOM 11617 C CA . ILE A 1 91 ? 1.082 -12.635 0.668 1.00 0.00 91 ILE A CA 7
ATOM 11618 C C . ILE A 1 91 ? 1.194 -14.112 1.047 1.00 0.00 91 ILE A C 7
ATOM 11619 O O . ILE A 1 91 ? 2.264 -14.609 1.417 1.00 0.00 91 ILE A O 7
ATOM 11635 N N . ASP A 1 92 ? 0.052 -14.792 0.944 1.00 0.00 92 ASP A N 7
ATOM 11636 C CA . ASP A 1 92 ? -0.032 -16.242 1.055 1.00 0.00 92 ASP A CA 7
ATOM 11637 C C . ASP A 1 92 ? 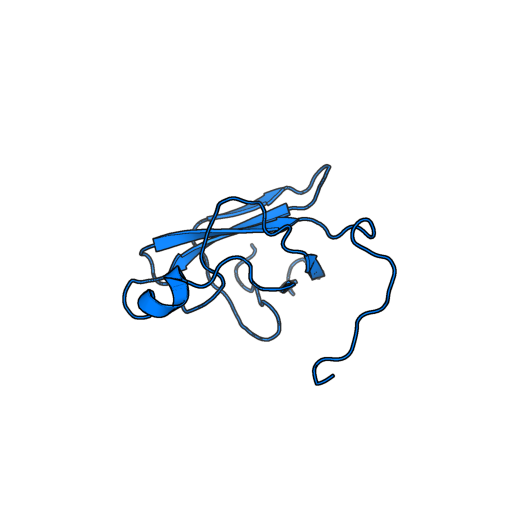0.423 -16.722 2.405 1.00 0.00 92 ASP A C 7
ATOM 11638 O O . ASP A 1 92 ? 0.255 -16.044 3.416 1.00 0.00 92 ASP A O 7
ATOM 11647 N N . LYS A 1 93 ? 0.987 -17.916 2.412 1.00 0.00 93 LYS A N 7
ATOM 11648 C CA . LYS A 1 93 ? 1.503 -18.475 3.623 1.00 0.00 93 LYS A CA 7
ATOM 11649 C C . LYS A 1 93 ? 3.022 -18.431 3.615 1.00 0.00 93 LYS A C 7
ATOM 11650 O O . LYS A 1 93 ? 3.686 -18.987 4.494 1.00 0.00 93 LYS A O 7
ATOM 11669 N N . ASN A 1 94 ? 3.544 -17.747 2.601 1.00 0.00 94 ASN A N 7
ATOM 11670 C CA . ASN A 1 94 ? 4.972 -17.440 2.469 1.00 0.00 94 ASN A CA 7
ATOM 11671 C C . ASN A 1 94 ? 5.846 -18.702 2.355 1.00 0.00 94 ASN A C 7
ATOM 11672 O O . ASN A 1 94 ? 7.072 -18.617 2.301 1.00 0.00 94 ASN A O 7
ATOM 11683 N N . ALA A 1 95 ? 5.213 -19.864 2.283 1.00 0.00 95 ALA A N 7
ATOM 11684 C CA . ALA A 1 95 ? 5.929 -21.136 2.348 1.00 0.00 95 ALA A CA 7
ATOM 11685 C C . ALA A 1 95 ? 6.605 -21.499 1.026 1.00 0.00 95 ALA A C 7
ATOM 11686 O O . ALA A 1 95 ? 7.832 -21.616 0.958 1.00 0.00 95 ALA A O 7
ATOM 11693 N N . ASP A 1 96 ? 5.804 -21.673 -0.020 1.00 0.00 96 ASP A N 7
ATOM 11694 C CA . ASP A 1 96 ? 6.305 -22.181 -1.296 1.00 0.00 96 ASP A CA 7
ATOM 11695 C C . ASP A 1 96 ? 7.055 -21.120 -2.087 1.00 0.00 96 ASP A C 7
ATOM 11696 O O . ASP A 1 96 ? 7.056 -19.939 -1.736 1.00 0.00 96 ASP A O 7
ATOM 11705 N N . SER A 1 97 ? 7.684 -21.562 -3.166 1.00 0.00 97 SER A N 7
ATOM 11706 C CA . SER A 1 97 ? 8.518 -20.712 -3.988 1.00 0.00 97 SER A CA 7
ATOM 11707 C C . SER A 1 97 ? 8.374 -21.114 -5.449 1.00 0.00 97 SER A C 7
ATOM 11708 O O . SER A 1 97 ? 9.255 -20.876 -6.274 1.00 0.00 97 SER A O 7
ATOM 11716 N N . LEU A 1 98 ? 7.237 -21.715 -5.753 1.00 0.00 98 LEU A N 7
ATOM 11717 C CA . LEU A 1 98 ? 6.993 -22.282 -7.069 1.00 0.00 98 LEU A CA 7
ATOM 11718 C C . LEU A 1 98 ? 6.688 -21.202 -8.104 1.00 0.00 98 LEU A C 7
ATOM 11719 O O . LEU A 1 98 ? 6.422 -20.048 -7.759 1.00 0.00 98 LEU A O 7
ATOM 11735 N N . GLU A 1 99 ? 6.736 -21.588 -9.371 1.00 0.00 99 GLU A N 7
ATOM 11736 C CA . GLU A 1 99 ? 6.556 -20.653 -10.471 1.00 0.00 99 GLU A CA 7
ATOM 11737 C C . GLU A 1 99 ? 5.099 -20.524 -10.888 1.00 0.00 99 GLU A C 7
ATOM 11738 O O . GLU A 1 99 ? 4.391 -21.521 -11.038 1.00 0.00 99 GLU A O 7
ATOM 11750 N N . HIS A 1 100 ? 4.675 -19.273 -11.060 1.00 0.00 100 HIS A N 7
ATOM 11751 C CA . HIS A 1 100 ? 3.366 -18.928 -11.619 1.00 0.00 100 HIS A CA 7
ATOM 11752 C C . HIS A 1 100 ? 2.217 -19.430 -10.746 1.00 0.00 100 HIS A C 7
ATOM 11753 O O . HIS A 1 100 ? 1.749 -18.719 -9.857 1.00 0.00 100 HIS A O 7
ATOM 11768 N N . HIS A 1 101 ? 1.786 -20.658 -11.000 1.00 0.00 101 HIS A N 7
ATOM 11769 C CA . HIS A 1 101 ? 0.641 -21.245 -10.317 1.00 0.00 101 HIS A CA 7
ATOM 11770 C C . HIS A 1 101 ? 0.477 -22.689 -10.776 1.00 0.00 101 HIS A C 7
ATOM 11771 O O . HIS A 1 101 ? 0.734 -23.001 -11.940 1.00 0.00 101 HIS A O 7
ATOM 11786 N N . HIS A 1 102 ? 0.066 -23.571 -9.873 1.00 0.00 102 HIS A N 7
ATOM 11787 C CA . HIS A 1 102 ? -0.085 -24.982 -10.214 1.00 0.00 102 HIS A CA 7
ATOM 11788 C C . HIS A 1 102 ? -1.238 -25.206 -11.183 1.00 0.00 102 HIS A C 7
ATOM 11789 O O . HIS A 1 102 ? -2.398 -24.956 -10.861 1.00 0.00 102 HIS A O 7
ATOM 11804 N N . HIS A 1 103 ? -0.897 -25.662 -12.379 1.00 0.00 103 HIS A N 7
ATOM 11805 C CA . HIS A 1 103 ? -1.883 -26.051 -13.373 1.00 0.00 103 HIS A CA 7
ATOM 11806 C C . HIS A 1 103 ? -1.418 -27.335 -14.042 1.00 0.00 103 HIS A C 7
ATOM 11807 O O . HIS A 1 103 ? -0.225 -27.508 -14.285 1.00 0.00 103 HIS A O 7
ATOM 11822 N N . HIS A 1 104 ? -2.337 -28.248 -14.313 1.00 0.00 104 HIS A N 7
ATOM 11823 C CA . HIS A 1 104 ? -1.967 -29.495 -14.965 1.00 0.00 104 HIS A CA 7
ATOM 11824 C C . HIS A 1 104 ? -1.770 -29.259 -16.456 1.00 0.00 104 HIS A C 7
ATOM 11825 O O . HIS A 1 104 ? -0.862 -29.813 -17.069 1.00 0.00 104 HIS A O 7
ATOM 11840 N N . HIS A 1 105 ? -2.618 -28.418 -17.026 1.00 0.00 105 HIS A N 7
ATOM 11841 C CA . HIS A 1 105 ? -2.534 -28.084 -18.438 1.00 0.00 105 HIS A CA 7
ATOM 11842 C C . HIS A 1 105 ? -3.138 -26.706 -18.671 1.00 0.00 105 HIS A C 7
ATOM 11843 O O . HIS A 1 105 ? -2.379 -25.751 -18.916 1.00 0.00 105 HIS A O 7
ATOM 11859 N N . MET A 1 1 ? 6.362 7.048 5.077 1.00 0.00 1 MET A N 8
ATOM 11860 C CA . MET A 1 1 ? 7.627 6.717 4.383 1.00 0.00 1 MET A CA 8
ATOM 11861 C C . MET A 1 1 ? 7.321 6.090 3.035 1.00 0.00 1 MET A C 8
ATOM 11862 O O . MET A 1 1 ? 6.205 5.625 2.816 1.00 0.00 1 MET A O 8
ATOM 11878 N N . VAL A 1 2 ? 8.315 6.079 2.148 1.00 0.00 2 VAL A N 8
ATOM 11879 C CA . VAL A 1 2 ? 8.153 5.567 0.785 1.00 0.00 2 VAL A CA 8
ATOM 11880 C C . VAL A 1 2 ? 7.288 6.511 -0.052 1.00 0.00 2 VAL A C 8
ATOM 11881 O O . VAL A 1 2 ? 6.200 6.917 0.356 1.00 0.0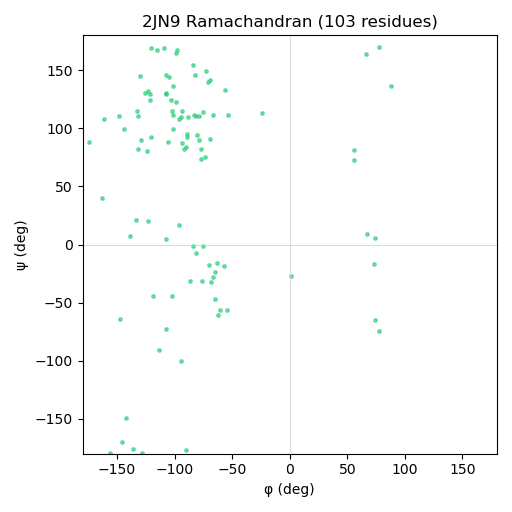0 2 VAL A O 8
ATOM 11894 N N . LYS A 1 3 ? 7.791 6.874 -1.216 1.00 0.00 3 LYS A N 8
ATOM 11895 C CA . LYS A 1 3 ? 7.087 7.790 -2.097 1.00 0.00 3 LYS A CA 8
ATOM 11896 C C . LYS A 1 3 ? 6.216 7.054 -3.093 1.00 0.00 3 LYS A C 8
ATOM 11897 O O . LYS A 1 3 ? 5.008 6.919 -2.904 1.00 0.00 3 LYS A O 8
ATOM 11916 N N . THR A 1 4 ? 6.835 6.567 -4.153 1.00 0.00 4 THR A N 8
ATOM 11917 C CA . THR A 1 4 ? 6.092 6.005 -5.247 1.00 0.00 4 THR A CA 8
ATOM 11918 C C . THR A 1 4 ? 5.751 4.539 -4.992 1.00 0.00 4 THR A C 8
ATOM 11919 O O . THR A 1 4 ? 6.510 3.637 -5.350 1.00 0.00 4 THR A O 8
ATOM 11930 N N . LEU A 1 5 ? 4.629 4.313 -4.329 1.00 0.00 5 LEU A N 8
ATOM 11931 C CA . LEU A 1 5 ? 4.109 2.970 -4.156 1.00 0.00 5 LEU A CA 8
ATOM 11932 C C . LEU A 1 5 ? 3.153 2.667 -5.299 1.00 0.00 5 LEU A C 8
ATOM 11933 O O . LEU A 1 5 ? 2.078 3.253 -5.384 1.00 0.00 5 LEU A O 8
ATOM 11949 N N . ARG A 1 6 ? 3.557 1.785 -6.192 1.00 0.00 6 ARG A N 8
ATOM 11950 C CA . ARG A 1 6 ? 2.764 1.502 -7.371 1.00 0.00 6 ARG A CA 8
ATOM 11951 C C . ARG A 1 6 ? 2.066 0.150 -7.234 1.00 0.00 6 ARG A C 8
ATOM 11952 O O . ARG A 1 6 ? 2.687 -0.906 -7.365 1.00 0.00 6 ARG A O 8
ATOM 11973 N N . LEU A 1 7 ? 0.773 0.195 -6.942 1.00 0.00 7 LEU A N 8
ATOM 11974 C CA . LEU A 1 7 ? -0.017 -1.013 -6.758 1.00 0.00 7 LEU A CA 8
ATOM 11975 C C . LEU A 1 7 ? -0.808 -1.320 -8.020 1.00 0.00 7 LEU A C 8
ATOM 11976 O O . LEU A 1 7 ? -1.509 -0.455 -8.539 1.00 0.00 7 LEU A O 8
ATOM 11992 N N . ASN A 1 8 ? -0.667 -2.546 -8.517 1.00 0.00 8 ASN A N 8
ATOM 11993 C CA . ASN A 1 8 ? -1.363 -2.983 -9.731 1.00 0.00 8 ASN A CA 8
ATOM 11994 C C . ASN A 1 8 ? -0.958 -2.117 -10.915 1.00 0.00 8 ASN A C 8
ATOM 11995 O O . ASN A 1 8 ? -1.735 -1.911 -11.847 1.00 0.00 8 ASN A O 8
ATOM 12006 N N . ASN A 1 9 ? 0.282 -1.628 -10.857 1.00 0.00 9 ASN A N 8
ATOM 12007 C CA . ASN A 1 9 ? 0.860 -0.770 -11.893 1.00 0.00 9 ASN A CA 8
ATOM 12008 C C . ASN A 1 9 ? 0.229 0.617 -11.889 1.00 0.00 9 ASN A C 8
ATOM 12009 O O . ASN A 1 9 ? 0.396 1.388 -12.832 1.00 0.00 9 ASN A O 8
ATOM 12020 N N . VAL A 1 10 ? -0.470 0.944 -10.811 1.00 0.00 10 VAL A N 8
ATOM 12021 C CA . VAL A 1 10 ? -1.025 2.277 -10.631 1.00 0.00 10 VAL A CA 8
ATOM 12022 C C . VAL A 1 10 ? -0.261 3.003 -9.528 1.00 0.00 10 VAL A C 8
ATOM 12023 O O . VAL A 1 10 ? -0.095 2.470 -8.431 1.00 0.00 10 VAL A O 8
ATOM 12036 N N . THR A 1 11 ? 0.232 4.197 -9.830 1.00 0.00 11 THR A N 8
ATOM 12037 C CA . THR A 1 11 ? 0.973 4.978 -8.852 1.00 0.00 11 THR A CA 8
ATOM 12038 C C . THR A 1 11 ? 0.029 5.473 -7.752 1.00 0.00 11 THR A C 8
ATOM 12039 O O . THR A 1 11 ? -1.073 5.957 -8.027 1.00 0.00 11 THR A O 8
ATOM 12050 N N . LEU A 1 12 ? 0.453 5.321 -6.509 1.00 0.00 12 LEU A N 8
ATOM 12051 C CA . LEU A 1 12 ? -0.390 5.631 -5.368 1.00 0.00 12 LEU A CA 8
ATOM 12052 C C . LEU A 1 12 ? 0.301 6.616 -4.431 1.00 0.00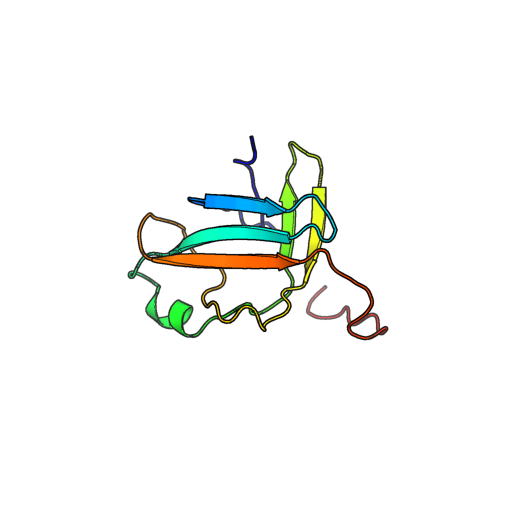 12 LEU A C 8
ATOM 12053 O O . LEU A 1 12 ? 1.526 6.621 -4.308 1.00 0.00 12 LEU A O 8
ATOM 12069 N N . GLU A 1 13 ? -0.498 7.461 -3.796 1.00 0.00 13 GLU A N 8
ATOM 12070 C CA . GLU A 1 13 ? -0.012 8.363 -2.764 1.00 0.00 13 GLU A CA 8
ATOM 12071 C C . GLU A 1 13 ? -0.614 7.948 -1.427 1.00 0.00 13 GLU A C 8
ATOM 12072 O O . GLU A 1 13 ? -1.682 7.334 -1.390 1.00 0.00 13 GLU A O 8
ATOM 12084 N N . MET A 1 14 ? 0.058 8.273 -0.337 1.00 0.00 14 MET A N 8
ATOM 12085 C CA . MET A 1 14 ? -0.332 7.773 0.970 1.00 0.00 14 MET A CA 8
ATOM 12086 C C . MET A 1 14 ? -0.356 8.891 1.994 1.00 0.00 14 MET A C 8
ATOM 12087 O O . MET A 1 14 ? -0.213 10.067 1.660 1.00 0.00 14 MET A O 8
ATOM 12101 N N . ALA A 1 15 ? -0.556 8.512 3.242 1.00 0.00 15 ALA A N 8
ATOM 12102 C CA . ALA A 1 15 ? -0.522 9.451 4.341 1.00 0.00 15 ALA A CA 8
ATOM 12103 C C . ALA A 1 15 ? 0.377 8.917 5.447 1.00 0.00 15 ALA A C 8
ATOM 12104 O O . ALA A 1 15 ? 1.391 9.524 5.783 1.00 0.00 15 ALA A O 8
ATOM 12111 N N . ALA A 1 16 ? 0.014 7.765 5.992 1.00 0.00 16 ALA A N 8
ATOM 12112 C CA . ALA A 1 16 ? 0.830 7.117 7.004 1.00 0.00 16 ALA A CA 8
ATOM 12113 C C . ALA A 1 16 ? 1.173 5.689 6.597 1.00 0.00 16 ALA A C 8
ATOM 12114 O O . ALA A 1 16 ? 0.435 4.749 6.891 1.00 0.00 16 ALA A O 8
ATOM 12121 N N . TYR A 1 17 ? 2.267 5.550 5.864 1.00 0.00 17 TYR A N 8
ATOM 12122 C CA . TYR A 1 17 ? 2.806 4.242 5.512 1.00 0.00 17 TYR A CA 8
ATOM 12123 C C . TYR A 1 17 ? 3.553 3.652 6.705 1.00 0.00 17 TYR A C 8
ATOM 12124 O O . TYR A 1 17 ? 4.671 4.072 7.020 1.00 0.00 17 TYR A O 8
ATOM 12142 N N . GLN A 1 18 ? 2.922 2.710 7.388 1.00 0.00 18 GLN A N 8
ATOM 12143 C CA . GLN A 1 18 ? 3.527 2.075 8.546 1.00 0.00 18 GLN A CA 8
ATOM 12144 C C . GLN A 1 18 ? 3.666 0.577 8.288 1.00 0.00 18 GLN A C 8
ATOM 12145 O O . GLN A 1 18 ? 2.684 -0.115 8.029 1.00 0.00 18 GLN A O 8
ATOM 12159 N N . GLU A 1 19 ? 4.893 0.086 8.331 1.00 0.00 19 GLU A N 8
ATOM 12160 C CA . GLU A 1 19 ? 5.183 -1.266 7.874 1.00 0.00 19 GLU A CA 8
ATOM 12161 C C . GLU A 1 19 ? 5.780 -2.147 8.968 1.00 0.00 19 GLU A C 8
ATOM 12162 O O . GLU A 1 19 ? 6.600 -1.704 9.775 1.00 0.00 19 GLU A O 8
ATOM 12174 N N . GLU A 1 20 ? 5.349 -3.399 8.971 1.00 0.00 20 GLU A N 8
ATOM 12175 C CA . GLU A 1 20 ? 5.956 -4.447 9.775 1.00 0.00 20 GLU A CA 8
ATOM 12176 C C . GLU A 1 20 ? 6.879 -5.264 8.887 1.00 0.00 20 GLU A C 8
ATOM 12177 O O . GLU A 1 20 ? 6.441 -5.846 7.893 1.00 0.00 20 GLU A O 8
ATOM 12189 N N . SER A 1 21 ? 8.151 -5.291 9.234 1.00 0.00 21 SER A N 8
ATOM 12190 C CA . SER A 1 21 ? 9.157 -5.906 8.387 1.00 0.00 21 SER A CA 8
ATOM 12191 C C . SER A 1 21 ? 9.615 -7.251 8.944 1.00 0.00 21 SER A C 8
ATOM 12192 O O . SER A 1 21 ? 10.349 -7.985 8.280 1.00 0.00 21 SER A O 8
ATOM 12200 N N . GLU A 1 22 ? 9.190 -7.579 10.156 1.00 0.00 22 GLU A N 8
ATOM 12201 C CA . GLU A 1 22 ? 9.692 -8.781 10.815 1.00 0.00 22 GLU A CA 8
ATOM 12202 C C . GLU A 1 22 ? 8.777 -9.964 10.779 1.00 0.00 22 GLU A C 8
ATOM 12203 O O . GLU A 1 22 ? 9.197 -11.030 10.329 1.00 0.00 22 GLU A O 8
ATOM 12215 N N . PRO A 1 23 ? 7.545 -9.856 11.243 1.00 0.00 23 PRO A N 8
ATOM 12216 C CA . PRO A 1 23 ? 6.702 -11.026 11.286 1.00 0.00 23 PRO A CA 8
ATOM 12217 C C . PRO A 1 23 ? 6.372 -11.494 9.876 1.00 0.00 23 PRO A C 8
ATOM 12218 O O . PRO A 1 23 ? 5.990 -12.642 9.643 1.00 0.00 23 PRO A O 8
ATOM 12229 N N . LYS A 1 24 ? 6.561 -10.565 8.954 1.00 0.00 24 LYS A N 8
ATOM 12230 C CA . LYS A 1 24 ? 6.340 -10.763 7.541 1.00 0.00 24 LYS A CA 8
ATOM 12231 C C . LYS A 1 24 ? 6.626 -9.432 6.876 1.00 0.00 24 LYS A C 8
ATOM 12232 O O . LYS A 1 24 ? 7.113 -8.521 7.541 1.00 0.00 24 LYS A O 8
ATOM 12251 N N . ARG A 1 25 ? 6.341 -9.290 5.598 1.00 0.00 25 ARG A N 8
ATOM 12252 C CA . ARG A 1 25 ? 6.332 -7.961 5.010 1.00 0.00 25 ARG A CA 8
ATOM 12253 C C . ARG A 1 25 ? 4.903 -7.438 4.975 1.00 0.00 25 ARG A C 8
ATOM 12254 O O . ARG A 1 25 ? 4.172 -7.626 4.004 1.00 0.00 25 ARG A O 8
ATOM 12275 N N . LYS A 1 26 ? 4.504 -6.817 6.074 1.00 0.00 26 LYS A N 8
ATOM 12276 C CA . LYS A 1 26 ? 3.133 -6.374 6.266 1.00 0.00 26 LYS A CA 8
ATOM 12277 C C . LYS A 1 26 ? 3.054 -4.856 6.242 1.00 0.00 26 LYS A C 8
ATOM 12278 O O . LYS A 1 26 ? 3.519 -4.186 7.162 1.00 0.00 26 LYS A O 8
ATOM 12297 N N . ILE A 1 27 ? 2.469 -4.317 5.191 1.00 0.00 27 ILE A N 8
ATOM 12298 C CA . ILE A 1 27 ? 2.355 -2.880 5.045 1.00 0.00 27 ILE A CA 8
ATOM 12299 C C . ILE A 1 27 ? 0.936 -2.410 5.348 1.00 0.00 27 ILE A C 8
ATOM 12300 O O . ILE A 1 27 ? -0.032 -2.835 4.713 1.00 0.00 27 ILE A O 8
ATOM 12316 N N . ALA A 1 28 ? 0.818 -1.558 6.351 1.00 0.00 28 ALA A N 8
ATOM 12317 C CA . ALA A 1 28 ? -0.460 -0.979 6.717 1.00 0.00 28 ALA A CA 8
ATOM 12318 C C . ALA A 1 28 ? -0.409 0.529 6.540 1.00 0.00 28 ALA A C 8
ATOM 12319 O O . ALA A 1 28 ? 0.165 1.248 7.359 1.00 0.00 28 ALA A O 8
ATOM 12326 N N . PHE A 1 29 ? -0.990 1.006 5.459 1.00 0.00 29 PHE A N 8
ATOM 12327 C CA . PHE A 1 29 ? -0.925 2.417 5.141 1.00 0.00 29 PHE A CA 8
ATOM 12328 C C . PHE A 1 29 ? -2.312 3.007 4.977 1.00 0.00 29 PHE A C 8
ATOM 12329 O O . PHE A 1 29 ? -3.256 2.329 4.555 1.00 0.00 29 PHE A O 8
ATOM 12346 N N . THR A 1 30 ? -2.432 4.267 5.351 1.00 0.00 30 THR A N 8
ATOM 12347 C CA . THR A 1 30 ? -3.665 4.997 5.172 1.00 0.00 30 THR A CA 8
ATOM 12348 C C . THR A 1 30 ? -3.744 5.592 3.787 1.00 0.00 30 THR A C 8
ATOM 12349 O O . THR A 1 30 ? -2.918 6.429 3.406 1.00 0.00 30 THR A O 8
ATOM 12360 N N . LEU A 1 31 ? -4.719 5.148 3.022 1.00 0.00 31 LEU A N 8
ATOM 12361 C CA . LEU A 1 31 ? -5.004 5.785 1.764 1.00 0.00 31 LEU A CA 8
ATOM 12362 C C . LEU A 1 31 ? -5.946 6.947 2.035 1.00 0.00 31 LEU A C 8
ATOM 12363 O O . LEU A 1 31 ? -7.146 6.758 2.227 1.00 0.00 31 LEU A O 8
ATOM 12379 N N . ASN A 1 32 ? -5.375 8.140 2.112 1.00 0.00 32 ASN A N 8
ATOM 12380 C CA . ASN A 1 32 ? -6.110 9.328 2.523 1.00 0.00 32 ASN A CA 8
ATOM 12381 C C . ASN A 1 32 ? -7.243 9.641 1.550 1.00 0.00 32 ASN A C 8
ATOM 12382 O O . ASN A 1 32 ? -7.018 9.817 0.356 1.00 0.00 32 ASN A O 8
ATOM 12393 N N . VAL A 1 33 ? -8.460 9.699 2.076 1.00 0.00 33 VAL A N 8
ATOM 12394 C CA . VAL A 1 33 ? -9.634 9.946 1.258 1.00 0.00 33 VAL A CA 8
ATOM 12395 C C . VAL A 1 33 ? -10.214 11.321 1.558 1.00 0.00 33 VAL A C 8
ATOM 12396 O O . VAL A 1 33 ? -10.969 11.499 2.518 1.00 0.00 33 VAL A O 8
ATOM 12409 N N . THR A 1 34 ? -9.836 12.297 0.757 1.00 0.00 34 THR A N 8
ATOM 12410 C CA . THR A 1 34 ? -10.342 13.644 0.923 1.00 0.00 34 THR A CA 8
ATOM 12411 C C . THR A 1 34 ? -11.726 13.771 0.299 1.00 0.00 34 THR A C 8
ATOM 12412 O O . THR A 1 34 ? -12.209 12.842 -0.347 1.00 0.00 34 THR A O 8
ATOM 12423 N N . SER A 1 35 ? -12.353 14.923 0.482 1.00 0.00 35 SER A N 8
ATOM 12424 C CA . SER A 1 35 ? -13.660 15.184 -0.100 1.00 0.00 35 SER A CA 8
ATOM 12425 C C . SER A 1 35 ? -13.557 15.312 -1.620 1.00 0.00 35 SER A C 8
ATOM 12426 O O . SER A 1 35 ? -14.547 15.171 -2.338 1.00 0.00 35 SER A O 8
ATOM 12434 N N . GLU A 1 36 ? -12.344 15.560 -2.104 1.00 0.00 36 GLU A N 8
ATOM 12435 C CA . GLU A 1 36 ? -12.084 15.640 -3.534 1.00 0.00 36 GLU A CA 8
ATOM 12436 C C . GLU A 1 36 ? -12.302 14.281 -4.200 1.00 0.00 36 GLU A C 8
ATOM 12437 O O . GLU A 1 36 ? -13.122 14.139 -5.101 1.00 0.00 36 GLU A O 8
ATOM 12449 N N . THR A 1 37 ? -11.588 13.275 -3.718 1.00 0.00 37 THR A N 8
ATOM 12450 C CA . THR A 1 37 ? -11.589 11.963 -4.355 1.00 0.00 37 THR A CA 8
ATOM 12451 C C . THR A 1 37 ? -12.453 10.972 -3.570 1.00 0.00 37 THR A C 8
ATOM 12452 O O . THR A 1 37 ? -12.375 9.757 -3.772 1.00 0.00 37 THR A O 8
ATOM 12463 N N . TYR A 1 38 ? -13.305 11.510 -2.709 1.00 0.00 38 TYR A N 8
ATOM 12464 C CA . TYR A 1 38 ? -14.153 10.702 -1.840 1.00 0.00 38 TYR A CA 8
ATOM 12465 C C . TYR A 1 38 ? -15.011 9.728 -2.651 1.00 0.00 38 TYR A C 8
ATOM 12466 O O . TYR A 1 38 ? -14.950 8.519 -2.441 1.00 0.00 38 TYR A O 8
ATOM 12484 N N . HIS A 1 39 ? -15.783 10.268 -3.592 1.00 0.00 39 HIS A N 8
ATOM 12485 C CA . HIS A 1 39 ? -16.710 9.466 -4.400 1.00 0.00 39 HIS A CA 8
ATOM 12486 C C . HIS A 1 39 ? -16.007 8.335 -5.152 1.00 0.00 39 HIS A C 8
ATOM 12487 O O . HIS A 1 39 ? -16.592 7.275 -5.371 1.00 0.00 39 HIS A O 8
ATOM 12502 N N . ASP A 1 40 ? -14.754 8.552 -5.529 1.00 0.00 40 ASP A N 8
ATOM 12503 C CA . ASP A 1 40 ? -14.018 7.572 -6.324 1.00 0.00 40 ASP A CA 8
ATOM 12504 C C . ASP A 1 40 ? -13.604 6.387 -5.458 1.00 0.00 40 ASP A C 8
ATOM 12505 O O . ASP A 1 40 ? -13.875 5.228 -5.785 1.00 0.00 40 ASP A O 8
ATOM 12514 N N . ILE A 1 41 ? -12.974 6.692 -4.332 1.00 0.00 41 ILE A N 8
ATOM 12515 C CA . ILE A 1 41 ? -12.465 5.668 -3.432 1.00 0.00 41 ILE A CA 8
ATOM 12516 C C . ILE A 1 41 ? -13.610 5.027 -2.647 1.00 0.00 41 ILE A C 8
ATOM 12517 O O . ILE A 1 41 ? -13.474 3.934 -2.108 1.00 0.00 41 ILE A O 8
ATOM 12533 N N . ALA A 1 42 ? -14.748 5.707 -2.601 1.00 0.00 42 ALA A N 8
ATOM 12534 C CA . ALA A 1 42 ? -15.944 5.143 -1.985 1.00 0.00 42 ALA A CA 8
ATOM 12535 C C . ALA A 1 42 ? -16.409 3.915 -2.757 1.00 0.00 42 ALA A C 8
ATOM 12536 O O . ALA A 1 42 ? -17.091 3.045 -2.217 1.00 0.00 42 ALA A O 8
ATOM 12543 N N . VAL A 1 43 ? -16.038 3.856 -4.031 1.00 0.00 43 VAL A N 8
ATOM 12544 C CA . VAL A 1 43 ? -16.344 2.708 -4.871 1.00 0.00 43 VAL A CA 8
ATOM 12545 C C . VAL A 1 43 ? -15.216 1.680 -4.788 1.00 0.00 43 VAL A C 8
ATOM 12546 O O . VAL A 1 43 ? -15.463 0.475 -4.743 1.00 0.00 43 VAL A O 8
ATOM 12559 N N . LEU A 1 44 ? -13.980 2.170 -4.756 1.00 0.00 44 LEU A N 8
ATOM 12560 C CA . LEU A 1 44 ? -12.810 1.303 -4.684 1.00 0.00 44 LEU A CA 8
ATOM 12561 C C . LEU A 1 44 ? -12.422 1.045 -3.230 1.00 0.00 44 LEU A C 8
ATOM 12562 O O . LEU A 1 44 ? -11.706 1.839 -2.618 1.00 0.00 44 LEU A O 8
ATOM 12578 N N . LEU A 1 45 ? -12.878 -0.071 -2.680 1.00 0.00 45 LEU A N 8
ATOM 12579 C CA . LEU A 1 45 ? -12.645 -0.365 -1.282 1.00 0.00 45 LEU A CA 8
ATOM 12580 C C . LEU A 1 45 ? -11.807 -1.630 -1.134 1.00 0.00 45 LEU A C 8
ATOM 12581 O O . LEU A 1 45 ? -12.326 -2.741 -1.117 1.00 0.00 45 LEU A O 8
ATOM 12597 N N . TYR A 1 46 ? -10.497 -1.404 -1.067 1.00 0.00 46 TYR A N 8
ATOM 12598 C CA . TYR A 1 46 ? -9.472 -2.436 -0.811 1.00 0.00 46 TYR A CA 8
ATOM 12599 C C . TYR A 1 46 ? -9.720 -3.759 -1.559 1.00 0.00 46 TYR A C 8
ATOM 12600 O O . TYR A 1 46 ? -10.521 -4.596 -1.144 1.00 0.00 46 TYR A O 8
ATOM 12618 N N . GLU A 1 47 ? -9.011 -3.944 -2.671 1.00 0.00 47 GLU A N 8
ATOM 12619 C CA . GLU A 1 47 ? -9.107 -5.181 -3.445 1.00 0.00 47 GLU A CA 8
ATOM 12620 C C . GLU A 1 47 ? -8.469 -6.351 -2.704 1.00 0.00 47 GLU A C 8
ATOM 12621 O O . GLU A 1 47 ? -8.109 -6.253 -1.534 1.00 0.00 47 GLU A O 8
ATOM 12633 N N . LYS A 1 48 ? -8.310 -7.454 -3.418 1.00 0.00 48 LYS A N 8
ATOM 12634 C CA . LYS A 1 48 ? -7.697 -8.645 -2.862 1.00 0.00 48 LYS A CA 8
ATOM 12635 C C . LYS A 1 48 ? -6.227 -8.703 -3.250 1.00 0.00 48 LYS A C 8
ATOM 12636 O O . LYS A 1 48 ? -5.346 -8.603 -2.402 1.00 0.00 48 LYS A O 8
ATOM 12655 N N . THR A 1 49 ? -5.975 -8.845 -4.543 1.00 0.00 49 THR A N 8
ATOM 12656 C CA . THR A 1 49 ? -4.622 -8.972 -5.054 1.00 0.00 49 THR A CA 8
ATOM 12657 C C . THR A 1 49 ? -4.033 -7.614 -5.430 1.00 0.00 49 THR A C 8
ATOM 12658 O O . THR A 1 49 ? -4.585 -6.896 -6.267 1.00 0.00 49 THR A O 8
ATOM 12669 N N . PHE A 1 50 ? -2.919 -7.258 -4.803 1.00 0.00 50 PHE A N 8
ATOM 12670 C CA . PHE A 1 50 ? -2.217 -6.029 -5.137 1.00 0.00 50 PHE A CA 8
ATOM 12671 C C . PHE A 1 50 ? -0.826 -6.341 -5.661 1.00 0.00 50 PHE A C 8
ATOM 12672 O O . PHE A 1 50 ? 0.018 -6.871 -4.941 1.00 0.00 50 PHE A O 8
ATOM 12689 N N . ASN A 1 51 ? -0.591 -6.032 -6.925 1.00 0.00 51 ASN A N 8
ATOM 12690 C CA . ASN A 1 51 ? 0.741 -6.165 -7.489 1.00 0.00 51 ASN A CA 8
ATOM 12691 C C . ASN A 1 51 ? 1.613 -5.025 -6.976 1.00 0.00 51 ASN A C 8
ATOM 12692 O O . ASN A 1 51 ? 1.560 -3.912 -7.498 1.00 0.00 51 ASN A O 8
ATOM 12703 N N . VAL A 1 52 ? 2.381 -5.298 -5.932 1.00 0.00 52 VAL A N 8
ATOM 12704 C CA . VAL A 1 52 ? 3.195 -4.280 -5.288 1.00 0.00 52 VAL A CA 8
ATOM 12705 C C . VAL A 1 52 ? 4.507 -4.092 -6.036 1.00 0.00 52 VAL A C 8
ATOM 12706 O O . VAL A 1 52 ? 5.352 -4.991 -6.067 1.00 0.00 52 VAL A O 8
ATOM 12719 N N . GLU A 1 53 ? 4.659 -2.934 -6.651 1.00 0.00 53 GLU A N 8
ATOM 12720 C CA . GLU A 1 53 ? 5.873 -2.609 -7.372 1.00 0.00 53 GLU A CA 8
ATOM 12721 C C . GLU A 1 53 ? 6.396 -1.268 -6.916 1.00 0.00 53 GLU A C 8
ATOM 12722 O O . GLU A 1 53 ? 5.793 -0.222 -7.153 1.00 0.00 53 GLU A O 8
ATOM 12734 N N . VAL A 1 54 ? 7.490 -1.331 -6.191 1.00 0.00 54 VAL A N 8
ATOM 12735 C CA . VAL A 1 54 ? 8.124 -0.154 -5.664 1.00 0.00 54 VAL A CA 8
ATOM 12736 C C . VAL A 1 54 ? 9.647 -0.323 -5.635 1.00 0.00 54 VAL A C 8
ATOM 12737 O O . VAL A 1 54 ? 10.184 -1.088 -4.831 1.00 0.00 54 VAL A O 8
ATOM 12750 N N . PRO A 1 55 ? 10.363 0.388 -6.519 1.00 0.00 55 PRO A N 8
ATOM 12751 C CA . PRO A 1 55 ? 11.827 0.303 -6.611 1.00 0.00 55 PRO A CA 8
ATOM 12752 C C . PRO A 1 55 ? 12.517 0.810 -5.345 1.00 0.00 55 PRO A C 8
ATOM 12753 O O . PRO A 1 55 ? 13.642 0.418 -5.035 1.00 0.00 55 PRO A O 8
ATOM 12764 N N . GLU A 1 56 ? 11.817 1.663 -4.605 1.00 0.00 56 GLU A N 8
ATOM 12765 C CA . GLU A 1 56 ? 12.352 2.262 -3.386 1.00 0.00 56 GLU A CA 8
ATOM 12766 C C . GLU A 1 56 ? 12.403 1.236 -2.250 1.00 0.00 56 GLU A C 8
ATOM 12767 O O . GLU A 1 56 ? 13.227 1.333 -1.342 1.00 0.00 56 GLU A O 8
ATOM 12779 N N . ARG A 1 57 ? 11.527 0.241 -2.317 1.00 0.00 57 ARG A N 8
ATOM 12780 C CA . ARG A 1 57 ? 11.537 -0.858 -1.359 1.00 0.00 57 ARG A CA 8
ATOM 12781 C C . ARG A 1 57 ? 12.077 -2.115 -2.020 1.00 0.00 57 ARG A C 8
ATOM 12782 O O . ARG A 1 57 ? 12.040 -3.196 -1.436 1.00 0.00 57 ARG A O 8
ATOM 12803 N N . ASP A 1 58 ? 12.574 -1.953 -3.250 1.00 0.00 58 ASP A N 8
ATOM 12804 C CA . ASP A 1 58 ? 13.061 -3.074 -4.055 1.00 0.00 58 ASP A CA 8
ATOM 12805 C C . ASP A 1 58 ? 11.996 -4.156 -4.161 1.00 0.00 58 ASP A C 8
ATOM 12806 O O . ASP A 1 58 ? 12.310 -5.346 -4.218 1.00 0.00 58 ASP A O 8
ATOM 12815 N N . LEU A 1 59 ? 10.735 -3.744 -4.210 1.00 0.00 59 LEU A N 8
ATOM 12816 C CA . LEU A 1 59 ? 9.640 -4.688 -4.172 1.00 0.00 59 LEU A CA 8
ATOM 12817 C C . LEU A 1 59 ? 8.987 -4.856 -5.529 1.00 0.00 59 LEU A C 8
ATOM 12818 O O . LEU A 1 59 ? 8.488 -3.900 -6.120 1.00 0.00 59 LEU A O 8
ATOM 12834 N N . ALA A 1 60 ? 9.035 -6.076 -6.025 1.00 0.00 60 ALA A N 8
ATOM 12835 C CA . ALA A 1 60 ? 8.239 -6.483 -7.161 1.00 0.00 60 ALA A CA 8
ATOM 12836 C C . ALA A 1 60 ? 7.556 -7.790 -6.802 1.00 0.00 60 ALA A C 8
ATOM 12837 O O . ALA A 1 60 ? 8.039 -8.872 -7.133 1.00 0.00 60 ALA A O 8
ATOM 12844 N N . PHE A 1 61 ? 6.448 -7.681 -6.090 1.00 0.00 61 PHE A N 8
ATOM 12845 C CA . PHE A 1 61 ? 5.816 -8.834 -5.475 1.00 0.00 61 PHE A CA 8
ATOM 12846 C C . PHE A 1 61 ? 4.315 -8.620 -5.376 1.00 0.00 61 PHE A C 8
ATOM 12847 O O . PHE A 1 61 ? 3.854 -7.502 -5.169 1.00 0.00 61 PHE A O 8
ATOM 12864 N N . ARG A 1 62 ? 3.554 -9.683 -5.534 1.00 0.00 62 ARG A N 8
ATOM 12865 C CA . ARG A 1 62 ? 2.107 -9.585 -5.472 1.00 0.00 62 ARG A CA 8
ATOM 12866 C C . ARG A 1 62 ? 1.623 -9.817 -4.051 1.00 0.00 62 ARG A C 8
ATOM 12867 O O . ARG A 1 62 ? 1.504 -10.955 -3.604 1.00 0.00 62 ARG A O 8
ATOM 12888 N N . GLY A 1 63 ? 1.368 -8.735 -3.341 1.00 0.00 63 GLY A N 8
ATOM 12889 C CA . GLY A 1 63 ? 0.870 -8.842 -1.993 1.00 0.00 63 GLY A CA 8
ATOM 12890 C C . GLY A 1 63 ? -0.636 -8.747 -1.955 1.00 0.00 63 GLY A C 8
ATOM 12891 O O . GLY A 1 63 ? -1.204 -7.684 -2.195 1.00 0.00 63 GLY A O 8
ATOM 12895 N N . GLU A 1 64 ? -1.287 -9.8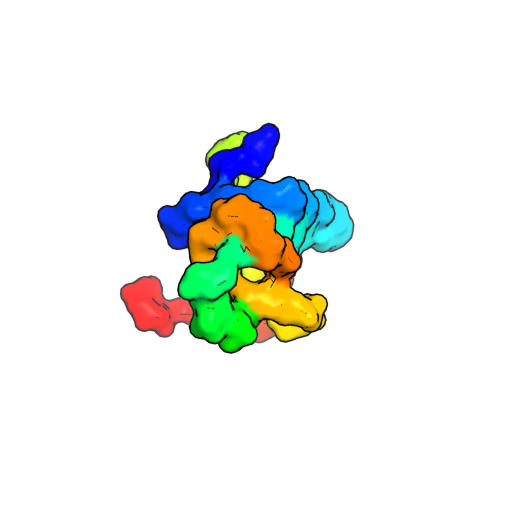62 -1.693 1.00 0.00 64 GLU A N 8
ATOM 12896 C CA . GLU A 1 64 ? -2.733 -9.881 -1.598 1.00 0.00 64 GLU A CA 8
ATOM 12897 C C . GLU A 1 64 ? -3.159 -9.873 -0.137 1.00 0.00 64 GLU A C 8
ATOM 12898 O O . GLU A 1 64 ? -2.500 -10.476 0.708 1.00 0.00 64 GLU A O 8
ATOM 12910 N N . MET A 1 65 ? -4.244 -9.163 0.150 1.00 0.00 65 MET A N 8
ATOM 12911 C CA . MET A 1 65 ? -4.699 -8.971 1.523 1.00 0.00 65 MET A CA 8
ATOM 12912 C C . MET A 1 65 ? -5.001 -10.294 2.214 1.00 0.00 65 MET A C 8
ATOM 12913 O O . MET A 1 65 ? -5.842 -11.074 1.760 1.00 0.00 65 MET A O 8
ATOM 12927 N N . THR A 1 66 ? -4.305 -10.534 3.317 1.00 0.00 66 THR A N 8
ATOM 12928 C CA . THR A 1 66 ? -4.487 -11.742 4.100 1.00 0.00 66 THR A CA 8
ATOM 12929 C C . THR A 1 66 ? -5.317 -11.447 5.347 1.00 0.00 66 THR A C 8
ATOM 12930 O O . THR A 1 66 ? -5.554 -12.323 6.179 1.00 0.00 66 THR A O 8
ATOM 12941 N N . ASN A 1 67 ? -5.752 -10.198 5.466 1.00 0.00 67 ASN A N 8
ATOM 12942 C CA . ASN A 1 67 ? -6.565 -9.773 6.596 1.00 0.00 67 ASN A CA 8
ATOM 12943 C C . ASN A 1 67 ? -8.037 -10.032 6.310 1.00 0.00 67 ASN A C 8
ATOM 12944 O O . ASN A 1 67 ? -8.402 -10.416 5.200 1.00 0.00 67 ASN A O 8
ATOM 12955 N N . TYR A 1 68 ? -8.881 -9.817 7.302 1.00 0.00 68 TYR A N 8
ATOM 12956 C CA . TYR A 1 68 ? -10.304 -10.070 7.150 1.00 0.00 68 TYR A CA 8
ATOM 12957 C C . TYR A 1 68 ? -11.085 -8.768 7.228 1.00 0.00 68 TYR A C 8
ATOM 12958 O O . TYR A 1 68 ? -12.298 -8.771 7.442 1.00 0.00 68 TYR A O 8
ATOM 12976 N N . SER A 1 69 ? -10.368 -7.661 7.030 1.00 0.00 69 SER A N 8
ATOM 12977 C CA . SER A 1 69 ? -10.939 -6.318 7.099 1.00 0.00 69 SER A CA 8
ATOM 12978 C C . SER A 1 69 ? -11.396 -6.006 8.520 1.00 0.00 69 SER A C 8
ATOM 12979 O O . SER A 1 69 ? -12.518 -6.332 8.917 1.00 0.00 69 SER A O 8
ATOM 12987 N N . THR A 1 70 ? -10.502 -5.409 9.296 1.00 0.00 70 THR A N 8
ATOM 12988 C CA . THR A 1 70 ? -10.813 -5.028 10.662 1.00 0.00 70 THR A CA 8
ATOM 12989 C C . THR A 1 70 ? -11.807 -3.866 10.683 1.00 0.00 70 THR A C 8
ATOM 12990 O O . THR A 1 70 ? -12.720 -3.824 11.511 1.00 0.00 70 THR A O 8
ATOM 13001 N N . SER A 1 71 ? -11.644 -2.950 9.739 1.00 0.00 71 SER A N 8
ATOM 13002 C CA . SER A 1 71 ? -12.422 -1.723 9.714 1.00 0.00 71 SER A CA 8
ATOM 13003 C C . SER A 1 71 ? -12.689 -1.271 8.280 1.00 0.00 71 SER A C 8
ATOM 13004 O O . SER A 1 71 ? -12.284 -1.934 7.325 1.00 0.00 71 SER A O 8
ATOM 13012 N N . LEU A 1 72 ? -13.384 -0.149 8.142 1.00 0.00 72 LEU A N 8
ATOM 13013 C CA . LEU A 1 72 ? -13.661 0.433 6.836 1.00 0.00 72 LEU A CA 8
ATOM 13014 C C . LEU A 1 72 ? -12.676 1.573 6.548 1.00 0.00 72 LEU A C 8
ATOM 13015 O O . LEU A 1 72 ? -11.464 1.357 6.516 1.00 0.00 72 LEU A O 8
ATOM 13031 N N . THR A 1 73 ? -13.184 2.783 6.358 1.00 0.00 73 THR A N 8
ATOM 13032 C CA . THR A 1 73 ? -12.343 3.961 6.200 1.00 0.00 73 THR A CA 8
ATOM 13033 C C . THR A 1 73 ? -11.813 4.402 7.571 1.00 0.00 73 THR A C 8
ATOM 13034 O O . THR A 1 73 ? -11.868 5.578 7.925 1.00 0.00 73 THR A O 8
ATOM 13045 N N . ASN A 1 74 ? -11.307 3.435 8.333 1.00 0.00 74 ASN A N 8
ATOM 13046 C CA . ASN A 1 74 ? -10.840 3.660 9.702 1.00 0.00 74 ASN A CA 8
ATOM 13047 C C . ASN A 1 74 ? -9.546 2.891 9.958 1.00 0.00 74 ASN A C 8
ATOM 13048 O O . ASN A 1 74 ? -9.574 1.673 10.123 1.00 0.00 74 ASN A O 8
ATOM 13059 N N . LEU A 1 75 ? -8.421 3.586 9.976 1.00 0.00 75 LEU A N 8
ATOM 13060 C CA . LEU A 1 75 ? -7.156 2.960 10.343 1.00 0.00 75 LEU A CA 8
ATOM 13061 C C . LEU A 1 75 ? -6.603 3.633 11.594 1.00 0.00 75 LEU A C 8
ATOM 13062 O O . LEU A 1 75 ? -6.049 2.978 12.480 1.00 0.00 75 LEU A O 8
ATOM 13078 N N . TYR A 1 76 ? -6.776 4.942 11.661 1.00 0.00 76 TYR A N 8
ATOM 13079 C CA . TYR A 1 76 ? -6.458 5.705 12.851 1.00 0.00 76 TYR A CA 8
ATOM 13080 C C . TYR A 1 76 ? -7.724 6.394 13.356 1.00 0.00 76 TYR A C 8
ATOM 13081 O O . TYR A 1 76 ? -8.386 5.886 14.267 1.00 0.00 76 TYR A O 8
ATOM 13099 N N . GLU A 1 77 ? -8.058 7.541 12.763 1.00 0.00 77 GLU A N 8
ATOM 13100 C CA . GLU A 1 77 ? -9.295 8.233 13.035 1.00 0.00 77 GLU A CA 8
ATOM 13101 C C . GLU A 1 77 ? -9.500 9.387 12.052 1.00 0.00 77 GLU A C 8
ATOM 13102 O O . GLU A 1 77 ? -8.721 10.341 12.030 1.00 0.00 77 GLU A O 8
ATOM 13114 N N . PRO A 1 78 ? -10.539 9.303 11.214 1.00 0.00 78 PRO A N 8
ATOM 13115 C CA . PRO A 1 78 ? -10.858 10.336 10.232 1.00 0.00 78 PRO A CA 8
ATOM 13116 C C . PRO A 1 78 ? -11.639 11.501 10.840 1.00 0.00 78 PRO A C 8
ATOM 13117 O O . PRO A 1 78 ? -12.227 11.382 11.917 1.00 0.00 78 PRO A O 8
ATOM 13128 N N . GLY A 1 79 ? -11.652 12.619 10.126 1.00 0.00 79 GLY A N 8
ATOM 13129 C CA . GLY A 1 79 ? -12.390 13.791 10.565 1.00 0.00 79 GLY A CA 8
ATOM 13130 C C . GLY A 1 79 ? -13.068 14.490 9.404 1.00 0.00 79 GLY A C 8
ATOM 13131 O O . GLY A 1 79 ? -14.009 13.957 8.817 1.00 0.00 79 GLY A O 8
ATOM 13135 N N . ALA A 1 80 ? -12.594 15.685 9.064 1.00 0.00 80 ALA A N 8
ATOM 13136 C CA . ALA A 1 80 ? -13.068 16.382 7.868 1.00 0.00 80 ALA A CA 8
ATOM 13137 C C . ALA A 1 80 ? -12.470 15.741 6.621 1.00 0.00 80 ALA A C 8
ATOM 13138 O O . ALA A 1 80 ? -12.803 16.099 5.491 1.00 0.00 80 ALA A O 8
ATOM 13145 N N . VAL A 1 81 ? -11.576 14.797 6.854 1.00 0.00 81 VAL A N 8
ATOM 13146 C CA . VAL A 1 81 ? -10.951 14.020 5.801 1.00 0.00 81 VAL A CA 8
ATOM 13147 C C . VAL A 1 81 ? -10.971 12.548 6.207 1.00 0.00 81 VAL A C 8
ATOM 13148 O O . VAL A 1 81 ? -10.852 12.234 7.394 1.00 0.00 81 VAL A O 8
ATOM 13161 N N . SER A 1 82 ? -11.156 11.655 5.248 1.00 0.00 82 SER A N 8
ATOM 13162 C CA . SER A 1 82 ? -11.235 10.235 5.550 1.00 0.00 82 SER A CA 8
ATOM 13163 C C . SER A 1 82 ? -9.904 9.547 5.254 1.00 0.00 82 SER A C 8
ATOM 13164 O O . SER A 1 82 ? -8.981 10.158 4.713 1.00 0.00 82 SER A O 8
ATOM 13172 N N . GLU A 1 83 ? -9.809 8.280 5.620 1.00 0.00 83 GLU A N 8
ATOM 13173 C CA . GLU A 1 83 ? -8.572 7.526 5.473 1.00 0.00 83 GLU A CA 8
ATOM 13174 C C . GLU A 1 83 ? -8.871 6.042 5.292 1.00 0.00 83 GLU A C 8
ATOM 13175 O O . GLU A 1 83 ? -9.393 5.396 6.194 1.00 0.00 83 GLU A O 8
ATOM 13187 N N . PHE A 1 84 ? -8.564 5.504 4.123 1.00 0.00 84 PHE A N 8
ATOM 13188 C CA . PHE A 1 84 ? -8.837 4.102 3.857 1.00 0.00 84 PHE A CA 8
ATOM 13189 C C . PHE A 1 84 ? -7.808 3.205 4.522 1.00 0.00 84 PHE A C 8
ATOM 13190 O O . PHE A 1 84 ? -6.602 3.332 4.292 1.00 0.00 84 PHE A O 8
ATOM 13207 N N . TYR A 1 85 ? -8.307 2.315 5.359 1.00 0.00 85 TYR A N 8
ATOM 13208 C CA . TYR A 1 85 ? -7.486 1.336 6.040 1.00 0.00 85 TYR A CA 8
ATOM 13209 C C . TYR A 1 85 ? -7.069 0.237 5.065 1.00 0.00 85 TYR A C 8
ATOM 13210 O O . TYR A 1 85 ? -7.854 -0.646 4.716 1.00 0.00 85 TYR A O 8
ATOM 13228 N N . ILE A 1 86 ? -5.840 0.338 4.581 1.00 0.00 86 ILE A N 8
ATOM 13229 C CA . ILE A 1 86 ? -5.308 -0.628 3.640 1.00 0.00 86 ILE A CA 8
ATOM 13230 C C . ILE A 1 86 ? -4.264 -1.502 4.328 1.00 0.00 86 ILE A C 8
ATOM 13231 O O . ILE A 1 86 ? -3.135 -1.066 4.555 1.00 0.00 86 ILE A O 8
ATOM 13247 N N . GLU A 1 87 ? -4.647 -2.718 4.685 1.00 0.00 87 GLU A N 8
ATOM 13248 C CA . GLU A 1 87 ? -3.736 -3.629 5.365 1.00 0.00 87 GLU A CA 8
ATOM 13249 C C . GLU A 1 87 ? -3.303 -4.751 4.431 1.00 0.00 87 GLU A C 8
ATOM 13250 O O . GLU A 1 87 ? -4.050 -5.700 4.196 1.00 0.00 87 GLU A O 8
ATOM 13262 N N . ILE A 1 88 ? -2.102 -4.635 3.892 1.00 0.00 88 ILE A N 8
ATOM 13263 C CA . ILE A 1 88 ? -1.582 -5.638 2.981 1.00 0.00 88 ILE A CA 8
ATOM 13264 C C . ILE A 1 88 ? -0.453 -6.412 3.639 1.00 0.00 88 ILE A C 8
ATOM 13265 O O . ILE A 1 88 ? 0.649 -5.900 3.826 1.00 0.00 88 ILE A O 8
ATOM 13281 N N . THR A 1 89 ? -0.745 -7.637 4.018 1.00 0.00 89 THR A N 8
ATOM 13282 C CA . THR A 1 89 ? 0.257 -8.499 4.594 1.00 0.00 89 THR A CA 8
ATOM 13283 C C . THR A 1 89 ? 0.809 -9.425 3.520 1.00 0.00 89 THR A C 8
ATOM 13284 O O . THR A 1 89 ? 0.058 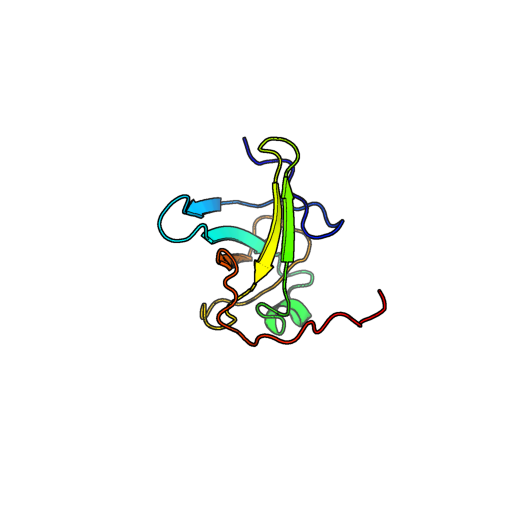-9.907 2.674 1.00 0.00 89 THR A O 8
ATOM 13295 N N . GLU A 1 90 ? 2.120 -9.622 3.540 1.00 0.00 90 GLU A N 8
ATOM 13296 C CA . GLU A 1 90 ? 2.797 -10.497 2.595 1.00 0.00 90 GLU A CA 8
ATOM 13297 C C . GLU A 1 90 ? 2.100 -11.853 2.490 1.00 0.00 90 GLU A C 8
ATOM 13298 O O . GLU A 1 90 ? 1.863 -12.528 3.494 1.00 0.00 90 GLU A O 8
ATOM 13310 N N . ILE A 1 91 ? 1.755 -12.231 1.268 1.00 0.00 91 ILE A N 8
ATOM 13311 C CA . ILE A 1 91 ? 1.117 -13.512 1.019 1.00 0.00 91 ILE A CA 8
ATOM 13312 C C . ILE A 1 91 ? 2.110 -14.647 1.269 1.00 0.00 91 ILE A C 8
ATOM 13313 O O . ILE A 1 91 ? 3.325 -14.456 1.159 1.00 0.00 91 ILE A O 8
ATOM 13329 N N . ASP A 1 92 ? 1.595 -15.813 1.628 1.00 0.00 92 ASP A N 8
ATOM 13330 C CA . ASP A 1 92 ? 2.435 -16.981 1.837 1.00 0.00 92 ASP A CA 8
ATOM 13331 C C . ASP A 1 92 ? 3.084 -17.402 0.527 1.00 0.00 92 ASP A C 8
ATOM 13332 O O . ASP A 1 92 ? 2.591 -17.094 -0.555 1.00 0.00 92 ASP A O 8
ATOM 13341 N N . LYS A 1 93 ? 4.179 -18.123 0.637 1.00 0.00 93 LYS A N 8
ATOM 13342 C CA . LYS A 1 93 ? 4.978 -18.494 -0.523 1.00 0.00 93 LYS A CA 8
ATOM 13343 C C . LYS A 1 93 ? 4.869 -19.991 -0.772 1.00 0.00 93 LYS A C 8
ATOM 13344 O O . LYS A 1 93 ? 5.714 -20.599 -1.428 1.00 0.00 93 LYS A O 8
ATOM 13363 N N . ASN A 1 94 ? 3.803 -20.560 -0.248 1.00 0.00 94 ASN A N 8
ATOM 13364 C CA . ASN A 1 94 ? 3.562 -22.003 -0.296 1.00 0.00 94 ASN A CA 8
ATOM 13365 C C . ASN A 1 94 ? 3.066 -22.447 -1.657 1.00 0.00 94 ASN A C 8
ATOM 13366 O O . ASN A 1 94 ? 1.961 -22.980 -1.794 1.00 0.00 94 ASN A O 8
ATOM 13377 N N . ALA A 1 95 ? 3.880 -22.197 -2.644 1.00 0.00 95 ALA A N 8
ATOM 13378 C CA . ALA A 1 95 ? 3.625 -22.626 -4.009 1.00 0.00 95 ALA A CA 8
ATOM 13379 C C . ALA A 1 95 ? 2.376 -21.964 -4.598 1.00 0.00 95 ALA A C 8
ATOM 13380 O O . ALA A 1 95 ? 1.906 -20.938 -4.098 1.00 0.00 95 ALA A O 8
ATOM 13387 N N . ASP A 1 96 ? 1.869 -22.538 -5.683 1.00 0.00 96 ASP A N 8
ATOM 13388 C CA . ASP A 1 96 ? 0.674 -22.023 -6.339 1.00 0.00 96 ASP A CA 8
ATOM 13389 C C . ASP A 1 96 ? -0.565 -22.741 -5.829 1.00 0.00 96 ASP A C 8
ATOM 13390 O O . ASP A 1 96 ? -0.476 -23.816 -5.237 1.00 0.00 96 ASP A O 8
ATOM 13399 N N . SER A 1 97 ? -1.708 -22.138 -6.079 1.00 0.00 97 SER A N 8
ATOM 13400 C CA . SER A 1 97 ? -2.981 -22.665 -5.619 1.00 0.00 97 SER A CA 8
ATOM 13401 C C . SER A 1 97 ? -4.115 -22.138 -6.496 1.00 0.00 97 SER A C 8
ATOM 13402 O O . SER A 1 97 ? -5.272 -22.077 -6.075 1.00 0.00 97 SER A O 8
ATOM 13410 N N . LEU A 1 98 ? -3.788 -21.786 -7.731 1.00 0.00 98 LEU A N 8
ATOM 13411 C CA . LEU A 1 98 ? -4.758 -21.156 -8.610 1.00 0.00 98 LEU A CA 8
ATOM 13412 C C . LEU A 1 98 ? -5.296 -22.108 -9.668 1.00 0.00 98 LEU A C 8
ATOM 13413 O O . LEU A 1 98 ? -4.553 -22.654 -10.485 1.00 0.00 98 LEU A O 8
ATOM 13429 N N . GLU A 1 99 ? -6.602 -22.287 -9.623 1.00 0.00 99 GLU A N 8
ATOM 13430 C CA . GLU A 1 99 ? -7.350 -23.024 -10.630 1.00 0.00 99 GLU A CA 8
ATOM 13431 C C . GLU A 1 99 ? -8.741 -22.427 -10.732 1.00 0.00 99 GLU A C 8
ATOM 13432 O O . GLU A 1 99 ? -9.104 -21.571 -9.920 1.00 0.00 99 GLU A O 8
ATOM 13444 N N . HIS A 1 100 ? -9.512 -22.887 -11.720 1.00 0.00 100 HIS A N 8
ATOM 13445 C CA . HIS A 1 100 ? -10.896 -22.438 -11.933 1.00 0.00 100 HIS A CA 8
ATOM 13446 C C . HIS A 1 100 ? -10.936 -21.021 -12.497 1.00 0.00 100 HIS A C 8
ATOM 13447 O O . HIS A 1 100 ? -11.607 -20.758 -13.494 1.00 0.00 100 HIS A O 8
ATOM 13462 N N . HIS A 1 101 ? -10.206 -20.117 -11.859 1.00 0.00 101 HIS A N 8
ATOM 13463 C CA . HIS A 1 101 ? -10.213 -18.712 -12.235 1.00 0.00 101 HIS A CA 8
ATOM 13464 C C . HIS A 1 101 ? -8.794 -18.159 -12.277 1.00 0.00 101 HIS A C 8
ATOM 13465 O O . HIS A 1 101 ? -7.846 -18.810 -11.833 1.00 0.00 101 HIS A O 8
ATOM 13480 N N . HIS A 1 102 ? -8.666 -16.957 -12.807 1.00 0.00 102 HIS A N 8
ATOM 13481 C CA . HIS A 1 102 ? -7.401 -16.240 -12.843 1.00 0.00 102 HIS A CA 8
ATOM 13482 C C . HIS A 1 102 ? -7.520 -15.022 -11.938 1.00 0.00 102 HIS A C 8
ATOM 13483 O O . HIS A 1 102 ? -8.261 -15.047 -10.951 1.00 0.00 102 HIS A O 8
ATOM 13498 N N . HIS A 1 103 ? -6.807 -13.958 -12.268 1.00 0.00 103 HIS A N 8
ATOM 13499 C CA . HIS A 1 103 ? -6.987 -12.695 -11.575 1.00 0.00 103 HIS A CA 8
ATOM 13500 C C . HIS A 1 103 ? -8.240 -12.015 -12.111 1.00 0.00 103 HIS A C 8
ATOM 13501 O O . HIS A 1 103 ? -8.413 -11.919 -13.324 1.00 0.00 103 HIS A O 8
ATOM 13516 N N . HIS A 1 104 ? -9.103 -11.574 -11.193 1.00 0.00 104 HIS A N 8
ATOM 13517 C CA . HIS A 1 104 ? -10.433 -10.985 -11.479 1.00 0.00 104 HIS A CA 8
ATOM 13518 C C . HIS A 1 104 ? -11.384 -11.929 -12.243 1.00 0.00 104 HIS A C 8
ATOM 13519 O O . HIS A 1 104 ? -12.581 -11.941 -11.967 1.00 0.00 104 HIS A O 8
ATOM 13534 N N . HIS A 1 105 ? -10.871 -12.714 -13.185 1.00 0.00 105 HIS A N 8
ATOM 13535 C CA . HIS A 1 105 ? -11.688 -13.689 -13.898 1.00 0.00 105 HIS A CA 8
ATOM 13536 C C . HIS A 1 105 ? -10.833 -14.862 -14.358 1.00 0.00 105 HIS A C 8
ATOM 13537 O O . HIS A 1 105 ? -10.145 -14.732 -15.390 1.00 0.00 105 HIS A O 8
ATOM 13553 N N . MET A 1 1 ? 10.905 5.868 4.649 1.00 0.00 1 MET A N 9
ATOM 13554 C CA . MET A 1 1 ? 9.979 6.557 3.724 1.00 0.00 1 MET A CA 9
ATOM 13555 C C . MET A 1 1 ? 9.261 5.568 2.823 1.00 0.00 1 MET A C 9
ATOM 13556 O O . MET A 1 1 ? 8.081 5.285 3.028 1.00 0.00 1 MET A O 9
ATOM 13572 N N . VAL A 1 2 ? 9.984 5.037 1.835 1.00 0.00 2 VAL A N 9
ATOM 13573 C CA . VAL A 1 2 ? 9.386 4.188 0.803 1.00 0.00 2 VAL A CA 9
ATOM 13574 C C . VAL A 1 2 ? 8.312 4.994 0.074 1.00 0.00 2 VAL A C 9
ATOM 13575 O O . VAL A 1 2 ? 7.224 4.509 -0.227 1.00 0.00 2 VAL A O 9
ATOM 13588 N N . LYS A 1 3 ? 8.643 6.248 -0.202 1.00 0.00 3 LYS A N 9
ATOM 13589 C CA . LYS A 1 3 ? 7.703 7.164 -0.811 1.00 0.00 3 LYS A CA 9
ATOM 13590 C C . LYS A 1 3 ? 7.693 6.979 -2.322 1.00 0.00 3 LYS A C 9
ATOM 13591 O O . LYS A 1 3 ? 6.686 7.233 -2.986 1.00 0.00 3 LYS A O 9
ATOM 13610 N N . THR A 1 4 ? 8.824 6.549 -2.863 1.00 0.00 4 THR A N 9
ATOM 13611 C CA . THR A 1 4 ? 8.890 6.168 -4.260 1.00 0.00 4 THR A CA 9
ATOM 13612 C C . THR A 1 4 ? 8.242 4.800 -4.424 1.00 0.00 4 THR A C 9
ATOM 13613 O O . THR A 1 4 ? 8.919 3.773 -4.420 1.00 0.00 4 THR A O 9
ATOM 13624 N N . LEU A 1 5 ? 6.923 4.794 -4.513 1.00 0.00 5 LEU A N 9
ATOM 13625 C CA . LEU A 1 5 ? 6.165 3.561 -4.538 1.00 0.00 5 LEU A CA 9
ATOM 13626 C C . LEU A 1 5 ? 5.043 3.644 -5.563 1.00 0.00 5 LEU A C 9
ATOM 13627 O O . LEU A 1 5 ? 4.349 4.661 -5.659 1.00 0.00 5 LEU A O 9
ATOM 13643 N N . ARG A 1 6 ? 4.873 2.585 -6.337 1.00 0.00 6 ARG A N 9
ATOM 13644 C CA . ARG A 1 6 ? 3.785 2.523 -7.294 1.00 0.00 6 ARG A CA 9
ATOM 13645 C C . ARG A 1 6 ? 3.074 1.177 -7.207 1.00 0.00 6 ARG A C 9
ATOM 13646 O O . ARG A 1 6 ? 3.703 0.140 -6.980 1.00 0.00 6 ARG A O 9
ATOM 13667 N N . LEU A 1 7 ? 1.761 1.208 -7.362 1.00 0.00 7 LEU A N 9
ATOM 13668 C CA . LEU A 1 7 ? 0.951 0.002 -7.352 1.00 0.00 7 LEU A CA 9
ATOM 13669 C C . LEU A 1 7 ? 0.303 -0.177 -8.712 1.00 0.00 7 LEU A C 9
ATOM 13670 O O . LEU A 1 7 ? -0.485 0.665 -9.138 1.00 0.00 7 LEU A O 9
ATOM 13686 N N . ASN A 1 8 ? 0.660 -1.256 -9.398 1.00 0.00 8 ASN A N 9
ATOM 13687 C CA . ASN A 1 8 ? 0.147 -1.532 -10.741 1.00 0.00 8 ASN A CA 9
ATOM 13688 C C . ASN A 1 8 ? 0.470 -0.375 -11.685 1.00 0.00 8 ASN A C 9
ATOM 13689 O O . ASN A 1 8 ? -0.385 0.077 -12.449 1.00 0.00 8 ASN A O 9
ATOM 13700 N N . ASN A 1 9 ? 1.718 0.103 -11.599 1.00 0.00 9 ASN A N 9
ATOM 13701 C CA . ASN A 1 9 ? 2.233 1.186 -12.450 1.00 0.00 9 ASN A CA 9
ATOM 13702 C C . ASN A 1 9 ? 1.717 2.559 -12.012 1.00 0.00 9 ASN A C 9
ATOM 13703 O O . ASN A 1 9 ? 2.186 3.588 -12.501 1.00 0.00 9 ASN A O 9
ATOM 13714 N N . VAL A 1 10 ? 0.778 2.580 -11.077 1.00 0.00 10 VAL A N 9
ATOM 13715 C CA . VAL A 1 10 ? 0.208 3.829 -10.600 1.00 0.00 10 VAL A CA 9
ATOM 13716 C C . VAL A 1 10 ? 0.954 4.305 -9.367 1.00 0.00 10 VAL A C 9
ATOM 13717 O O . VAL A 1 10 ? 0.950 3.643 -8.329 1.00 0.00 10 VAL A O 9
ATOM 13730 N N . THR A 1 11 ? 1.611 5.441 -9.496 1.00 0.00 11 THR A N 9
ATOM 13731 C CA . THR A 1 11 ? 2.399 5.994 -8.412 1.00 0.00 11 THR A CA 9
ATOM 13732 C C . THR A 1 11 ? 1.494 6.485 -7.288 1.00 0.00 11 THR A C 9
ATOM 13733 O O . THR A 1 11 ? 0.552 7.244 -7.528 1.00 0.00 11 THR A O 9
ATOM 13744 N N . LEU A 1 12 ? 1.781 6.056 -6.068 1.00 0.00 12 LEU A N 9
ATOM 13745 C CA . LEU A 1 12 ? 0.907 6.337 -4.940 1.00 0.00 12 LEU A CA 9
ATOM 13746 C C . LEU A 1 12 ? 1.539 7.350 -3.991 1.00 0.00 12 LEU A C 9
ATOM 13747 O O . LEU A 1 12 ? 2.762 7.524 -3.966 1.00 0.00 12 LEU A O 9
ATOM 13763 N N . GLU A 1 13 ? 0.690 8.031 -3.237 1.00 0.00 13 GLU A N 9
ATOM 13764 C CA . GLU A 1 13 ? 1.129 8.942 -2.195 1.00 0.00 13 GLU A CA 9
ATOM 13765 C C . GLU A 1 13 ? 0.594 8.450 -0.855 1.00 0.00 13 GLU A C 9
ATOM 13766 O O . GLU A 1 13 ? -0.608 8.257 -0.695 1.00 0.00 13 GLU A O 9
ATOM 13778 N N . MET A 1 14 ? 1.485 8.235 0.097 1.00 0.00 14 MET A N 9
ATOM 13779 C CA . MET A 1 14 ? 1.100 7.697 1.389 1.00 0.00 14 MET A CA 9
ATOM 13780 C C . MET A 1 14 ? 1.606 8.620 2.470 1.00 0.00 14 MET A C 9
ATOM 13781 O O . MET A 1 14 ? 2.813 8.762 2.660 1.00 0.00 14 MET A O 9
ATOM 13795 N N . ALA A 1 15 ? 0.691 9.251 3.163 1.00 0.00 15 ALA A N 9
ATOM 13796 C CA . ALA A 1 15 ? 1.045 10.180 4.223 1.00 0.00 15 ALA A CA 9
ATOM 13797 C C . ALA A 1 15 ? 1.677 9.438 5.390 1.00 0.00 15 ALA A C 9
ATOM 13798 O O . ALA A 1 15 ? 2.724 9.829 5.904 1.00 0.00 15 ALA A O 9
ATOM 13805 N N . ALA A 1 16 ? 1.042 8.351 5.791 1.00 0.00 16 ALA A N 9
ATOM 13806 C CA . ALA A 1 16 ? 1.574 7.513 6.844 1.00 0.00 16 ALA A CA 9
ATOM 13807 C C . ALA A 1 16 ? 1.710 6.085 6.344 1.00 0.00 16 ALA A C 9
ATOM 13808 O O . ALA A 1 16 ? 0.807 5.263 6.507 1.00 0.00 16 ALA A O 9
ATOM 13815 N N . TYR A 1 17 ? 2.814 5.817 5.673 1.00 0.00 17 TYR A N 9
ATOM 13816 C CA . TYR A 1 17 ? 3.097 4.480 5.184 1.00 0.00 17 TYR A CA 9
ATOM 13817 C C . TYR A 1 17 ? 3.610 3.616 6.328 1.00 0.00 17 TYR A C 9
ATOM 13818 O O . TYR A 1 17 ? 4.800 3.613 6.637 1.00 0.00 17 TYR A O 9
ATOM 13836 N N . GLN A 1 18 ? 2.697 2.917 6.986 1.00 0.00 18 GLN A N 9
ATOM 13837 C CA . GLN A 1 18 ? 3.061 2.077 8.106 1.00 0.00 18 GLN A CA 9
ATOM 13838 C C . GLN A 1 18 ? 3.245 0.645 7.633 1.00 0.00 18 GLN A C 9
ATOM 13839 O O . GLN A 1 18 ? 2.439 0.131 6.858 1.00 0.00 18 GLN A O 9
ATOM 13853 N N . GLU A 1 19 ? 4.310 0.006 8.071 1.00 0.00 19 GLU A N 9
ATOM 13854 C CA . GLU A 1 19 ? 4.573 -1.357 7.663 1.00 0.00 19 GLU A CA 9
ATOM 13855 C C . GLU A 1 19 ? 4.850 -2.247 8.860 1.00 0.00 19 GLU A C 9
ATOM 13856 O O . GLU A 1 19 ? 5.091 -1.768 9.967 1.00 0.00 19 GLU A O 9
ATOM 13868 N N . GLU A 1 20 ? 4.765 -3.536 8.616 1.00 0.00 20 GLU A N 9
ATOM 13869 C CA . GLU A 1 20 ? 5.173 -4.561 9.553 1.00 0.00 20 GLU A CA 9
ATOM 13870 C C . GLU A 1 20 ? 5.911 -5.614 8.758 1.00 0.00 20 GLU A C 9
ATOM 13871 O O . GLU A 1 20 ? 5.353 -6.184 7.828 1.00 0.00 20 GLU A O 9
ATOM 13883 N N . SER A 1 21 ? 7.171 -5.827 9.070 1.00 0.00 21 SER A N 9
ATOM 13884 C CA . SER A 1 21 ? 7.968 -6.763 8.306 1.00 0.00 21 SER A CA 9
ATOM 13885 C C . SER A 1 21 ? 8.250 -8.043 9.083 1.00 0.00 21 SER A C 9
ATOM 13886 O O . SER A 1 21 ? 8.579 -9.068 8.489 1.00 0.00 21 SER A O 9
ATOM 13894 N N . GLU A 1 22 ? 8.102 -8.008 10.404 1.00 0.00 22 GLU A N 9
ATOM 13895 C CA . GLU A 1 22 ? 8.534 -9.154 11.207 1.00 0.00 22 GLU A CA 9
ATOM 13896 C C . GLU A 1 22 ? 7.426 -10.067 11.659 1.00 0.00 22 GLU A C 9
ATOM 13897 O O . GLU A 1 22 ? 7.581 -11.284 11.562 1.00 0.00 22 GLU A O 9
ATOM 13909 N N . PRO A 1 23 ? 6.315 -9.552 12.176 1.00 0.00 23 PRO A N 9
ATOM 13910 C CA . PRO A 1 23 ? 5.163 -10.400 12.415 1.00 0.00 23 PRO A CA 9
ATOM 13911 C C . PRO A 1 23 ? 4.810 -11.171 11.150 1.00 0.00 23 PRO A C 9
ATOM 13912 O O . PRO A 1 23 ? 4.444 -12.348 11.183 1.00 0.00 23 PRO A O 9
ATOM 13923 N N . LYS A 1 24 ? 4.938 -10.448 10.046 1.00 0.00 24 LYS A N 9
ATOM 13924 C CA . LYS A 1 24 ? 4.668 -10.932 8.704 1.00 0.00 24 LYS A CA 9
ATOM 13925 C C . LYS A 1 24 ? 4.858 -9.741 7.788 1.00 0.00 24 LYS A C 9
ATOM 13926 O O . LYS A 1 24 ? 4.607 -8.625 8.224 1.00 0.00 24 LYS A O 9
ATOM 13945 N N . ARG A 1 25 ? 5.293 -9.940 6.555 1.00 0.00 25 ARG A N 9
ATOM 13946 C CA . ARG A 1 25 ? 5.459 -8.807 5.645 1.00 0.00 25 ARG A CA 9
ATOM 13947 C C . ARG A 1 25 ? 4.102 -8.235 5.228 1.00 0.00 25 ARG A C 9
ATOM 13948 O O . ARG A 1 25 ? 3.497 -8.679 4.260 1.00 0.00 25 ARG A O 9
ATOM 13969 N N . LYS A 1 26 ? 3.619 -7.262 5.983 1.00 0.00 26 LYS A N 9
ATOM 13970 C CA . LYS A 1 26 ? 2.327 -6.649 5.719 1.00 0.00 26 LYS A CA 9
ATOM 13971 C C . LYS A 1 26 ? 2.450 -5.132 5.736 1.00 0.00 26 LYS A C 9
ATOM 13972 O O . LYS A 1 26 ? 3.163 -4.565 6.565 1.00 0.00 26 LYS A O 9
ATOM 13991 N N . ILE A 1 27 ? 1.760 -4.476 4.821 1.00 0.00 27 ILE A N 9
ATOM 13992 C CA . ILE A 1 27 ? 1.835 -3.029 4.718 1.00 0.00 27 ILE A CA 9
ATOM 13993 C C . ILE A 1 27 ? 0.464 -2.393 4.902 1.00 0.00 27 ILE A C 9
ATOM 13994 O O . ILE A 1 27 ? -0.523 -2.837 4.317 1.00 0.00 27 ILE A O 9
ATOM 14010 N N . ALA A 1 28 ? 0.408 -1.362 5.727 1.00 0.00 28 ALA A N 9
ATOM 14011 C CA . ALA A 1 28 ? -0.828 -0.644 5.979 1.00 0.00 28 ALA A CA 9
ATOM 14012 C C . ALA A 1 28 ? -0.586 0.855 5.860 1.00 0.00 28 ALA A C 9
ATOM 14013 O O . ALA A 1 28 ? -0.121 1.501 6.802 1.00 0.00 28 ALA A O 9
ATOM 14020 N N . PHE A 1 29 ? -0.861 1.406 4.694 1.00 0.00 29 PHE A N 9
ATOM 14021 C CA . PHE A 1 29 ? -0.633 2.822 4.483 1.00 0.00 29 PHE A CA 9
ATOM 14022 C C . PHE A 1 29 ? -1.890 3.618 4.768 1.00 0.00 29 PHE A C 9
ATOM 14023 O O . PHE A 1 29 ? -2.994 3.230 4.379 1.00 0.00 29 PHE A O 9
ATOM 14040 N N . THR A 1 30 ? -1.714 4.721 5.475 1.00 0.00 30 THR A N 9
ATOM 14041 C CA . THR A 1 30 ? -2.814 5.610 5.776 1.00 0.00 30 THR A CA 9
ATOM 14042 C C . THR A 1 30 ? -3.062 6.530 4.593 1.00 0.00 30 THR A C 9
ATOM 14043 O O . THR A 1 30 ? -2.221 7.364 4.251 1.00 0.00 30 THR A O 9
ATOM 14054 N N . LEU A 1 31 ? -4.206 6.348 3.959 1.00 0.00 31 LEU A N 9
ATOM 14055 C CA . LEU A 1 31 ? -4.539 7.081 2.755 1.00 0.00 31 LEU A CA 9
ATOM 14056 C C . LEU A 1 31 ? -5.657 8.062 3.045 1.00 0.00 31 LEU A C 9
ATOM 14057 O O . LEU A 1 31 ? -6.813 7.670 3.175 1.00 0.00 31 LEU A O 9
ATOM 14073 N N . ASN A 1 32 ? -5.319 9.330 3.176 1.00 0.00 32 ASN A N 9
ATOM 14074 C CA . ASN A 1 32 ? -6.306 10.329 3.510 1.00 0.00 32 ASN A CA 9
ATOM 14075 C C . ASN A 1 32 ? -7.038 10.829 2.270 1.00 0.00 32 ASN A C 9
ATOM 14076 O O . ASN A 1 32 ? -6.639 11.796 1.621 1.00 0.00 32 ASN A O 9
ATOM 14087 N N . VAL A 1 33 ? -8.137 10.143 1.975 1.00 0.00 33 VAL A N 9
ATOM 14088 C CA . VAL A 1 33 ? -8.971 10.425 0.819 1.00 0.00 33 VAL A CA 9
ATOM 14089 C C . VAL A 1 33 ? -9.742 11.717 1.028 1.00 0.00 33 VAL A C 9
ATOM 14090 O O . VAL A 1 33 ? -10.253 11.972 2.109 1.00 0.00 33 VAL A O 9
ATOM 14103 N N . THR A 1 34 ? -9.823 12.532 0.001 1.00 0.00 34 THR A N 9
ATOM 14104 C CA . THR A 1 34 ? -10.428 13.839 0.140 1.00 0.00 34 THR A CA 9
ATOM 14105 C C . THR A 1 34 ? -11.879 13.827 -0.336 1.00 0.00 34 THR A C 9
ATOM 14106 O O . THR A 1 34 ? -12.382 12.798 -0.791 1.00 0.00 34 THR A O 9
ATOM 14117 N N . SER A 1 35 ? -12.540 14.974 -0.250 1.00 0.00 35 SER A N 9
ATOM 14118 C CA . SER A 1 35 ? -13.955 15.069 -0.585 1.00 0.00 35 SER A CA 9
ATOM 14119 C C . SER A 1 35 ? -14.158 15.307 -2.081 1.00 0.00 35 SER A C 9
ATOM 14120 O O . SER A 1 35 ? -15.292 15.380 -2.557 1.00 0.00 35 SER A O 9
ATOM 14128 N N . GLU A 1 36 ? -13.050 15.411 -2.818 1.00 0.00 36 GLU A N 9
ATOM 14129 C CA . GLU A 1 36 ? -13.096 15.647 -4.263 1.00 0.00 36 GLU A CA 9
ATOM 14130 C C . GLU A 1 36 ? -13.896 14.563 -4.975 1.00 0.00 36 GLU A C 9
ATOM 14131 O O . GLU A 1 36 ? -14.731 14.849 -5.831 1.00 0.00 36 GLU A O 9
ATOM 14143 N N . THR A 1 37 ? -13.636 13.323 -4.612 1.00 0.00 37 THR A N 9
ATOM 14144 C CA . THR A 1 37 ? -14.285 12.186 -5.239 1.00 0.00 37 THR A CA 9
ATOM 14145 C C . THR A 1 37 ? -14.448 11.071 -4.203 1.00 0.00 37 THR A C 9
ATOM 14146 O O . THR A 1 37 ? -14.266 9.891 -4.482 1.00 0.00 37 THR A O 9
ATOM 14157 N N . TYR A 1 38 ? -14.833 11.484 -3.003 1.00 0.00 38 TYR A N 9
ATOM 14158 C CA . TYR A 1 38 ? -14.895 10.603 -1.841 1.00 0.00 38 TYR A CA 9
ATOM 14159 C C . TYR A 1 38 ? -15.886 9.447 -2.014 1.00 0.00 38 TYR A C 9
ATOM 14160 O O . TYR A 1 38 ? -15.595 8.321 -1.610 1.00 0.00 38 TYR A O 9
ATOM 14178 N N . HIS A 1 39 ? -17.042 9.720 -2.612 1.00 0.00 39 HIS A N 9
ATOM 14179 C CA . HIS A 1 39 ? -18.151 8.764 -2.603 1.00 0.00 39 HIS A CA 9
ATOM 14180 C C . HIS A 1 39 ? -17.762 7.416 -3.206 1.00 0.00 39 HIS A C 9
ATOM 14181 O O . HIS A 1 39 ? -17.946 6.380 -2.570 1.00 0.00 39 HIS A O 9
ATOM 14196 N N . ASP A 1 40 ? -17.224 7.423 -4.418 1.00 0.00 40 ASP A N 9
ATOM 14197 C CA . ASP A 1 40 ? -16.936 6.178 -5.117 1.00 0.00 40 ASP A CA 9
ATOM 14198 C C . ASP A 1 40 ? -15.742 5.466 -4.496 1.00 0.00 40 ASP A C 9
ATOM 14199 O O . ASP A 1 40 ? -15.684 4.238 -4.480 1.00 0.00 40 ASP A O 9
ATOM 14208 N N . ILE A 1 41 ? -14.807 6.236 -3.955 1.00 0.00 41 ILE A N 9
ATOM 14209 C CA . ILE A 1 41 ? -13.651 5.665 -3.278 1.00 0.00 41 ILE A CA 9
ATOM 14210 C C . ILE A 1 41 ? -14.087 4.959 -1.995 1.00 0.00 41 ILE A C 9
ATOM 14211 O O . ILE A 1 41 ? -13.532 3.929 -1.612 1.00 0.00 41 ILE A O 9
ATOM 14227 N N . ALA A 1 42 ? -15.101 5.515 -1.343 1.00 0.00 42 ALA A N 9
ATOM 14228 C CA . ALA A 1 42 ? -15.669 4.907 -0.148 1.00 0.00 42 ALA A CA 9
ATOM 14229 C C . ALA A 1 42 ? -16.365 3.595 -0.486 1.00 0.00 42 ALA A C 9
ATOM 14230 O O . ALA A 1 42 ? -16.440 2.687 0.342 1.00 0.00 42 ALA A O 9
ATOM 14237 N N . VAL A 1 43 ? -16.872 3.500 -1.712 1.00 0.00 43 VAL A N 9
ATOM 14238 C CA . VAL A 1 43 ? -17.517 2.282 -2.181 1.00 0.00 43 VAL A CA 9
ATOM 14239 C C . VAL A 1 43 ? -16.472 1.209 -2.475 1.00 0.00 43 VAL A C 9
ATOM 14240 O O . VAL A 1 43 ? -16.727 0.013 -2.312 1.00 0.00 43 VAL A O 9
ATOM 14253 N N . LEU A 1 44 ? -15.291 1.642 -2.895 1.00 0.00 44 LEU A N 9
ATOM 14254 C CA . LEU A 1 44 ? -14.190 0.725 -3.151 1.00 0.00 44 LEU A CA 9
ATOM 14255 C C . LEU A 1 44 ? -13.624 0.196 -1.839 1.00 0.00 44 LEU A C 9
ATOM 14256 O O . LEU A 1 44 ? -12.955 0.908 -1.092 1.00 0.00 44 LEU A O 9
ATOM 14272 N N . LEU A 1 45 ? -13.908 -1.065 -1.582 1.00 0.00 45 LEU A N 9
ATOM 14273 C CA . LEU A 1 45 ? -13.520 -1.722 -0.359 1.00 0.00 45 LEU A CA 9
ATOM 14274 C C . LEU A 1 45 ? -12.550 -2.831 -0.693 1.00 0.00 45 LEU A C 9
ATOM 14275 O O . LEU A 1 45 ? -12.960 -3.928 -1.085 1.00 0.00 45 LEU A O 9
ATOM 14291 N N . TYR A 1 46 ? -11.274 -2.496 -0.605 1.00 0.00 46 TYR A N 9
ATOM 14292 C CA . TYR A 1 46 ? -10.188 -3.423 -0.916 1.00 0.00 46 TYR A CA 9
ATOM 14293 C C . TYR A 1 46 ? -10.116 -3.622 -2.421 1.00 0.00 46 TYR A C 9
ATOM 14294 O O . TYR A 1 46 ? -10.649 -2.815 -3.188 1.00 0.00 46 TYR A O 9
ATOM 14312 N N . GLU A 1 47 ? -9.460 -4.705 -2.819 1.00 0.00 47 GLU A N 9
ATOM 14313 C CA . GLU A 1 47 ? -9.409 -5.142 -4.201 1.00 0.00 47 GLU A CA 9
ATOM 14314 C C . GLU A 1 47 ? -8.637 -6.456 -4.308 1.00 0.00 47 GLU A C 9
ATOM 14315 O O . GLU A 1 47 ? -8.566 -7.218 -3.344 1.00 0.00 47 GLU A O 9
ATOM 14327 N N . LYS A 1 48 ? -8.081 -6.720 -5.484 1.00 0.00 48 LYS A N 9
ATOM 14328 C CA . LYS A 1 48 ? -7.338 -7.953 -5.732 1.00 0.00 48 LYS A CA 9
ATOM 14329 C C . LYS A 1 48 ? -5.835 -7.751 -5.482 1.00 0.00 48 LYS A C 9
ATOM 14330 O O . LYS A 1 48 ? -5.453 -6.986 -4.604 1.00 0.00 48 LYS A O 9
ATOM 14349 N N . THR A 1 49 ? -4.985 -8.452 -6.229 1.00 0.00 49 THR A N 9
ATOM 14350 C CA . THR A 1 49 ? -3.544 -8.383 -6.008 1.00 0.00 49 THR A CA 9
ATOM 14351 C C . THR A 1 49 ? -2.932 -7.128 -6.627 1.00 0.00 49 THR A C 9
ATOM 14352 O O . THR A 1 49 ? -3.344 -6.688 -7.702 1.00 0.00 49 THR A O 9
ATOM 14363 N N . PHE A 1 50 ? -1.939 -6.567 -5.948 1.00 0.00 50 PHE A N 9
ATOM 14364 C CA . PHE A 1 50 ? -1.247 -5.378 -6.435 1.00 0.00 50 PHE A CA 9
ATOM 14365 C C . PHE A 1 50 ? 0.251 -5.623 -6.470 1.00 0.00 50 PHE A C 9
ATOM 14366 O O . PHE A 1 50 ? 0.825 -6.108 -5.495 1.00 0.00 50 PHE A O 9
ATOM 14383 N N . ASN A 1 51 ? 0.884 -5.302 -7.588 1.00 0.00 51 ASN A N 9
ATOM 14384 C CA . ASN A 1 51 ? 2.328 -5.437 -7.690 1.00 0.00 51 ASN A CA 9
ATOM 14385 C C . ASN A 1 51 ? 3.011 -4.201 -7.121 1.00 0.00 51 ASN A C 9
ATOM 14386 O O . ASN A 1 51 ? 3.081 -3.148 -7.759 1.00 0.00 51 ASN A O 9
ATOM 14397 N N . VAL A 1 52 ? 3.478 -4.347 -5.892 1.00 0.00 52 VAL A N 9
ATOM 14398 C CA . VAL A 1 52 ? 4.142 -3.280 -5.171 1.00 0.00 52 VAL A CA 9
ATOM 14399 C C . VAL A 1 52 ? 5.557 -3.098 -5.697 1.00 0.00 52 VAL A C 9
ATOM 14400 O O . VAL A 1 52 ? 6.384 -4.009 -5.604 1.00 0.00 52 VAL A O 9
ATOM 14413 N N . GLU A 1 53 ? 5.823 -1.937 -6.273 1.00 0.00 53 GLU A N 9
ATOM 14414 C CA . GLU A 1 53 ? 7.135 -1.642 -6.826 1.00 0.00 53 GLU A CA 9
ATOM 14415 C C . GLU A 1 53 ? 7.728 -0.417 -6.183 1.00 0.00 53 GLU A C 9
ATOM 14416 O O . GLU A 1 53 ? 7.180 0.685 -6.264 1.00 0.00 53 GLU A O 9
ATOM 14428 N N . VAL A 1 54 ? 8.852 -0.633 -5.537 1.00 0.00 54 VAL A N 9
ATOM 14429 C CA . VAL A 1 54 ? 9.598 0.437 -4.931 1.00 0.00 54 VAL A CA 9
ATOM 14430 C C . VAL A 1 54 ? 11.002 0.504 -5.541 1.00 0.00 54 VAL A C 9
ATOM 14431 O O . VAL A 1 54 ? 11.857 -0.344 -5.272 1.00 0.00 54 VAL A O 9
ATOM 14444 N N . PRO A 1 55 ? 11.239 1.505 -6.405 1.00 0.00 55 PRO A N 9
ATOM 14445 C CA . PRO A 1 55 ? 12.518 1.676 -7.107 1.00 0.00 55 PRO A CA 9
ATOM 14446 C C . PRO A 1 55 ? 13.692 1.893 -6.156 1.00 0.00 55 PRO A C 9
ATOM 14447 O O . PRO A 1 55 ? 14.836 1.595 -6.495 1.00 0.00 55 PRO A O 9
ATOM 14458 N N . GLU A 1 56 ? 13.398 2.410 -4.967 1.00 0.00 56 GLU A N 9
ATOM 14459 C CA . GLU A 1 56 ? 14.426 2.679 -3.969 1.00 0.00 56 GLU A CA 9
ATOM 14460 C C . GLU A 1 56 ? 15.141 1.395 -3.566 1.00 0.00 56 GLU A C 9
ATOM 14461 O O . GLU A 1 56 ? 16.362 1.368 -3.428 1.00 0.00 56 GLU A O 9
ATOM 14473 N N . ARG A 1 57 ? 14.370 0.327 -3.402 1.00 0.00 57 ARG A N 9
ATOM 14474 C CA . ARG A 1 57 ? 14.905 -0.929 -2.890 1.00 0.00 57 ARG A CA 9
ATOM 14475 C C . ARG A 1 57 ? 14.679 -2.057 -3.890 1.00 0.00 57 ARG A C 9
ATOM 14476 O O . ARG A 1 57 ? 14.747 -3.234 -3.532 1.00 0.00 57 ARG A O 9
ATOM 14497 N N . ASP A 1 58 ? 14.409 -1.665 -5.141 1.00 0.00 58 ASP A N 9
ATOM 14498 C CA . ASP A 1 58 ? 14.167 -2.591 -6.264 1.00 0.00 58 ASP A CA 9
ATOM 14499 C C . ASP A 1 58 ? 13.281 -3.774 -5.862 1.00 0.00 58 ASP A C 9
ATOM 14500 O O . ASP A 1 58 ? 13.438 -4.892 -6.353 1.00 0.00 58 ASP A O 9
ATOM 14509 N N . LEU A 1 59 ? 12.307 -3.508 -5.004 1.00 0.00 59 LEU A N 9
ATOM 14510 C CA . LEU A 1 59 ? 11.430 -4.556 -4.511 1.00 0.00 59 LEU A CA 9
ATOM 14511 C C . LEU A 1 59 ? 10.193 -4.649 -5.392 1.00 0.00 59 LEU A C 9
ATOM 14512 O O . LEU A 1 59 ? 9.406 -3.703 -5.470 1.00 0.00 59 LEU A O 9
ATOM 14528 N N . ALA A 1 60 ? 10.050 -5.772 -6.079 1.00 0.00 60 ALA A N 9
ATOM 14529 C CA . ALA A 1 60 ? 8.866 -6.037 -6.875 1.00 0.00 60 ALA A CA 9
ATOM 14530 C C . ALA A 1 60 ? 8.093 -7.199 -6.268 1.00 0.00 60 ALA A C 9
ATOM 14531 O O . ALA A 1 60 ? 8.453 -8.362 -6.448 1.00 0.00 60 ALA A O 9
ATOM 14538 N N . PHE A 1 61 ? 7.050 -6.879 -5.524 1.00 0.00 61 PHE A N 9
ATOM 14539 C CA . PHE A 1 61 ? 6.290 -7.889 -4.810 1.00 0.00 61 PHE A CA 9
ATOM 14540 C C . PHE A 1 61 ? 4.804 -7.653 -4.982 1.00 0.00 61 PHE A C 9
ATOM 14541 O O . PHE A 1 61 ? 4.294 -6.585 -4.668 1.00 0.00 61 PHE A O 9
ATOM 14558 N N . ARG A 1 62 ? 4.117 -8.657 -5.475 1.00 0.00 62 ARG A N 9
ATOM 14559 C CA . ARG A 1 62 ? 2.682 -8.556 -5.687 1.00 0.00 62 ARG A CA 9
ATOM 14560 C C . ARG A 1 62 ? 1.937 -9.170 -4.514 1.00 0.00 62 ARG A C 9
ATOM 14561 O O . ARG A 1 62 ? 1.774 -10.386 -4.432 1.00 0.00 62 ARG A O 9
ATOM 14582 N N . GLY A 1 63 ? 1.509 -8.312 -3.600 1.00 0.00 63 GLY A N 9
ATOM 14583 C CA . GLY A 1 63 ? 0.794 -8.763 -2.426 1.00 0.00 63 GLY A CA 9
ATOM 14584 C C . GLY A 1 63 ? -0.677 -8.968 -2.710 1.00 0.00 63 GLY A C 9
ATOM 14585 O O . GLY A 1 63 ? -1.151 -8.654 -3.807 1.00 0.00 63 GLY A O 9
ATOM 14589 N N . GLU A 1 64 ? -1.401 -9.473 -1.727 1.00 0.00 64 GLU A N 9
ATOM 14590 C CA . GLU A 1 64 ? -2.810 -9.772 -1.904 1.00 0.00 64 GLU A CA 9
ATOM 14591 C C . GLU A 1 64 ? -3.651 -9.081 -0.842 1.00 0.00 64 GLU A C 9
ATOM 14592 O O . GLU A 1 64 ? -3.138 -8.630 0.183 1.00 0.00 64 GLU A O 9
ATOM 14604 N N . MET A 1 65 ? -4.934 -8.962 -1.114 1.00 0.00 65 MET A N 9
ATOM 14605 C CA . MET A 1 65 ? -5.867 -8.464 -0.134 1.00 0.00 65 MET A CA 9
ATOM 14606 C C . MET A 1 65 ? -6.794 -9.580 0.328 1.00 0.00 65 MET A C 9
ATOM 14607 O O . MET A 1 65 ? -7.830 -9.832 -0.283 1.00 0.00 65 MET A O 9
ATOM 14621 N N . THR A 1 66 ? -6.395 -10.265 1.389 1.00 0.00 66 THR A N 9
ATOM 14622 C CA . THR A 1 66 ? -7.194 -11.341 1.964 1.00 0.00 66 THR A CA 9
ATOM 14623 C C . THR A 1 66 ? -8.450 -10.812 2.658 1.00 0.00 66 THR A C 9
ATOM 14624 O O . THR A 1 66 ? -9.294 -11.594 3.100 1.00 0.00 66 THR A O 9
ATOM 14635 N N . ASN A 1 67 ? -8.571 -9.487 2.724 1.00 0.00 67 ASN A N 9
ATOM 14636 C CA . ASN A 1 67 ? -9.738 -8.817 3.307 1.00 0.00 67 ASN A CA 9
ATOM 14637 C C . ASN A 1 67 ? -9.837 -9.060 4.810 1.00 0.00 67 ASN A C 9
ATOM 14638 O O . ASN A 1 67 ? -10.293 -10.113 5.252 1.00 0.00 67 ASN A O 9
ATOM 14649 N N . TYR A 1 68 ? -9.407 -8.083 5.597 1.00 0.00 68 TYR A N 9
ATOM 14650 C CA . TYR A 1 68 ? -9.486 -8.195 7.045 1.00 0.00 68 TYR A CA 9
ATOM 14651 C C . TYR A 1 68 ? -10.703 -7.443 7.581 1.00 0.00 68 TYR A C 9
ATOM 14652 O O . TYR A 1 68 ? -11.478 -7.981 8.370 1.00 0.00 68 TYR A O 9
ATOM 14670 N N . SER A 1 69 ? -10.867 -6.199 7.149 1.00 0.00 69 SER A N 9
ATOM 14671 C CA . SER A 1 69 ? -11.957 -5.366 7.637 1.00 0.00 69 SER A CA 9
ATOM 14672 C C . SER A 1 69 ? -12.779 -4.816 6.471 1.00 0.00 69 SER A C 9
ATOM 14673 O O . SER A 1 69 ? -12.432 -5.014 5.308 1.00 0.00 69 SER A O 9
ATOM 14681 N N . THR A 1 70 ? -13.863 -4.126 6.791 1.00 0.00 70 THR A N 9
ATOM 14682 C CA . THR A 1 70 ? -14.748 -3.571 5.784 1.00 0.00 70 THR A CA 9
ATOM 14683 C C . THR A 1 70 ? -14.726 -2.042 5.810 1.00 0.00 70 THR A C 9
ATOM 14684 O O . THR A 1 70 ? -15.651 -1.388 5.332 1.00 0.00 70 THR A O 9
ATOM 14695 N N . SER A 1 71 ? -13.655 -1.476 6.353 1.00 0.00 71 SER A N 9
ATOM 14696 C CA . SER A 1 71 ? -13.533 -0.028 6.449 1.00 0.00 71 SER A CA 9
ATOM 14697 C C . SER A 1 71 ? -12.342 0.486 5.632 1.00 0.00 71 SER A C 9
ATOM 14698 O O . SER A 1 71 ? -11.830 1.579 5.879 1.00 0.00 71 SER A O 9
ATOM 14706 N N . LEU A 1 72 ? -11.913 -0.288 4.643 1.00 0.00 72 LEU A N 9
ATOM 14707 C CA . LEU A 1 72 ? -10.751 0.092 3.851 1.00 0.00 72 LEU A CA 9
ATOM 14708 C C . LEU A 1 72 ? -11.147 0.755 2.535 1.00 0.00 72 LEU A C 9
ATOM 14709 O O . LEU A 1 72 ? -11.323 0.093 1.511 1.00 0.00 72 LEU A O 9
ATOM 14725 N N . THR A 1 73 ? -11.316 2.064 2.610 1.00 0.00 73 THR A N 9
ATOM 14726 C CA . THR A 1 73 ? -11.544 2.917 1.451 1.00 0.00 73 THR A CA 9
ATOM 14727 C C . THR A 1 73 ? -10.296 2.938 0.555 1.00 0.00 73 THR A C 9
ATOM 14728 O O . THR A 1 73 ? -9.241 3.429 0.959 1.00 0.00 73 THR A O 9
ATOM 14739 N N . ASN A 1 74 ? -10.429 2.395 -0.656 1.00 0.00 74 ASN A N 9
ATOM 14740 C CA . ASN A 1 74 ? -9.267 2.044 -1.480 1.00 0.00 74 ASN A CA 9
ATOM 14741 C C . ASN A 1 74 ? -9.245 2.774 -2.830 1.00 0.00 74 ASN A C 9
ATOM 14742 O O . ASN A 1 74 ? -10.293 3.146 -3.359 1.00 0.00 74 ASN A O 9
ATOM 14753 N N . LEU A 1 75 ? -8.025 2.950 -3.368 1.00 0.00 75 LEU A N 9
ATOM 14754 C CA . LEU A 1 75 ? -7.784 3.509 -4.710 1.00 0.00 75 LEU A CA 9
ATOM 14755 C C . LEU A 1 75 ? -7.984 5.021 -4.773 1.00 0.00 75 LEU A C 9
ATOM 14756 O O . LEU A 1 75 ? -8.572 5.622 -3.878 1.00 0.00 75 LEU A O 9
ATOM 14772 N N . TYR A 1 76 ? -7.454 5.617 -5.853 1.00 0.00 76 TYR A N 9
ATOM 14773 C CA . TYR A 1 76 ? -7.633 7.035 -6.170 1.00 0.00 76 TYR A CA 9
ATOM 14774 C C . TYR A 1 76 ? -6.860 7.943 -5.222 1.00 0.00 76 TYR A C 9
ATOM 14775 O O . TYR A 1 76 ? -7.156 8.031 -4.034 1.00 0.00 76 TYR A O 9
ATOM 14793 N N . GLU A 1 77 ? -5.854 8.608 -5.772 1.00 0.00 77 GLU A N 9
ATOM 14794 C CA . GLU A 1 77 ? -5.091 9.617 -5.042 1.00 0.00 77 GLU A CA 9
ATOM 14795 C C . GLU A 1 77 ? -5.751 10.988 -5.249 1.00 0.00 77 GLU A C 9
ATOM 14796 O O . GLU A 1 77 ? -5.599 11.609 -6.303 1.00 0.00 77 GLU A O 9
ATOM 14808 N N . PRO A 1 78 ? -6.547 11.447 -4.267 1.00 0.00 78 PRO A N 9
ATOM 14809 C CA . PRO A 1 78 ? -7.351 12.654 -4.380 1.00 0.00 78 PRO A CA 9
ATOM 14810 C C . PRO A 1 78 ? -6.785 13.867 -3.634 1.00 0.00 78 PRO A C 9
ATOM 14811 O O . PRO A 1 78 ? -7.430 14.919 -3.575 1.00 0.00 78 PRO A O 9
ATOM 14822 N N . GLY A 1 79 ? -5.597 13.728 -3.067 1.00 0.00 79 GLY A N 9
ATOM 14823 C CA . GLY A 1 79 ? -5.037 14.791 -2.259 1.00 0.00 79 GLY A CA 9
ATOM 14824 C C . GLY A 1 79 ? -4.734 14.328 -0.847 1.00 0.00 79 GLY A C 9
ATOM 14825 O O . GLY A 1 79 ? -4.130 13.274 -0.656 1.00 0.00 79 GLY A O 9
ATOM 14829 N N . ALA A 1 80 ? -5.160 15.101 0.145 1.00 0.00 80 ALA A N 9
ATOM 14830 C CA . ALA A 1 80 ? -4.908 14.755 1.537 1.00 0.00 80 ALA A CA 9
ATOM 14831 C C . ALA A 1 80 ? -6.023 15.253 2.466 1.00 0.00 80 ALA A C 9
ATOM 14832 O O . ALA A 1 80 ? -6.057 16.433 2.812 1.00 0.00 80 ALA A O 9
ATOM 14839 N N . VAL A 1 81 ? -6.944 14.356 2.857 1.00 0.00 81 VAL A N 9
ATOM 14840 C CA . VAL A 1 81 ? -8.000 14.707 3.823 1.00 0.00 81 VAL A CA 9
ATOM 14841 C C . VAL A 1 81 ? -8.309 13.570 4.815 1.00 0.00 81 VAL A C 9
ATOM 14842 O O . VAL A 1 81 ? -7.724 13.498 5.896 1.00 0.00 81 VAL A O 9
ATOM 14855 N N . SER A 1 82 ? -9.213 12.676 4.426 1.00 0.00 82 SER A N 9
ATOM 14856 C CA . SER A 1 82 ? -9.778 11.684 5.336 1.00 0.00 82 SER A CA 9
ATOM 14857 C C . SER A 1 82 ? -8.871 10.475 5.505 1.00 0.00 82 SER A C 9
ATOM 14858 O O . SER A 1 82 ? -8.815 9.615 4.629 1.00 0.00 82 SER A O 9
ATOM 14866 N N . GLU A 1 83 ? -8.173 10.410 6.634 1.00 0.00 83 GLU A N 9
ATOM 14867 C CA . GLU A 1 83 ? -7.226 9.327 6.899 1.00 0.00 83 GLU A CA 9
ATOM 14868 C C . GLU A 1 83 ? -7.897 7.955 6.876 1.00 0.00 83 GLU A C 9
ATOM 14869 O O . GLU A 1 83 ? -8.546 7.538 7.840 1.00 0.00 83 GLU A O 9
ATOM 14881 N N . PHE A 1 84 ? -7.747 7.273 5.752 1.00 0.00 84 PHE A N 9
ATOM 14882 C CA . PHE A 1 84 ? -8.182 5.898 5.602 1.00 0.00 84 PHE A CA 9
ATOM 14883 C C . PHE A 1 84 ? -6.980 4.976 5.682 1.00 0.00 84 PHE A C 9
ATOM 14884 O O . PHE A 1 84 ? -5.873 5.431 5.945 1.00 0.00 84 PHE A O 9
ATOM 14901 N N . TYR A 1 85 ? -7.178 3.694 5.452 1.00 0.00 85 TYR A N 9
ATOM 14902 C CA . TYR A 1 85 ? -6.075 2.753 5.528 1.00 0.00 85 TYR A CA 9
ATOM 14903 C C . TYR A 1 85 ? -6.293 1.572 4.596 1.00 0.00 85 TYR A C 9
ATOM 14904 O O . TYR A 1 85 ? -7.378 0.997 4.544 1.00 0.00 85 TYR A O 9
ATOM 14922 N N . ILE A 1 86 ? -5.260 1.245 3.844 1.00 0.00 86 ILE A N 9
ATOM 14923 C CA . ILE A 1 86 ? -5.273 0.103 2.944 1.00 0.00 86 ILE A CA 9
ATOM 14924 C C . ILE A 1 86 ? -4.171 -0.854 3.360 1.00 0.00 86 ILE A C 9
ATOM 14925 O O . ILE A 1 86 ? -2.989 -0.502 3.322 1.00 0.00 86 ILE A O 9
ATOM 14941 N N . GLU A 1 87 ? -4.556 -2.043 3.782 1.00 0.00 87 GLU A N 9
ATOM 14942 C CA . GLU A 1 87 ? -3.595 -2.998 4.290 1.00 0.00 87 GLU A CA 9
ATOM 14943 C C . GLU A 1 87 ? -3.488 -4.199 3.370 1.00 0.00 87 GLU A C 9
ATOM 14944 O O . GLU A 1 87 ? -4.467 -4.910 3.130 1.00 0.00 87 GLU A O 9
ATOM 14956 N N . ILE A 1 88 ? -2.296 -4.405 2.843 1.00 0.00 88 ILE A N 9
ATOM 14957 C CA . ILE A 1 88 ? -2.006 -5.566 2.031 1.00 0.00 88 ILE A CA 9
ATOM 14958 C C . ILE A 1 88 ? -1.115 -6.509 2.817 1.00 0.00 88 ILE A C 9
ATOM 14959 O O . ILE A 1 88 ? -0.090 -6.098 3.369 1.00 0.00 88 ILE A O 9
ATOM 14975 N N . THR A 1 89 ? -1.515 -7.758 2.889 1.00 0.00 89 THR A N 9
ATOM 14976 C CA . THR A 1 89 ? -0.750 -8.749 3.603 1.00 0.00 89 THR A CA 9
ATOM 14977 C C . THR A 1 89 ? 0.125 -9.519 2.620 1.00 0.00 89 THR A C 9
ATOM 14978 O O . THR A 1 89 ? -0.213 -9.631 1.439 1.00 0.00 89 THR A O 9
ATOM 14989 N N . GLU A 1 90 ? 1.274 -9.983 3.097 1.00 0.00 90 GLU A N 9
ATOM 14990 C CA . GLU A 1 90 ? 2.156 -10.830 2.311 1.00 0.00 90 GLU A CA 9
ATOM 14991 C C . GLU A 1 90 ? 1.374 -11.961 1.666 1.00 0.00 90 GLU A C 9
ATOM 14992 O O . GLU A 1 90 ? 0.735 -12.750 2.366 1.00 0.00 90 GLU A O 9
ATOM 15004 N N . ILE A 1 91 ? 1.421 -12.026 0.342 1.00 0.00 91 ILE A N 9
ATOM 15005 C CA . ILE A 1 91 ? 0.733 -13.071 -0.389 1.00 0.00 91 ILE A CA 9
ATOM 15006 C C . ILE A 1 91 ? 1.233 -14.442 0.042 1.00 0.00 91 ILE A C 9
ATOM 15007 O O . ILE A 1 91 ? 2.439 -14.700 0.080 1.00 0.00 91 ILE A O 9
ATOM 15023 N N . ASP A 1 92 ? 0.301 -15.301 0.405 1.00 0.00 92 ASP A N 9
ATOM 15024 C CA . ASP A 1 92 ? 0.635 -16.655 0.791 1.00 0.00 92 ASP A CA 9
ATOM 15025 C C . ASP A 1 92 ? 0.226 -17.624 -0.300 1.00 0.00 92 ASP A C 9
ATOM 15026 O O . ASP A 1 92 ? -0.235 -17.217 -1.370 1.00 0.00 92 ASP A O 9
ATOM 15035 N N . LYS A 1 93 ? 0.361 -18.906 -0.011 1.00 0.00 93 LYS A N 9
ATOM 15036 C CA . LYS A 1 93 ? 0.033 -19.955 -0.963 1.00 0.00 93 LYS A CA 9
ATOM 15037 C C . LYS A 1 93 ? -1.481 -20.170 -1.020 1.00 0.00 93 LYS A C 9
ATOM 15038 O O . LYS A 1 93 ? -1.978 -21.152 -1.569 1.00 0.00 93 LYS A O 9
ATOM 15057 N N . ASN A 1 94 ? -2.195 -19.216 -0.458 1.00 0.00 94 ASN A N 9
ATOM 15058 C CA . ASN A 1 94 ? -3.651 -19.236 -0.424 1.00 0.00 94 ASN A CA 9
ATOM 15059 C C . ASN A 1 94 ? -4.230 -18.795 -1.767 1.00 0.00 94 ASN A C 9
ATOM 15060 O O . ASN A 1 94 ? -5.202 -19.372 -2.257 1.00 0.00 94 ASN A O 9
ATOM 15071 N N . ALA A 1 95 ? -3.623 -17.773 -2.360 1.00 0.00 95 ALA A N 9
ATOM 15072 C CA . ALA A 1 95 ? -4.097 -17.236 -3.630 1.00 0.00 95 ALA A CA 9
ATOM 15073 C C . ALA A 1 95 ? -3.660 -18.132 -4.785 1.00 0.00 95 ALA A C 9
ATOM 15074 O O . ALA A 1 95 ? -4.456 -18.912 -5.310 1.00 0.00 95 ALA A O 9
ATOM 15081 N N . ASP A 1 96 ? -2.395 -18.027 -5.163 1.00 0.00 96 ASP A N 9
ATOM 15082 C CA . ASP A 1 96 ? -1.820 -18.889 -6.190 1.00 0.00 96 ASP A CA 9
ATOM 15083 C C . ASP A 1 96 ? -0.442 -19.341 -5.753 1.00 0.00 96 ASP A C 9
ATOM 15084 O O . ASP A 1 96 ? 0.099 -18.836 -4.769 1.00 0.00 96 ASP A O 9
ATOM 15093 N N . SER A 1 97 ? 0.126 -20.283 -6.482 1.00 0.00 97 SER A N 9
ATOM 15094 C CA . SER A 1 97 ? 1.475 -20.745 -6.200 1.00 0.00 97 SER A CA 9
ATOM 15095 C C . SER A 1 97 ? 2.216 -21.018 -7.497 1.00 0.00 97 SER A C 9
ATOM 15096 O O . SER A 1 97 ? 3.251 -21.685 -7.515 1.00 0.00 97 SER A O 9
ATOM 15104 N N . LEU A 1 98 ? 1.693 -20.475 -8.577 1.00 0.00 98 LEU A N 9
ATOM 15105 C CA . LEU A 1 98 ? 2.281 -20.681 -9.884 1.00 0.00 98 LEU A CA 9
ATOM 15106 C C . LEU A 1 98 ? 3.147 -19.486 -10.257 1.00 0.00 98 LEU A C 9
ATOM 15107 O O . LEU A 1 98 ? 2.648 -18.455 -10.715 1.00 0.00 98 LEU A O 9
ATOM 15123 N N . GLU A 1 99 ? 4.443 -19.623 -10.025 1.00 0.00 99 GLU A N 9
ATOM 15124 C CA . GLU A 1 99 ? 5.386 -18.548 -10.291 1.00 0.00 99 GLU A CA 9
ATOM 15125 C C . GLU A 1 99 ? 5.609 -18.344 -11.781 1.00 0.00 99 GLU A C 9
ATOM 15126 O O . GLU A 1 99 ? 6.274 -19.144 -12.435 1.00 0.00 99 GLU A O 9
ATOM 15138 N N . HIS A 1 100 ? 5.058 -17.265 -12.306 1.00 0.00 100 HIS A N 9
ATOM 15139 C CA . HIS A 1 100 ? 5.360 -16.845 -13.663 1.00 0.00 100 HIS A CA 9
ATOM 15140 C C . HIS A 1 100 ? 6.480 -15.814 -13.635 1.00 0.00 100 HIS A C 9
ATOM 15141 O O . HIS A 1 100 ? 6.393 -14.769 -14.274 1.00 0.00 100 HIS A O 9
ATOM 15156 N N . HIS A 1 101 ? 7.535 -16.122 -12.884 1.00 0.00 101 HIS A N 9
ATOM 15157 C CA . HIS A 1 101 ? 8.654 -15.199 -12.716 1.00 0.00 101 HIS A CA 9
ATOM 15158 C C . HIS A 1 101 ? 9.390 -14.969 -14.036 1.00 0.00 101 HIS A C 9
ATOM 15159 O O . HIS A 1 101 ? 10.215 -15.777 -14.458 1.00 0.00 101 HIS A O 9
ATOM 15174 N N . HIS A 1 102 ? 9.057 -13.873 -14.699 1.00 0.00 102 HIS A N 9
ATOM 15175 C CA . HIS A 1 102 ? 9.707 -13.498 -15.944 1.00 0.00 102 HIS A CA 9
ATOM 15176 C C . HIS A 1 102 ? 10.272 -12.095 -15.829 1.00 0.00 102 HIS A C 9
ATOM 15177 O O . HIS A 1 102 ? 9.523 -11.126 -15.745 1.00 0.00 102 HIS A O 9
ATOM 15192 N N . HIS A 1 103 ? 11.587 -11.982 -15.793 1.00 0.00 103 HIS A N 9
ATOM 15193 C CA . HIS A 1 103 ? 12.217 -10.675 -15.816 1.00 0.00 103 HIS A CA 9
ATOM 15194 C C . HIS A 1 103 ? 13.376 -10.663 -16.803 1.00 0.00 103 HIS A C 9
ATOM 15195 O O . HIS A 1 103 ? 14.344 -11.403 -16.655 1.00 0.00 103 HIS A O 9
ATOM 15210 N N . HIS A 1 104 ? 13.252 -9.827 -17.826 1.00 0.00 104 HIS A N 9
ATOM 15211 C CA . HIS A 1 104 ? 14.300 -9.676 -18.828 1.00 0.00 104 HIS A CA 9
ATOM 15212 C C . HIS A 1 104 ? 15.322 -8.651 -18.339 1.00 0.00 104 HIS A C 9
ATOM 15213 O O . HIS A 1 104 ? 16.202 -8.208 -19.076 1.00 0.00 104 HIS A O 9
ATOM 15228 N N . HIS A 1 105 ? 15.191 -8.292 -17.074 1.00 0.00 105 HIS A N 9
ATOM 15229 C CA . HIS A 1 105 ? 16.071 -7.336 -16.439 1.00 0.00 105 HIS A CA 9
ATOM 15230 C C . HIS A 1 105 ? 16.421 -7.841 -15.046 1.00 0.00 105 HIS A C 9
ATOM 15231 O O . HIS A 1 105 ? 17.606 -8.112 -14.786 1.00 0.00 105 HIS A O 9
ATOM 15247 N N . MET A 1 1 ? 7.126 7.819 6.196 1.00 0.00 1 MET A N 10
ATOM 15248 C CA . MET A 1 1 ? 7.713 6.501 5.871 1.00 0.00 1 MET A CA 10
ATOM 15249 C C . MET A 1 1 ? 7.368 6.100 4.444 1.00 0.00 1 MET A C 10
ATOM 15250 O O . MET A 1 1 ? 6.197 6.092 4.066 1.00 0.00 1 MET A O 10
ATOM 15266 N N . VAL A 1 2 ? 8.406 5.773 3.669 1.00 0.00 2 VAL A N 10
ATOM 15267 C CA . VAL A 1 2 ? 8.275 5.433 2.247 1.00 0.00 2 VAL A CA 10
ATOM 15268 C C . VAL A 1 2 ? 7.916 6.667 1.413 1.00 0.00 2 VAL A C 10
ATOM 15269 O O . VAL A 1 2 ? 7.080 7.485 1.803 1.00 0.00 2 VAL A O 10
ATOM 15282 N N . LYS A 1 3 ? 8.580 6.818 0.275 1.00 0.00 3 LYS A N 10
ATOM 15283 C CA . LYS A 1 3 ? 8.367 7.975 -0.579 1.00 0.00 3 LYS A CA 10
ATOM 15284 C C . LYS A 1 3 ? 7.924 7.571 -1.982 1.00 0.00 3 LYS A C 10
ATOM 15285 O O . LYS A 1 3 ? 6.968 8.128 -2.526 1.00 0.00 3 LYS A O 10
ATOM 15304 N N . THR A 1 4 ? 8.616 6.614 -2.571 1.00 0.00 4 THR A N 10
ATOM 15305 C CA . THR A 1 4 ? 8.337 6.227 -3.939 1.00 0.00 4 THR A CA 10
ATOM 15306 C C . THR A 1 4 ? 7.652 4.871 -3.996 1.00 0.00 4 THR A C 10
ATOM 15307 O O . THR A 1 4 ? 8.308 3.829 -3.978 1.00 0.00 4 THR A O 10
ATOM 15318 N N . LEU A 1 5 ? 6.333 4.888 -4.034 1.00 0.00 5 LEU A N 10
ATOM 15319 C CA . LEU A 1 5 ? 5.567 3.658 -4.133 1.00 0.00 5 LEU A CA 10
ATOM 15320 C C . LEU A 1 5 ? 4.539 3.739 -5.258 1.00 0.00 5 LEU A C 10
ATOM 15321 O O . LEU A 1 5 ? 3.888 4.769 -5.448 1.00 0.00 5 LEU A O 10
ATOM 15337 N N . ARG A 1 6 ? 4.404 2.649 -5.999 1.00 0.00 6 ARG A N 10
ATOM 15338 C CA . ARG A 1 6 ? 3.388 2.533 -7.034 1.00 0.00 6 ARG A CA 10
ATOM 15339 C C . ARG A 1 6 ? 2.864 1.107 -7.088 1.00 0.00 6 ARG A C 10
ATOM 15340 O O . ARG A 1 6 ? 3.635 0.149 -7.015 1.00 0.00 6 ARG A O 10
ATOM 15361 N N . LEU A 1 7 ? 1.551 0.971 -7.194 1.00 0.00 7 LEU A N 10
ATOM 15362 C CA . LEU A 1 7 ? 0.918 -0.338 -7.190 1.00 0.00 7 LEU A CA 10
ATOM 15363 C C . LEU A 1 7 ? 0.575 -0.769 -8.609 1.00 0.00 7 LEU A C 10
ATOM 15364 O O . LEU A 1 7 ? -0.167 -0.076 -9.312 1.00 0.00 7 LEU A O 10
ATOM 15380 N N . ASN A 1 8 ? 1.141 -1.903 -9.019 1.00 0.00 8 ASN A N 10
ATOM 15381 C CA . ASN A 1 8 ? 0.948 -2.465 -10.366 1.00 0.00 8 ASN A CA 10
ATOM 15382 C C . ASN A 1 8 ? 1.649 -1.621 -11.426 1.00 0.00 8 ASN A C 10
ATOM 15383 O O . ASN A 1 8 ? 2.474 -2.126 -12.187 1.00 0.00 8 ASN A O 10
ATOM 15394 N N . ASN A 1 9 ? 1.311 -0.338 -11.462 1.00 0.00 9 ASN A N 10
ATOM 15395 C CA . ASN A 1 9 ? 1.862 0.593 -12.438 1.00 0.00 9 ASN A CA 10
ATOM 15396 C C . ASN A 1 9 ? 1.530 2.032 -12.055 1.00 0.00 9 ASN A C 10
ATOM 15397 O O . ASN A 1 9 ? 2.221 2.967 -12.458 1.00 0.00 9 ASN A O 10
ATOM 15408 N N . VAL A 1 10 ? 0.492 2.209 -11.246 1.00 0.00 10 VAL A N 10
ATOM 15409 C CA . VAL A 1 10 ? 0.011 3.531 -10.915 1.00 0.00 10 VAL A CA 10
ATOM 15410 C C . VAL A 1 10 ? 0.721 4.046 -9.674 1.00 0.00 10 VAL A C 10
ATOM 15411 O O . VAL A 1 10 ? 0.856 3.329 -8.683 1.00 0.00 10 VAL A O 10
ATOM 15424 N N . THR A 1 11 ? 1.194 5.277 -9.736 1.00 0.00 11 THR A N 10
ATOM 15425 C CA . THR A 1 11 ? 1.941 5.841 -8.633 1.00 0.00 11 THR A CA 10
ATOM 15426 C C . THR A 1 11 ? 0.990 6.193 -7.492 1.00 0.00 11 THR A C 10
ATOM 15427 O O . THR A 1 11 ? -0.166 6.559 -7.724 1.00 0.00 11 THR A O 10
ATOM 15438 N N . LEU A 1 12 ? 1.461 6.052 -6.267 1.00 0.00 12 LEU A N 10
ATOM 15439 C CA . LEU A 1 12 ? 0.600 6.198 -5.110 1.00 0.00 12 LEU A CA 10
ATOM 15440 C C . LEU A 1 12 ? 1.088 7.297 -4.182 1.00 0.00 12 LEU A C 10
ATOM 15441 O O . LEU A 1 12 ? 2.263 7.347 -3.811 1.00 0.00 12 LEU A O 10
ATOM 15457 N N . GLU A 1 13 ? 0.170 8.167 -3.821 1.00 0.00 13 GLU A N 10
ATOM 15458 C CA . GLU A 1 13 ? 0.422 9.180 -2.812 1.00 0.00 13 GLU A CA 10
ATOM 15459 C C . GLU A 1 13 ? -0.121 8.693 -1.475 1.00 0.00 13 GLU A C 10
ATOM 15460 O O . GLU A 1 13 ? -0.962 7.793 -1.435 1.00 0.00 13 GLU A O 10
ATOM 15472 N N . MET A 1 14 ? 0.352 9.272 -0.382 1.00 0.00 14 MET A N 10
ATOM 15473 C CA . MET A 1 14 ? -0.009 8.788 0.938 1.00 0.00 14 MET A CA 10
ATOM 15474 C C . MET A 1 14 ? 0.134 9.880 1.977 1.00 0.00 14 MET A C 10
ATOM 15475 O O . MET A 1 14 ? 0.676 10.952 1.702 1.00 0.00 14 MET A O 10
ATOM 15489 N N . ALA A 1 15 ? -0.366 9.599 3.163 1.00 0.00 15 ALA A N 10
ATOM 15490 C CA . ALA A 1 15 ? -0.221 10.500 4.287 1.00 0.00 15 ALA A CA 10
ATOM 15491 C C . ALA A 1 15 ? 0.529 9.800 5.409 1.00 0.00 15 ALA A C 10
ATOM 15492 O O . ALA A 1 15 ? 1.586 10.250 5.840 1.00 0.00 15 ALA A O 10
ATOM 15499 N N . ALA A 1 16 ? -0.014 8.673 5.850 1.00 0.00 16 ALA A N 10
ATOM 15500 C CA . ALA A 1 16 ? 0.605 7.892 6.908 1.00 0.00 16 ALA A CA 10
ATOM 15501 C C . ALA A 1 16 ? 0.765 6.440 6.478 1.00 0.00 16 ALA A C 10
ATOM 15502 O O . ALA A 1 16 ? -0.107 5.606 6.716 1.00 0.00 16 ALA A O 10
ATOM 15509 N N . TYR A 1 17 ? 1.858 6.161 5.785 1.00 0.00 17 TYR A N 10
ATOM 15510 C CA . TYR A 1 17 ? 2.186 4.803 5.373 1.00 0.00 17 TYR A CA 10
ATOM 15511 C C . TYR A 1 17 ? 2.871 4.046 6.511 1.00 0.00 17 TYR A C 10
ATOM 15512 O O . TYR A 1 17 ? 4.028 4.312 6.827 1.00 0.00 17 TYR A O 10
ATOM 15530 N N . GLN A 1 18 ? 2.152 3.123 7.134 1.00 0.00 18 GLN A N 10
ATOM 15531 C CA . GLN A 1 18 ? 2.729 2.286 8.179 1.00 0.00 18 GLN A CA 10
ATOM 15532 C C . GLN A 1 18 ? 3.317 1.024 7.565 1.00 0.00 18 GLN A C 10
ATOM 15533 O O . GLN A 1 18 ? 2.596 0.224 6.964 1.00 0.00 18 GLN A O 10
ATOM 15547 N N . GLU A 1 19 ? 4.622 0.854 7.704 1.00 0.00 19 GLU A N 10
ATOM 15548 C CA . GLU A 1 19 ? 5.293 -0.307 7.151 1.00 0.00 19 GLU A CA 10
ATOM 15549 C C . GLU A 1 19 ? 6.093 -1.036 8.218 1.00 0.00 19 GLU A C 10
ATOM 15550 O O . GLU A 1 19 ? 6.817 -0.425 9.005 1.00 0.00 19 GLU A O 10
ATOM 15562 N N . GLU A 1 20 ? 5.912 -2.341 8.255 1.00 0.00 20 GLU A N 10
ATOM 15563 C CA . GLU A 1 20 ? 6.684 -3.213 9.117 1.00 0.00 20 GLU A CA 10
ATOM 15564 C C . GLU A 1 20 ? 7.107 -4.441 8.314 1.00 0.00 20 GLU A C 10
ATOM 15565 O O . GLU A 1 20 ? 6.302 -5.325 8.019 1.00 0.00 20 GLU A O 10
ATOM 15577 N N . SER A 1 21 ? 8.366 -4.448 7.907 1.00 0.00 21 SER A N 10
ATOM 15578 C CA . SER A 1 21 ? 8.878 -5.474 7.013 1.00 0.00 21 SER A CA 10
ATOM 15579 C C . SER A 1 21 ? 9.315 -6.706 7.797 1.00 0.00 21 SER A C 10
ATOM 15580 O O . SER A 1 21 ? 9.356 -7.818 7.264 1.00 0.00 21 SER A O 10
ATOM 15588 N N . GLU A 1 22 ? 9.628 -6.512 9.070 1.00 0.00 22 GLU A N 10
ATOM 15589 C CA . GLU A 1 22 ? 10.081 -7.610 9.908 1.00 0.00 22 GLU A CA 10
ATOM 15590 C C . GLU A 1 22 ? 8.910 -8.259 10.623 1.00 0.00 22 GLU A C 10
ATOM 15591 O O . GLU A 1 22 ? 7.780 -7.828 10.419 1.00 0.00 22 GLU A O 10
ATOM 15603 N N . PRO A 1 23 ? 9.177 -9.163 11.599 1.00 0.00 23 PRO A N 10
ATOM 15604 C CA . PRO A 1 23 ? 8.542 -10.461 11.768 1.00 0.00 23 PRO A CA 10
ATOM 15605 C C . PRO A 1 23 ? 7.567 -10.957 10.677 1.00 0.00 23 PRO A C 10
ATOM 15606 O O . PRO A 1 23 ? 7.495 -12.160 10.424 1.00 0.00 23 PRO A O 10
ATOM 15617 N N . LYS A 1 24 ? 6.856 -10.065 10.026 1.00 0.00 24 LYS A N 10
ATOM 15618 C CA . LYS A 1 24 ? 5.948 -10.415 8.952 1.00 0.00 24 LYS A CA 10
ATOM 15619 C C . LYS A 1 24 ? 5.559 -9.147 8.217 1.00 0.00 24 LYS A C 10
ATOM 15620 O O . LYS A 1 24 ? 5.055 -8.205 8.823 1.00 0.00 24 LYS A O 10
ATOM 15639 N N . ARG A 1 25 ? 5.795 -9.134 6.920 1.00 0.00 25 ARG A N 10
ATOM 15640 C CA . ARG A 1 25 ? 5.583 -7.937 6.113 1.00 0.00 25 ARG A CA 10
ATOM 15641 C C . ARG A 1 25 ? 4.127 -7.489 6.152 1.00 0.00 25 ARG A C 10
ATOM 15642 O O . ARG A 1 25 ? 3.246 -8.138 5.586 1.00 0.00 25 ARG A O 10
ATOM 15663 N N . LYS A 1 26 ? 3.881 -6.387 6.843 1.00 0.00 26 LYS A N 10
ATOM 15664 C CA . LYS A 1 26 ? 2.553 -5.806 6.924 1.00 0.00 26 LYS A CA 10
ATOM 15665 C C . LYS A 1 26 ? 2.628 -4.318 6.606 1.00 0.00 26 LYS A C 10
ATOM 15666 O O . LYS A 1 26 ? 3.446 -3.593 7.171 1.00 0.00 26 LYS A O 10
ATOM 15685 N N . ILE A 1 27 ? 1.787 -3.871 5.689 1.00 0.00 27 ILE A N 10
ATOM 15686 C CA . ILE A 1 27 ? 1.784 -2.480 5.270 1.00 0.00 27 ILE A CA 10
ATOM 15687 C C . ILE A 1 27 ? 0.366 -1.923 5.240 1.00 0.00 27 ILE A C 10
ATOM 15688 O O . ILE A 1 27 ? -0.506 -2.436 4.537 1.00 0.00 27 ILE A O 10
ATOM 15704 N N . ALA A 1 28 ? 0.139 -0.883 6.018 1.00 0.00 28 ALA A N 10
ATOM 15705 C CA . ALA A 1 28 ? -1.164 -0.246 6.085 1.00 0.00 28 ALA A CA 10
ATOM 15706 C C . ALA A 1 28 ? -1.001 1.260 6.027 1.00 0.00 28 ALA A C 10
ATOM 15707 O O . ALA A 1 28 ? -0.463 1.868 6.951 1.00 0.00 28 ALA A O 10
ATOM 15714 N N . PHE A 1 29 ? -1.440 1.870 4.941 1.00 0.00 29 PHE A N 10
ATOM 15715 C CA . PHE A 1 29 ? -1.269 3.304 4.790 1.00 0.00 29 PHE A CA 10
ATOM 15716 C C . PHE A 1 29 ? -2.601 4.029 4.840 1.00 0.00 29 PHE A C 10
ATOM 15717 O O . PHE A 1 29 ? -3.614 3.545 4.328 1.00 0.00 29 PHE A O 10
ATOM 15734 N N . THR A 1 30 ? -2.589 5.178 5.488 1.00 0.00 30 THR A N 10
ATOM 15735 C CA . THR A 1 30 ? -3.752 6.033 5.555 1.00 0.00 30 THR A CA 10
ATOM 15736 C C . THR A 1 30 ? -3.856 6.878 4.287 1.00 0.00 30 THR A C 10
ATOM 15737 O O . THR A 1 30 ? -2.991 7.717 4.011 1.00 0.00 30 THR A O 10
ATOM 15748 N N . LEU A 1 31 ? -4.902 6.631 3.513 1.00 0.00 31 LEU A N 10
ATOM 15749 C CA . LEU A 1 31 ? -5.143 7.366 2.284 1.00 0.00 31 LEU A CA 10
ATOM 15750 C C . LEU A 1 31 ? -6.306 8.321 2.501 1.00 0.00 31 LEU A C 10
ATOM 15751 O O . LEU A 1 31 ? -7.441 7.890 2.696 1.00 0.00 31 LEU A O 10
ATOM 15767 N N . ASN A 1 32 ? -6.025 9.612 2.485 1.00 0.00 32 ASN A N 10
ATOM 15768 C CA . ASN A 1 32 ? -7.048 10.603 2.753 1.00 0.00 32 ASN A CA 10
ATOM 15769 C C . ASN A 1 32 ? -7.766 11.055 1.474 1.00 0.00 32 ASN A C 10
ATOM 15770 O O . ASN A 1 32 ? -7.289 11.907 0.728 1.00 0.00 32 ASN A O 10
ATOM 15781 N N . VAL A 1 33 ? -8.930 10.465 1.246 1.00 0.00 33 VAL A N 10
ATOM 15782 C CA . VAL A 1 33 ? -9.741 10.731 0.059 1.00 0.00 33 VAL A CA 10
ATOM 15783 C C . VAL A 1 33 ? -10.448 12.075 0.168 1.00 0.00 33 VAL A C 10
ATOM 15784 O O . VAL A 1 33 ? -10.995 12.397 1.209 1.00 0.00 33 VAL A O 10
ATOM 15797 N N . THR A 1 34 ? -10.458 12.858 -0.898 1.00 0.00 34 THR A N 10
ATOM 15798 C CA . THR A 1 34 ? -11.020 14.190 -0.817 1.00 0.00 34 THR A CA 10
ATOM 15799 C C . THR A 1 34 ? -12.519 14.158 -1.104 1.00 0.00 34 THR A C 10
ATOM 15800 O O . THR A 1 34 ? -13.009 13.242 -1.761 1.00 0.00 34 THR A O 10
ATOM 15811 N N . SER A 1 35 ? -13.232 15.166 -0.611 1.00 0.00 35 SER A N 10
ATOM 15812 C CA . SER A 1 35 ? -14.696 15.181 -0.622 1.00 0.00 35 SER A CA 10
ATOM 15813 C C . SER A 1 35 ? -15.294 15.038 -2.025 1.00 0.00 35 SER A C 10
ATOM 15814 O O . SER A 1 35 ? -16.375 14.469 -2.185 1.00 0.00 35 SER A O 10
ATOM 15822 N N . GLU A 1 36 ? -14.590 15.539 -3.033 1.00 0.00 36 GLU A N 10
ATOM 15823 C CA . GLU A 1 36 ? -15.118 15.560 -4.394 1.00 0.00 36 GLU A CA 10
ATOM 15824 C C . GLU A 1 36 ? -15.236 14.142 -4.950 1.00 0.00 36 GLU A C 10
ATOM 15825 O O . GLU A 1 36 ? -16.325 13.676 -5.290 1.00 0.00 36 GLU A O 10
ATOM 15837 N N . THR A 1 37 ? -14.108 13.458 -5.013 1.00 0.00 37 THR A N 10
ATOM 15838 C CA . THR A 1 37 ? -14.045 12.117 -5.568 1.00 0.00 37 THR A CA 10
ATOM 15839 C C . THR A 1 37 ? -14.503 11.065 -4.557 1.00 0.00 37 THR A C 10
ATOM 15840 O O . THR A 1 37 ? -14.714 9.901 -4.908 1.00 0.00 37 THR A O 10
ATOM 15851 N N . TYR A 1 38 ? -14.684 11.505 -3.313 1.00 0.00 38 TYR A N 10
ATOM 15852 C CA . TYR A 1 38 ? -15.085 10.642 -2.200 1.00 0.00 38 TYR A CA 10
ATOM 15853 C C . TYR A 1 38 ? -16.285 9.761 -2.549 1.00 0.00 38 TYR A C 10
ATOM 15854 O O . TYR A 1 38 ? -16.361 8.613 -2.124 1.00 0.00 38 TYR A O 10
ATOM 15872 N N . HIS A 1 39 ? -17.208 10.294 -3.338 1.00 0.00 39 HIS A N 10
ATOM 15873 C CA . HIS A 1 39 ? -18.466 9.607 -3.610 1.00 0.00 39 HIS A CA 10
ATOM 15874 C C . HIS A 1 39 ? -18.255 8.326 -4.419 1.00 0.00 39 HIS A C 10
ATOM 15875 O O . HIS A 1 39 ? -18.707 7.255 -4.018 1.00 0.00 39 HIS A O 10
ATOM 15890 N N . ASP A 1 40 ? -17.554 8.429 -5.541 1.00 0.00 40 ASP A N 10
ATOM 15891 C CA . ASP A 1 40 ? -17.307 7.263 -6.392 1.00 0.00 40 ASP A CA 10
ATOM 15892 C C . ASP A 1 40 ? -16.297 6.327 -5.736 1.00 0.00 40 ASP A C 10
ATOM 15893 O O . ASP A 1 40 ? -16.370 5.096 -5.861 1.00 0.00 40 ASP A O 10
ATOM 15902 N N . ILE A 1 41 ? -15.364 6.925 -5.017 1.00 0.00 41 ILE A N 10
ATOM 15903 C CA . ILE A 1 41 ? -14.364 6.180 -4.272 1.00 0.00 41 ILE A CA 10
ATOM 15904 C C . ILE A 1 41 ? -15.024 5.388 -3.143 1.00 0.00 41 ILE A C 10
ATOM 15905 O O . ILE A 1 41 ? -14.498 4.375 -2.687 1.00 0.00 41 ILE A O 10
ATOM 15921 N N . ALA A 1 42 ? -16.200 5.844 -2.725 1.00 0.00 42 ALA A N 10
ATOM 15922 C CA . ALA A 1 42 ? -16.981 5.144 -1.714 1.00 0.00 42 ALA A CA 10
ATOM 15923 C C . ALA A 1 42 ? -17.663 3.911 -2.301 1.00 0.00 42 ALA A C 10
ATOM 15924 O O . ALA A 1 42 ? -18.249 3.107 -1.576 1.00 0.00 42 ALA A O 10
ATOM 15931 N N . VAL A 1 43 ? -17.606 3.778 -3.618 1.00 0.00 43 VAL A N 10
ATOM 15932 C CA . VAL A 1 43 ? -18.177 2.625 -4.291 1.00 0.00 43 VAL A CA 10
ATOM 15933 C C . VAL A 1 43 ? -17.102 1.565 -4.517 1.00 0.00 43 VAL A C 10
ATOM 15934 O O . VAL A 1 43 ? -17.376 0.363 -4.487 1.00 0.00 43 VAL A O 10
ATOM 15947 N N . LEU A 1 44 ? -15.871 2.018 -4.730 1.00 0.00 44 LEU A N 10
ATOM 15948 C CA . LEU A 1 44 ? -14.747 1.104 -4.930 1.00 0.00 44 LEU A CA 10
ATOM 15949 C C . LEU A 1 44 ? -14.402 0.371 -3.628 1.00 0.00 44 LEU A C 10
ATOM 15950 O O . LEU A 1 44 ? -14.817 0.786 -2.545 1.00 0.00 44 LEU A O 10
ATOM 15966 N N . LEU A 1 45 ? -13.648 -0.721 -3.739 1.00 0.00 45 LEU A N 10
ATOM 15967 C CA . LEU A 1 45 ? -13.285 -1.528 -2.596 1.00 0.00 45 LEU A CA 10
ATOM 15968 C C . LEU A 1 45 ? -11.804 -1.871 -2.637 1.00 0.00 45 LEU A C 10
ATOM 15969 O O . LEU A 1 45 ? -11.078 -1.444 -3.529 1.00 0.00 45 LEU A O 10
ATOM 15985 N N . TYR A 1 46 ? -11.383 -2.655 -1.657 1.00 0.00 46 TYR A N 10
ATOM 15986 C CA . TYR A 1 46 ? -10.021 -3.195 -1.586 1.00 0.00 46 TYR A CA 10
ATOM 15987 C C . TYR A 1 46 ? -9.734 -3.991 -2.854 1.00 0.00 46 TYR A C 10
ATOM 15988 O O . TYR A 1 46 ? -8.601 -4.077 -3.325 1.00 0.00 46 TYR A O 10
ATOM 16006 N N . GLU A 1 47 ? -10.804 -4.601 -3.356 1.00 0.00 47 GLU A N 10
ATOM 16007 C CA . GLU A 1 47 ? -10.807 -5.376 -4.588 1.00 0.00 47 GLU A CA 10
ATOM 16008 C C . GLU A 1 47 ? -10.103 -6.724 -4.433 1.00 0.00 47 GLU A C 10
ATOM 16009 O O . GLU A 1 47 ? -10.688 -7.668 -3.902 1.00 0.00 47 GLU A O 10
ATOM 16021 N N . LYS A 1 48 ? -8.850 -6.821 -4.872 1.00 0.00 48 LYS A N 10
ATOM 16022 C CA . LYS A 1 48 ? -8.174 -8.115 -4.928 1.00 0.00 48 LYS A CA 10
ATOM 16023 C C . LYS A 1 48 ? -6.722 -8.040 -4.462 1.00 0.00 48 LYS A C 10
ATOM 16024 O O . LYS A 1 48 ? -6.434 -8.151 -3.269 1.00 0.00 48 LYS A O 10
ATOM 16043 N N . THR A 1 49 ? -5.814 -7.845 -5.410 1.00 0.00 49 THR A N 10
ATOM 16044 C CA . THR A 1 49 ? -4.388 -7.913 -5.132 1.00 0.00 49 THR A CA 10
ATOM 16045 C C . THR A 1 49 ? -3.690 -6.637 -5.564 1.00 0.00 49 THR A C 10
ATOM 16046 O O . THR A 1 49 ? -4.250 -5.827 -6.305 1.00 0.00 49 THR A O 10
ATOM 16057 N N . PHE A 1 50 ? -2.467 -6.477 -5.094 1.00 0.00 50 PHE A N 10
ATOM 16058 C CA . PHE A 1 50 ? -1.676 -5.296 -5.383 1.00 0.00 50 PHE A CA 10
ATOM 16059 C C . PHE A 1 50 ? -0.219 -5.669 -5.618 1.00 0.00 50 PHE A C 10
ATOM 16060 O O . PHE A 1 50 ? 0.404 -6.347 -4.795 1.00 0.00 50 PHE A O 10
ATOM 16077 N N . ASN A 1 51 ? 0.314 -5.249 -6.752 1.00 0.00 51 ASN A N 10
ATOM 16078 C CA . ASN A 1 51 ? 1.736 -5.382 -7.015 1.00 0.00 51 ASN A CA 10
ATOM 16079 C C . ASN A 1 51 ? 2.472 -4.236 -6.336 1.00 0.00 51 ASN A C 10
ATOM 16080 O O . ASN A 1 51 ? 2.473 -3.102 -6.822 1.00 0.00 51 ASN A O 10
ATOM 16091 N N . VAL A 1 52 ? 3.048 -4.529 -5.187 1.00 0.00 52 VAL A N 10
ATOM 16092 C CA . VAL A 1 52 ? 3.771 -3.543 -4.411 1.00 0.00 52 VAL A CA 10
ATOM 16093 C C . VAL A 1 52 ? 5.227 -3.510 -4.849 1.00 0.00 52 VAL A C 10
ATOM 16094 O O . VAL A 1 52 ? 6.036 -4.341 -4.428 1.00 0.00 52 VAL A O 10
ATOM 16107 N N . GLU A 1 53 ? 5.546 -2.574 -5.724 1.00 0.00 53 GLU A N 10
ATOM 16108 C CA . GLU A 1 53 ? 6.901 -2.428 -6.217 1.00 0.00 53 GLU A CA 10
ATOM 16109 C C . GLU A 1 53 ? 7.471 -1.099 -5.779 1.00 0.00 53 GLU A C 10
ATOM 16110 O O . GLU A 1 53 ? 6.916 -0.033 -6.058 1.00 0.00 53 GLU A O 10
ATOM 16122 N N . VAL A 1 54 ? 8.577 -1.185 -5.068 1.00 0.00 54 VAL A N 10
ATOM 16123 C CA . VAL A 1 54 ? 9.177 -0.028 -4.456 1.00 0.00 54 VAL A CA 10
ATOM 16124 C C . VAL A 1 54 ? 10.676 0.034 -4.774 1.00 0.00 54 VAL A C 10
ATOM 16125 O O . VAL A 1 54 ? 11.442 -0.860 -4.416 1.00 0.00 54 VAL A O 10
ATOM 16138 N N . PRO A 1 55 ? 11.108 1.082 -5.490 1.00 0.00 55 PRO A N 10
ATOM 16139 C CA . PRO A 1 55 ? 12.502 1.226 -5.920 1.00 0.00 55 PRO A CA 10
ATOM 16140 C C . PRO A 1 55 ? 13.452 1.581 -4.776 1.00 0.00 55 PRO A C 10
ATOM 16141 O O . PRO A 1 55 ? 14.592 1.119 -4.749 1.00 0.00 55 PRO A O 10
ATOM 16152 N N . GLU A 1 56 ? 12.977 2.384 -3.828 1.00 0.00 56 GLU A N 10
ATOM 16153 C CA . GLU A 1 56 ? 13.808 2.837 -2.713 1.00 0.00 56 GLU A CA 10
ATOM 16154 C C . GLU A 1 56 ? 14.246 1.666 -1.829 1.00 0.00 56 GLU A C 10
ATOM 16155 O O . GLU A 1 56 ? 15.354 1.657 -1.298 1.00 0.00 56 GLU A O 10
ATOM 16167 N N . ARG A 1 57 ? 13.371 0.682 -1.681 1.00 0.00 57 ARG A N 10
ATOM 16168 C CA . ARG A 1 57 ? 13.673 -0.505 -0.884 1.00 0.00 57 ARG A CA 10
ATOM 16169 C C . ARG A 1 57 ? 14.110 -1.652 -1.788 1.00 0.00 57 ARG A C 10
ATOM 16170 O O . ARG A 1 57 ? 14.541 -2.700 -1.309 1.00 0.00 57 ARG A O 10
ATOM 16191 N N . ASP A 1 58 ? 13.999 -1.421 -3.095 1.00 0.00 58 ASP A N 10
ATOM 16192 C CA . ASP A 1 58 ? 14.254 -2.441 -4.113 1.00 0.00 58 ASP A CA 10
ATOM 16193 C C . ASP A 1 58 ? 13.454 -3.705 -3.814 1.00 0.00 58 ASP A C 10
ATOM 16194 O O . ASP A 1 58 ? 14.008 -4.750 -3.468 1.00 0.00 58 ASP A O 10
ATOM 16203 N N . LEU A 1 59 ? 12.141 -3.595 -3.922 1.00 0.00 59 LEU A N 10
ATOM 16204 C CA . LEU A 1 59 ? 11.256 -4.699 -3.584 1.00 0.00 59 LEU A CA 10
ATOM 16205 C C . LEU A 1 59 ? 10.160 -4.833 -4.629 1.00 0.00 59 LEU A C 10
ATOM 16206 O O . LEU A 1 59 ? 9.448 -3.871 -4.920 1.00 0.00 59 LEU A O 10
ATOM 16222 N N . ALA A 1 60 ? 10.047 -6.018 -5.206 1.00 0.00 60 ALA A N 10
ATOM 16223 C CA . ALA A 1 60 ? 8.969 -6.323 -6.132 1.00 0.00 60 ALA A CA 10
ATOM 16224 C C . ALA A 1 60 ? 8.117 -7.455 -5.571 1.00 0.00 60 ALA A C 10
ATOM 16225 O O . ALA A 1 60 ? 8.472 -8.627 -5.689 1.00 0.00 60 ALA A O 10
ATOM 16232 N N . PHE A 1 61 ? 7.012 -7.101 -4.938 1.00 0.00 61 PHE A N 10
ATOM 16233 C CA . PHE A 1 61 ? 6.168 -8.078 -4.262 1.00 0.00 61 PHE A CA 10
ATOM 16234 C C . PHE A 1 61 ? 4.720 -7.917 -4.695 1.00 0.00 61 PHE A C 10
ATOM 16235 O O . PHE A 1 61 ? 4.276 -6.815 -4.981 1.00 0.00 61 PHE A O 10
ATOM 16252 N N . ARG A 1 62 ? 3.991 -9.013 -4.756 1.00 0.00 62 ARG A N 10
ATOM 16253 C CA . ARG A 1 62 ? 2.580 -8.958 -5.092 1.00 0.00 62 ARG A CA 10
ATOM 16254 C C . ARG A 1 62 ? 1.759 -9.629 -4.002 1.00 0.00 62 ARG A C 10
ATOM 16255 O O . ARG A 1 62 ? 1.801 -10.848 -3.835 1.00 0.00 62 ARG A O 10
ATOM 16276 N N . GLY A 1 63 ? 1.027 -8.822 -3.255 1.00 0.00 63 GLY A N 10
ATOM 16277 C CA . GLY A 1 63 ? 0.266 -9.335 -2.137 1.00 0.00 63 GLY A CA 10
ATOM 16278 C C . GLY A 1 63 ? -1.190 -8.939 -2.211 1.00 0.00 63 GLY A C 10
ATOM 16279 O O . GLY A 1 63 ? -1.513 -7.773 -2.437 1.00 0.00 63 GLY A O 10
ATOM 16283 N N . GLU A 1 64 ? -2.072 -9.909 -2.044 1.00 0.00 64 GLU A N 10
ATOM 16284 C CA . GLU A 1 64 ? -3.495 -9.629 -1.976 1.00 0.00 64 GLU A CA 10
ATOM 16285 C C . GLU A 1 64 ? -3.928 -9.564 -0.521 1.00 0.00 64 GLU A C 10
ATOM 16286 O O . GLU A 1 64 ? -3.325 -10.209 0.339 1.00 0.00 64 GLU A O 10
ATOM 16298 N N . MET A 1 65 ? -4.952 -8.772 -0.241 1.00 0.00 65 MET A N 10
ATOM 16299 C CA . MET A 1 65 ? -5.360 -8.530 1.133 1.00 0.00 65 MET A CA 10
ATOM 16300 C C . MET A 1 65 ? -5.859 -9.796 1.804 1.00 0.00 65 MET A C 10
ATOM 16301 O O . MET A 1 65 ? -6.628 -10.570 1.229 1.00 0.00 65 MET A O 10
ATOM 16315 N N . THR A 1 66 ? -5.403 -10.000 3.023 1.00 0.00 66 THR A N 10
ATOM 16316 C CA . THR A 1 66 ? -5.858 -11.102 3.839 1.00 0.00 66 THR A CA 10
ATOM 16317 C C . THR A 1 66 ? -6.990 -10.639 4.739 1.00 0.00 66 THR A C 10
ATOM 16318 O O . THR A 1 66 ? -7.712 -11.445 5.330 1.00 0.00 66 THR A O 10
ATOM 16329 N N . ASN A 1 67 ? -7.135 -9.324 4.823 1.00 0.00 67 ASN A N 10
ATOM 16330 C CA . ASN A 1 67 ? -8.071 -8.708 5.746 1.00 0.00 67 ASN A CA 10
ATOM 16331 C C . ASN A 1 67 ? -9.110 -7.911 4.979 1.00 0.00 67 ASN A C 10
ATOM 16332 O O . ASN A 1 67 ? -8.767 -7.093 4.126 1.00 0.00 67 ASN A O 10
ATOM 16343 N N . TYR A 1 68 ? -10.374 -8.161 5.271 1.00 0.00 68 TYR A N 10
ATOM 16344 C CA . TYR A 1 68 ? -11.458 -7.419 4.652 1.00 0.00 68 TYR A CA 10
ATOM 16345 C C . TYR A 1 68 ? -12.373 -6.845 5.721 1.00 0.00 68 TYR A C 10
ATOM 16346 O O . TYR A 1 68 ? -13.132 -7.575 6.363 1.00 0.00 68 TYR A O 10
ATOM 16364 N N . SER A 1 69 ? -12.267 -5.548 5.934 1.00 0.00 69 SER A N 10
ATOM 16365 C CA . SER A 1 69 ? -13.085 -4.862 6.911 1.00 0.00 69 SER A CA 10
ATOM 16366 C C . SER A 1 69 ? -14.238 -4.138 6.219 1.00 0.00 69 SER A C 10
ATOM 16367 O O . SER A 1 69 ? -14.554 -4.419 5.061 1.00 0.00 69 SER A O 10
ATOM 16375 N N . THR A 1 70 ? -14.875 -3.226 6.930 1.00 0.00 70 THR A N 10
ATOM 16376 C CA . THR A 1 70 ? -15.970 -2.462 6.369 1.00 0.00 70 THR A CA 10
ATOM 16377 C C . THR A 1 70 ? -15.566 -1.009 6.121 1.00 0.00 70 THR A C 10
ATOM 16378 O O . THR A 1 70 ? -15.976 -0.097 6.843 1.00 0.00 70 THR A O 10
ATOM 16389 N N . SER A 1 71 ? -14.722 -0.811 5.119 1.00 0.00 71 SER A N 10
ATOM 16390 C CA . SER A 1 71 ? -14.317 0.520 4.694 1.00 0.00 71 SER A CA 10
ATOM 16391 C C . SER A 1 71 ? -14.328 0.601 3.169 1.00 0.00 71 SER A C 10
ATOM 16392 O O . SER A 1 71 ? -13.374 0.198 2.500 1.00 0.00 71 SER A O 10
ATOM 16400 N N . LEU A 1 72 ? -15.425 1.103 2.629 1.00 0.00 72 LEU A N 10
ATOM 16401 C CA . LEU A 1 72 ? -15.633 1.140 1.187 1.00 0.00 72 LEU A CA 10
ATOM 16402 C C . LEU A 1 72 ? -15.106 2.441 0.594 1.00 0.00 72 LEU A C 10
ATOM 16403 O O . LEU A 1 72 ? -15.891 3.281 0.173 1.00 0.00 72 LEU A O 10
ATOM 16419 N N . THR A 1 73 ? -13.786 2.617 0.583 1.00 0.00 73 THR A N 10
ATOM 16420 C CA . THR A 1 73 ? -13.169 3.836 0.054 1.00 0.00 73 THR A CA 10
ATOM 16421 C C . THR A 1 73 ? -11.657 3.657 -0.120 1.00 0.00 73 THR A C 10
ATOM 16422 O O . THR A 1 73 ? -10.951 3.437 0.868 1.00 0.00 73 THR A O 10
ATOM 16433 N N . ASN A 1 74 ? -11.161 3.754 -1.366 1.00 0.00 74 ASN A N 10
ATOM 16434 C CA . ASN A 1 74 ? -9.716 3.682 -1.620 1.00 0.00 74 ASN A CA 10
ATOM 16435 C C . ASN A 1 74 ? -9.351 3.799 -3.109 1.00 0.00 74 ASN A C 10
ATOM 16436 O O . ASN A 1 74 ? -10.220 3.905 -3.971 1.00 0.00 74 ASN A O 10
ATOM 16447 N N . LEU A 1 75 ? -8.031 3.847 -3.360 1.00 0.00 75 LEU A N 10
ATOM 16448 C CA . LEU A 1 75 ? -7.425 3.601 -4.686 1.00 0.00 75 LEU A CA 10
ATOM 16449 C C . LEU A 1 75 ? -7.846 4.570 -5.798 1.00 0.00 75 LEU A C 10
ATOM 16450 O O . LEU A 1 75 ? -7.726 4.231 -6.973 1.00 0.00 75 LEU A O 10
ATOM 16466 N N . TYR A 1 76 ? -8.291 5.772 -5.462 1.00 0.00 76 TYR A N 10
ATOM 16467 C CA . TYR A 1 76 ? -8.633 6.749 -6.501 1.00 0.00 76 TYR A CA 10
ATOM 16468 C C . TYR A 1 76 ? -8.400 8.185 -6.051 1.00 0.00 76 TYR A C 10
ATOM 16469 O O . TYR A 1 76 ? -9.006 9.111 -6.592 1.00 0.00 76 TYR A O 10
ATOM 16487 N N . GLU A 1 77 ? -7.505 8.387 -5.097 1.00 0.00 77 GLU A N 10
ATOM 16488 C CA . GLU A 1 77 ? -7.285 9.723 -4.568 1.00 0.00 77 GLU A CA 10
ATOM 16489 C C . GLU A 1 77 ? -5.805 10.020 -4.354 1.00 0.00 77 GLU A C 10
ATOM 16490 O O . GLU A 1 77 ? -5.148 9.378 -3.539 1.00 0.00 77 GLU A O 10
ATOM 16502 N N . PRO A 1 78 ? -5.263 10.982 -5.113 1.00 0.00 78 PRO A N 10
ATOM 16503 C CA . PRO A 1 78 ? -3.934 11.527 -4.876 1.00 0.00 78 PRO A CA 10
ATOM 16504 C C . PRO A 1 78 ? -3.963 12.791 -4.003 1.00 0.00 78 PRO A C 10
ATOM 16505 O O . PRO A 1 78 ? -2.920 13.388 -3.727 1.00 0.00 78 PRO A O 10
ATOM 16516 N N . GLY A 1 79 ? -5.162 13.201 -3.585 1.00 0.00 79 GLY A N 10
ATOM 16517 C CA . GLY A 1 79 ? -5.309 14.405 -2.776 1.00 0.00 79 GLY A CA 10
ATOM 16518 C C . GLY A 1 79 ? -5.116 14.145 -1.295 1.00 0.00 79 GLY A C 10
ATOM 16519 O O . GLY A 1 79 ? -4.490 13.155 -0.913 1.00 0.00 79 GLY A O 10
ATOM 16523 N N . ALA A 1 80 ? -5.653 15.029 -0.455 1.00 0.00 80 ALA A N 10
ATOM 16524 C CA . ALA A 1 80 ? -5.480 14.903 0.986 1.00 0.00 80 ALA A CA 10
ATOM 16525 C C . ALA A 1 80 ? -6.692 15.414 1.764 1.00 0.00 80 ALA A C 10
ATOM 16526 O O . ALA A 1 80 ? -6.793 16.612 2.029 1.00 0.00 80 ALA A O 10
ATOM 16533 N N . VAL A 1 81 ? -7.621 14.512 2.115 1.00 0.00 81 VAL A N 10
ATOM 16534 C CA . VAL A 1 81 ? -8.780 14.887 2.936 1.00 0.00 81 VAL A CA 10
ATOM 16535 C C . VAL A 1 81 ? -9.169 13.807 3.962 1.00 0.00 81 VAL A C 10
ATOM 16536 O O . VAL A 1 81 ? -8.699 13.823 5.096 1.00 0.00 81 VAL A O 10
ATOM 16549 N N . SER A 1 82 ? -10.005 12.863 3.546 1.00 0.00 82 SER A N 10
ATOM 16550 C CA . SER A 1 82 ? -10.654 11.929 4.463 1.00 0.00 82 SER A CA 10
ATOM 16551 C C . SER A 1 82 ? -9.810 10.682 4.728 1.00 0.00 82 SER A C 10
ATOM 16552 O O . SER A 1 82 ? -9.568 9.889 3.823 1.00 0.00 82 SER A O 10
ATOM 16560 N N . GLU A 1 83 ? -9.402 10.493 5.977 1.00 0.00 83 GLU A N 10
ATOM 16561 C CA . GLU A 1 83 ? -8.506 9.399 6.335 1.00 0.00 83 GLU A CA 10
ATOM 16562 C C . GLU A 1 83 ? -9.166 8.028 6.164 1.00 0.00 83 GLU A C 10
ATOM 16563 O O . GLU A 1 83 ? -10.047 7.648 6.934 1.00 0.00 83 GLU A O 10
ATOM 16575 N N . PHE A 1 84 ? -8.740 7.308 5.140 1.00 0.00 84 PHE A N 10
ATOM 16576 C CA . PHE A 1 84 ? -9.098 5.907 4.963 1.00 0.00 84 PHE A CA 10
ATOM 16577 C C . PHE A 1 84 ? -7.838 5.064 4.995 1.00 0.00 84 PHE A C 10
ATOM 16578 O O . PHE A 1 84 ? -6.756 5.596 5.225 1.00 0.00 84 PHE A O 10
ATOM 16595 N N . TYR A 1 85 ? -7.944 3.765 4.761 1.00 0.00 85 TYR A N 10
ATOM 16596 C CA . TYR A 1 85 ? -6.769 2.913 4.879 1.00 0.00 85 TYR A CA 10
ATOM 16597 C C . TYR A 1 85 ? -6.837 1.674 3.996 1.00 0.00 85 TYR A C 10
ATOM 16598 O O . TYR A 1 85 ? -7.892 1.064 3.815 1.00 0.00 85 TYR A O 10
ATOM 16616 N N . ILE A 1 86 ? -5.686 1.345 3.434 1.00 0.00 86 ILE A N 10
ATOM 16617 C CA . ILE A 1 86 ? -5.476 0.121 2.672 1.00 0.00 86 ILE A CA 10
ATOM 16618 C C . ILE A 1 86 ? -4.520 -0.756 3.476 1.00 0.00 86 ILE A C 10
ATOM 16619 O O . ILE A 1 86 ? -3.340 -0.416 3.617 1.00 0.00 86 ILE A O 10
ATOM 16635 N N . GLU A 1 87 ? -5.028 -1.833 4.056 1.00 0.00 87 GLU A N 10
ATOM 16636 C CA . GLU A 1 87 ? -4.192 -2.698 4.874 1.00 0.00 87 GLU A CA 10
ATOM 16637 C C . GLU A 1 87 ? -3.848 -3.982 4.131 1.00 0.00 87 GLU A C 10
ATOM 16638 O O . GLU A 1 87 ? -4.718 -4.802 3.834 1.00 0.00 87 GLU A O 10
ATOM 16650 N N . ILE A 1 88 ? -2.571 -4.138 3.825 1.00 0.00 88 ILE A N 10
ATOM 16651 C CA . ILE A 1 88 ? -2.078 -5.316 3.137 1.00 0.00 88 ILE A CA 10
ATOM 16652 C C . ILE A 1 88 ? -1.016 -5.991 3.992 1.00 0.00 88 ILE A C 10
ATOM 16653 O O . ILE A 1 88 ? -0.374 -5.349 4.822 1.00 0.00 88 ILE A O 10
ATOM 16669 N N . THR A 1 89 ? -0.841 -7.279 3.802 1.00 0.00 89 THR A N 10
ATOM 16670 C CA . THR A 1 89 ? 0.215 -8.003 4.466 1.00 0.00 89 THR A CA 10
ATOM 16671 C C . THR A 1 89 ? 0.709 -9.098 3.534 1.00 0.00 89 THR A C 10
ATOM 16672 O O . THR A 1 89 ? 0.187 -9.253 2.428 1.00 0.00 89 THR A O 10
ATOM 16683 N N . GLU A 1 90 ? 1.731 -9.815 3.966 1.00 0.00 90 GLU A N 10
ATOM 16684 C CA . GLU A 1 90 ? 2.269 -10.930 3.210 1.00 0.00 90 GLU A CA 10
ATOM 16685 C C . GLU A 1 90 ? 1.147 -11.866 2.764 1.00 0.00 90 GLU A C 10
ATOM 16686 O O . GLU A 1 90 ? 0.356 -12.345 3.581 1.00 0.00 90 GLU A O 10
ATOM 16698 N N . ILE A 1 91 ? 1.096 -12.094 1.458 1.00 0.00 91 ILE A N 10
ATOM 16699 C CA . ILE A 1 91 ? 0.023 -12.846 0.822 1.00 0.00 91 ILE A CA 10
ATOM 16700 C C . ILE A 1 91 ? -0.090 -14.276 1.363 1.00 0.00 91 ILE A C 10
ATOM 16701 O O . ILE A 1 91 ? 0.896 -14.858 1.828 1.00 0.00 91 ILE A O 10
ATOM 16717 N N . ASP A 1 92 ? -1.319 -14.802 1.311 1.00 0.00 92 ASP A N 10
ATOM 16718 C CA . ASP A 1 92 ? -1.633 -16.197 1.642 1.00 0.00 92 ASP A CA 10
ATOM 16719 C C . ASP A 1 92 ? -1.761 -16.412 3.126 1.00 0.00 92 ASP A C 10
ATOM 16720 O O . ASP A 1 92 ? -1.648 -15.485 3.929 1.00 0.00 92 ASP A O 10
ATOM 16729 N N . LYS A 1 93 ? -2.022 -17.653 3.478 1.00 0.00 93 LYS A N 10
ATOM 16730 C CA . LYS A 1 93 ? -2.045 -18.049 4.858 1.00 0.00 93 LYS A CA 10
ATOM 16731 C C . LYS A 1 93 ? -0.913 -19.016 5.146 1.00 0.00 93 LYS A C 10
ATOM 16732 O O . LYS A 1 93 ? -0.927 -19.732 6.145 1.00 0.00 93 LYS A O 10
ATOM 16751 N N . ASN A 1 94 ? 0.064 -19.022 4.259 1.00 0.00 94 ASN A N 10
ATOM 16752 C CA . ASN A 1 94 ? 1.226 -19.898 4.384 1.00 0.00 94 ASN A CA 10
ATOM 16753 C C . ASN A 1 94 ? 1.912 -19.698 5.734 1.00 0.00 94 ASN A C 10
ATOM 16754 O O . ASN A 1 94 ? 2.310 -20.658 6.395 1.00 0.00 94 ASN A O 10
ATOM 16765 N N . ALA A 1 95 ? 2.027 -18.446 6.144 1.00 0.00 95 ALA A N 10
ATOM 16766 C CA . ALA A 1 95 ? 2.604 -18.112 7.438 1.00 0.00 95 ALA A CA 10
ATOM 16767 C C . ALA A 1 95 ? 1.501 -17.779 8.440 1.00 0.00 95 ALA A C 10
ATOM 16768 O O . ALA A 1 95 ? 1.729 -17.065 9.420 1.00 0.00 95 ALA A O 10
ATOM 16775 N N . ASP A 1 96 ? 0.313 -18.333 8.188 1.00 0.00 96 ASP A N 10
ATOM 16776 C CA . ASP A 1 96 ? -0.892 -18.048 8.972 1.00 0.00 96 ASP A CA 10
ATOM 16777 C C . ASP A 1 96 ? -1.238 -16.563 8.875 1.00 0.00 96 ASP A C 10
ATOM 16778 O O . ASP A 1 96 ? -0.744 -15.859 7.987 1.00 0.00 96 ASP A O 10
ATOM 16787 N N . SER A 1 97 ? -2.110 -16.090 9.749 1.00 0.00 97 SER A N 10
ATOM 16788 C CA . SER A 1 97 ? -2.532 -14.712 9.729 1.00 0.00 97 SER A CA 10
ATOM 16789 C C . SER A 1 97 ? -2.802 -14.195 11.140 1.00 0.00 97 SER A C 10
ATOM 16790 O O . SER A 1 97 ? -3.467 -13.175 11.324 1.00 0.00 97 SER A O 10
ATOM 16798 N N . LEU A 1 98 ? -2.261 -14.890 12.124 1.00 0.00 98 LEU A N 10
ATOM 16799 C CA . LEU A 1 98 ? -2.462 -14.524 13.518 1.00 0.00 98 LEU A CA 10
ATOM 16800 C C . LEU A 1 98 ? -1.193 -13.896 14.084 1.00 0.00 98 LEU A C 10
ATOM 16801 O O . LEU A 1 98 ? -0.087 -14.389 13.849 1.00 0.00 98 LEU A O 10
ATOM 16817 N N . GLU A 1 99 ? -1.358 -12.800 14.814 1.00 0.00 99 GLU A N 10
ATOM 16818 C CA . GLU A 1 99 ? -0.237 -12.105 15.434 1.00 0.00 99 GLU A CA 10
ATOM 16819 C C . GLU A 1 99 ? 0.372 -12.959 16.543 1.00 0.00 99 GLU A C 10
ATOM 16820 O O . GLU A 1 99 ? -0.348 -13.548 17.352 1.00 0.00 99 GLU A O 10
ATOM 16832 N N . HIS A 1 100 ? 1.697 -13.032 16.579 1.00 0.00 100 HIS A N 10
ATOM 16833 C CA . HIS A 1 100 ? 2.387 -13.809 17.605 1.00 0.00 100 HIS A CA 10
ATOM 16834 C C . HIS A 1 100 ? 2.559 -12.974 18.870 1.00 0.00 100 HIS A C 10
ATOM 16835 O O . HIS A 1 100 ? 3.633 -12.429 19.117 1.00 0.00 100 HIS A O 10
ATOM 16850 N N . HIS A 1 101 ? 1.475 -12.864 19.640 1.00 0.00 101 HIS A N 10
ATOM 16851 C CA . HIS A 1 101 ? 1.442 -12.060 20.865 1.00 0.00 101 HIS A CA 10
ATOM 16852 C C . HIS A 1 101 ? 1.951 -10.645 20.592 1.00 0.00 101 HIS A C 10
ATOM 16853 O O . HIS A 1 101 ? 3.077 -10.288 20.948 1.00 0.00 101 HIS A O 10
ATOM 16868 N N . HIS A 1 102 ? 1.109 -9.848 19.957 1.00 0.00 102 HIS A N 10
ATOM 16869 C CA . HIS A 1 102 ? 1.514 -8.539 19.462 1.00 0.00 102 HIS A CA 10
ATOM 16870 C C . HIS A 1 102 ? 1.497 -7.491 20.569 1.00 0.00 102 HIS A C 10
ATOM 16871 O O . HIS A 1 102 ? 0.462 -6.895 20.864 1.00 0.00 102 HIS A O 10
ATOM 16886 N N . HIS A 1 103 ? 2.653 -7.290 21.184 1.00 0.00 103 HIS A N 10
ATOM 16887 C CA . HIS A 1 103 ? 2.830 -6.238 22.176 1.00 0.00 103 HIS A CA 10
ATOM 16888 C C . HIS A 1 103 ? 2.567 -4.871 21.543 1.00 0.00 103 HIS A C 10
ATOM 16889 O O . HIS A 1 103 ? 3.036 -4.591 20.439 1.00 0.00 103 HIS A O 10
ATOM 16904 N N . HIS A 1 104 ? 1.808 -4.035 22.234 1.00 0.00 104 HIS A N 10
ATOM 16905 C CA . HIS A 1 104 ? 1.482 -2.709 21.729 1.00 0.00 104 HIS A CA 10
ATOM 16906 C C . HIS A 1 104 ? 2.495 -1.682 22.200 1.00 0.00 104 HIS A C 10
ATOM 16907 O O . HIS A 1 104 ? 2.845 -1.629 23.378 1.00 0.00 104 HIS A O 10
ATOM 16922 N N . HIS A 1 105 ? 2.962 -0.878 21.266 1.00 0.00 105 HIS A N 10
ATOM 16923 C CA . HIS A 1 105 ? 3.937 0.156 21.552 1.00 0.00 105 HIS A CA 10
ATOM 16924 C C . HIS A 1 105 ? 3.667 1.362 20.667 1.00 0.00 105 HIS A C 10
ATOM 16925 O O . HIS A 1 105 ? 3.280 2.419 21.201 1.00 0.00 105 HIS A O 10
#

Radius of gyration: 13.82 Å; Cα contacts (8 Å, |Δi|>4): 206; chains: 1; bounding box: 33×38×31 Å

CATH classification: 2.40.30.80

Nearest PDB structures (foldseek):
  2jn9-assembly1_A  TM=7.288E-01  e=2.170E-13  Bacillus subtilis
  8vva-assembly1_B  TM=5.466E-01  e=2.955E+00  Klebsiella pneumoniae
  3hvd-assembly1_D  TM=2.892E-01  e=3.694E+00  Bacillus anthracis
  2jn9-assembly1_A  TM=6.967E-01  e=3.134E-13  Bacillus subtilis
  2jn9-assembly1_A  TM=7.004E-01  e=1.598E-12  Bacillus subtilis

InterPro domains:
  IPR021596 Protein of unknown function DUF3219 [PF11514] (3-95)
  IPR023105 YkvR-like superfamily [G3DSA:2.40.30.80] (1-90)
  IPR023105 YkvR-like superfamily [SSF159173] (1-95)

Sequence (105 aa):
MVKTLRLNNVTLEMAAYQEESEPKRKIAFTLNVTSETYHDIAVLLYEKTFNVEVPERDLAFRGEMTNYSTSLTNLYEPGAVSEFYIEITEIDKNADSLEHHHHHHMVKTLRLNNVTLEMAAYQEESEPKRKIAFTLNVTSETYHDIAVLLYEKTFNVEVPERDLAFRGEMTNYSTSLTNLYEPGAVSEFYIEITEIDKNADSLEHHHHHHMVKTLRLNNVTLEMAAYQEESEPKRKIAFTLNVTSETYHDIAVLLYEKTFNVEVPERDLAFRGEMTNYSTSLTNLYEPGAVSEFYIEITEIDKNADSLEHHHHHHMVKTLRLNNVTLEMAAYQEESEPKRKIAFTLNVTSETYHDIAVLLYEKTFNVEVPERDLAFRGEMTNYSTSLTNLYEPGAVSEFYIEITEIDKNADSLEHHHHHHMVKTLRLNNVTLEMAAYQEESEPKRKIAFTLNVTSETYHDIAVLLYEKTFNVEVPERDLAFRGEMTNYSTSLTNLYEPGAVSEFYIEITEIDKNADSLEHHHHHHMVKTLRLNNVTLEMAAYQEESEPKRKIAFTLNVTSETYHDIAVLLYEKTFNVEVPERDLAFRGEMTNYSTSLTNLYEPGAVSEFYIEITEIDKNADSLEHHHHHHMVKTLRLNNVTLEMAAYQEESEPKRKIAFTLNVTSETYHDIAVLLYEKTFNVEVPERDLAFRGEMTNYSTSLTNLYEPGAVSEFYIEITEIDKNADSLEHHHHHHMVKTLRLNNVTLEMAAYQEESEPKRKIAFTLNVTSETYHDIAVLLYEKTFNVEVPERDLAFRGEMTNYSTSLTNLYEPGAVSEFYIEITEIDKNADSLEHHHHHHMVKTLRLNNVTLEMAAYQEESEPKRKIAFTLNVTSETYHDIAVLLYEKTFNVEVPERDLAFRGEMTNYSTSLTNLYEPGAVSEFYIEITEIDKNADSLEHHHHHHMVKTLRLNNVTLEMAAYQEESEPKRKIAFTLNVTSETYHDIAVLLYEKTFNVEVPERDLAFRGEMTNYSTSLTNLYEPGAVSEFYIEITEIDKNADSLEHHHHHH